Protein AF-A0A6G0AA11-F1 (afdb_monomer)

Structure (mmCIF, N/CA/C/O backbone):
data_AF-A0A6G0AA11-F1
#
_entry.id   AF-A0A6G0AA11-F1
#
loop_
_atom_site.group_PDB
_atom_site.id
_atom_site.type_symbol
_atom_site.label_atom_id
_atom_site.label_alt_id
_atom_site.label_comp_id
_atom_site.label_asym_id
_atom_site.label_entity_id
_atom_site.label_seq_id
_atom_site.pdbx_PDB_ins_code
_atom_site.Cartn_x
_atom_site.Cartn_y
_atom_site.Cartn_z
_atom_site.occupancy
_atom_site.B_iso_or_equiv
_atom_site.auth_seq_id
_atom_site.auth_comp_id
_atom_site.auth_asym_id
_atom_site.auth_atom_id
_atom_site.pdbx_PDB_model_num
ATOM 1 N N . MET A 1 1 ? -39.387 -5.831 27.697 1.00 30.31 1 MET A N 1
ATOM 2 C CA . MET A 1 1 ? -38.150 -5.537 28.457 1.00 30.31 1 MET A CA 1
ATOM 3 C C . MET A 1 1 ? -37.262 -4.628 27.616 1.00 30.31 1 MET A C 1
ATOM 5 O O . MET A 1 1 ? -36.765 -5.057 26.575 1.00 30.31 1 MET A O 1
ATOM 9 N N . ARG A 1 2 ? -37.168 -3.344 27.984 1.00 28.20 2 ARG A N 1
ATOM 10 C CA . ARG A 1 2 ? -36.346 -2.351 27.277 1.00 28.20 2 ARG A CA 1
ATOM 11 C C . ARG A 1 2 ? -34.878 -2.663 27.565 1.00 28.20 2 ARG A C 1
ATOM 13 O O . ARG A 1 2 ? -34.477 -2.730 28.716 1.00 28.20 2 ARG A O 1
ATOM 20 N N . HIS A 1 3 ? -34.127 -2.956 26.513 1.00 34.22 3 HIS A N 1
ATOM 21 C CA . HIS A 1 3 ? -32.702 -3.234 26.596 1.00 34.22 3 HIS A CA 1
ATOM 22 C C . HIS A 1 3 ? -31.963 -1.900 26.672 1.00 34.22 3 HIS A C 1
ATOM 24 O O . HIS A 1 3 ? -31.979 -1.160 25.686 1.00 34.22 3 HIS A O 1
ATOM 30 N N . ASP A 1 4 ? -31.303 -1.608 27.791 1.00 39.56 4 ASP A N 1
ATOM 31 C CA . ASP A 1 4 ? -30.391 -0.469 27.882 1.00 39.56 4 ASP A CA 1
ATOM 32 C C . ASP A 1 4 ? -29.171 -0.744 26.999 1.00 39.56 4 ASP A C 1
ATOM 34 O O . ASP A 1 4 ? -28.178 -1.352 27.417 1.00 39.56 4 ASP A O 1
ATOM 38 N N . ARG A 1 5 ? -29.286 -0.320 25.734 1.00 53.38 5 ARG A N 1
ATOM 39 C CA . ARG A 1 5 ? -28.217 -0.274 24.729 1.00 53.38 5 ARG A CA 1
ATOM 40 C C . ARG A 1 5 ? -27.041 0.544 25.276 1.00 53.38 5 ARG A C 1
ATOM 42 O O . ARG A 1 5 ? -27.245 1.414 26.121 1.00 53.38 5 ARG A O 1
ATOM 49 N N . ILE A 1 6 ? -25.822 0.276 24.794 1.00 55.78 6 ILE A N 1
ATOM 50 C CA . ILE A 1 6 ? -24.671 1.169 25.026 1.00 55.78 6 ILE A CA 1
ATOM 51 C C . ILE A 1 6 ? -25.121 2.619 24.814 1.00 55.78 6 ILE A C 1
ATOM 53 O O . ILE A 1 6 ? -25.771 2.856 23.790 1.00 55.78 6 ILE A O 1
ATOM 57 N N . PRO A 1 7 ? -24.840 3.557 25.747 1.00 65.62 7 PRO A N 1
ATOM 58 C CA . PRO A 1 7 ? -25.092 4.962 25.500 1.00 65.62 7 PRO A CA 1
ATOM 59 C C . PRO A 1 7 ? -24.414 5.315 24.187 1.00 65.62 7 PRO A C 1
ATOM 61 O O . PRO A 1 7 ? -23.210 5.151 24.022 1.00 65.62 7 PRO A O 1
ATOM 64 N N . TYR A 1 8 ? -25.225 5.687 23.208 1.00 78.50 8 TYR A N 1
ATOM 65 C CA . TYR A 1 8 ? -24.719 6.121 21.925 1.00 78.50 8 TYR A CA 1
ATOM 66 C C . TYR A 1 8 ? -23.894 7.385 22.170 1.00 78.50 8 TYR A C 1
ATOM 68 O O . TYR A 1 8 ? -24.429 8.350 22.714 1.00 78.50 8 TYR A O 1
ATOM 76 N N . PHE A 1 9 ? -22.605 7.347 21.828 1.00 84.25 9 PHE A N 1
ATOM 77 C CA . PHE A 1 9 ? -21.683 8.473 21.963 1.00 84.25 9 PHE A CA 1
ATOM 78 C C . PHE A 1 9 ? -21.506 9.124 20.592 1.00 84.25 9 PHE A C 1
ATOM 80 O O . PHE A 1 9 ? -20.678 8.657 19.807 1.00 84.25 9 PHE A O 1
ATOM 87 N N . PRO A 1 10 ? -22.258 10.193 20.278 1.00 87.69 10 PRO A N 1
ATOM 88 C CA . PRO A 1 10 ? -22.248 10.760 18.936 1.00 87.69 10 PRO A CA 1
ATOM 89 C C . PRO A 1 10 ? -20.875 11.349 18.571 1.00 87.69 10 PRO A C 1
ATOM 91 O O . PRO A 1 10 ? -20.474 11.325 17.414 1.00 87.69 10 PRO A O 1
ATOM 94 N N . ALA A 1 11 ? -20.114 11.799 19.571 1.00 90.94 11 ALA A N 1
ATOM 95 C CA . ALA A 1 11 ? -18.744 12.278 19.418 1.00 90.94 11 ALA A CA 1
ATOM 96 C C . ALA A 1 11 ? -17.789 11.244 18.790 1.00 90.94 11 ALA A C 1
ATOM 98 O O . ALA A 1 11 ? -16.884 11.630 18.056 1.00 90.94 11 ALA A O 1
ATOM 99 N N . LEU A 1 12 ? -17.998 9.941 19.026 1.00 93.25 12 LEU A N 1
ATOM 100 C CA . LEU A 1 12 ? -17.167 8.893 18.420 1.00 93.25 12 LEU A CA 1
ATOM 101 C C . LEU A 1 12 ? -17.434 8.749 16.919 1.00 93.25 12 LEU A C 1
ATOM 103 O O . LEU A 1 12 ? -16.507 8.469 16.165 1.00 93.25 12 LEU A O 1
ATOM 107 N N . ASP A 1 13 ? -18.671 8.983 16.472 1.00 94.44 13 ASP A N 1
ATOM 108 C CA . ASP A 1 13 ? -18.954 9.091 15.039 1.00 94.44 13 ASP A CA 1
ATOM 109 C C . ASP A 1 13 ? -18.312 10.361 14.474 1.00 94.44 13 ASP A C 1
ATOM 111 O O . ASP A 1 13 ? -17.698 10.317 13.419 1.00 94.44 13 ASP A O 1
ATOM 115 N N . GLY A 1 14 ? -18.341 11.466 15.220 1.00 95.06 14 GLY A N 1
ATOM 116 C CA . GLY A 1 14 ? -17.604 12.682 14.883 1.00 95.06 14 GLY A CA 1
ATOM 117 C C . GLY A 1 14 ? -16.119 12.465 14.593 1.00 95.06 14 GLY A C 1
ATOM 118 O O . GLY A 1 14 ? -15.626 12.886 13.549 1.00 95.06 14 GLY A O 1
ATOM 119 N N . ILE A 1 15 ? -15.423 11.766 15.496 1.00 95.81 15 ILE A N 1
ATOM 120 C CA . ILE A 1 15 ? -14.002 11.420 15.342 1.00 95.81 15 ILE A CA 1
ATOM 121 C C . ILE A 1 15 ? -13.779 10.570 14.087 1.00 95.81 15 ILE A C 1
ATOM 123 O O . ILE A 1 15 ? -12.860 10.847 13.322 1.00 95.81 15 ILE A O 1
ATOM 127 N N . ARG A 1 16 ? -14.638 9.575 13.835 1.00 95.69 16 ARG A N 1
ATOM 128 C CA . ARG A 1 16 ? -14.578 8.773 12.601 1.00 95.69 16 ARG A CA 1
ATOM 129 C C . ARG A 1 16 ? -14.778 9.614 11.352 1.00 95.69 16 ARG A C 1
ATOM 131 O O . ARG A 1 16 ? -14.115 9.366 10.357 1.00 95.69 16 ARG A O 1
ATOM 138 N N . GLY A 1 17 ? -15.692 10.582 11.409 1.00 95.75 17 GLY A N 1
ATOM 139 C CA . GLY A 1 17 ? -15.979 11.492 10.307 1.00 95.75 17 GLY A CA 1
ATOM 140 C C . GLY A 1 17 ? -14.774 12.356 9.951 1.00 95.75 17 GLY A C 1
ATOM 141 O O . GLY A 1 17 ? -14.446 12.488 8.780 1.00 95.75 17 GLY A O 1
ATOM 142 N N . VAL A 1 18 ? -14.073 12.887 10.954 1.00 95.88 18 VAL A N 1
ATOM 143 C CA . VAL A 1 18 ? -12.805 13.597 10.724 1.00 95.88 18 VAL A CA 1
ATOM 144 C C . VAL A 1 18 ? -11.749 12.643 10.171 1.00 95.88 18 VAL A C 1
ATOM 146 O O . VAL A 1 18 ? -11.090 12.964 9.188 1.00 95.88 18 VAL A O 1
ATOM 149 N N . GLY A 1 19 ? -11.623 11.454 10.763 1.00 96.19 19 GLY A N 1
ATOM 150 C CA . GLY A 1 19 ? -10.594 10.506 10.363 1.00 96.19 19 GLY A CA 1
ATOM 151 C C . GLY A 1 19 ? -10.736 9.992 8.939 1.00 96.19 19 GLY A C 1
ATOM 152 O O . GLY A 1 19 ? -9.746 9.926 8.222 1.00 96.19 19 GLY A O 1
ATOM 153 N N . VAL A 1 20 ? -11.960 9.695 8.494 1.00 96.50 20 VAL A N 1
ATOM 154 C CA . VAL A 1 20 ? -12.183 9.233 7.119 1.00 96.50 20 VAL A CA 1
ATOM 155 C C . VAL A 1 20 ? -11.891 10.346 6.121 1.00 96.50 20 VAL A C 1
ATOM 157 O O . VAL A 1 20 ? -11.285 10.076 5.098 1.00 96.50 20 VAL A O 1
ATOM 160 N N . LEU A 1 21 ? -12.233 11.602 6.425 1.00 96.31 21 LEU A N 1
ATOM 161 C CA . LEU A 1 21 ? -11.904 12.718 5.535 1.00 96.31 21 LEU A CA 1
ATOM 162 C C . LEU A 1 21 ? -10.394 12.874 5.371 1.00 96.31 21 LEU A C 1
ATOM 164 O O . LEU A 1 21 ? -9.931 13.045 4.254 1.00 96.31 21 LEU A O 1
ATOM 168 N N . ILE A 1 22 ? -9.628 12.765 6.457 1.00 96.50 22 ILE A N 1
ATOM 169 C CA . ILE A 1 22 ? -8.164 12.847 6.399 1.00 96.50 22 ILE A CA 1
ATOM 170 C C . ILE A 1 22 ? -7.577 11.704 5.560 1.00 96.50 22 ILE A C 1
ATOM 172 O O . ILE A 1 22 ? -6.699 11.956 4.743 1.00 96.50 22 ILE A O 1
ATOM 176 N N . VAL A 1 23 ? -8.092 10.477 5.698 1.00 95.06 23 VAL A N 1
ATOM 177 C CA . VAL A 1 23 ? -7.694 9.346 4.839 1.00 95.06 23 VAL A CA 1
ATOM 178 C C . VAL A 1 23 ? -8.011 9.630 3.369 1.00 95.06 23 VAL A C 1
ATOM 180 O O . VAL A 1 23 ? -7.152 9.451 2.513 1.00 95.06 23 VAL A O 1
ATOM 183 N N . LEU A 1 24 ? -9.218 10.120 3.079 1.00 95.25 24 LEU A N 1
ATOM 184 C CA . LEU A 1 24 ? -9.658 10.470 1.726 1.00 95.25 24 LEU A CA 1
ATOM 185 C C . LEU A 1 24 ? -8.827 11.605 1.113 1.00 95.25 24 LEU A C 1
ATOM 187 O O . LEU A 1 24 ? -8.584 11.579 -0.088 1.00 95.25 24 LEU A O 1
ATOM 191 N N . PHE A 1 25 ? -8.388 12.589 1.902 1.00 94.81 25 PHE A N 1
ATOM 192 C CA . PHE A 1 25 ? -7.470 13.631 1.434 1.00 94.81 25 PHE A CA 1
ATOM 193 C C . PHE A 1 25 ? -6.064 13.077 1.189 1.00 94.81 25 PHE A C 1
ATOM 195 O O . PHE A 1 25 ? -5.467 13.395 0.165 1.00 94.81 25 PHE A O 1
ATOM 202 N N . GLY A 1 26 ? -5.560 12.215 2.078 1.00 88.38 26 GLY A N 1
ATOM 203 C CA . GLY A 1 26 ? -4.260 11.564 1.903 1.00 88.38 26 GLY A CA 1
ATOM 204 C C . GLY A 1 26 ? -4.208 10.716 0.630 1.00 88.38 26 GLY A C 1
ATOM 205 O O . GLY A 1 26 ? -3.296 10.865 -0.169 1.00 88.38 26 GLY A O 1
ATOM 206 N N . HIS A 1 27 ? -5.244 9.910 0.380 1.00 87.38 27 HIS A N 1
ATOM 207 C CA . HIS A 1 27 ? -5.376 9.105 -0.842 1.00 87.38 27 HIS A CA 1
ATOM 208 C C . HIS A 1 27 ? -5.608 9.942 -2.109 1.00 87.38 27 HIS A C 1
ATOM 210 O O . HIS A 1 27 ? -5.474 9.426 -3.208 1.00 87.38 27 HIS A O 1
ATOM 216 N N . ALA A 1 28 ? -5.986 11.216 -1.978 1.00 87.38 28 ALA A N 1
ATOM 217 C CA . ALA A 1 28 ? -6.124 12.125 -3.112 1.00 87.38 28 ALA A CA 1
ATOM 218 C C . ALA A 1 28 ? -4.825 12.891 -3.424 1.00 87.38 28 ALA A C 1
ATOM 220 O O . ALA A 1 28 ? -4.868 13.812 -4.234 1.00 87.38 28 ALA A O 1
ATOM 221 N N . GLY A 1 29 ? -3.707 12.575 -2.756 1.00 83.38 29 GLY A N 1
ATOM 222 C CA . GLY A 1 29 ? -2.421 13.250 -2.964 1.00 83.38 29 GLY A CA 1
ATOM 223 C C . GLY A 1 29 ? -2.323 14.636 -2.316 1.00 83.38 29 GLY A C 1
ATOM 224 O O . GLY A 1 29 ? -1.451 15.429 -2.654 1.00 83.38 29 GLY A O 1
ATOM 225 N N . VAL A 1 30 ? -3.212 14.977 -1.375 1.00 85.56 30 VAL A N 1
ATOM 226 C CA . VAL A 1 30 ? -3.200 16.308 -0.754 1.00 85.56 30 VAL A CA 1
ATOM 227 C C . VAL A 1 30 ? -2.013 16.442 0.210 1.00 85.56 30 VAL A C 1
ATOM 229 O O . VAL A 1 30 ? -1.939 15.747 1.223 1.00 85.56 30 VAL A O 1
ATOM 232 N N . SER A 1 31 ? -1.118 17.397 -0.062 1.00 80.56 31 SER A N 1
ATOM 233 C CA . SER A 1 31 ? 0.192 17.543 0.601 1.00 80.56 31 SER A CA 1
ATOM 234 C C . SER A 1 31 ? 0.159 17.648 2.134 1.00 80.56 31 SER A C 1
ATOM 236 O O . SER A 1 31 ? 1.014 17.086 2.817 1.00 80.56 31 SER A O 1
ATOM 238 N N . TRP A 1 32 ? -0.846 18.307 2.722 1.00 83.62 32 TRP A N 1
ATOM 239 C CA . TRP A 1 32 ? -0.969 18.412 4.187 1.00 83.62 32 TRP A CA 1
ATOM 240 C C . TRP A 1 32 ? -1.505 17.136 4.861 1.00 83.62 32 TRP A C 1
ATOM 242 O O . TRP A 1 32 ? -1.485 17.035 6.089 1.00 83.62 32 TRP A O 1
ATOM 252 N N . ALA A 1 33 ? -2.008 16.175 4.081 1.00 88.25 33 ALA A N 1
ATOM 253 C CA . ALA A 1 33 ? -2.661 14.956 4.556 1.00 88.25 33 ALA A CA 1
ATOM 254 C C . ALA A 1 33 ? -1.798 13.694 4.370 1.00 88.25 33 ALA A C 1
ATOM 256 O O . ALA A 1 33 ? -2.308 12.579 4.477 1.00 88.25 33 ALA A O 1
ATOM 257 N N . GLN A 1 34 ? -0.495 13.845 4.130 1.00 78.94 34 GLN A N 1
ATOM 258 C CA . GLN A 1 34 ? 0.432 12.734 3.884 1.00 78.94 34 GLN A CA 1
ATOM 259 C C . GLN A 1 34 ? 0.554 11.760 5.075 1.00 78.94 34 GLN A C 1
ATOM 261 O O . GLN A 1 34 ? 0.694 10.559 4.881 1.00 78.94 34 GLN A O 1
ATOM 266 N N . GLY A 1 35 ? 0.387 12.231 6.315 1.00 85.12 35 GLY A N 1
ATOM 267 C CA . GLY A 1 35 ? 0.259 11.398 7.520 1.00 85.12 35 GLY A CA 1
ATOM 268 C C . GLY A 1 35 ? -1.135 10.779 7.711 1.00 85.12 35 GLY A C 1
ATOM 269 O O . GLY A 1 35 ? -1.446 10.252 8.781 1.00 85.12 35 GLY A O 1
ATOM 270 N N . GLY A 1 36 ? -2.014 10.852 6.706 1.00 88.88 36 GLY A N 1
ATOM 271 C CA . GLY A 1 36 ? -3.382 10.337 6.766 1.00 88.88 36 GLY A CA 1
ATOM 272 C C . GLY A 1 36 ? -3.464 8.826 6.987 1.00 88.88 36 GLY A C 1
ATOM 273 O O . GLY A 1 36 ? -4.422 8.344 7.591 1.00 88.88 36 GLY A O 1
ATOM 274 N N . PHE A 1 37 ? -2.419 8.082 6.622 1.00 89.44 37 PHE A N 1
ATOM 275 C CA . PHE A 1 37 ? -2.289 6.646 6.885 1.00 89.44 37 PHE A CA 1
ATOM 276 C C . PHE A 1 37 ? -2.331 6.302 8.394 1.00 89.44 37 PHE A C 1
ATOM 278 O O . PHE A 1 37 ? -2.728 5.196 8.770 1.00 89.44 37 PHE A O 1
ATOM 285 N N . LEU A 1 38 ? -1.980 7.241 9.289 1.00 93.81 38 LEU A N 1
ATOM 286 C CA . LEU A 1 38 ? -2.086 7.065 10.747 1.00 93.81 38 LEU A CA 1
ATOM 287 C C . LEU A 1 38 ? -3.541 6.950 11.211 1.00 93.81 38 LEU A C 1
ATOM 289 O O . LEU A 1 38 ? -3.832 6.389 12.266 1.00 93.81 38 LEU A O 1
ATOM 293 N N . PHE A 1 39 ? -4.497 7.460 10.437 1.00 95.62 39 PHE A N 1
ATOM 294 C CA . PHE A 1 39 ? -5.900 7.386 10.827 1.00 95.62 39 PHE A CA 1
ATOM 295 C C . PHE A 1 39 ? -6.460 5.970 10.739 1.00 95.62 39 PHE A C 1
ATOM 297 O O . PHE A 1 39 ? -7.428 5.672 11.438 1.00 95.62 39 PHE A O 1
ATOM 304 N N . VAL A 1 40 ? -5.798 5.062 10.017 1.00 95.06 40 VAL A N 1
ATOM 305 C CA . VAL A 1 40 ? -6.067 3.620 10.107 1.00 95.06 40 VAL A CA 1
ATOM 306 C C . VAL A 1 40 ? -5.852 3.122 11.542 1.00 95.06 40 VAL A C 1
ATOM 308 O O . VAL A 1 40 ? -6.731 2.474 12.109 1.00 95.06 40 VAL A O 1
ATOM 311 N N . SER A 1 41 ? -4.762 3.533 12.195 1.00 96.69 41 SER A N 1
ATOM 312 C CA . SER A 1 41 ? -4.482 3.236 13.608 1.00 96.69 41 SER A CA 1
ATOM 313 C C . SER A 1 41 ? -5.535 3.819 14.552 1.00 96.69 41 SER A C 1
ATOM 315 O O . SER A 1 41 ? -5.901 3.209 15.566 1.00 96.69 41 SER A O 1
ATOM 317 N N . LEU A 1 42 ? -6.082 4.991 14.211 1.00 97.62 42 LEU A N 1
ATOM 318 C CA . LEU A 1 42 ? -7.201 5.577 14.944 1.00 97.62 42 LEU A CA 1
ATOM 319 C C . LEU A 1 42 ? -8.460 4.709 14.827 1.00 97.62 42 LEU A C 1
ATOM 321 O O . LEU A 1 42 ? -9.145 4.486 15.832 1.00 97.62 42 LEU A O 1
ATOM 325 N N . PHE A 1 43 ? -8.759 4.195 13.630 1.00 97.44 43 PHE A N 1
ATOM 326 C CA . PHE A 1 43 ? -9.880 3.281 13.414 1.00 97.44 43 PHE A CA 1
ATOM 327 C C . PHE A 1 43 ? -9.679 1.962 14.161 1.00 97.44 43 PHE A C 1
ATOM 329 O O . PHE A 1 43 ? -10.581 1.567 14.901 1.00 97.44 43 PHE A O 1
ATOM 336 N N . PHE A 1 44 ? -8.488 1.366 14.107 1.00 98.19 44 PHE A N 1
ATOM 337 C CA . PHE A 1 44 ? -8.136 0.171 14.879 1.00 98.19 44 PHE A CA 1
ATOM 338 C C . PHE A 1 44 ? -8.333 0.379 16.385 1.00 98.19 44 PHE A C 1
ATOM 340 O O . PHE A 1 44 ? -9.024 -0.404 17.045 1.00 98.19 44 PHE A O 1
ATOM 347 N N . THR A 1 45 ? -7.834 1.487 16.933 1.00 98.44 45 THR A N 1
ATOM 348 C CA . THR A 1 45 ? -8.005 1.812 18.357 1.00 98.44 45 THR A CA 1
ATOM 349 C C . THR A 1 45 ? -9.488 1.991 18.721 1.00 98.44 45 THR A C 1
ATOM 351 O O . THR A 1 45 ? -9.972 1.454 19.724 1.00 98.44 45 THR A O 1
ATOM 354 N N . LEU A 1 46 ? -10.270 2.692 17.892 1.00 96.69 46 LEU A N 1
ATOM 355 C CA . LEU A 1 46 ? -11.721 2.826 18.080 1.00 96.69 46 LEU A CA 1
ATOM 356 C C . LEU A 1 46 ? -12.446 1.475 18.018 1.00 96.69 46 LEU A C 1
ATOM 358 O O . LEU A 1 46 ? -13.371 1.221 18.798 1.00 96.69 46 LEU A O 1
ATOM 362 N N . SER A 1 47 ? -12.050 0.616 17.088 1.00 96.06 47 SER A N 1
ATOM 363 C CA . SER A 1 47 ? -12.625 -0.705 16.859 1.00 96.06 47 SER A CA 1
ATOM 364 C C . SER A 1 47 ? -12.380 -1.628 18.051 1.00 96.06 47 SER A C 1
ATOM 366 O O . SER A 1 47 ? -13.341 -2.197 18.588 1.00 96.06 47 SER A O 1
ATOM 368 N N . GLY A 1 48 ? -11.147 -1.670 18.562 1.00 97.06 48 GLY A N 1
ATOM 369 C CA . GLY A 1 48 ? -10.795 -2.362 19.801 1.00 97.06 48 GLY A CA 1
ATOM 370 C C . GLY A 1 48 ? -11.625 -1.884 20.995 1.00 97.06 48 GLY A C 1
ATOM 371 O O . GLY A 1 48 ? -12.220 -2.697 21.714 1.00 97.06 48 GLY A O 1
ATOM 372 N N . PHE A 1 49 ? -11.761 -0.565 21.163 1.00 96.94 49 PHE A N 1
ATOM 373 C CA . PHE A 1 49 ? -12.549 0.035 22.244 1.00 96.94 49 PHE A CA 1
ATOM 374 C C . PHE A 1 49 ? -14.034 -0.345 22.183 1.00 96.94 49 PHE A C 1
ATOM 376 O O . PHE A 1 49 ? -14.632 -0.768 23.182 1.00 96.94 49 PHE A O 1
ATOM 383 N N . LEU A 1 50 ? -14.654 -0.223 21.011 1.00 93.31 50 LEU A N 1
ATOM 384 C CA . LEU A 1 50 ? -16.092 -0.423 20.854 1.00 93.31 50 LEU A CA 1
ATOM 385 C C . LEU A 1 50 ? -16.499 -1.890 20.928 1.00 93.31 50 LEU A C 1
ATOM 387 O O . LEU A 1 50 ? -17.493 -2.209 21.587 1.00 93.31 50 LEU A O 1
ATOM 391 N N . ILE A 1 51 ? -15.749 -2.785 20.281 1.00 93.75 51 ILE A N 1
ATOM 392 C CA . ILE A 1 51 ? -16.034 -4.222 20.334 1.00 93.75 51 ILE A CA 1
ATOM 393 C C . ILE A 1 51 ? -15.875 -4.744 21.757 1.00 93.75 51 ILE A C 1
ATOM 395 O O . ILE A 1 51 ? -16.769 -5.423 22.267 1.00 93.75 51 ILE A O 1
ATOM 399 N N . THR A 1 52 ? -14.798 -4.364 22.439 1.00 95.19 52 THR A N 1
ATOM 400 C CA . THR A 1 52 ? -14.566 -4.789 23.822 1.00 95.19 52 THR A CA 1
ATOM 401 C C . THR A 1 52 ? -15.644 -4.249 24.758 1.00 95.19 52 THR A C 1
ATOM 403 O O . THR A 1 52 ? -16.206 -5.007 25.550 1.00 95.19 52 THR A O 1
ATOM 406 N N . SER A 1 53 ? -16.029 -2.976 24.616 1.00 92.75 53 SER A N 1
ATOM 407 C CA . SER A 1 53 ? -17.125 -2.377 25.394 1.00 92.75 53 SER A CA 1
ATOM 408 C C . SER A 1 53 ? -18.465 -3.097 25.179 1.00 92.75 53 SER A C 1
ATOM 410 O O . SER A 1 53 ? -19.223 -3.293 26.131 1.00 92.75 53 SER A O 1
ATOM 412 N N . LEU A 1 54 ? -18.754 -3.530 23.944 1.00 90.56 54 LEU A N 1
ATOM 413 C CA . LEU A 1 54 ? -19.936 -4.335 23.609 1.00 90.56 54 LEU A CA 1
ATOM 414 C C . LEU A 1 54 ? -19.926 -5.695 24.304 1.00 90.56 54 LEU A C 1
ATOM 416 O O . LEU A 1 54 ? -20.924 -6.053 24.932 1.00 90.56 54 LEU A O 1
ATOM 420 N N . LEU A 1 55 ? -18.816 -6.429 24.226 1.00 92.00 55 LEU A N 1
ATOM 421 C CA . LEU A 1 55 ? -18.692 -7.766 24.810 1.00 92.00 55 LEU A CA 1
ATOM 422 C C . LEU A 1 55 ? -18.763 -7.733 26.341 1.00 92.00 55 LEU A C 1
ATOM 424 O O . LEU A 1 55 ? -19.499 -8.519 26.944 1.00 92.00 55 LEU A O 1
ATOM 428 N N . LEU A 1 56 ? -18.041 -6.801 26.973 1.00 91.38 56 LEU A N 1
ATOM 429 C CA . LEU A 1 56 ? -18.029 -6.655 28.429 1.00 91.38 56 LEU A CA 1
ATOM 430 C C . LEU A 1 56 ? -19.413 -6.294 28.966 1.00 91.38 56 LEU A C 1
ATOM 432 O O . LEU A 1 56 ? -19.883 -6.925 29.913 1.00 91.38 56 LEU A O 1
ATOM 436 N N . ARG A 1 57 ? -20.099 -5.341 28.327 1.00 87.06 57 ARG A N 1
ATOM 437 C CA . ARG A 1 57 ? -21.451 -4.946 28.729 1.00 87.06 57 ARG A CA 1
ATOM 438 C C . ARG A 1 57 ? -22.470 -6.055 28.495 1.00 87.06 57 ARG A C 1
ATOM 440 O O . ARG A 1 57 ? -23.353 -6.261 29.321 1.00 87.06 57 ARG A O 1
ATOM 447 N N . GLU A 1 58 ? -22.372 -6.782 27.383 1.00 88.56 58 GLU A N 1
ATOM 448 C CA . GLU A 1 58 ? -23.255 -7.921 27.127 1.00 88.56 58 GLU A CA 1
ATOM 449 C C . GLU A 1 58 ? -23.092 -8.992 28.214 1.00 88.56 58 GLU A C 1
ATOM 451 O O . GLU A 1 58 ? -24.091 -9.472 28.756 1.00 88.56 58 GLU A O 1
ATOM 456 N N . ARG A 1 59 ? -21.849 -9.290 28.614 1.00 88.62 59 ARG A N 1
ATOM 457 C CA . ARG A 1 59 ? -21.559 -10.198 29.729 1.00 88.62 59 ARG A CA 1
ATOM 458 C C . ARG A 1 59 ? -22.103 -9.677 31.059 1.00 88.62 59 ARG A C 1
ATOM 460 O O . ARG A 1 59 ? -22.674 -10.466 31.803 1.00 88.62 59 ARG A O 1
ATOM 467 N N . GLU A 1 60 ? -21.941 -8.390 31.357 1.00 86.69 60 GLU A N 1
ATOM 468 C CA . GLU A 1 60 ? -22.493 -7.761 32.567 1.00 86.69 60 GLU A CA 1
ATOM 469 C C . GLU A 1 60 ? -24.016 -7.870 32.632 1.00 86.69 60 GLU A C 1
ATOM 471 O O . GLU A 1 60 ? -24.566 -8.243 33.662 1.00 86.69 60 GLU A O 1
ATOM 476 N N . GLN A 1 61 ? -24.696 -7.561 31.529 1.00 85.94 61 GLN A N 1
ATOM 477 C CA . GLN A 1 61 ? -26.154 -7.484 31.491 1.00 85.94 61 GLN A CA 1
ATOM 478 C C . GLN A 1 61 ? -26.825 -8.857 31.407 1.00 85.94 61 GLN A C 1
ATOM 480 O O . GLN A 1 61 ? -27.897 -9.054 31.972 1.00 85.94 61 GLN A O 1
ATOM 485 N N . ARG A 1 62 ? -26.241 -9.798 30.654 1.00 85.94 62 ARG A N 1
ATOM 486 C CA . ARG A 1 62 ? -26.860 -11.101 30.347 1.00 85.94 62 ARG A CA 1
ATOM 487 C C . ARG A 1 62 ? -26.202 -12.277 31.060 1.00 85.94 62 ARG A C 1
ATOM 489 O O . ARG A 1 62 ? -26.649 -13.408 30.889 1.00 85.94 62 ARG A O 1
ATOM 496 N N . GLY A 1 63 ? -25.100 -12.051 31.774 1.00 86.25 63 GLY A N 1
ATOM 497 C CA . GLY A 1 63 ? -24.286 -13.107 32.379 1.00 86.25 63 GLY A CA 1
ATOM 498 C C . GLY A 1 63 ? -23.545 -13.991 31.367 1.00 86.25 63 GLY A C 1
ATOM 499 O O . GLY A 1 63 ? -22.785 -14.865 31.772 1.00 86.25 63 GLY A O 1
ATOM 500 N N . ARG A 1 64 ? -23.724 -13.779 30.055 1.00 87.88 64 ARG A N 1
ATOM 501 C CA . ARG A 1 64 ? -23.076 -14.524 28.965 1.00 87.88 64 ARG A CA 1
ATOM 502 C C . ARG A 1 64 ? -22.902 -13.657 27.721 1.00 87.88 64 ARG A C 1
ATOM 504 O O . ARG A 1 64 ? -23.634 -12.692 27.544 1.00 87.88 64 ARG A O 1
ATOM 511 N N . ILE A 1 65 ? -21.955 -14.033 26.866 1.00 90.88 65 ILE A N 1
ATOM 512 C CA . ILE A 1 65 ? -21.737 -13.407 25.557 1.00 90.88 65 ILE A CA 1
ATOM 513 C C . ILE A 1 65 ? -22.415 -14.288 24.503 1.00 90.88 65 ILE A C 1
ATOM 515 O O . ILE A 1 65 ? -22.174 -15.495 24.468 1.00 90.88 65 ILE A O 1
ATOM 519 N N . ASP A 1 66 ? -23.274 -13.702 23.669 1.00 91.62 66 ASP A N 1
ATOM 520 C CA . ASP A 1 66 ? -23.902 -14.387 22.537 1.00 91.62 66 ASP A CA 1
ATOM 521 C C . ASP A 1 66 ? -23.091 -14.126 21.258 1.00 91.62 66 ASP A C 1
ATOM 523 O O . ASP A 1 66 ? -23.310 -13.142 20.546 1.00 91.62 66 ASP A O 1
ATOM 527 N N . LEU A 1 67 ? -22.132 -15.016 20.984 1.00 93.50 67 LEU A N 1
ATOM 528 C CA . LEU A 1 67 ? -21.218 -14.916 19.840 1.00 93.50 67 LEU A CA 1
ATOM 529 C C . LEU A 1 67 ? -21.962 -14.916 18.500 1.00 93.50 67 LEU A C 1
ATOM 531 O O . LEU A 1 67 ? -21.685 -14.095 17.627 1.00 93.50 67 LEU A O 1
ATOM 535 N N . LYS A 1 68 ? -22.981 -15.772 18.358 1.00 92.88 68 LYS A N 1
ATOM 536 C CA . LYS A 1 68 ? -23.789 -15.849 17.136 1.00 92.88 68 LYS A CA 1
ATOM 537 C C . LYS A 1 68 ? -24.522 -14.535 16.885 1.00 92.88 68 LYS A C 1
ATOM 539 O O . LYS A 1 68 ? -24.536 -14.028 15.762 1.00 92.88 68 LYS A O 1
ATOM 544 N N . ALA A 1 69 ? -25.133 -13.964 17.922 1.00 89.00 69 ALA A N 1
ATOM 545 C CA . ALA A 1 69 ? -25.807 -12.682 17.800 1.00 89.00 69 ALA A CA 1
ATOM 546 C C . ALA A 1 69 ? -24.813 -11.534 17.565 1.00 89.00 69 ALA A C 1
ATOM 548 O O . ALA A 1 69 ? -25.156 -10.591 16.851 1.00 89.00 69 ALA A O 1
ATOM 549 N N . PHE A 1 70 ? -23.606 -11.600 18.134 1.00 90.62 70 PHE A N 1
ATOM 550 C CA . PHE A 1 70 ? -22.531 -10.639 17.895 1.00 90.62 70 PHE A CA 1
ATOM 551 C C . PHE A 1 70 ? -22.099 -10.630 16.421 1.00 90.62 70 PHE A C 1
ATOM 553 O O . PHE A 1 70 ? -22.271 -9.603 15.757 1.00 90.62 70 PHE A O 1
ATOM 560 N N . TRP A 1 71 ? -21.656 -11.769 15.877 1.00 92.25 71 TRP A N 1
ATOM 561 C CA . TRP A 1 71 ? -21.205 -11.857 14.483 1.00 92.25 71 TRP A CA 1
ATOM 562 C C . TRP A 1 71 ? -22.331 -11.567 13.496 1.00 92.25 71 TRP A C 1
ATOM 564 O O . TRP A 1 71 ? -22.134 -10.822 12.544 1.00 92.25 71 TRP A O 1
ATOM 574 N N . SER A 1 72 ? -23.560 -12.019 13.768 1.00 89.06 72 SER A N 1
ATOM 575 C CA . SER A 1 72 ? -24.715 -11.692 12.920 1.00 89.06 72 SER A CA 1
ATOM 576 C C . SER A 1 72 ? -24.996 -10.186 12.834 1.00 89.06 72 SER A C 1
ATOM 578 O O . SER A 1 72 ? -25.454 -9.703 11.796 1.00 89.06 72 SER A O 1
ATOM 580 N N . ARG A 1 73 ? -24.779 -9.427 13.919 1.00 87.81 73 ARG A N 1
ATOM 581 C CA . ARG A 1 73 ? -24.931 -7.961 13.909 1.00 87.81 73 ARG A CA 1
ATOM 582 C C . ARG A 1 73 ? -23.797 -7.286 13.144 1.00 87.81 73 ARG A C 1
ATOM 584 O O . ARG A 1 73 ? -24.059 -6.289 12.480 1.00 87.81 73 ARG A O 1
ATOM 591 N N . ARG A 1 74 ? -22.569 -7.806 13.259 1.00 89.75 74 ARG A N 1
ATOM 592 C CA . ARG A 1 74 ? -21.391 -7.267 12.567 1.00 89.75 74 ARG A CA 1
ATOM 593 C C . ARG A 1 74 ? -21.470 -7.522 11.064 1.00 89.75 74 ARG A C 1
ATOM 595 O O . ARG A 1 74 ? -21.417 -6.567 10.301 1.00 89.75 74 ARG A O 1
ATOM 602 N N . PHE A 1 75 ? -21.769 -8.757 10.669 1.00 89.38 75 PHE A N 1
ATOM 603 C CA . PHE A 1 75 ? -21.974 -9.147 9.277 1.00 89.38 75 PHE A CA 1
ATOM 604 C C . PHE A 1 75 ? -23.028 -8.271 8.588 1.00 89.38 75 PHE A C 1
ATOM 606 O O . PHE A 1 75 ? -22.757 -7.665 7.562 1.00 89.38 75 PHE A O 1
ATOM 613 N N . ARG A 1 76 ? -24.206 -8.086 9.206 1.00 88.25 76 ARG A N 1
ATOM 614 C CA . ARG A 1 76 ? -25.271 -7.207 8.673 1.00 88.25 76 ARG A CA 1
ATOM 615 C C . ARG A 1 76 ? -24.917 -5.721 8.638 1.00 88.25 76 ARG A C 1
ATOM 617 O O . ARG A 1 76 ? -25.663 -4.949 8.045 1.00 88.25 76 ARG A O 1
ATOM 624 N N . ARG A 1 77 ? -23.863 -5.306 9.340 1.00 88.25 77 ARG A N 1
ATOM 625 C CA . ARG A 1 77 ? -23.397 -3.920 9.354 1.00 88.25 77 ARG A CA 1
ATOM 626 C C . ARG A 1 77 ? -22.364 -3.661 8.261 1.00 88.25 77 ARG A C 1
ATOM 628 O O . ARG A 1 77 ? -22.357 -2.552 7.758 1.00 88.25 77 ARG A O 1
ATOM 635 N N . LEU A 1 78 ? -21.503 -4.629 7.954 1.00 91.25 78 LEU A N 1
ATOM 636 C CA . LEU A 1 78 ? -20.319 -4.398 7.122 1.00 91.25 78 LEU A CA 1
ATOM 637 C C . LEU A 1 78 ? -20.426 -5.040 5.744 1.00 91.25 78 LEU A C 1
ATOM 639 O O . LEU A 1 78 ? -20.254 -4.368 4.733 1.00 91.25 78 LEU A O 1
ATOM 643 N N . MET A 1 79 ? -20.847 -6.303 5.700 1.00 90.25 79 MET A N 1
ATOM 644 C CA . MET A 1 79 ? -20.916 -7.066 4.457 1.00 90.25 79 MET A CA 1
ATOM 645 C C . MET A 1 79 ? -21.712 -6.376 3.330 1.00 90.25 79 MET A C 1
ATOM 647 O O . MET A 1 79 ? -21.260 -6.432 2.193 1.00 90.25 79 MET A O 1
ATOM 651 N N . PRO A 1 80 ? -22.854 -5.692 3.576 1.00 91.06 80 PRO A N 1
ATOM 652 C CA . PRO A 1 80 ? -23.611 -5.082 2.484 1.00 91.06 80 PRO A CA 1
ATOM 653 C C . PRO A 1 80 ? -22.826 -4.019 1.711 1.00 91.06 80 PRO A C 1
ATOM 655 O O . PRO A 1 80 ? -22.836 -4.050 0.485 1.00 91.06 80 PRO A O 1
ATOM 658 N N . ALA A 1 81 ? -22.133 -3.105 2.402 1.00 93.44 81 ALA A N 1
ATOM 659 C CA . ALA A 1 81 ? -21.371 -2.070 1.710 1.00 93.44 81 ALA A CA 1
ATOM 660 C C . ALA A 1 81 ? -20.122 -2.661 1.045 1.00 93.44 81 ALA A C 1
ATOM 662 O O . ALA A 1 81 ? -19.843 -2.308 -0.096 1.00 93.44 81 ALA A O 1
ATOM 663 N N . ALA A 1 82 ? -19.439 -3.603 1.714 1.00 93.88 82 ALA A N 1
ATOM 664 C CA . ALA A 1 82 ? -18.282 -4.312 1.166 1.00 93.88 82 ALA A CA 1
ATOM 665 C C . ALA A 1 82 ? -18.613 -5.044 -0.143 1.00 93.88 82 ALA A C 1
ATOM 667 O O . ALA A 1 82 ? -17.904 -4.864 -1.122 1.00 93.88 82 ALA A O 1
ATOM 668 N N . LEU A 1 83 ? -19.719 -5.797 -0.201 1.00 94.31 83 LEU A N 1
ATOM 669 C CA . LEU A 1 83 ? -20.135 -6.498 -1.423 1.00 94.31 83 LEU A CA 1
ATOM 670 C C . LEU A 1 83 ? -20.476 -5.535 -2.562 1.00 94.31 83 LEU A C 1
ATOM 672 O O . LEU A 1 83 ? -20.133 -5.804 -3.705 1.00 94.31 83 LEU A O 1
ATOM 676 N N . VAL A 1 84 ? -21.126 -4.407 -2.259 1.00 94.31 84 VAL A N 1
ATOM 677 C CA . VAL A 1 84 ? -21.389 -3.364 -3.264 1.00 94.31 84 VAL A CA 1
ATOM 678 C C . VAL A 1 84 ? -20.082 -2.728 -3.737 1.00 94.31 84 VAL A C 1
ATOM 680 O O . VAL A 1 84 ? -19.948 -2.445 -4.918 1.00 94.31 84 VAL A O 1
ATOM 683 N N . GLY A 1 85 ? -19.117 -2.524 -2.838 1.00 95.25 85 GLY A N 1
ATOM 684 C CA . GLY A 1 85 ? -17.821 -1.933 -3.169 1.00 95.25 85 GLY A CA 1
ATOM 685 C C . GLY A 1 85 ? -16.974 -2.860 -4.024 1.00 95.25 85 GLY A C 1
ATOM 686 O O . GLY A 1 85 ? -16.425 -2.431 -5.024 1.00 95.25 85 GLY A O 1
ATOM 687 N N . LEU A 1 86 ? -16.945 -4.149 -3.693 1.00 95.12 86 LEU A N 1
ATOM 688 C CA . LEU A 1 86 ? -16.282 -5.160 -4.512 1.00 95.12 86 LEU A CA 1
ATOM 689 C C . LEU A 1 86 ? -17.010 -5.365 -5.844 1.00 95.12 86 LEU A C 1
ATOM 691 O O . LEU A 1 86 ? -16.364 -5.553 -6.863 1.00 95.12 86 LEU A O 1
ATOM 695 N N . GLY A 1 87 ? -18.340 -5.247 -5.872 1.00 94.50 87 GLY A N 1
ATOM 696 C CA . GLY A 1 87 ? -19.096 -5.168 -7.121 1.00 94.50 87 GLY A CA 1
ATOM 697 C C . GLY A 1 87 ? -18.700 -3.954 -7.967 1.00 94.50 87 GLY A C 1
ATOM 698 O O . GLY A 1 87 ? -18.511 -4.097 -9.167 1.00 94.50 87 GLY A O 1
ATOM 699 N N . LEU A 1 88 ? -18.511 -2.782 -7.351 1.00 94.19 88 LEU A N 1
ATOM 700 C CA . LEU A 1 88 ? -17.995 -1.589 -8.027 1.00 94.19 88 LEU A CA 1
ATOM 701 C C . LEU A 1 88 ? -16.569 -1.805 -8.548 1.00 94.19 88 LEU A C 1
ATOM 703 O O . LEU A 1 88 ? -16.267 -1.344 -9.638 1.00 94.19 88 LEU A O 1
ATOM 707 N N . VAL A 1 89 ? -15.724 -2.537 -7.819 1.00 93.88 89 VAL A N 1
ATOM 708 C CA . VAL A 1 89 ? -14.392 -2.936 -8.294 1.00 93.88 89 VAL A CA 1
ATOM 709 C C . VAL A 1 89 ? -14.483 -3.884 -9.484 1.00 93.88 89 VAL A C 1
ATOM 711 O O . VAL A 1 89 ? -13.719 -3.731 -10.421 1.00 93.88 89 VAL A O 1
ATOM 714 N N . VAL A 1 90 ? -15.413 -4.841 -9.489 1.00 91.75 90 VAL A N 1
ATOM 715 C CA . VAL A 1 90 ? -15.625 -5.709 -10.659 1.00 91.75 90 VAL A CA 1
ATOM 716 C C . VAL A 1 90 ? -16.075 -4.883 -11.864 1.00 91.75 90 VAL A C 1
ATOM 718 O O . VAL A 1 90 ? -15.580 -5.092 -12.962 1.00 91.75 90 VAL A O 1
ATOM 721 N N . VAL A 1 91 ? -16.967 -3.908 -11.659 1.00 92.44 91 VAL A N 1
ATOM 722 C CA . VAL A 1 91 ? -17.366 -2.954 -12.705 1.00 92.44 91 VAL A CA 1
ATOM 723 C C . VAL A 1 91 ? -16.163 -2.120 -13.165 1.00 92.44 91 VAL A C 1
ATOM 725 O O . VAL A 1 91 ? -15.968 -1.969 -14.362 1.00 92.44 91 VAL A O 1
ATOM 728 N N . PHE A 1 92 ? -15.324 -1.635 -12.249 1.00 89.06 92 PHE A N 1
ATOM 729 C CA . PHE A 1 92 ? -14.071 -0.953 -12.587 1.00 89.06 92 PHE A CA 1
ATOM 730 C C . PHE A 1 92 ? -13.145 -1.859 -13.406 1.00 89.06 92 PHE A C 1
ATOM 732 O O . PHE A 1 92 ? -12.672 -1.431 -14.445 1.00 89.06 92 PHE A O 1
ATOM 739 N N . GLY A 1 93 ? -12.992 -3.127 -13.014 1.00 85.19 93 GLY A N 1
ATOM 740 C CA . GLY A 1 93 ? -12.261 -4.147 -13.767 1.00 85.19 93 GLY A CA 1
ATOM 741 C C . GLY A 1 93 ? -12.685 -4.207 -15.232 1.00 85.19 93 GLY A C 1
ATOM 742 O O . GLY A 1 93 ? -11.851 -4.174 -16.119 1.00 85.19 93 GLY A O 1
ATOM 743 N N . VAL A 1 94 ? -13.994 -4.218 -15.487 1.00 85.56 94 VAL A N 1
ATOM 744 C CA . VAL A 1 94 ? -14.542 -4.302 -16.851 1.00 85.56 94 VAL A CA 1
ATOM 745 C C . VAL A 1 94 ? -14.323 -3.030 -17.672 1.00 85.56 94 VAL A C 1
ATOM 747 O O . VAL A 1 94 ? -14.151 -3.119 -18.881 1.00 85.56 94 VAL A O 1
ATOM 750 N N . PHE A 1 95 ? -14.407 -1.850 -17.054 1.00 86.81 95 PHE A N 1
ATOM 751 C CA . PHE A 1 95 ? -14.527 -0.585 -17.794 1.00 86.81 95 PHE A CA 1
ATOM 752 C C . PHE A 1 95 ? -13.318 0.349 -17.677 1.00 86.81 95 PHE A C 1
ATOM 754 O O . PHE A 1 95 ? -13.277 1.350 -18.389 1.00 86.81 95 PHE A O 1
ATOM 761 N N . ALA A 1 96 ? -12.404 0.102 -16.740 1.00 84.12 96 ALA A N 1
ATOM 762 C CA . ALA A 1 96 ? -11.397 1.081 -16.337 1.00 84.12 96 ALA A CA 1
ATOM 763 C C . ALA A 1 96 ? -10.093 0.490 -15.767 1.00 84.12 96 ALA A C 1
ATOM 765 O O . ALA A 1 96 ? -9.159 1.257 -15.543 1.00 84.12 96 ALA A O 1
ATOM 766 N N . ALA A 1 97 ? -10.000 -0.811 -15.493 1.00 79.12 97 ALA A N 1
ATOM 767 C CA . ALA A 1 97 ? -8.735 -1.398 -15.059 1.00 79.12 97 ALA A CA 1
ATOM 768 C C . ALA A 1 97 ? -7.797 -1.597 -16.253 1.00 79.12 97 ALA A C 1
ATOM 770 O O . ALA A 1 97 ? -8.240 -2.037 -17.315 1.00 79.12 97 ALA A O 1
ATOM 771 N N . ASP A 1 98 ? -6.513 -1.306 -16.062 1.00 71.88 98 ASP A N 1
ATOM 772 C CA . ASP A 1 98 ? -5.471 -1.736 -16.992 1.00 71.88 98 ASP A CA 1
ATOM 773 C C . ASP A 1 98 ? -5.211 -3.251 -16.862 1.00 71.88 98 ASP A C 1
ATOM 775 O O . ASP A 1 98 ? -5.748 -3.948 -15.990 1.00 71.88 98 ASP A O 1
ATOM 779 N N . ALA A 1 99 ? -4.380 -3.783 -17.749 1.00 65.69 99 ALA A N 1
ATOM 780 C CA . ALA A 1 99 ? -4.066 -5.203 -17.776 1.00 65.69 99 ALA A CA 1
ATOM 781 C C . ALA A 1 99 ? -3.324 -5.701 -16.527 1.00 65.69 99 ALA A C 1
ATOM 783 O O . ALA A 1 99 ? -3.627 -6.789 -16.036 1.00 65.69 99 ALA A O 1
ATOM 784 N N . THR A 1 100 ? -2.390 -4.919 -15.976 1.00 63.59 100 THR A N 1
ATOM 785 C CA . THR A 1 100 ? -1.629 -5.307 -14.775 1.00 63.59 100 THR A CA 1
ATOM 786 C C . THR A 1 100 ? -2.555 -5.414 -13.560 1.00 63.59 100 THR A C 1
ATOM 788 O O . THR A 1 100 ? -2.485 -6.367 -12.767 1.00 63.59 100 THR A O 1
ATOM 791 N N . GLN A 1 101 ? -3.512 -4.488 -13.463 1.00 72.12 101 GLN A N 1
ATOM 792 C CA . GLN A 1 101 ? -4.579 -4.503 -12.479 1.00 72.12 101 GLN A CA 1
ATOM 793 C C . GLN A 1 101 ? -5.499 -5.704 -12.698 1.00 72.12 101 GLN A C 1
ATOM 795 O O . GLN A 1 101 ? -5.813 -6.389 -11.725 1.00 72.12 101 GLN A O 1
ATOM 800 N N . LEU A 1 102 ? -5.895 -6.010 -13.940 1.00 76.69 102 LEU A N 1
ATOM 801 C CA . LEU A 1 102 ? -6.751 -7.155 -14.284 1.00 76.69 102 LEU A CA 1
ATOM 802 C C . LEU A 1 102 ? -6.109 -8.510 -13.963 1.00 76.69 102 LEU A C 1
ATOM 804 O O . LEU A 1 102 ? -6.786 -9.378 -13.399 1.00 76.69 102 LEU A O 1
ATOM 808 N N . GLN A 1 103 ? -4.814 -8.678 -14.239 1.00 74.44 103 GLN A N 1
ATOM 809 C CA . GLN A 1 103 ? -4.062 -9.898 -13.926 1.00 74.44 103 GLN A CA 1
ATOM 810 C C . GLN A 1 103 ? -4.084 -10.213 -12.421 1.00 74.44 103 GLN A C 1
ATOM 812 O O . GLN A 1 103 ? -4.313 -11.354 -12.008 1.00 74.44 103 GLN A O 1
ATOM 817 N N . ASN A 1 104 ? -3.920 -9.193 -11.575 1.00 79.00 104 ASN A N 1
ATOM 818 C CA . ASN A 1 104 ? -3.929 -9.355 -10.120 1.00 79.00 104 ASN A CA 1
ATOM 819 C C . ASN A 1 104 ? -5.337 -9.333 -9.500 1.00 79.00 104 ASN A C 1
ATOM 821 O O . ASN A 1 104 ? -5.551 -9.898 -8.416 1.00 79.00 104 ASN A O 1
ATOM 825 N N . LEU A 1 105 ? -6.319 -8.750 -10.198 1.00 85.31 105 LEU A N 1
ATOM 826 C CA . LEU A 1 105 ? -7.654 -8.436 -9.681 1.00 85.31 105 LEU A CA 1
ATOM 827 C C . LEU A 1 105 ? -8.353 -9.637 -9.047 1.00 85.31 105 LEU A C 1
ATOM 829 O O . LEU A 1 105 ? -9.000 -9.510 -8.005 1.00 85.31 105 LEU A O 1
ATOM 833 N N . ARG A 1 106 ? -8.220 -10.821 -9.655 1.00 88.19 106 ARG A N 1
ATOM 834 C CA . ARG A 1 106 ? -8.829 -12.056 -9.144 1.00 88.19 106 ARG A CA 1
ATOM 835 C C . ARG A 1 106 ? -8.330 -12.381 -7.742 1.00 88.19 106 ARG A C 1
ATOM 837 O O . ARG A 1 106 ? -9.137 -12.593 -6.835 1.00 88.19 106 ARG A O 1
ATOM 844 N N . GLY A 1 107 ? -7.011 -12.449 -7.570 1.00 88.62 107 GLY A N 1
ATOM 845 C CA . GLY A 1 107 ? -6.390 -12.765 -6.284 1.00 88.62 107 GLY A CA 1
ATOM 846 C C . GLY A 1 107 ? -6.737 -11.719 -5.228 1.00 88.62 107 GLY A C 1
ATOM 847 O O . GLY A 1 107 ? -7.067 -12.054 -4.085 1.00 88.62 107 GLY A O 1
ATOM 848 N N . ASP A 1 108 ? -6.755 -10.458 -5.636 1.00 90.75 108 ASP A N 1
ATOM 849 C CA . ASP A 1 108 ? -6.988 -9.324 -4.754 1.00 90.75 108 ASP A CA 1
ATOM 850 C C . ASP A 1 108 ? -8.447 -9.255 -4.280 1.00 90.75 108 ASP A C 1
ATOM 852 O O . ASP A 1 108 ? -8.715 -9.179 -3.080 1.00 90.75 108 ASP A O 1
ATOM 856 N N . VAL A 1 109 ? -9.424 -9.382 -5.182 1.00 94.00 109 VAL A N 1
ATOM 857 C CA . VAL A 1 109 ? -10.853 -9.368 -4.824 1.00 94.00 109 VAL A CA 1
ATOM 858 C C . VAL A 1 109 ? -11.237 -10.605 -4.014 1.00 94.00 109 VAL A C 1
ATOM 860 O O . VAL A 1 109 ? -11.976 -10.482 -3.035 1.00 94.00 109 VAL A O 1
ATOM 863 N N . LEU A 1 110 ? -10.740 -11.798 -4.367 1.00 94.25 110 LEU A N 1
ATOM 864 C CA . LEU A 1 110 ? -11.035 -13.019 -3.607 1.00 94.25 110 LEU A CA 1
ATOM 865 C C . LEU A 1 110 ? -10.428 -12.965 -2.198 1.00 94.25 110 LEU A C 1
ATOM 867 O O . LEU A 1 110 ? -11.087 -13.346 -1.226 1.00 94.25 110 LEU A O 1
ATOM 871 N N . SER A 1 111 ? -9.208 -12.442 -2.060 1.00 94.38 111 SER A N 1
ATOM 872 C CA . SER A 1 111 ? -8.586 -12.245 -0.748 1.00 94.38 111 SER A CA 1
ATOM 873 C C . SER A 1 111 ? -9.285 -11.144 0.064 1.00 94.38 111 SER A C 1
ATOM 875 O O . SER A 1 111 ? -9.466 -11.307 1.274 1.00 94.38 111 SER A O 1
ATOM 877 N N . ALA A 1 112 ? -9.780 -10.078 -0.573 1.00 94.88 112 ALA A N 1
ATOM 878 C CA . ALA A 1 112 ? -10.614 -9.056 0.061 1.00 94.88 112 ALA A CA 1
ATOM 879 C C . ALA A 1 112 ? -11.968 -9.615 0.536 1.00 94.88 112 ALA A C 1
ATOM 881 O O . ALA A 1 112 ? -12.371 -9.357 1.672 1.00 94.88 112 ALA A O 1
ATOM 882 N N . LEU A 1 113 ? -12.636 -10.445 -0.277 1.00 93.56 113 LEU A N 1
ATOM 883 C CA . LEU A 1 113 ? -13.866 -11.164 0.087 1.00 93.56 113 LEU A CA 1
ATOM 884 C C . LEU A 1 113 ? -13.659 -12.087 1.295 1.00 93.56 113 LEU A C 1
ATOM 886 O O . LEU A 1 113 ? -14.529 -12.185 2.164 1.00 93.56 113 LEU A O 1
ATOM 890 N N . ALA A 1 114 ? -12.510 -12.760 1.350 1.00 94.19 114 ALA A N 1
ATOM 891 C CA . ALA A 1 114 ? -12.126 -13.636 2.450 1.00 94.19 114 ALA A CA 1
ATOM 892 C C . ALA A 1 114 ? -11.553 -12.884 3.669 1.00 94.19 114 ALA A C 1
ATOM 894 O O . ALA A 1 114 ? -11.268 -13.518 4.686 1.00 94.19 114 ALA A O 1
ATOM 895 N N . TYR A 1 115 ? -11.411 -11.552 3.601 1.00 94.44 115 TYR A N 1
ATOM 896 C CA . TYR A 1 115 ? -10.767 -10.716 4.622 1.00 94.44 115 TYR A CA 1
ATOM 897 C C . TYR A 1 115 ? -9.332 -11.154 4.971 1.00 94.44 115 TYR A C 1
ATOM 899 O O . TYR A 1 115 ? -8.918 -11.136 6.132 1.00 94.44 115 TYR A O 1
ATOM 907 N N . VAL A 1 116 ? -8.559 -11.516 3.945 1.00 96.50 116 VAL A N 1
ATOM 908 C CA . VAL A 1 116 ? -7.124 -11.851 4.018 1.00 96.50 116 VAL A CA 1
ATOM 909 C C . VAL A 1 116 ? -6.277 -11.063 3.007 1.00 96.50 116 VAL A C 1
ATOM 911 O O . VAL A 1 116 ? -5.116 -11.398 2.788 1.00 96.50 116 VAL A O 1
ATOM 914 N N . ALA A 1 117 ? -6.833 -9.995 2.420 1.00 93.31 117 ALA A N 1
ATOM 915 C CA . ALA A 1 117 ? -6.153 -9.135 1.440 1.00 93.31 117 ALA A CA 1
ATOM 916 C C . ALA A 1 117 ? -4.800 -8.607 1.941 1.00 93.31 117 ALA A C 1
ATOM 918 O O . ALA A 1 117 ? -3.828 -8.576 1.197 1.00 93.31 117 ALA A O 1
ATOM 919 N N . ASN A 1 118 ? -4.699 -8.290 3.236 1.00 94.19 118 ASN A N 1
ATOM 920 C CA . ASN A 1 118 ? -3.448 -7.842 3.843 1.00 94.19 118 ASN A CA 1
ATOM 921 C C . ASN A 1 118 ? -2.303 -8.860 3.676 1.00 94.19 118 ASN A C 1
ATOM 923 O O . ASN A 1 118 ? -1.165 -8.459 3.485 1.00 94.19 118 ASN A O 1
ATOM 927 N N . TRP A 1 119 ? -2.593 -10.164 3.724 1.00 91.81 119 TRP A N 1
ATOM 928 C CA . TRP A 1 119 ? -1.590 -11.210 3.513 1.00 91.81 119 TRP A CA 1
ATOM 929 C C . TRP A 1 119 ? -1.311 -11.451 2.031 1.00 91.81 119 TRP A C 1
ATOM 931 O O . TRP A 1 119 ? -0.161 -11.689 1.682 1.00 91.81 119 TRP A O 1
ATOM 941 N N . ARG A 1 120 ? -2.326 -11.333 1.159 1.00 89.69 120 ARG A N 1
ATOM 942 C CA . ARG A 1 120 ? -2.121 -11.383 -0.298 1.00 89.69 120 ARG A CA 1
ATOM 943 C C . ARG A 1 120 ? -1.112 -10.323 -0.728 1.00 89.69 120 ARG A C 1
ATOM 945 O O . ARG A 1 120 ? -0.148 -10.687 -1.381 1.00 89.69 120 ARG A O 1
ATOM 952 N N . PHE A 1 121 ? -1.283 -9.074 -0.293 1.00 83.12 121 PHE A N 1
ATOM 953 C CA . PHE A 1 121 ? -0.368 -7.988 -0.659 1.00 83.12 121 PHE A CA 1
ATOM 954 C C . PHE A 1 121 ? 1.045 -8.171 -0.097 1.00 83.12 121 PHE A C 1
ATOM 956 O O . PHE A 1 121 ? 2.009 -7.857 -0.784 1.00 83.12 121 PHE A O 1
ATOM 963 N N . ILE A 1 122 ? 1.184 -8.742 1.109 1.00 82.44 122 ILE A N 1
ATOM 964 C CA . ILE A 1 122 ? 2.500 -9.096 1.669 1.00 82.44 122 ILE A CA 1
ATOM 965 C C . ILE A 1 122 ? 3.209 -10.139 0.798 1.00 82.44 122 ILE A C 1
ATOM 967 O O . ILE A 1 122 ? 4.392 -9.992 0.518 1.00 82.44 122 ILE A O 1
ATOM 971 N N . PHE A 1 123 ? 2.515 -11.210 0.405 1.00 80.38 123 PHE A N 1
ATOM 972 C CA . PHE A 1 123 ? 3.143 -12.323 -0.315 1.00 80.38 123 PHE A CA 1
ATOM 973 C C . PHE A 1 123 ? 3.344 -12.057 -1.804 1.00 80.38 123 PHE A C 1
ATOM 975 O O . PHE A 1 123 ? 4.176 -12.711 -2.416 1.00 80.38 123 PHE A O 1
ATOM 982 N N . SER A 1 124 ? 2.601 -11.116 -2.380 1.00 66.06 124 SER A N 1
ATOM 983 C CA . SER A 1 124 ? 2.751 -10.718 -3.778 1.00 66.06 124 SER A CA 1
ATOM 984 C C . SER A 1 124 ? 3.654 -9.503 -3.979 1.00 66.06 124 SER A C 1
ATOM 986 O O . SER A 1 124 ? 3.619 -8.926 -5.057 1.00 66.06 124 SER A O 1
ATOM 988 N N . GLY A 1 125 ? 4.354 -9.039 -2.936 1.00 64.62 125 GLY A N 1
ATOM 989 C CA . GLY A 1 125 ? 5.261 -7.889 -3.026 1.00 64.62 125 GLY A CA 1
ATOM 990 C C . GLY A 1 125 ? 4.593 -6.555 -3.385 1.00 64.62 125 GLY A C 1
ATOM 991 O O . GLY A 1 125 ? 5.281 -5.628 -3.792 1.00 64.62 125 GLY A O 1
ATOM 992 N N . GLN A 1 126 ? 3.267 -6.419 -3.243 1.00 62.94 126 GLN A N 1
ATOM 993 C CA . GLN A 1 126 ? 2.593 -5.162 -3.584 1.00 62.94 126 GLN A CA 1
ATOM 994 C C . GLN A 1 126 ? 2.838 -4.127 -2.491 1.00 62.94 126 GLN A C 1
ATOM 996 O O . GLN A 1 126 ? 2.216 -4.183 -1.420 1.00 62.94 126 GLN A O 1
ATOM 1001 N N . ALA A 1 127 ? 3.740 -3.182 -2.753 1.00 57.66 127 ALA A N 1
ATOM 1002 C CA . ALA A 1 127 ? 4.109 -2.215 -1.739 1.00 57.66 127 ALA A CA 1
ATOM 1003 C C . ALA A 1 127 ? 3.018 -1.156 -1.524 1.00 57.66 127 ALA A C 1
ATOM 1005 O O . ALA A 1 127 ? 2.429 -0.636 -2.470 1.00 57.66 127 ALA A O 1
ATOM 1006 N N . TYR A 1 128 ? 2.763 -0.789 -0.263 1.00 49.56 128 TYR A N 1
ATOM 1007 C CA . TYR A 1 128 ? 1.866 0.339 0.044 1.00 49.56 128 TYR A CA 1
ATOM 1008 C C . TYR A 1 128 ? 2.441 1.678 -0.444 1.00 49.56 128 TYR A C 1
ATOM 1010 O O . TYR A 1 128 ? 1.708 2.646 -0.616 1.00 49.56 128 TYR A O 1
ATOM 1018 N N . GLU A 1 129 ? 3.755 1.751 -0.638 1.00 46.38 129 GLU A N 1
ATOM 1019 C CA . GLU A 1 129 ? 4.458 2.954 -1.087 1.00 46.38 129 GLU A CA 1
ATOM 1020 C C . GLU A 1 129 ? 4.102 3.324 -2.532 1.00 46.38 129 GLU A C 1
ATOM 1022 O O . GLU A 1 129 ? 4.032 4.507 -2.855 1.00 46.38 129 GLU A O 1
ATOM 1027 N N . TYR A 1 130 ? 3.718 2.337 -3.349 1.00 48.81 130 TYR A N 1
ATOM 1028 C CA . TYR A 1 130 ? 3.267 2.509 -4.734 1.00 48.81 130 TYR A CA 1
ATOM 1029 C C . TYR A 1 130 ? 1.764 2.787 -4.862 1.00 48.81 130 TYR A C 1
ATOM 1031 O O . TYR A 1 130 ? 1.173 2.577 -5.917 1.00 48.81 130 TYR A O 1
ATOM 1039 N N . LEU A 1 131 ? 1.120 3.300 -3.806 1.00 47.97 131 LEU A N 1
ATOM 1040 C CA . LEU A 1 131 ? -0.309 3.645 -3.814 1.00 47.97 131 LEU A CA 1
ATOM 1041 C C . LEU A 1 131 ? -0.692 4.664 -4.914 1.00 47.97 131 LEU A C 1
ATOM 1043 O O . LEU A 1 131 ? -1.879 4.852 -5.157 1.00 47.97 131 LEU A O 1
ATOM 1047 N N . PHE A 1 132 ? 0.284 5.307 -5.563 1.00 43.47 132 PHE A N 1
ATOM 1048 C CA . PHE A 1 132 ? 0.095 6.302 -6.624 1.00 43.47 132 PHE A CA 1
ATOM 1049 C C . PHE A 1 132 ? 0.733 5.929 -7.976 1.00 43.47 132 PHE A C 1
ATOM 1051 O O . PHE A 1 132 ? 0.683 6.762 -8.871 1.00 43.47 132 PHE A O 1
ATOM 1058 N N . ALA A 1 133 ? 1.319 4.729 -8.110 1.00 39.69 133 ALA A N 1
ATOM 1059 C CA . ALA A 1 133 ? 1.818 4.205 -9.387 1.00 39.69 133 ALA A CA 1
ATOM 1060 C C . ALA A 1 133 ? 0.725 3.329 -10.027 1.00 39.69 133 ALA A C 1
ATOM 1062 O O . ALA A 1 133 ? -0.183 3.886 -10.626 1.00 39.69 133 ALA A O 1
ATOM 1063 N N . ASP A 1 134 ? 0.685 2.021 -9.734 1.00 50.44 134 ASP A N 1
ATOM 1064 C CA . ASP A 1 134 ? -0.342 1.092 -10.252 1.00 50.44 134 ASP A CA 1
ATOM 1065 C C . ASP A 1 134 ? -1.016 0.273 -9.137 1.00 50.44 134 ASP A C 1
ATOM 1067 O O . ASP A 1 134 ? -0.779 -0.926 -8.951 1.00 50.44 134 ASP A O 1
ATOM 1071 N N . PRO A 1 135 ? -1.844 0.912 -8.298 1.00 65.06 135 PRO A N 1
ATOM 1072 C CA . PRO A 1 135 ? -2.375 0.265 -7.112 1.00 65.06 135 PRO A CA 1
ATOM 1073 C C . PRO A 1 135 ? -3.549 -0.669 -7.424 1.00 65.06 135 PRO A C 1
ATOM 1075 O O . PRO A 1 135 ? -4.506 -0.309 -8.108 1.00 65.06 135 PRO A O 1
ATOM 1078 N N . SER A 1 136 ? -3.574 -1.831 -6.765 1.00 82.06 136 SER A N 1
ATOM 1079 C CA . SER A 1 136 ? -4.754 -2.703 -6.750 1.00 82.06 136 SER A CA 1
ATOM 1080 C C . SER A 1 136 ? -6.036 -1.920 -6.387 1.00 82.06 136 SER A C 1
ATOM 1082 O O . SER A 1 136 ? -6.061 -1.175 -5.393 1.00 82.06 136 SER A O 1
ATOM 1084 N N . PRO A 1 137 ? -7.165 -2.113 -7.097 1.00 86.94 137 PRO A N 1
ATOM 1085 C CA . PRO A 1 137 ? -8.410 -1.384 -6.832 1.00 86.94 137 PRO A CA 1
ATOM 1086 C C . PRO A 1 137 ? -9.100 -1.788 -5.520 1.00 86.94 137 PRO A C 1
ATOM 1088 O O . PRO A 1 137 ? -10.091 -1.177 -5.106 1.00 86.94 137 PRO A O 1
ATOM 1091 N N . VAL A 1 138 ? -8.561 -2.788 -4.819 1.00 91.31 138 VAL A N 1
ATOM 1092 C CA . VAL A 1 138 ? -8.959 -3.174 -3.457 1.00 91.31 138 VAL A CA 1
ATOM 1093 C C . VAL A 1 138 ? -7.834 -3.003 -2.445 1.00 91.31 138 VAL A C 1
ATOM 1095 O O . VAL A 1 138 ? -7.953 -3.521 -1.335 1.00 91.31 138 VAL A O 1
ATOM 1098 N N . LEU A 1 139 ? -6.767 -2.267 -2.771 1.00 87.75 139 LEU A N 1
ATOM 1099 C CA . LEU A 1 139 ? -5.605 -2.116 -1.895 1.00 87.75 139 LEU A CA 1
ATOM 1100 C C . LEU A 1 139 ? -6.020 -1.716 -0.472 1.00 87.75 139 LEU A C 1
ATOM 1102 O O . LEU A 1 139 ? -5.659 -2.373 0.500 1.00 87.75 139 LEU A O 1
ATOM 1106 N N . HIS A 1 140 ? -6.911 -0.733 -0.321 1.00 91.31 140 HIS A N 1
ATOM 1107 C CA . HIS A 1 140 ? -7.425 -0.263 0.975 1.00 91.31 140 HIS A CA 1
ATOM 1108 C C . HIS A 1 140 ? -8.157 -1.324 1.824 1.00 91.31 140 HIS A C 1
ATOM 1110 O O . HIS A 1 140 ? -8.333 -1.124 3.030 1.00 91.31 140 HIS A O 1
ATOM 1116 N N . PHE A 1 141 ? -8.559 -2.472 1.264 1.00 94.50 141 PHE A N 1
ATOM 1117 C CA . PHE A 1 141 ? -9.173 -3.565 2.030 1.00 94.50 141 PHE A CA 1
ATOM 1118 C C . PHE A 1 141 ? -8.198 -4.263 2.985 1.00 94.50 141 PHE A C 1
ATOM 1120 O O . PHE A 1 141 ? -8.666 -4.961 3.891 1.00 94.50 141 PHE A O 1
ATOM 1127 N N . TRP A 1 142 ? -6.880 -4.055 2.862 1.00 94.62 142 TRP A N 1
ATOM 1128 C CA . TRP A 1 142 ? -5.896 -4.619 3.794 1.00 94.62 142 TRP A CA 1
ATOM 1129 C C . TRP A 1 142 ? -6.235 -4.273 5.255 1.00 94.62 142 TRP A C 1
ATOM 1131 O O . TRP A 1 142 ? -6.188 -5.131 6.137 1.00 94.62 142 TRP A O 1
ATOM 1141 N N . SER A 1 143 ? -6.664 -3.036 5.524 1.00 94.75 143 SER A N 1
ATOM 1142 C CA . SER A 1 143 ? -6.969 -2.597 6.888 1.00 94.75 143 SER A CA 1
ATOM 1143 C C . SER A 1 143 ? -8.273 -3.218 7.403 1.00 94.75 143 SER A C 1
ATOM 1145 O O . SER A 1 143 ? -8.365 -3.622 8.565 1.00 94.75 143 SER A O 1
ATOM 1147 N N . LEU A 1 144 ? -9.269 -3.372 6.521 1.00 95.19 144 LEU A N 1
ATOM 1148 C CA . LEU A 1 144 ? -10.536 -4.038 6.828 1.00 95.19 144 LEU A CA 1
ATOM 1149 C C . LEU A 1 144 ? -10.319 -5.519 7.139 1.00 95.19 144 LEU A C 1
ATOM 1151 O O . LEU A 1 144 ? -10.961 -6.044 8.048 1.00 95.19 144 LEU A O 1
ATOM 1155 N N . ALA A 1 145 ? -9.402 -6.178 6.427 1.00 96.69 145 ALA A N 1
ATOM 1156 C CA . ALA A 1 145 ? -9.019 -7.560 6.686 1.00 96.69 145 ALA A CA 1
ATOM 1157 C C . ALA A 1 145 ? -8.505 -7.738 8.125 1.00 96.69 145 ALA A C 1
ATOM 1159 O O . ALA A 1 145 ? -9.018 -8.588 8.855 1.00 96.69 145 ALA A O 1
ATOM 1160 N N . ILE A 1 146 ? -7.589 -6.875 8.578 1.00 97.25 146 ILE A N 1
ATOM 1161 C CA . ILE A 1 146 ? -7.077 -6.890 9.960 1.00 97.25 146 ILE A CA 1
ATOM 1162 C C . ILE A 1 146 ? -8.216 -6.702 10.977 1.00 97.25 146 ILE A C 1
ATOM 1164 O O . ILE A 1 146 ? -8.313 -7.442 11.963 1.00 97.25 146 ILE A O 1
ATOM 1168 N N . GLU A 1 147 ? -9.110 -5.733 10.746 1.00 95.69 147 GLU A N 1
ATOM 1169 C CA . GLU A 1 147 ? -10.246 -5.500 11.641 1.00 95.69 147 GLU A CA 1
ATOM 1170 C C . GLU A 1 147 ? -11.186 -6.712 11.732 1.00 95.69 147 GLU A C 1
ATOM 1172 O O . GLU A 1 147 ? -11.606 -7.088 12.830 1.00 95.69 147 GLU A O 1
ATOM 1177 N N . GLU A 1 148 ? -11.530 -7.334 10.604 1.00 95.19 148 GLU A N 1
ATOM 1178 C CA . GLU A 1 148 ? -12.432 -8.488 10.574 1.00 95.19 148 GLU A CA 1
ATOM 1179 C C . GLU A 1 148 ? -11.802 -9.736 11.194 1.00 95.19 148 GLU A C 1
ATOM 1181 O O . GLU A 1 148 ? -12.480 -10.445 11.944 1.00 95.19 148 GLU A O 1
ATOM 1186 N N . GLN A 1 149 ? -10.501 -9.963 10.989 1.00 96.38 149 GLN A N 1
ATOM 1187 C CA . GLN A 1 149 ? -9.752 -11.012 11.690 1.00 96.38 149 GLN A CA 1
ATOM 1188 C C . GLN A 1 149 ? -9.838 -10.814 13.211 1.00 96.38 149 GLN A C 1
ATOM 1190 O O . GLN A 1 149 ? -10.141 -11.754 13.957 1.00 96.38 149 GLN A O 1
ATOM 1195 N N . PHE A 1 150 ? -9.692 -9.572 13.687 1.00 96.44 150 PHE A N 1
ATOM 1196 C CA . PHE A 1 150 ? -9.913 -9.241 15.094 1.00 96.44 150 PHE A CA 1
ATOM 1197 C C . PHE A 1 150 ? -11.368 -9.481 15.525 1.00 96.44 150 PHE A C 1
ATOM 1199 O O . PHE A 1 150 ? -11.605 -10.081 16.574 1.00 96.44 150 PHE A O 1
ATOM 1206 N N . TYR A 1 151 ? -12.372 -9.086 14.738 1.00 95.00 151 TYR A N 1
ATOM 1207 C CA . TYR A 1 151 ? -13.784 -9.314 15.082 1.00 95.00 151 TYR A CA 1
ATOM 1208 C C . TYR A 1 151 ? -14.192 -10.7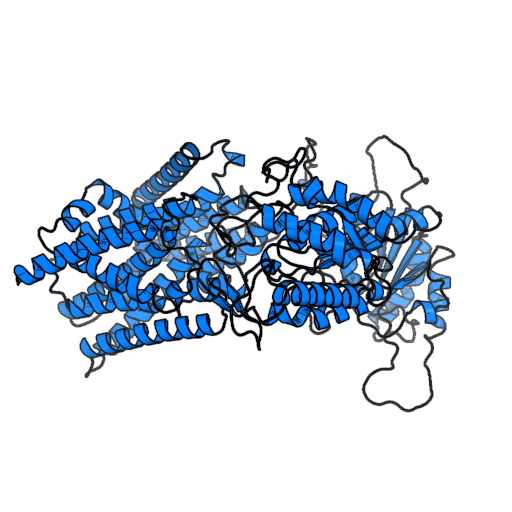86 15.080 1.00 95.00 151 TYR A C 1
ATOM 1210 O O . TYR A 1 151 ? -15.151 -11.153 15.769 1.00 95.00 151 TYR A O 1
ATOM 1218 N N . LEU A 1 152 ? -13.490 -11.627 14.330 1.00 95.06 152 LEU A N 1
ATOM 1219 C CA . LEU A 1 152 ? -13.692 -13.064 14.333 1.00 95.06 152 LEU A CA 1
ATOM 1220 C C . LEU A 1 152 ? -13.067 -13.695 15.585 1.00 95.06 152 LEU A C 1
ATOM 1222 O O . LEU A 1 152 ? -13.758 -14.385 16.338 1.00 95.06 152 LEU A O 1
ATOM 1226 N N . ILE A 1 153 ? -11.789 -13.412 15.845 1.00 95.81 153 ILE A N 1
ATOM 1227 C CA . ILE A 1 153 ? -10.993 -14.106 16.867 1.00 95.81 153 ILE A CA 1
ATOM 1228 C C . ILE A 1 153 ? -11.214 -13.522 18.269 1.00 95.81 153 ILE A C 1
ATOM 1230 O O . ILE A 1 153 ? -11.418 -14.258 19.237 1.00 95.81 153 ILE A O 1
ATOM 1234 N N . PHE A 1 154 ? -11.215 -12.199 18.423 1.00 96.00 154 PHE A N 1
ATOM 1235 C CA . PHE A 1 154 ? -11.217 -11.561 19.741 1.00 96.00 154 PHE A CA 1
ATOM 1236 C C . PHE A 1 154 ? -12.450 -11.886 20.609 1.00 96.00 154 PHE A C 1
ATOM 1238 O O . PHE A 1 154 ? -12.280 -12.168 21.801 1.00 96.00 154 PHE A O 1
ATOM 1245 N N . PRO A 1 155 ? -13.692 -11.934 20.080 1.00 94.94 155 PRO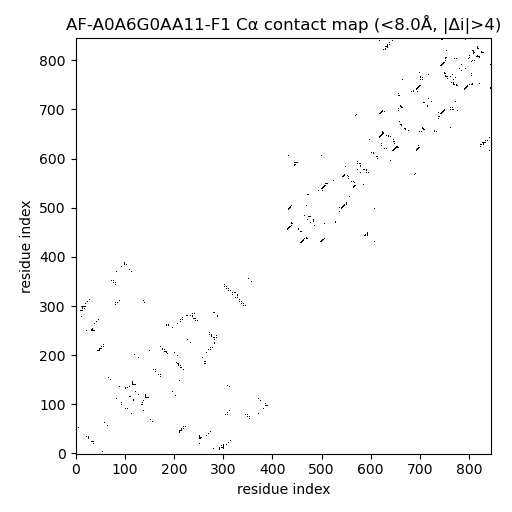 A N 1
ATOM 1246 C CA . PRO A 1 155 ? -14.842 -12.361 20.872 1.00 94.94 155 PRO A CA 1
ATOM 1247 C C . PRO A 1 155 ? -14.710 -13.782 21.422 1.00 94.94 155 PRO A C 1
ATOM 1249 O O . PRO A 1 155 ? -15.176 -14.026 22.535 1.00 94.94 155 PRO A O 1
ATOM 1252 N N . LEU A 1 156 ? -14.064 -14.701 20.688 1.00 96.00 156 LEU A N 1
ATOM 1253 C CA . LEU A 1 156 ? -13.780 -16.059 21.164 1.00 96.00 156 LEU A CA 1
ATOM 1254 C C . LEU A 1 156 ? -12.813 -16.033 22.343 1.00 96.00 156 LEU A C 1
ATOM 1256 O O . LEU A 1 156 ? -13.069 -16.689 23.351 1.00 96.00 156 LEU A O 1
ATOM 1260 N N . VAL A 1 157 ? -11.754 -15.228 22.250 1.00 94.94 157 VAL A N 1
ATOM 1261 C CA . VAL A 1 157 ? -10.773 -15.048 23.329 1.00 94.94 157 VAL A CA 1
ATOM 1262 C C . VAL A 1 157 ? -11.453 -14.502 24.587 1.00 94.94 157 VAL A C 1
ATOM 1264 O O . VAL A 1 157 ? -11.335 -15.084 25.666 1.00 94.94 157 VAL A O 1
ATOM 1267 N N . VAL A 1 158 ? -12.245 -13.433 24.464 1.00 94.69 158 VAL A N 1
ATOM 1268 C CA . VAL A 1 158 ? -12.976 -12.850 25.602 1.00 94.69 158 VAL A CA 1
ATOM 1269 C C . VAL A 1 158 ? -14.016 -13.827 26.159 1.00 94.69 158 VAL A C 1
ATOM 1271 O O . VAL A 1 158 ? -14.156 -13.942 27.379 1.00 94.69 158 VAL A O 1
ATOM 1274 N N . PHE A 1 159 ? -14.735 -14.550 25.296 1.00 93.94 159 PHE A N 1
ATOM 1275 C CA . PHE A 1 159 ? -15.691 -15.581 25.703 1.00 93.94 159 PHE A CA 1
ATOM 1276 C C . PHE A 1 159 ? -15.012 -16.713 26.476 1.00 93.94 159 PHE A C 1
ATOM 1278 O O . PHE A 1 159 ? -15.516 -17.097 27.528 1.00 93.94 159 PHE A O 1
ATOM 1285 N N . ALA A 1 160 ? -13.868 -17.209 26.003 1.00 93.75 160 ALA A N 1
ATOM 1286 C CA . ALA A 1 160 ? -13.108 -18.262 26.664 1.00 93.75 160 ALA A CA 1
ATOM 1287 C C . ALA A 1 160 ? -12.585 -17.794 28.029 1.00 93.75 160 ALA A C 1
ATOM 1289 O O . ALA A 1 160 ? -12.822 -18.456 29.042 1.00 93.75 160 ALA A O 1
ATOM 1290 N N . ILE A 1 161 ? -11.962 -16.610 28.086 1.00 94.50 161 ILE A N 1
ATOM 1291 C CA . ILE A 1 161 ? -11.421 -16.053 29.331 1.00 94.50 161 ILE A CA 1
ATOM 1292 C C . ILE A 1 161 ? -12.542 -15.815 30.342 1.00 94.50 161 ILE A C 1
ATOM 1294 O O . ILE A 1 161 ? -12.440 -16.285 31.467 1.00 94.50 161 ILE A O 1
ATOM 1298 N N . LEU A 1 162 ? -13.618 -15.111 29.973 1.00 91.31 162 LEU A N 1
ATOM 1299 C CA . LEU A 1 162 ? -14.705 -14.764 30.901 1.00 91.31 162 LEU A CA 1
ATOM 1300 C C . LEU A 1 162 ? -15.693 -15.915 31.153 1.00 91.31 162 LEU A C 1
ATOM 1302 O O . LEU A 1 162 ? -16.482 -15.850 32.098 1.00 91.31 162 LEU A O 1
ATOM 1306 N N . GLY A 1 163 ? -15.688 -16.941 30.302 1.00 85.19 163 GLY A N 1
ATOM 1307 C CA . GLY A 1 163 ? -16.452 -18.177 30.465 1.00 85.19 163 GLY A CA 1
ATOM 1308 C C . GLY A 1 163 ? -15.786 -19.174 31.413 1.00 85.19 163 GLY A C 1
ATOM 1309 O O . GLY A 1 163 ? -16.474 -20.002 32.011 1.00 85.19 163 GLY A O 1
ATOM 1310 N N . TRP A 1 164 ? -14.469 -19.076 31.606 1.00 85.31 164 TRP A N 1
ATOM 1311 C CA . TRP A 1 164 ? -13.733 -19.905 32.554 1.00 85.31 164 TRP A CA 1
ATOM 1312 C C . TRP A 1 164 ? -14.064 -19.526 34.008 1.00 85.31 164 TRP A C 1
ATOM 1314 O O . TRP A 1 164 ? -14.197 -18.351 34.342 1.00 85.31 164 TRP A O 1
ATOM 1324 N N . ARG A 1 165 ? -14.158 -20.509 34.920 1.00 75.50 165 ARG A N 1
ATOM 1325 C CA . ARG A 1 165 ? -14.525 -20.291 36.341 1.00 75.50 165 ARG A CA 1
ATOM 1326 C C . ARG A 1 165 ? -13.613 -19.312 37.095 1.00 75.50 165 ARG A C 1
ATOM 1328 O O . ARG A 1 165 ? -14.070 -18.692 38.047 1.00 75.50 165 ARG A O 1
ATOM 1335 N N . ARG A 1 166 ? -12.342 -19.192 36.695 1.00 78.12 166 ARG A N 1
ATOM 1336 C CA . ARG A 1 166 ? -11.371 -18.218 37.244 1.00 78.12 166 ARG A CA 1
ATOM 1337 C C . ARG A 1 166 ? -11.181 -16.986 36.351 1.00 78.12 166 ARG A C 1
ATOM 1339 O O . ARG A 1 166 ? -10.338 -16.137 36.629 1.00 78.12 166 ARG A O 1
ATOM 1346 N N . GLY A 1 167 ? -11.962 -16.898 35.282 1.00 80.69 167 GLY A N 1
ATOM 1347 C CA . GLY A 1 167 ? -11.985 -15.794 34.345 1.00 80.69 167 GLY A CA 1
ATOM 1348 C C . GLY A 1 167 ? -12.288 -14.467 35.014 1.00 80.69 167 GLY A C 1
ATOM 1349 O O . GLY A 1 167 ? -13.224 -14.354 35.804 1.00 80.69 167 GLY A O 1
ATOM 1350 N N . SER A 1 168 ? -11.521 -13.435 34.682 1.00 89.75 168 SER A N 1
ATOM 1351 C CA . SER A 1 168 ? -11.769 -12.085 35.180 1.00 89.75 168 SER A CA 1
ATOM 1352 C C . SER A 1 168 ? -11.422 -11.045 34.126 1.00 89.75 168 SER A C 1
ATOM 1354 O O . SER A 1 168 ? -10.654 -11.302 33.200 1.00 89.75 168 SER A O 1
ATOM 1356 N N . ARG A 1 169 ? -11.940 -9.825 34.295 1.00 90.69 169 ARG A N 1
ATOM 1357 C CA . ARG A 1 169 ? -11.540 -8.682 33.456 1.00 90.69 169 ARG A CA 1
ATOM 1358 C C . ARG A 1 169 ? -10.048 -8.387 33.558 1.00 90.69 169 ARG A C 1
ATOM 1360 O O . ARG A 1 169 ? -9.463 -7.940 32.584 1.00 90.69 169 ARG A O 1
ATOM 1367 N N . ARG A 1 170 ? -9.430 -8.688 34.708 1.00 92.56 170 ARG A N 1
ATOM 1368 C CA . ARG A 1 170 ? -7.977 -8.580 34.888 1.00 92.56 170 ARG A CA 1
ATOM 1369 C C . ARG A 1 170 ? -7.229 -9.538 33.964 1.00 92.56 170 ARG A C 1
ATOM 1371 O O . ARG A 1 170 ? -6.237 -9.135 33.383 1.00 92.56 170 ARG A O 1
ATOM 1378 N N . ALA A 1 171 ? -7.724 -10.763 33.778 1.00 94.44 171 ALA A N 1
ATOM 1379 C CA . ALA A 1 171 ? -7.121 -11.701 32.831 1.00 94.44 171 ALA A CA 1
ATOM 1380 C C . ALA A 1 171 ? -7.228 -11.192 31.383 1.00 94.44 171 ALA A C 1
ATOM 1382 O O . ALA A 1 171 ? -6.240 -11.223 30.661 1.00 94.44 171 ALA A O 1
ATOM 1383 N N . VAL A 1 172 ? -8.387 -10.645 30.985 1.00 95.12 172 VAL A N 1
ATOM 1384 C CA . VAL A 1 172 ? -8.552 -10.005 29.663 1.00 95.12 172 VAL A CA 1
ATOM 1385 C C . VAL A 1 172 ? -7.580 -8.831 29.495 1.00 95.12 172 VAL A C 1
ATOM 1387 O O . VAL A 1 172 ? -6.928 -8.730 28.463 1.00 95.12 172 VAL A O 1
ATOM 1390 N N . PHE A 1 173 ? -7.439 -7.982 30.519 1.00 96.75 173 PHE A N 1
ATOM 1391 C CA . PHE A 1 173 ? -6.482 -6.873 30.523 1.00 96.75 173 PHE A CA 1
ATOM 1392 C C . PHE A 1 173 ? -5.038 -7.357 30.339 1.00 96.75 173 PHE A C 1
ATOM 1394 O O . PHE A 1 173 ? -4.332 -6.838 29.486 1.00 96.75 173 PHE A O 1
ATOM 1401 N N . VAL A 1 174 ? -4.605 -8.367 31.101 1.00 96.94 174 VAL A N 1
ATOM 1402 C CA . VAL A 1 174 ? -3.241 -8.911 31.008 1.00 96.94 174 VAL A CA 1
ATOM 1403 C C . VAL A 1 174 ? -2.976 -9.498 29.623 1.00 96.94 174 VAL A C 1
ATOM 1405 O O . VAL A 1 174 ? -1.944 -9.195 29.039 1.00 96.94 174 VAL A O 1
ATOM 1408 N N . VAL A 1 175 ? -3.909 -10.279 29.067 1.00 96.88 175 VAL A N 1
ATOM 1409 C CA . VAL A 1 175 ? -3.763 -10.842 27.714 1.00 96.88 175 VAL A CA 1
ATOM 1410 C C . VAL A 1 175 ? -3.630 -9.734 26.672 1.00 96.88 175 VAL A C 1
ATOM 1412 O O . VAL A 1 175 ? -2.721 -9.780 25.853 1.00 96.88 175 VAL A O 1
ATOM 1415 N N . LEU A 1 176 ? -4.482 -8.709 26.728 1.00 97.88 176 LEU A N 1
ATOM 1416 C CA . LEU A 1 176 ? -4.405 -7.572 25.810 1.00 97.88 176 LEU A CA 1
ATOM 1417 C C . LEU A 1 176 ? -3.102 -6.775 25.960 1.00 97.88 176 LEU A C 1
ATOM 1419 O O . LEU A 1 176 ? -2.530 -6.362 24.958 1.00 97.88 176 LEU A O 1
ATOM 1423 N N . ALA A 1 177 ? -2.617 -6.580 27.188 1.00 98.06 177 ALA A N 1
ATOM 1424 C CA . ALA A 1 177 ? -1.355 -5.890 27.441 1.00 98.06 177 ALA A CA 1
ATOM 1425 C C . ALA A 1 177 ? -0.165 -6.682 26.883 1.00 98.06 177 ALA A C 1
ATOM 1427 O O . ALA A 1 177 ? 0.705 -6.102 26.240 1.00 98.06 177 ALA A O 1
ATOM 1428 N N . LEU A 1 178 ? -0.160 -8.007 27.067 1.00 98.31 178 LEU A N 1
ATOM 1429 C CA . LEU A 1 178 ? 0.853 -8.886 26.484 1.00 98.31 178 LEU A CA 1
ATOM 1430 C C . LEU A 1 178 ? 0.806 -8.864 24.956 1.00 98.31 178 LEU A C 1
ATOM 1432 O O . LEU A 1 178 ? 1.856 -8.761 24.338 1.00 98.31 178 LEU A O 1
ATOM 1436 N N . VAL A 1 179 ? -0.385 -8.899 24.350 1.00 98.06 179 VAL A N 1
ATOM 1437 C CA . VAL A 1 179 ? -0.541 -8.791 22.890 1.00 98.06 179 VAL A CA 1
ATOM 1438 C C . VAL A 1 179 ? -0.026 -7.445 22.381 1.00 98.06 179 VAL A C 1
ATOM 1440 O O . VAL A 1 179 ? 0.700 -7.423 21.394 1.00 98.06 179 VAL A O 1
ATOM 1443 N N . ALA A 1 180 ? -0.339 -6.337 23.060 1.00 98.25 180 ALA A N 1
ATOM 1444 C CA . ALA A 1 180 ? 0.136 -5.016 22.656 1.00 98.25 180 ALA A CA 1
ATOM 1445 C C . ALA A 1 180 ? 1.666 -4.910 22.696 1.00 98.25 180 ALA A C 1
ATOM 1447 O O . ALA A 1 180 ? 2.278 -4.434 21.739 1.00 98.25 180 ALA A O 1
ATOM 1448 N N . VAL A 1 181 ? 2.285 -5.401 23.774 1.00 98.25 181 VAL A N 1
ATOM 1449 C CA . VAL A 1 181 ? 3.747 -5.416 23.914 1.00 98.25 181 VAL A CA 1
ATOM 1450 C C . VAL A 1 181 ? 4.379 -6.364 22.897 1.00 98.25 181 VAL A C 1
ATOM 1452 O O . VAL A 1 181 ? 5.287 -5.949 22.190 1.00 98.25 181 VAL A O 1
ATOM 1455 N N . ALA A 1 182 ? 3.887 -7.599 22.777 1.00 98.38 182 ALA A N 1
ATOM 1456 C CA . ALA A 1 182 ? 4.438 -8.594 21.860 1.00 98.38 182 ALA A CA 1
ATOM 1457 C C . ALA A 1 182 ? 4.353 -8.136 20.400 1.00 98.38 182 ALA A C 1
ATOM 1459 O O . ALA A 1 182 ? 5.344 -8.219 19.690 1.00 98.38 182 ALA A O 1
ATOM 1460 N N . SER A 1 183 ? 3.210 -7.591 19.979 1.00 98.25 183 SER A N 1
ATOM 1461 C CA . SER A 1 183 ? 3.005 -7.053 18.629 1.00 98.25 183 SER A CA 1
ATOM 1462 C C . SER A 1 183 ? 3.952 -5.882 18.329 1.00 98.25 183 SER A C 1
ATOM 1464 O O . SER A 1 183 ? 4.592 -5.863 17.282 1.00 98.25 183 SER A O 1
ATOM 1466 N N . THR A 1 184 ? 4.136 -4.963 19.287 1.00 98.19 184 THR A N 1
ATOM 1467 C CA . THR A 1 184 ? 5.057 -3.819 19.134 1.00 98.19 184 THR A CA 1
ATOM 1468 C C . THR A 1 184 ? 6.520 -4.260 19.088 1.00 98.19 184 THR A C 1
ATOM 1470 O O . THR A 1 184 ? 7.280 -3.793 18.247 1.00 98.19 184 THR A O 1
ATOM 1473 N N . VAL A 1 185 ? 6.925 -5.166 19.982 1.00 98.12 185 VAL A N 1
ATOM 1474 C CA . VAL A 1 185 ? 8.291 -5.709 20.013 1.00 98.12 185 VAL A CA 1
ATOM 1475 C C . VAL A 1 185 ? 8.576 -6.503 18.743 1.00 98.12 185 VAL A C 1
ATOM 1477 O O . VAL A 1 185 ? 9.662 -6.383 18.189 1.00 98.12 185 VAL A O 1
ATOM 1480 N N . TRP A 1 186 ? 7.602 -7.273 18.260 1.00 98.00 186 TRP A N 1
ATOM 1481 C CA . TRP A 1 186 ? 7.722 -8.036 17.026 1.00 98.00 186 TRP A CA 1
ATOM 1482 C C . TRP A 1 186 ? 7.871 -7.131 15.801 1.00 98.00 186 TRP A C 1
ATOM 1484 O O . TRP A 1 186 ? 8.789 -7.332 15.013 1.00 98.00 186 TRP A O 1
ATOM 1494 N N . MET A 1 187 ? 7.052 -6.081 15.687 1.00 96.75 187 MET A N 1
ATOM 1495 C CA . MET A 1 187 ? 7.212 -5.065 14.641 1.00 96.75 187 MET A CA 1
ATOM 1496 C C . MET A 1 187 ? 8.595 -4.406 14.704 1.00 96.75 187 MET A C 1
ATOM 1498 O O . MET A 1 187 ? 9.271 -4.318 13.685 1.00 96.75 187 MET A O 1
ATOM 1502 N N . ALA A 1 188 ? 9.041 -3.991 15.893 1.00 94.25 188 ALA A N 1
ATOM 1503 C CA . ALA A 1 188 ? 10.349 -3.367 16.063 1.00 94.25 188 ALA A CA 1
ATOM 1504 C C . ALA A 1 188 ? 11.496 -4.325 15.707 1.00 94.25 188 ALA A C 1
ATOM 1506 O O . ALA A 1 188 ? 12.483 -3.901 15.116 1.00 94.25 188 ALA A O 1
ATOM 1507 N N . HIS A 1 189 ? 11.364 -5.611 16.042 1.00 94.81 189 HIS A N 1
ATOM 1508 C CA . HIS A 1 189 ? 12.338 -6.637 15.687 1.00 94.81 189 HIS A CA 1
ATOM 1509 C C . HIS A 1 189 ? 12.430 -6.831 14.171 1.00 94.81 189 HIS A C 1
ATOM 1511 O O . HIS A 1 189 ? 13.533 -6.786 13.637 1.00 94.81 189 HIS A O 1
ATOM 1517 N N . LEU A 1 190 ? 11.293 -6.974 13.481 1.00 84.75 190 LEU A N 1
ATOM 1518 C CA . LEU A 1 190 ? 11.255 -7.080 12.020 1.00 84.75 190 LEU A CA 1
ATOM 1519 C C . LEU A 1 190 ? 11.821 -5.824 11.343 1.00 84.75 190 LEU A C 1
ATOM 1521 O O . LEU A 1 190 ? 12.601 -5.937 10.406 1.00 84.75 190 LEU A O 1
ATOM 1525 N N . ALA A 1 191 ? 11.495 -4.636 11.859 1.00 80.88 191 ALA A N 1
ATOM 1526 C CA . ALA A 1 191 ? 12.000 -3.372 11.329 1.00 80.88 191 ALA A CA 1
ATOM 1527 C C . ALA A 1 191 ? 1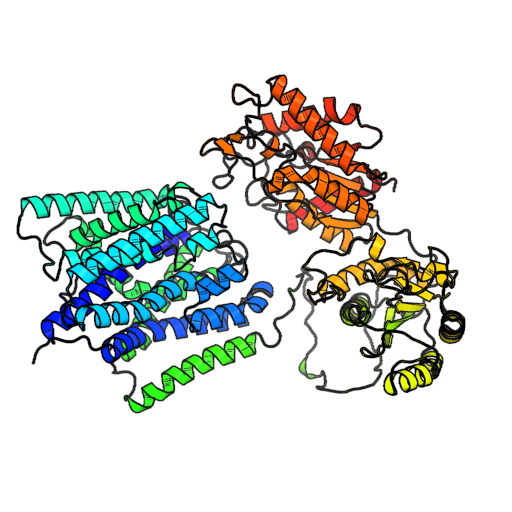3.518 -3.217 11.507 1.00 80.88 191 ALA A C 1
ATOM 1529 O O . ALA A 1 191 ? 14.192 -2.664 10.648 1.00 80.88 191 ALA A O 1
ATOM 1530 N N . VAL A 1 192 ? 14.076 -3.691 12.626 1.00 76.81 192 VAL A N 1
ATOM 1531 C CA . VAL A 1 192 ? 15.535 -3.725 12.835 1.00 76.81 192 VAL A CA 1
ATOM 1532 C C . VAL A 1 192 ? 16.197 -4.804 11.973 1.00 76.81 192 VAL A C 1
ATOM 1534 O O . VAL A 1 192 ? 17.349 -4.645 11.595 1.00 76.81 192 VAL A O 1
ATOM 1537 N N . GLY A 1 193 ? 15.473 -5.876 11.647 1.00 66.81 193 GLY A N 1
ATOM 1538 C CA . GLY A 1 193 ? 15.928 -6.946 10.762 1.00 66.81 193 GLY A CA 1
ATOM 1539 C C . GLY A 1 193 ? 15.813 -6.648 9.264 1.00 66.81 193 GLY A C 1
ATOM 1540 O O . GLY A 1 193 ? 15.992 -7.574 8.485 1.00 66.81 193 GLY A O 1
ATOM 1541 N N . GLY A 1 194 ? 15.488 -5.412 8.863 1.00 68.69 194 GLY A N 1
ATOM 1542 C CA . GLY A 1 194 ? 15.419 -5.016 7.450 1.00 68.69 194 GLY A CA 1
ATOM 1543 C C . GLY A 1 194 ? 14.162 -5.482 6.709 1.00 68.69 194 GLY A C 1
ATOM 1544 O O . GLY A 1 194 ? 14.164 -5.533 5.487 1.00 68.69 194 GLY A O 1
ATOM 1545 N N . ALA A 1 195 ? 13.086 -5.847 7.415 1.00 67.56 195 ALA A N 1
ATOM 1546 C CA . ALA A 1 195 ? 11.836 -6.203 6.748 1.00 67.56 195 ALA A CA 1
ATOM 1547 C C . ALA A 1 195 ? 11.229 -4.997 6.009 1.00 67.56 195 ALA A C 1
ATOM 1549 O O . ALA A 1 195 ? 11.132 -3.909 6.580 1.00 67.56 195 ALA A O 1
ATOM 1550 N N . ASP A 1 196 ? 10.741 -5.242 4.791 1.00 75.06 196 ASP A N 1
ATOM 1551 C CA . ASP A 1 196 ? 10.028 -4.270 3.958 1.00 75.06 196 ASP A CA 1
ATOM 1552 C C . ASP A 1 196 ? 8.880 -3.564 4.718 1.00 75.06 196 ASP A C 1
ATOM 1554 O O . ASP A 1 196 ? 8.153 -4.167 5.524 1.00 75.06 196 ASP A O 1
ATOM 1558 N N . ILE A 1 197 ? 8.694 -2.268 4.446 1.00 77.44 197 ILE A N 1
ATOM 1559 C CA . ILE A 1 197 ? 7.691 -1.415 5.098 1.00 77.44 197 ILE A CA 1
ATOM 1560 C C . ILE A 1 197 ? 6.268 -1.963 4.940 1.00 77.44 197 ILE A C 1
ATOM 1562 O O . ILE A 1 197 ? 5.493 -1.959 5.899 1.00 77.44 197 ILE A O 1
ATOM 1566 N N . SER A 1 198 ? 5.918 -2.509 3.785 1.00 76.25 198 SER A N 1
ATOM 1567 C CA . SER A 1 198 ? 4.621 -3.120 3.486 1.00 76.25 198 SER A CA 1
ATOM 1568 C C . SER A 1 198 ? 4.373 -4.356 4.342 1.00 76.25 198 SER A C 1
ATOM 1570 O O . SER A 1 198 ? 3.276 -4.521 4.887 1.00 76.25 198 SER A O 1
ATOM 1572 N N . ARG A 1 199 ? 5.402 -5.180 4.594 1.00 87.38 199 ARG A N 1
ATOM 1573 C CA . ARG A 1 199 ? 5.305 -6.299 5.547 1.00 87.38 199 ARG A CA 1
ATOM 1574 C C . ARG A 1 199 ? 5.013 -5.811 6.964 1.00 87.38 199 ARG A C 1
ATOM 1576 O O . ARG A 1 199 ? 4.200 -6.422 7.674 1.00 87.38 199 ARG A O 1
ATOM 1583 N N . LEU A 1 200 ? 5.663 -4.730 7.386 1.00 87.81 200 LEU A N 1
ATOM 1584 C CA . LEU A 1 200 ? 5.453 -4.126 8.702 1.00 87.81 200 LEU A CA 1
ATOM 1585 C C . LEU A 1 200 ? 4.074 -3.461 8.806 1.00 87.81 200 LEU A C 1
ATOM 1587 O O . LEU A 1 200 ? 3.424 -3.550 9.852 1.00 87.81 200 LEU A O 1
ATOM 1591 N N . TYR A 1 201 ? 3.613 -2.820 7.734 1.00 86.25 201 TYR A N 1
ATOM 1592 C CA . TYR A 1 201 ? 2.411 -1.996 7.708 1.00 86.25 201 TYR A CA 1
ATOM 1593 C C . TYR A 1 201 ? 1.125 -2.822 7.535 1.00 86.25 201 TYR A C 1
ATOM 1595 O O . TYR A 1 201 ? 0.146 -2.538 8.231 1.00 86.25 201 TYR A O 1
ATOM 1603 N N . TYR A 1 202 ? 1.137 -3.876 6.707 1.00 90.12 202 TYR A N 1
ATOM 1604 C CA . TYR A 1 202 ? 0.002 -4.785 6.460 1.00 90.12 202 TYR A CA 1
ATOM 1605 C C . TYR A 1 202 ? -0.096 -5.967 7.434 1.00 90.12 202 TYR A C 1
ATOM 1607 O O . TYR A 1 202 ? -1.112 -6.673 7.473 1.00 90.12 202 TYR A O 1
ATOM 1615 N N . GLY A 1 203 ? 0.952 -6.219 8.219 1.00 94.94 203 GLY A N 1
ATOM 1616 C CA . GLY A 1 203 ? 1.002 -7.344 9.146 1.00 94.94 203 GLY A CA 1
ATOM 1617 C C . GLY A 1 203 ? -0.081 -7.261 10.222 1.00 94.94 203 GLY A C 1
ATOM 1618 O O . GLY A 1 203 ? -0.127 -6.335 11.031 1.00 94.94 203 GLY A O 1
ATOM 1619 N N . THR A 1 204 ? -0.954 -8.269 10.299 1.00 96.94 204 THR A N 1
ATOM 1620 C CA . THR A 1 204 ? -1.912 -8.359 11.419 1.00 96.94 204 THR A CA 1
ATOM 1621 C C . THR A 1 204 ? -1.174 -8.526 12.748 1.00 96.94 204 THR A C 1
ATOM 1623 O O . THR A 1 204 ? -1.574 -7.975 13.770 1.00 96.94 204 THR A O 1
ATOM 1626 N N . ASP A 1 205 ? -0.073 -9.270 12.723 1.00 96.00 205 ASP A N 1
ATOM 1627 C CA . ASP A 1 205 ? 0.821 -9.530 13.846 1.00 96.00 205 ASP A CA 1
ATOM 1628 C C . ASP A 1 205 ? 1.556 -8.274 14.332 1.00 96.00 205 ASP A C 1
ATOM 1630 O O . ASP A 1 205 ? 1.704 -8.078 15.540 1.00 96.00 205 ASP A O 1
ATOM 1634 N N . THR A 1 206 ? 1.957 -7.389 13.422 1.00 96.25 206 THR A N 1
ATOM 1635 C CA . THR A 1 206 ? 2.658 -6.136 13.737 1.00 96.25 206 THR A CA 1
ATOM 1636 C C . THR A 1 206 ? 1.689 -5.023 14.162 1.00 96.25 206 THR A C 1
ATOM 1638 O O . THR A 1 206 ? 2.023 -4.212 15.024 1.00 96.25 206 THR A O 1
ATOM 1641 N N . ARG A 1 207 ? 0.455 -5.002 13.636 1.00 96.19 207 ARG A N 1
ATOM 1642 C CA . ARG A 1 207 ? -0.548 -3.944 13.894 1.00 96.19 207 ARG A CA 1
ATOM 1643 C C . ARG A 1 207 ? -1.548 -4.245 15.016 1.00 96.19 207 ARG A C 1
ATOM 1645 O O . ARG A 1 207 ? -2.313 -3.367 15.422 1.00 96.19 207 ARG A O 1
ATOM 1652 N N . MET A 1 208 ? -1.547 -5.458 15.576 1.00 97.31 208 MET A N 1
ATOM 1653 C CA . MET A 1 208 ? -2.494 -5.864 16.629 1.00 97.31 208 MET A CA 1
ATOM 1654 C C . MET A 1 208 ? -2.427 -4.987 17.893 1.00 97.31 208 MET A C 1
ATOM 1656 O O . MET A 1 208 ? -3.418 -4.875 18.623 1.00 97.31 208 MET A O 1
ATOM 1660 N N . ALA A 1 209 ? -1.285 -4.345 18.163 1.00 98.12 209 ALA A N 1
ATOM 1661 C CA . ALA A 1 209 ? -1.114 -3.466 19.317 1.00 98.12 209 ALA A CA 1
ATOM 1662 C C . ALA A 1 209 ? -2.152 -2.335 19.387 1.00 98.12 209 ALA A C 1
ATOM 1664 O O . ALA A 1 209 ? -2.641 -2.007 20.467 1.00 98.12 209 ALA A O 1
ATOM 1665 N N . GLU A 1 210 ? -2.550 -1.788 18.245 1.00 98.25 210 GLU A N 1
ATOM 1666 C CA . GLU A 1 210 ? -3.445 -0.633 18.135 1.00 98.25 210 GLU A CA 1
ATOM 1667 C C . GLU A 1 210 ? -4.880 -1.010 18.552 1.00 98.25 210 GLU A C 1
ATOM 1669 O O . GLU A 1 210 ? -5.505 -0.372 19.408 1.00 98.25 210 GLU A O 1
ATOM 1674 N N . LEU A 1 211 ? -5.360 -2.151 18.040 1.00 98.50 211 LEU A N 1
ATOM 1675 C CA . LEU A 1 211 ? -6.614 -2.791 18.455 1.00 98.50 211 LEU A CA 1
ATOM 1676 C C . LEU A 1 211 ? -6.588 -3.143 19.950 1.00 98.50 211 LEU A C 1
ATOM 1678 O O . LEU A 1 211 ? -7.564 -2.908 20.675 1.00 98.50 211 LEU A O 1
ATOM 1682 N N . ALA A 1 212 ? -5.465 -3.684 20.430 1.00 98.44 212 ALA A N 1
ATOM 1683 C CA . ALA A 1 212 ? -5.301 -4.070 21.824 1.00 98.44 212 ALA A CA 1
ATOM 1684 C C . ALA A 1 212 ? -5.340 -2.861 22.773 1.00 98.44 212 ALA A C 1
ATOM 1686 O O . ALA A 1 212 ? -6.004 -2.936 23.806 1.00 98.44 212 ALA A O 1
ATOM 1687 N N . VAL A 1 213 ? -4.727 -1.727 22.418 1.00 98.62 213 VAL A N 1
ATOM 1688 C CA . VAL A 1 213 ? -4.788 -0.475 23.198 1.00 98.62 213 VAL A CA 1
ATOM 1689 C C . VAL A 1 213 ? -6.223 0.031 23.338 1.00 98.62 213 VAL A C 1
ATOM 1691 O O . VAL A 1 213 ? -6.669 0.350 24.446 1.00 98.62 213 VAL A O 1
ATOM 1694 N N . GLY A 1 214 ? -6.991 0.026 22.248 1.00 98.06 214 GLY A N 1
ATOM 1695 C CA . GLY A 1 214 ? -8.417 0.343 22.296 1.00 98.06 214 GLY A CA 1
ATOM 1696 C C . GLY A 1 214 ? -9.192 -0.577 23.242 1.00 98.06 214 GLY A C 1
ATOM 1697 O O . GLY A 1 214 ? -9.983 -0.130 24.080 1.00 98.06 214 GLY A O 1
ATOM 1698 N N . ALA A 1 215 ? -8.940 -1.882 23.146 1.00 97.94 215 ALA A N 1
ATOM 1699 C CA . ALA A 1 215 ? -9.561 -2.882 24.005 1.00 97.94 215 ALA A CA 1
ATOM 1700 C C . ALA A 1 215 ? -9.167 -2.716 25.487 1.00 97.94 215 ALA A C 1
ATOM 1702 O O . ALA A 1 215 ? -10.028 -2.820 26.366 1.00 97.94 215 ALA A O 1
ATOM 1703 N N . LEU A 1 216 ? -7.904 -2.387 25.777 1.00 98.38 216 LEU A N 1
ATOM 1704 C CA . LEU A 1 216 ? -7.416 -2.080 27.125 1.00 98.38 216 LEU A CA 1
ATOM 1705 C C . LEU A 1 216 ? -8.173 -0.898 27.725 1.00 98.38 216 LEU A C 1
ATOM 1707 O O . LEU A 1 216 ? -8.651 -1.003 28.856 1.00 98.38 216 LEU A O 1
ATOM 1711 N N . LEU A 1 217 ? -8.361 0.184 26.962 1.00 97.25 217 LEU A N 1
ATOM 1712 C CA . LEU A 1 217 ? -9.151 1.334 27.405 1.00 97.25 217 LEU A CA 1
ATOM 1713 C C . LEU A 1 217 ? -10.576 0.919 27.801 1.00 97.25 217 LEU A C 1
ATOM 1715 O O . LEU A 1 217 ? -11.075 1.319 28.853 1.00 97.25 217 LEU A O 1
ATOM 1719 N N . ALA A 1 218 ? -11.228 0.074 27.000 1.00 95.31 218 ALA A N 1
ATOM 1720 C CA . ALA A 1 218 ? -12.573 -0.413 27.306 1.00 95.31 218 ALA A CA 1
ATOM 1721 C C . ALA A 1 218 ? -12.622 -1.240 28.601 1.00 95.31 218 ALA A C 1
ATOM 1723 O O . ALA A 1 218 ? -13.556 -1.097 29.397 1.00 95.31 218 ALA A O 1
ATOM 1724 N N . VAL A 1 219 ? -11.614 -2.089 28.834 1.00 95.44 219 VAL A N 1
ATOM 1725 C CA . VAL A 1 219 ? -11.496 -2.876 30.070 1.00 95.44 219 VAL A CA 1
ATOM 1726 C C . VAL A 1 219 ? -11.242 -1.974 31.280 1.00 95.44 219 VAL A C 1
ATOM 1728 O O . VAL A 1 219 ? -11.843 -2.212 32.326 1.00 95.44 219 VAL A O 1
ATOM 1731 N N . LEU A 1 220 ? -10.402 -0.942 31.143 1.00 93.94 220 LEU A N 1
ATOM 1732 C CA . LEU A 1 220 ? -10.088 0.017 32.209 1.00 93.94 220 LEU A CA 1
ATOM 1733 C C . LEU A 1 220 ? -11.311 0.832 32.629 1.00 93.94 220 LEU A C 1
ATOM 1735 O O . LEU A 1 220 ? -11.577 0.984 33.820 1.00 93.94 220 LEU A O 1
ATOM 1739 N N . ILE A 1 221 ? -12.076 1.320 31.653 1.00 89.88 221 ILE A N 1
ATOM 1740 C CA . ILE A 1 221 ? -13.303 2.080 31.907 1.00 89.88 221 ILE A CA 1
ATOM 1741 C C . ILE A 1 221 ? -14.390 1.166 32.485 1.00 89.88 221 ILE A C 1
ATOM 1743 O O . ILE A 1 221 ? -15.181 1.601 33.320 1.00 89.88 221 ILE A O 1
ATOM 1747 N N . ALA A 1 222 ? -14.436 -0.106 32.072 1.00 82.12 222 ALA A N 1
ATOM 1748 C CA . ALA A 1 222 ? -15.319 -1.127 32.642 1.00 82.12 222 ALA A CA 1
ATOM 1749 C C . ALA A 1 222 ? -16.806 -0.707 32.704 1.00 82.12 222 ALA A C 1
ATOM 1751 O O . ALA A 1 222 ? -17.505 -1.032 33.662 1.00 82.12 222 ALA A O 1
ATOM 1752 N N . GLY A 1 223 ? -17.283 0.050 31.709 1.00 74.50 223 GLY A N 1
ATOM 1753 C CA . GLY A 1 223 ? -18.658 0.567 31.655 1.00 74.50 223 GLY A CA 1
ATOM 1754 C C . GLY A 1 223 ? -18.903 1.883 32.413 1.00 74.50 223 GLY A C 1
ATOM 1755 O O . GLY A 1 223 ? -19.999 2.436 32.315 1.00 74.50 223 GLY A O 1
ATOM 1756 N N . ARG A 1 224 ? -17.899 2.428 33.114 1.00 83.19 224 ARG A N 1
ATOM 1757 C CA . ARG A 1 224 ? -17.938 3.729 33.810 1.00 83.19 224 ARG A CA 1
ATOM 1758 C C . ARG A 1 224 ? -17.478 4.865 32.895 1.00 83.19 224 ARG A C 1
ATOM 1760 O O . ARG A 1 224 ? -16.410 5.433 33.074 1.00 83.19 224 ARG A O 1
ATOM 1767 N N . PHE A 1 225 ? -18.275 5.164 31.875 1.00 82.50 225 PHE A N 1
ATOM 1768 C CA . PHE A 1 225 ? -17.877 6.081 30.796 1.00 82.50 225 PHE A CA 1
ATOM 1769 C C . PHE A 1 225 ? -17.673 7.547 31.217 1.00 82.50 225 PHE A C 1
ATOM 1771 O O . PHE A 1 225 ? -17.042 8.296 30.475 1.00 82.50 225 PHE A O 1
ATOM 1778 N N . ASP A 1 226 ? -18.195 7.955 32.374 1.00 85.44 226 ASP A N 1
ATOM 1779 C CA . ASP A 1 226 ? -18.098 9.323 32.886 1.00 85.44 226 ASP A CA 1
ATOM 1780 C C . ASP A 1 226 ? -17.186 9.370 34.116 1.00 85.44 226 ASP A C 1
ATOM 1782 O O . ASP A 1 226 ? -17.332 8.565 35.039 1.00 85.44 226 ASP A O 1
ATOM 1786 N N . ILE A 1 227 ? -16.240 10.307 34.123 1.00 87.94 227 ILE A N 1
ATOM 1787 C CA . ILE A 1 227 ? -15.315 10.525 35.234 1.00 87.94 227 ILE A CA 1
ATOM 1788 C C . ILE A 1 227 ? -16.008 11.388 36.293 1.00 87.94 227 ILE A C 1
ATOM 1790 O O . ILE A 1 227 ? -16.286 12.572 36.078 1.00 87.94 227 ILE A O 1
ATOM 1794 N N . GLU A 1 228 ? -16.242 10.791 37.463 1.00 88.69 228 GLU A N 1
ATOM 1795 C CA . GLU A 1 228 ? -16.929 11.430 38.596 1.00 88.69 228 GLU A CA 1
ATOM 1796 C C . GLU A 1 228 ? -16.127 12.591 39.205 1.00 88.69 228 GLU A C 1
ATOM 1798 O O . GLU A 1 228 ? -16.702 13.570 39.669 1.00 88.69 228 GLU A O 1
ATOM 1803 N N . ASN A 1 229 ? -14.793 12.508 39.198 1.00 90.81 229 ASN A N 1
ATOM 1804 C CA . ASN A 1 229 ? -13.935 13.553 39.750 1.00 90.81 229 ASN A CA 1
ATOM 1805 C C . ASN A 1 229 ? -13.733 14.692 38.738 1.00 90.81 229 ASN A C 1
ATOM 1807 O O . ASN A 1 229 ? -13.014 14.530 37.753 1.00 90.81 229 ASN A O 1
ATOM 1811 N N . ASP A 1 230 ? -14.298 15.864 39.027 1.00 89.19 230 ASP A N 1
ATOM 1812 C CA . ASP A 1 230 ? -14.258 17.042 38.151 1.00 89.19 230 ASP A CA 1
ATOM 1813 C C . ASP A 1 230 ? -12.841 17.507 37.780 1.00 89.19 230 ASP A C 1
ATOM 1815 O O . ASP A 1 230 ? -12.611 17.923 36.642 1.00 89.19 230 ASP A O 1
ATOM 1819 N N . LYS A 1 231 ? -11.867 17.412 38.699 1.00 91.75 231 LYS A N 1
ATOM 1820 C CA . LYS A 1 231 ? -10.470 17.788 38.414 1.00 91.75 231 LYS A CA 1
ATOM 1821 C C . LYS A 1 231 ? -9.847 16.819 37.415 1.00 91.75 231 LYS A C 1
ATOM 1823 O O . LYS A 1 231 ? -9.253 17.250 36.431 1.00 91.75 231 LYS A O 1
ATOM 1828 N N . VAL A 1 232 ? -10.028 15.516 37.641 1.00 91.62 232 VAL A N 1
ATOM 1829 C CA . VAL A 1 232 ? -9.530 14.466 36.736 1.00 91.62 232 VAL A CA 1
ATOM 1830 C C . VAL A 1 232 ? -10.220 14.568 35.379 1.00 91.62 232 VAL A C 1
ATOM 1832 O O . VAL A 1 232 ? -9.547 14.519 34.354 1.00 91.62 232 VAL A O 1
ATOM 1835 N N . ARG A 1 233 ? -11.542 14.788 35.359 1.00 91.38 233 ARG A N 1
ATOM 1836 C CA . ARG A 1 233 ? -12.308 15.001 34.126 1.00 91.38 233 ARG A CA 1
ATOM 1837 C C . ARG A 1 233 ? -11.762 16.194 33.349 1.00 91.38 233 ARG A C 1
ATOM 1839 O O . ARG A 1 233 ? -11.512 16.062 32.158 1.00 91.38 233 ARG A O 1
ATOM 1846 N N . THR A 1 234 ? -11.504 17.315 34.024 1.00 90.62 234 THR A N 1
ATOM 1847 C CA . THR A 1 234 ? -10.931 18.518 33.403 1.00 90.62 234 THR A CA 1
ATOM 1848 C C . THR A 1 234 ? -9.568 18.223 32.772 1.00 90.62 234 THR A C 1
ATOM 1850 O O . THR A 1 234 ? -9.376 18.508 31.590 1.00 90.62 234 THR A O 1
ATOM 1853 N N . VAL A 1 235 ? -8.651 17.584 33.509 1.00 92.06 235 VAL A N 1
ATOM 1854 C CA . VAL A 1 235 ? -7.327 17.196 32.987 1.00 92.06 235 VAL A CA 1
ATOM 1855 C C . VAL A 1 235 ? -7.460 16.294 31.763 1.00 92.06 235 VAL A C 1
ATOM 1857 O O . VAL A 1 235 ? -6.855 16.577 30.735 1.00 92.06 235 VAL A O 1
ATOM 1860 N N . VAL A 1 236 ? -8.299 15.258 31.832 1.00 92.38 236 VAL A N 1
ATOM 1861 C CA . VAL A 1 236 ? -8.539 14.337 30.712 1.00 92.38 236 VAL A CA 1
ATOM 1862 C C . VAL A 1 236 ? -9.116 15.066 29.498 1.00 92.38 236 VAL A C 1
ATOM 1864 O O . VAL A 1 236 ? -8.664 14.836 28.381 1.00 92.38 236 VAL A O 1
ATOM 1867 N N . THR A 1 237 ? -10.078 15.974 29.689 1.00 91.44 237 THR A N 1
ATOM 1868 C CA . THR A 1 237 ? -10.678 16.722 28.573 1.00 91.44 237 THR A CA 1
ATOM 1869 C C . THR A 1 237 ? -9.690 17.654 27.874 1.00 91.44 237 THR A C 1
ATOM 1871 O O . THR A 1 237 ? -9.718 17.738 26.647 1.00 91.44 237 THR A O 1
ATOM 1874 N N . TRP A 1 238 ? -8.797 18.317 28.618 1.00 91.19 238 TRP A N 1
ATOM 1875 C CA . TRP A 1 238 ? -7.745 19.156 28.037 1.00 91.19 238 TRP A CA 1
ATOM 1876 C C . TRP A 1 238 ? -6.647 18.322 27.386 1.00 91.19 238 TRP A C 1
ATOM 1878 O O . TRP A 1 238 ? -6.283 18.603 26.249 1.00 91.19 238 TRP A O 1
ATOM 1888 N N . ALA A 1 239 ? -6.177 17.268 28.058 1.00 91.56 239 ALA A N 1
ATOM 1889 C CA . ALA A 1 239 ? -5.173 16.359 27.515 1.00 91.56 239 ALA A CA 1
ATOM 1890 C C . ALA A 1 239 ? -5.649 15.708 26.211 1.00 91.56 239 ALA A C 1
ATOM 1892 O O . ALA A 1 239 ? -4.893 15.652 25.250 1.00 91.56 239 ALA A O 1
ATOM 1893 N N . GLY A 1 240 ? -6.914 15.285 26.133 1.00 91.19 240 GLY A N 1
ATOM 1894 C CA . GLY A 1 240 ? -7.481 14.766 24.890 1.00 91.19 240 GLY A CA 1
ATOM 1895 C C . GLY A 1 240 ? -7.703 15.839 23.824 1.00 91.19 240 GLY A C 1
ATOM 1896 O O . GLY A 1 240 ? -7.565 15.539 22.647 1.00 91.19 240 GLY A O 1
ATOM 1897 N N . GLY A 1 241 ? -7.999 17.089 24.199 1.00 92.31 241 GLY A N 1
ATOM 1898 C CA . GLY A 1 241 ? -8.070 18.208 23.252 1.00 92.31 241 GLY A CA 1
ATOM 1899 C C . GLY A 1 241 ? -6.711 18.538 22.627 1.00 92.31 241 GLY A C 1
ATOM 1900 O O . GLY A 1 241 ? -6.606 18.621 21.406 1.00 92.31 241 GLY A O 1
ATOM 1901 N N . VAL A 1 242 ? -5.666 18.651 23.454 1.00 94.19 242 VAL A N 1
ATOM 1902 C CA . VAL A 1 242 ? -4.273 18.808 23.001 1.00 94.19 242 VAL A CA 1
ATOM 1903 C C . VAL A 1 242 ? -3.842 17.588 22.196 1.00 94.19 242 VAL A C 1
ATOM 1905 O O . VAL A 1 242 ? -3.264 17.738 21.128 1.00 94.19 242 VAL A O 1
ATOM 1908 N N . GLY A 1 243 ? -4.184 16.385 22.657 1.00 95.00 243 GLY A N 1
ATOM 1909 C CA . GLY A 1 243 ? -3.874 15.152 21.949 1.00 95.00 243 GLY A CA 1
ATOM 1910 C C . GLY A 1 243 ? -4.554 15.068 20.587 1.00 95.00 243 GLY A C 1
ATOM 1911 O O . GLY A 1 243 ? -3.925 14.645 19.629 1.00 95.00 243 GLY A O 1
ATOM 1912 N N . PHE A 1 244 ? -5.794 15.542 20.460 1.00 94.94 244 PHE A N 1
ATOM 1913 C CA . PHE A 1 244 ? -6.479 15.619 19.172 1.00 94.94 244 PHE A CA 1
ATOM 1914 C C . PHE A 1 244 ? -5.810 16.631 18.242 1.00 94.94 244 PHE A C 1
ATOM 1916 O O . PHE A 1 244 ? -5.552 16.305 17.092 1.00 94.94 244 PHE A O 1
ATOM 1923 N N . ALA A 1 245 ? -5.461 17.823 18.738 1.00 95.00 245 ALA A N 1
ATOM 1924 C CA . ALA A 1 245 ? -4.696 18.795 17.957 1.00 95.00 245 ALA A CA 1
ATOM 1925 C C . ALA A 1 245 ? -3.332 18.233 17.522 1.00 95.00 245 ALA A C 1
ATOM 1927 O O . ALA A 1 245 ? -2.916 18.454 16.391 1.00 95.00 245 ALA A O 1
ATOM 1928 N N . PHE A 1 246 ? -2.675 17.456 18.386 1.00 96.06 246 PHE A N 1
ATOM 1929 C CA . PHE A 1 246 ? -1.423 16.787 18.058 1.00 96.06 246 PHE A CA 1
ATOM 1930 C C . PHE A 1 246 ? -1.621 15.690 17.004 1.00 96.06 246 PHE A C 1
ATOM 1932 O O . PHE A 1 246 ? -0.867 15.653 16.045 1.00 96.06 246 PHE A O 1
ATOM 1939 N N . VAL A 1 247 ? -2.679 14.873 17.089 1.00 94.94 247 VAL A N 1
ATOM 1940 C CA . VAL A 1 247 ? -3.044 13.916 16.025 1.00 94.94 247 VAL A CA 1
ATOM 1941 C C . VAL A 1 247 ? -3.255 14.626 14.682 1.00 94.94 247 VAL A C 1
ATOM 1943 O O . VAL A 1 247 ? -2.792 14.122 13.666 1.00 94.94 247 VAL A O 1
ATOM 1946 N N . ILE A 1 248 ? -3.907 15.796 14.670 1.00 94.69 248 ILE A N 1
ATOM 1947 C CA . ILE A 1 248 ? -4.060 16.613 13.454 1.00 94.69 248 ILE A CA 1
ATOM 1948 C C . ILE A 1 248 ? -2.708 17.162 12.978 1.00 94.69 248 ILE A C 1
ATOM 1950 O O . ILE A 1 248 ? -2.434 17.154 11.789 1.00 94.69 248 ILE A O 1
ATOM 1954 N N . TYR A 1 249 ? -1.830 17.598 13.879 1.00 94.75 249 TYR A N 1
ATOM 1955 C CA . TYR A 1 249 ? -0.480 18.033 13.512 1.00 94.75 249 TYR A CA 1
ATOM 1956 C C . TYR A 1 249 ? 0.338 16.908 12.856 1.00 94.75 249 TYR A C 1
ATOM 1958 O O . TYR A 1 249 ? 0.997 17.146 11.846 1.00 94.75 249 TYR A O 1
ATOM 1966 N N . LEU A 1 250 ? 0.242 15.678 13.374 1.00 93.38 250 LEU A N 1
ATOM 1967 C CA . LEU A 1 250 ? 0.948 14.518 12.819 1.00 93.38 250 LEU A CA 1
ATOM 1968 C C . LEU A 1 250 ? 0.526 14.194 11.377 1.00 93.38 250 LEU A C 1
ATOM 1970 O O . LEU A 1 250 ? 1.303 13.572 10.659 1.00 93.38 250 LEU A O 1
ATOM 1974 N N . THR A 1 251 ? -0.647 14.643 10.909 1.00 89.75 251 THR A N 1
ATOM 1975 C CA . THR A 1 251 ? -1.053 14.430 9.505 1.00 89.75 251 THR A CA 1
ATOM 1976 C C . THR A 1 251 ? -0.194 15.196 8.524 1.00 89.75 251 THR A C 1
ATOM 1978 O O . THR A 1 251 ? -0.001 14.737 7.405 1.00 89.75 251 THR A O 1
ATOM 1981 N N . ALA A 1 252 ? 0.305 16.360 8.928 1.00 88.81 252 ALA A N 1
ATOM 1982 C CA . ALA A 1 252 ? 1.127 17.193 8.068 1.00 88.81 252 ALA A CA 1
ATOM 1983 C C . ALA A 1 252 ? 2.603 16.782 8.117 1.00 88.81 252 ALA A C 1
ATOM 1985 O O . ALA A 1 252 ? 3.315 16.979 7.135 1.00 88.81 252 ALA A O 1
ATOM 1986 N N . THR A 1 253 ? 3.061 16.203 9.232 1.00 85.81 253 THR A N 1
ATOM 1987 C CA . THR A 1 253 ? 4.495 16.068 9.537 1.00 85.81 253 THR A CA 1
ATOM 1988 C C . THR A 1 253 ? 5.030 14.643 9.540 1.00 85.81 253 THR A C 1
ATOM 1990 O O . THR A 1 253 ? 6.222 14.453 9.314 1.00 85.81 253 THR A O 1
ATOM 1993 N N . VAL A 1 254 ? 4.191 13.635 9.783 1.00 85.25 254 VAL A N 1
ATOM 1994 C CA . VAL A 1 254 ? 4.639 12.237 9.797 1.00 85.25 254 VAL A CA 1
ATOM 1995 C C . VAL A 1 254 ? 4.572 11.657 8.389 1.00 85.25 254 VAL A C 1
ATOM 1997 O O . VAL A 1 254 ? 3.596 11.857 7.662 1.00 85.25 254 VAL A O 1
ATOM 2000 N N . ARG A 1 255 ? 5.617 10.917 8.021 1.00 80.06 255 ARG A N 1
ATOM 2001 C CA . ARG A 1 255 ? 5.723 10.159 6.769 1.00 80.06 255 ARG A CA 1
ATOM 2002 C C . ARG A 1 255 ? 5.771 8.666 7.065 1.00 80.06 255 ARG A C 1
ATOM 2004 O O . ARG A 1 255 ? 6.191 8.263 8.149 1.00 80.06 255 ARG A O 1
ATOM 2011 N N . LEU A 1 256 ? 5.330 7.855 6.107 1.00 78.12 256 LEU A N 1
ATOM 2012 C CA . LEU A 1 256 ? 5.234 6.405 6.274 1.00 78.12 256 LEU A CA 1
ATOM 2013 C C . LEU A 1 256 ? 6.605 5.747 6.476 1.00 78.12 256 LEU A C 1
ATOM 2015 O O . LEU A 1 256 ? 6.716 4.844 7.299 1.00 78.12 256 LEU A O 1
ATOM 2019 N N . ALA A 1 257 ? 7.641 6.236 5.791 1.00 73.38 257 ALA A N 1
ATOM 2020 C CA . ALA A 1 257 ? 8.990 5.672 5.833 1.00 73.38 257 ALA A CA 1
ATOM 2021 C C . ALA A 1 257 ? 9.762 5.944 7.141 1.00 73.38 257 ALA A C 1
ATOM 2023 O O . ALA A 1 257 ? 10.846 5.408 7.340 1.00 73.38 257 ALA A O 1
ATOM 2024 N N . GLN A 1 258 ? 9.223 6.747 8.069 1.00 77.81 258 GLN A N 1
ATOM 2025 C CA . GLN A 1 258 ? 9.948 7.130 9.285 1.00 77.81 258 GLN A CA 1
ATOM 2026 C C . GLN A 1 258 ? 10.250 5.911 10.181 1.00 77.81 258 GLN A C 1
ATOM 2028 O O . GLN A 1 258 ? 9.319 5.321 10.742 1.00 77.81 258 GLN A O 1
ATOM 2033 N N . PRO A 1 259 ? 11.529 5.574 10.454 1.00 75.38 259 PRO A N 1
ATOM 2034 C CA . PRO A 1 259 ? 11.882 4.367 11.213 1.00 75.38 259 PRO A CA 1
ATOM 2035 C C . PRO A 1 259 ? 11.304 4.337 12.635 1.00 75.38 259 PRO A C 1
ATOM 2037 O O . PRO A 1 259 ? 10.956 3.281 13.170 1.00 75.38 259 PRO A O 1
ATOM 2040 N N . GLY A 1 260 ? 11.163 5.512 13.263 1.00 83.94 260 GLY A N 1
ATOM 2041 C CA . GLY A 1 260 ? 10.591 5.651 14.606 1.00 83.94 260 GLY A CA 1
ATOM 2042 C C . GLY A 1 260 ? 9.142 5.161 14.711 1.00 83.94 260 GLY A C 1
ATOM 2043 O O . GLY A 1 260 ? 8.705 4.735 15.784 1.00 83.94 260 GLY A O 1
ATOM 2044 N N . LEU A 1 261 ? 8.407 5.150 13.596 1.00 88.31 261 LEU A N 1
ATOM 2045 C CA . LEU A 1 261 ? 7.028 4.686 13.531 1.00 88.31 261 LEU A CA 1
ATOM 2046 C C . LEU A 1 261 ? 6.916 3.185 13.849 1.00 88.31 261 LEU A C 1
ATOM 2048 O O . LEU A 1 261 ? 6.085 2.781 14.671 1.00 88.31 261 LEU A O 1
ATOM 2052 N N . TYR A 1 262 ? 7.820 2.386 13.276 1.00 88.81 262 TYR A N 1
ATOM 2053 C CA . TYR A 1 262 ? 7.871 0.925 13.411 1.00 88.81 262 TYR A CA 1
ATOM 2054 C C . TYR A 1 262 ? 8.583 0.450 14.684 1.00 88.81 262 TYR A C 1
ATOM 2056 O O . TYR A 1 262 ? 8.449 -0.702 15.090 1.00 88.81 262 TYR A O 1
ATOM 2064 N N . ARG A 1 263 ? 9.292 1.351 15.377 1.00 91.50 263 ARG A N 1
ATOM 2065 C CA . ARG A 1 263 ? 9.964 1.093 16.666 1.00 91.50 263 ARG A CA 1
ATOM 2066 C C . ARG A 1 263 ? 9.124 1.503 17.885 1.00 91.50 263 ARG A C 1
ATOM 2068 O O . ARG A 1 263 ? 9.657 1.744 18.965 1.00 91.50 263 ARG A O 1
ATOM 2075 N N . GLY A 1 264 ? 7.802 1.587 17.720 1.00 93.00 264 GLY A N 1
ATOM 2076 C CA . GLY A 1 264 ? 6.848 1.910 18.789 1.00 93.00 264 GLY A CA 1
ATOM 2077 C C . GLY A 1 264 ? 6.013 3.170 18.556 1.00 93.00 264 GLY A C 1
ATOM 2078 O O . GLY A 1 264 ? 5.113 3.447 19.353 1.00 93.00 264 GLY A O 1
ATOM 2079 N N . GLY A 1 265 ? 6.240 3.910 17.467 1.00 95.69 265 GLY A N 1
ATOM 2080 C CA . GLY A 1 265 ? 5.434 5.079 17.113 1.00 95.69 265 GLY A CA 1
ATOM 2081 C C . GLY A 1 265 ? 3.945 4.761 16.932 1.00 95.69 265 GLY A C 1
ATOM 2082 O O . GLY A 1 265 ? 3.110 5.486 17.469 1.00 95.69 265 GLY A O 1
ATOM 2083 N N . PHE A 1 266 ? 3.588 3.638 16.297 1.00 96.88 266 PHE A N 1
ATOM 2084 C CA . PHE A 1 266 ? 2.185 3.195 16.189 1.00 96.88 266 PHE A CA 1
ATOM 2085 C C . PHE A 1 266 ? 1.527 2.903 17.548 1.00 96.88 266 PHE A C 1
ATOM 2087 O O . PHE A 1 266 ? 0.367 3.261 17.783 1.00 96.88 266 PHE A O 1
ATOM 2094 N N . LEU A 1 267 ? 2.276 2.309 18.486 1.00 97.94 267 LEU A N 1
ATOM 2095 C CA . LEU A 1 267 ? 1.806 2.094 19.856 1.00 97.94 267 LEU A CA 1
ATOM 2096 C C . LEU A 1 267 ? 1.570 3.437 20.561 1.00 97.94 267 LEU A C 1
ATOM 2098 O O . LEU A 1 267 ? 0.514 3.640 21.164 1.00 97.94 267 LEU A O 1
ATOM 2102 N N . ALA A 1 268 ? 2.525 4.365 20.459 1.00 97.69 268 ALA A N 1
ATOM 2103 C CA . ALA A 1 268 ? 2.417 5.700 21.042 1.00 97.69 268 ALA A CA 1
ATOM 2104 C C . ALA A 1 268 ? 1.222 6.478 20.464 1.00 97.69 268 ALA A C 1
ATOM 2106 O O . ALA A 1 268 ? 0.431 7.052 21.218 1.00 97.69 268 ALA A O 1
ATOM 2107 N N . PHE A 1 269 ? 1.035 6.427 19.143 1.00 97.69 269 PHE A N 1
ATOM 2108 C CA . PHE A 1 269 ? -0.109 7.022 18.461 1.00 97.69 269 PHE A CA 1
ATOM 2109 C C . PHE A 1 269 ? -1.432 6.407 18.936 1.00 97.69 269 PHE A C 1
ATOM 2111 O O . PHE A 1 269 ? -2.378 7.125 19.251 1.00 97.69 269 PHE A O 1
ATOM 2118 N N . SER A 1 270 ? -1.502 5.085 19.087 1.00 98.06 270 SER A N 1
ATOM 2119 C CA . SER A 1 270 ? -2.712 4.409 19.572 1.00 98.06 270 SER A CA 1
ATOM 2120 C C . SER A 1 270 ? -3.053 4.772 21.020 1.00 98.06 270 SER A C 1
ATOM 2122 O O . SER A 1 270 ? -4.225 4.934 21.366 1.00 98.06 270 SER A O 1
ATOM 2124 N N . ILE A 1 271 ? -2.048 4.970 21.881 1.00 97.81 271 ILE A N 1
ATOM 2125 C CA . ILE A 1 271 ? -2.245 5.472 23.253 1.00 97.81 271 ILE A CA 1
ATOM 2126 C C . ILE A 1 271 ? -2.789 6.905 23.225 1.00 97.81 271 ILE A C 1
ATOM 2128 O O . ILE A 1 271 ? -3.728 7.229 23.957 1.00 97.81 271 ILE A O 1
ATOM 2132 N N . LEU A 1 272 ? -2.248 7.754 22.352 1.00 97.56 272 LEU A N 1
ATOM 2133 C CA . LEU A 1 272 ? -2.746 9.109 22.139 1.00 97.56 272 LEU A CA 1
ATOM 2134 C C . LEU A 1 272 ? -4.209 9.101 21.671 1.00 97.56 272 LEU A C 1
ATOM 2136 O O . LEU A 1 272 ? -5.042 9.814 22.235 1.00 97.56 272 LEU A O 1
ATOM 2140 N N . VAL A 1 273 ? -4.561 8.242 20.712 1.00 97.94 273 VAL A N 1
ATOM 2141 C CA . VAL A 1 273 ? -5.949 8.060 20.266 1.00 97.94 273 VAL A CA 1
ATOM 2142 C C . VAL A 1 273 ? -6.835 7.557 21.407 1.00 97.94 273 VAL A C 1
ATOM 2144 O O . VAL A 1 273 ? -7.954 8.044 21.566 1.00 97.94 273 VAL A O 1
ATOM 2147 N N . ALA A 1 274 ? -6.363 6.640 22.253 1.00 97.62 274 ALA A N 1
ATOM 2148 C CA . ALA A 1 274 ? -7.113 6.192 23.425 1.00 97.62 274 ALA A CA 1
ATOM 2149 C C . ALA A 1 274 ? -7.426 7.353 24.393 1.00 97.62 274 ALA A C 1
ATOM 2151 O O . ALA A 1 274 ? -8.538 7.424 24.925 1.00 97.62 274 ALA A O 1
ATOM 2152 N N . LEU A 1 275 ? -6.504 8.309 24.571 1.00 95.81 275 LEU A N 1
ATOM 2153 C CA . LEU A 1 275 ? -6.754 9.537 25.339 1.00 95.81 275 LEU A CA 1
ATOM 2154 C C . LEU A 1 275 ? -7.798 10.441 24.664 1.00 95.81 275 LEU A C 1
ATOM 2156 O O . LEU A 1 275 ? -8.689 10.957 25.343 1.00 95.81 275 LEU A O 1
ATOM 2160 N N . VAL A 1 276 ? -7.738 10.592 23.336 1.00 96.81 276 VAL A N 1
ATOM 2161 C CA . VAL A 1 276 ? -8.741 11.333 22.546 1.00 96.81 276 VAL A CA 1
ATOM 2162 C C . VAL A 1 276 ? -10.130 10.703 22.701 1.00 96.81 276 VAL A C 1
ATOM 2164 O O . VAL A 1 276 ? -11.101 11.411 22.977 1.00 96.81 276 VAL A O 1
ATOM 2167 N N . ILE A 1 277 ? -10.235 9.373 22.598 1.00 95.75 277 ILE A N 1
ATOM 2168 C CA . ILE A 1 277 ? -11.482 8.621 22.808 1.00 95.75 277 ILE A CA 1
ATOM 2169 C C . ILE A 1 277 ? -12.010 8.863 24.222 1.00 95.75 277 ILE A C 1
ATOM 2171 O O . ILE A 1 277 ? -13.184 9.205 24.387 1.00 95.75 277 ILE A O 1
ATOM 2175 N N . LEU A 1 278 ? -11.152 8.714 25.237 1.00 94.44 278 LEU A N 1
ATOM 2176 C CA . LEU A 1 278 ? -11.523 8.903 26.637 1.00 94.44 278 LEU A CA 1
ATOM 2177 C C . LEU A 1 278 ? -12.064 10.316 26.887 1.00 94.44 278 LEU A C 1
ATOM 2179 O O . LEU A 1 278 ? -13.081 10.455 27.566 1.00 94.44 278 LEU A O 1
ATOM 2183 N N . ALA A 1 279 ? -11.433 11.346 26.323 1.00 94.00 279 ALA A N 1
ATOM 2184 C CA . ALA A 1 279 ? -11.884 12.731 26.430 1.00 94.00 279 ALA A CA 1
ATOM 2185 C C . ALA A 1 279 ? -13.202 12.988 25.684 1.00 94.00 279 ALA A C 1
ATOM 2187 O O . ALA A 1 279 ? -14.069 13.701 26.192 1.00 94.00 279 ALA A O 1
ATOM 2188 N N . ALA A 1 280 ? -13.388 12.388 24.507 1.00 93.38 280 ALA A N 1
ATOM 2189 C CA . ALA A 1 280 ? -14.576 12.583 23.680 1.00 93.38 280 ALA A CA 1
ATOM 2190 C C . ALA A 1 280 ? -15.856 11.980 24.283 1.00 93.38 280 ALA A C 1
ATOM 2192 O O . ALA A 1 280 ? -16.954 12.467 24.001 1.00 93.38 280 ALA A O 1
ATOM 2193 N N . ILE A 1 281 ? -15.739 10.948 25.127 1.00 91.56 281 ILE A N 1
ATOM 2194 C CA . ILE A 1 281 ? -16.889 10.350 25.826 1.00 91.56 281 ILE A CA 1
ATOM 2195 C C . ILE A 1 281 ? -17.269 11.081 27.126 1.00 91.56 281 ILE A C 1
ATOM 2197 O O . ILE A 1 281 ? -18.387 10.886 27.611 1.00 91.56 281 ILE A O 1
ATOM 2201 N N . GLN A 1 282 ? -16.399 11.947 27.671 1.00 90.38 282 GLN A N 1
ATOM 2202 C CA . GLN A 1 282 ? -16.697 12.718 28.887 1.00 90.38 282 GLN A CA 1
ATOM 2203 C C . GLN A 1 282 ? -17.809 13.749 28.653 1.00 90.38 282 GLN A C 1
ATOM 2205 O O . GLN A 1 282 ? -18.032 14.222 27.533 1.00 90.38 282 GLN A O 1
ATOM 2210 N N . LYS A 1 283 ? -18.540 14.114 29.711 1.00 81.25 283 LYS A N 1
ATOM 2211 C CA . LYS A 1 283 ? -19.529 15.204 29.654 1.00 81.25 283 LYS A CA 1
ATOM 2212 C C . LYS A 1 283 ? -18.845 16.571 29.504 1.00 81.25 283 LYS A C 1
ATOM 2214 O O . LYS A 1 283 ? -17.810 16.821 30.111 1.00 81.25 283 LYS A O 1
ATOM 2219 N N . ASP A 1 284 ? -19.447 17.440 28.688 1.00 74.19 284 ASP A N 1
ATOM 2220 C CA . ASP A 1 284 ? -19.155 18.882 28.596 1.00 74.19 284 ASP A CA 1
ATOM 2221 C C . ASP A 1 284 ? -17.705 19.317 28.276 1.00 74.19 284 ASP A C 1
ATOM 2223 O O . ASP A 1 284 ? -17.277 20.393 28.690 1.00 74.19 284 ASP A O 1
ATOM 2227 N N . GLY A 1 285 ? -16.961 18.541 27.478 1.00 80.19 285 GLY A N 1
ATOM 2228 C CA . GLY A 1 285 ? -15.607 18.900 27.017 1.00 80.19 285 GLY A CA 1
ATOM 2229 C C . GLY A 1 285 ? -15.558 19.683 25.687 1.00 80.19 285 GLY A C 1
ATOM 2230 O O . GLY A 1 285 ? -16.422 19.477 24.828 1.00 80.19 285 GLY A O 1
ATOM 2231 N N . PRO A 1 286 ? -14.534 20.536 25.460 1.00 83.56 286 PRO A N 1
ATOM 2232 C CA . PRO A 1 286 ? -14.377 21.296 24.213 1.00 83.56 286 PRO A CA 1
ATOM 2233 C C . PRO A 1 286 ? -14.219 20.382 22.992 1.00 83.56 286 PRO A C 1
ATOM 2235 O O . PRO A 1 286 ? -14.947 20.553 22.019 1.00 83.56 286 PRO A O 1
ATOM 2238 N N . LEU A 1 287 ? -13.367 19.350 23.081 1.00 88.88 287 LEU A N 1
ATOM 2239 C CA . LEU A 1 287 ? -13.194 18.352 22.019 1.00 88.88 287 LEU A CA 1
ATOM 2240 C C . LEU A 1 287 ? -14.531 17.717 21.632 1.00 88.88 287 LEU A C 1
ATOM 2242 O O . LEU A 1 287 ? -14.893 17.711 20.458 1.00 88.88 287 LEU A O 1
ATOM 2246 N N . ARG A 1 288 ? -15.290 17.237 22.628 1.00 89.50 288 ARG A N 1
ATOM 2247 C CA . ARG A 1 288 ? -16.607 16.635 22.412 1.00 89.50 288 ARG A CA 1
ATOM 2248 C C . ARG A 1 288 ? -17.532 17.581 21.654 1.00 89.50 288 ARG A C 1
ATOM 2250 O O . ARG A 1 288 ? -18.160 17.132 20.709 1.00 89.50 288 ARG A O 1
ATOM 2257 N N . ARG A 1 289 ? -17.614 18.865 22.025 1.00 86.50 289 ARG A N 1
ATOM 2258 C CA . ARG A 1 289 ? -18.471 19.841 21.323 1.00 86.50 289 ARG A CA 1
ATOM 2259 C C . ARG A 1 289 ? -18.076 20.007 19.856 1.00 86.50 289 ARG A C 1
ATOM 2261 O O . ARG A 1 289 ? -18.961 20.093 19.010 1.00 86.50 289 ARG A O 1
ATOM 2268 N N . THR A 1 290 ? -16.778 20.011 19.561 1.00 87.81 290 THR A N 1
ATOM 2269 C CA . THR A 1 290 ? -16.264 20.130 18.192 1.00 87.81 290 THR A CA 1
ATOM 2270 C C . THR A 1 290 ? -16.623 18.904 17.350 1.00 87.81 290 THR A C 1
ATOM 2272 O O . THR A 1 290 ? -17.203 19.044 16.273 1.00 87.81 290 THR A O 1
ATOM 2275 N N . VAL A 1 291 ? -16.352 17.692 17.849 1.00 91.56 291 VAL A N 1
ATOM 2276 C CA . VAL A 1 291 ? -16.590 16.459 17.074 1.00 91.56 291 VAL A CA 1
ATOM 2277 C C . VAL A 1 291 ? -18.060 16.008 17.083 1.00 91.56 291 VAL A C 1
ATOM 2279 O O . VAL A 1 291 ? -18.515 15.380 16.136 1.00 91.56 291 VAL A O 1
ATOM 2282 N N . ASP A 1 292 ? -18.861 16.378 18.087 1.00 91.50 292 ASP A N 1
ATOM 2283 C CA . ASP A 1 292 ? -20.320 16.132 18.147 1.00 91.50 292 ASP A CA 1
ATOM 2284 C C . ASP A 1 292 ? -21.117 17.105 17.241 1.00 91.50 292 ASP A C 1
ATOM 2286 O O . ASP A 1 292 ? -22.353 17.138 17.248 1.00 91.50 292 ASP A O 1
ATOM 2290 N N . SER A 1 293 ? -20.436 17.900 16.404 1.00 91.81 293 SER A N 1
ATOM 2291 C CA . SER A 1 293 ? -21.103 18.731 15.403 1.00 91.81 293 SER A CA 1
ATOM 2292 C C . SER A 1 293 ? -21.972 17.875 14.470 1.00 91.81 293 SER A C 1
ATOM 2294 O O . SER A 1 293 ? -21.716 16.695 14.209 1.00 91.81 293 SER A O 1
ATOM 2296 N N . ARG A 1 294 ? -23.063 18.453 13.956 1.00 92.69 294 ARG A N 1
ATOM 2297 C CA . ARG A 1 294 ? -23.967 17.727 13.048 1.00 92.69 294 ARG A CA 1
ATOM 2298 C C . ARG A 1 294 ? -23.238 17.244 11.789 1.00 92.69 294 ARG A C 1
ATOM 2300 O O . ARG A 1 294 ? -23.521 16.138 11.344 1.00 92.69 294 ARG A O 1
ATOM 2307 N N . ALA A 1 295 ? -22.309 18.045 11.266 1.00 91.38 295 ALA A N 1
ATOM 2308 C CA . ALA A 1 295 ? -21.526 17.720 10.080 1.00 91.38 295 ALA A CA 1
ATOM 2309 C C . ALA A 1 295 ? -20.570 16.545 10.334 1.00 91.38 295 ALA A C 1
ATOM 2311 O O . ALA A 1 295 ? -20.686 15.525 9.660 1.00 91.38 295 ALA A O 1
ATOM 2312 N N . CYS A 1 296 ? -19.711 16.629 11.359 1.00 92.88 296 CYS A N 1
ATOM 2313 C CA . CYS A 1 296 ? -18.748 15.566 11.668 1.00 92.88 296 CYS A CA 1
ATOM 2314 C C . CYS A 1 296 ? -19.446 14.231 11.937 1.00 92.88 296 CYS A C 1
ATOM 2316 O O . CYS A 1 296 ? -19.021 13.195 11.438 1.00 92.88 296 CYS A O 1
ATOM 2318 N N . ARG A 1 297 ? -20.564 14.246 12.671 1.00 93.06 297 ARG A N 1
ATOM 2319 C CA . ARG A 1 297 ? -21.352 13.031 12.911 1.00 93.06 297 ARG A CA 1
ATOM 2320 C C . ARG A 1 297 ? -21.988 12.473 11.656 1.00 93.06 297 ARG A C 1
ATOM 2322 O O . ARG A 1 297 ? -22.048 11.261 11.504 1.00 93.06 297 ARG A O 1
ATOM 2329 N N . TRP A 1 298 ? -22.504 13.339 10.790 1.00 94.31 298 TRP A N 1
ATOM 2330 C CA . TRP A 1 298 ? -23.129 12.900 9.551 1.00 94.31 298 TRP A CA 1
ATOM 2331 C C . TRP A 1 298 ? -22.115 12.192 8.649 1.00 94.31 298 TRP A C 1
ATOM 2333 O O . TRP A 1 298 ? -22.390 11.079 8.213 1.00 94.31 298 TRP A O 1
ATOM 2343 N N . VAL A 1 299 ? -20.918 12.764 8.487 1.00 94.69 299 VAL A N 1
ATOM 2344 C CA . VAL A 1 299 ? -19.806 12.100 7.786 1.00 94.69 299 VAL A CA 1
ATOM 2345 C C . VAL A 1 299 ? -19.378 10.828 8.522 1.00 94.69 299 VAL A C 1
ATOM 2347 O O . VAL A 1 299 ? -19.180 9.787 7.910 1.00 94.69 299 VAL A O 1
ATOM 2350 N N . GLY A 1 300 ? -19.332 10.862 9.853 1.00 94.19 300 GLY A N 1
ATOM 2351 C CA . GLY A 1 300 ? -19.044 9.702 10.694 1.00 94.19 300 GLY A CA 1
ATOM 2352 C C . GLY A 1 300 ? -19.987 8.517 10.508 1.00 94.19 300 GLY A C 1
ATOM 2353 O O . GLY A 1 300 ? -19.565 7.367 10.584 1.00 94.19 300 GLY A O 1
ATOM 2354 N N . LEU A 1 301 ? -21.266 8.779 10.240 1.00 92.25 301 LEU A N 1
ATOM 2355 C CA . LEU A 1 301 ? -22.241 7.735 9.922 1.00 92.25 301 LEU A CA 1
ATOM 2356 C C . LEU A 1 301 ? -22.000 7.120 8.538 1.00 92.25 301 LEU A C 1
ATOM 2358 O O . LEU A 1 301 ? -22.356 5.961 8.338 1.00 92.25 301 LEU A O 1
ATOM 2362 N N . LEU A 1 302 ? -21.406 7.883 7.618 1.00 94.31 302 LEU A N 1
ATOM 2363 C CA . LEU A 1 302 ? -21.042 7.454 6.267 1.00 94.31 302 LEU A CA 1
ATOM 2364 C C . LEU A 1 302 ? -19.647 6.830 6.195 1.00 94.31 302 LEU A C 1
ATOM 2366 O O . LEU A 1 302 ? -19.327 6.220 5.183 1.00 94.31 302 LEU A O 1
ATOM 2370 N N . SER A 1 303 ? -18.828 6.959 7.245 1.00 95.12 303 SER A N 1
ATOM 2371 C CA . SER A 1 303 ? -17.382 6.714 7.176 1.00 95.12 303 SER A CA 1
ATOM 2372 C C . SER A 1 303 ? -17.015 5.330 6.649 1.00 95.12 303 SER A C 1
ATOM 2374 O O . SER A 1 303 ? -16.036 5.192 5.932 1.00 95.12 303 SER A O 1
ATOM 2376 N N . TYR A 1 304 ? -17.799 4.307 6.993 1.00 94.50 304 TYR A N 1
ATOM 2377 C CA . TYR A 1 304 ? -17.550 2.949 6.519 1.00 94.50 304 TYR A CA 1
ATOM 2378 C C . TYR A 1 304 ? -17.804 2.811 5.013 1.00 94.50 304 TYR A C 1
ATOM 2380 O O . TYR A 1 304 ? -16.916 2.371 4.296 1.00 94.50 304 TYR A O 1
ATOM 2388 N N . GLY A 1 305 ? -18.977 3.232 4.527 1.00 95.25 305 GLY A N 1
ATOM 2389 C CA . GLY A 1 305 ? -19.283 3.214 3.095 1.00 95.25 305 GLY A CA 1
ATOM 2390 C C . GLY A 1 305 ? -18.339 4.116 2.300 1.00 95.25 305 GLY A C 1
ATOM 2391 O O . GLY A 1 305 ? -17.819 3.697 1.276 1.00 95.25 305 GLY A O 1
ATOM 2392 N N . ALA A 1 306 ? -18.040 5.314 2.811 1.00 96.81 306 ALA A N 1
ATOM 2393 C CA . ALA A 1 306 ? -17.098 6.235 2.180 1.00 96.81 306 ALA A CA 1
ATOM 2394 C C . ALA A 1 306 ? -15.708 5.602 2.020 1.00 96.81 306 ALA A C 1
ATOM 2396 O O . ALA A 1 306 ? -15.159 5.664 0.932 1.00 96.81 306 ALA A O 1
ATOM 2397 N N . TYR A 1 307 ? -15.188 4.934 3.057 1.00 96.12 307 TYR A N 1
ATOM 2398 C CA . TYR A 1 307 ? -13.908 4.225 2.978 1.00 96.12 307 TYR A CA 1
ATOM 2399 C C . TYR A 1 307 ? -13.944 3.016 2.035 1.00 96.12 307 TYR A C 1
ATOM 2401 O O . TYR A 1 307 ? -12.953 2.688 1.409 1.00 96.12 307 TYR A O 1
ATOM 2409 N N . VAL A 1 308 ? -15.071 2.310 1.929 1.00 95.88 308 VAL A N 1
ATOM 2410 C CA . VAL A 1 308 ? -15.171 1.176 0.999 1.00 95.88 308 VAL A CA 1
ATOM 2411 C C . VAL A 1 308 ? -15.178 1.656 -0.454 1.00 95.88 308 VAL A C 1
ATOM 2413 O O . VAL A 1 308 ? -14.556 1.016 -1.297 1.00 95.88 308 VAL A O 1
ATOM 2416 N N . TYR A 1 309 ? -15.870 2.759 -0.743 1.00 96.50 309 TYR A N 1
ATOM 2417 C CA . TYR A 1 309 ? -16.099 3.218 -2.112 1.00 96.50 309 TYR A CA 1
ATOM 2418 C C . TYR A 1 309 ? -15.035 4.176 -2.645 1.00 96.50 309 TYR A C 1
ATOM 2420 O O . TYR A 1 309 ? -14.872 4.229 -3.858 1.00 96.50 309 TYR A O 1
ATOM 2428 N N . HIS A 1 310 ? -14.330 4.937 -1.795 1.00 95.38 310 HIS A N 1
ATOM 2429 C CA . HIS A 1 310 ? -13.474 6.031 -2.279 1.00 95.38 310 HIS A CA 1
ATOM 2430 C C . HIS A 1 310 ? -12.378 5.549 -3.219 1.00 95.38 310 HIS A C 1
ATOM 2432 O O . HIS A 1 310 ? -12.129 6.208 -4.215 1.00 95.38 310 HIS A O 1
ATOM 2438 N N . TRP A 1 311 ? -11.742 4.416 -2.925 1.00 93.00 311 TRP A N 1
ATOM 2439 C CA . TRP A 1 311 ? -10.558 3.994 -3.665 1.00 93.00 311 TRP A CA 1
ATOM 2440 C C . TRP A 1 311 ? -10.831 3.667 -5.139 1.00 93.00 311 TRP A C 1
ATOM 2442 O O . TRP A 1 311 ? -10.280 4.367 -5.983 1.00 93.00 311 TRP A O 1
ATOM 2452 N N . PRO A 1 312 ? -11.744 2.739 -5.494 1.00 92.00 312 PRO A N 1
ATOM 2453 C CA . PRO A 1 312 ? -12.079 2.512 -6.902 1.00 92.00 312 PRO A CA 1
ATOM 2454 C C . PRO A 1 312 ? -12.660 3.759 -7.582 1.00 92.00 312 PRO A C 1
ATOM 2456 O O . PRO A 1 312 ? -12.473 3.946 -8.775 1.00 92.00 312 PRO A O 1
ATOM 2459 N N . ILE A 1 313 ? -13.332 4.650 -6.841 1.00 94.56 313 ILE A N 1
ATOM 2460 C CA . ILE A 1 313 ? -13.797 5.935 -7.388 1.00 94.56 313 ILE A CA 1
ATOM 2461 C C . ILE A 1 313 ? -12.617 6.847 -7.732 1.00 94.56 313 ILE A C 1
ATOM 2463 O O . ILE A 1 313 ? -12.682 7.565 -8.720 1.00 94.56 313 ILE A O 1
ATOM 2467 N N . TYR A 1 314 ? -11.564 6.861 -6.919 1.00 92.00 314 TYR A N 1
ATOM 2468 C CA . TYR A 1 314 ? -10.389 7.696 -7.156 1.00 92.00 314 TYR A CA 1
ATOM 2469 C C . TYR A 1 314 ? -9.583 7.192 -8.349 1.00 92.00 314 TYR A C 1
ATOM 2471 O O . TYR A 1 314 ? -9.128 8.025 -9.127 1.00 92.00 314 TYR A O 1
ATOM 2479 N N . LEU A 1 315 ? -9.471 5.868 -8.500 1.00 88.75 315 LEU A N 1
ATOM 2480 C CA . LEU A 1 315 ? -8.832 5.236 -9.657 1.00 88.75 315 LEU A CA 1
ATOM 2481 C C . LEU A 1 315 ? -9.637 5.434 -10.942 1.00 88.75 315 LEU A C 1
ATOM 2483 O O . LEU A 1 315 ? -9.059 5.620 -12.000 1.00 88.75 315 LEU A O 1
ATOM 2487 N N . TRP A 1 316 ? -10.972 5.420 -10.864 1.00 90.50 316 TRP A N 1
ATOM 2488 C CA . TRP A 1 316 ? -11.816 5.706 -12.027 1.00 90.50 316 TRP A CA 1
ATOM 2489 C C . TRP A 1 316 ? -11.768 7.187 -12.411 1.00 90.50 316 TRP A C 1
ATOM 2491 O O . TRP A 1 316 ? -11.724 7.545 -13.581 1.00 90.50 316 TRP A O 1
ATOM 2501 N N . LEU A 1 317 ? -11.854 8.076 -11.423 1.00 92.19 317 LEU A N 1
ATOM 2502 C CA . LEU A 1 317 ? -11.851 9.518 -11.641 1.00 92.19 317 LEU A CA 1
ATOM 2503 C C . LEU A 1 317 ? -10.413 10.026 -11.617 1.00 92.19 317 LEU A C 1
ATOM 2505 O O . LEU A 1 317 ? -10.004 10.651 -10.639 1.00 92.19 317 LEU A O 1
ATOM 2509 N N . ASP A 1 318 ? -9.654 9.729 -12.659 1.00 86.06 318 ASP A N 1
ATOM 2510 C CA . ASP A 1 318 ? -8.297 10.229 -12.887 1.00 86.06 318 ASP A CA 1
ATOM 2511 C C . ASP A 1 318 ? -8.291 11.481 -13.802 1.00 86.06 318 ASP A C 1
ATOM 2513 O O . ASP A 1 318 ? -9.327 11.830 -14.393 1.00 86.06 318 ASP A O 1
ATOM 2517 N N . PRO A 1 319 ? -7.168 12.225 -13.862 1.00 83.81 319 PRO A N 1
ATOM 2518 C CA . PRO A 1 319 ? -7.053 13.411 -14.708 1.00 83.81 319 PRO A CA 1
ATOM 2519 C C . PRO A 1 319 ? -7.279 13.139 -16.200 1.00 83.81 319 PRO A C 1
ATOM 2521 O O . PRO A 1 319 ? -7.925 13.956 -16.854 1.00 83.81 319 PRO A O 1
ATOM 2524 N N . GLU A 1 320 ? -6.829 11.999 -16.724 1.00 82.75 320 GLU A N 1
ATOM 2525 C CA . GLU A 1 320 ? -6.925 11.653 -18.149 1.00 82.75 320 GLU A CA 1
ATOM 2526 C C . GLU A 1 320 ? -8.382 11.445 -18.576 1.00 82.75 320 GLU A C 1
ATOM 2528 O O . GLU A 1 320 ? -8.841 11.999 -19.575 1.00 82.75 320 GLU A O 1
ATOM 2533 N N . ARG A 1 321 ? -9.165 10.723 -17.768 1.00 85.31 321 ARG A N 1
ATOM 2534 C CA . ARG A 1 321 ? -10.580 10.437 -18.051 1.00 85.31 321 ARG A CA 1
ATOM 2535 C C . ARG A 1 321 ? -11.503 11.617 -17.806 1.00 85.31 321 ARG A C 1
ATOM 2537 O O . ARG A 1 321 ? -12.572 11.706 -18.411 1.00 85.31 321 ARG A O 1
ATOM 2544 N N . THR A 1 322 ? -11.160 12.481 -16.853 1.00 90.81 322 THR A N 1
ATOM 2545 C CA . THR A 1 322 ? -12.052 13.573 -16.432 1.00 90.81 322 THR A CA 1
ATOM 2546 C C . THR A 1 322 ? -11.684 14.929 -17.023 1.00 90.81 322 THR A C 1
ATOM 2548 O O . THR A 1 322 ? -12.547 15.808 -17.062 1.00 90.81 322 THR A O 1
ATOM 2551 N N . GLY A 1 323 ? -10.433 15.122 -17.454 1.00 89.62 323 GLY A N 1
ATOM 2552 C CA . GLY A 1 323 ? -9.884 16.429 -17.824 1.00 89.62 323 GLY A CA 1
ATOM 2553 C C . GLY A 1 323 ? -9.853 17.427 -16.659 1.00 89.62 323 GLY A C 1
ATOM 2554 O O . GLY A 1 323 ? -9.800 18.637 -16.882 1.00 89.62 323 GLY A O 1
ATOM 2555 N N . LEU A 1 324 ? -9.970 16.943 -15.418 1.00 90.25 324 LEU A N 1
ATOM 2556 C CA . LEU A 1 324 ? -9.974 17.753 -14.203 1.00 90.25 324 LEU A CA 1
ATOM 2557 C C . LEU A 1 324 ? -8.741 17.441 -13.365 1.00 90.25 324 LEU A C 1
ATOM 2559 O O . LEU A 1 324 ? -8.367 16.287 -13.197 1.00 90.25 324 LEU A O 1
ATOM 2563 N N . ASP A 1 325 ? -8.196 18.466 -12.727 1.00 89.50 325 ASP A N 1
ATOM 2564 C CA . ASP A 1 325 ? -7.047 18.369 -11.841 1.00 89.50 325 ASP A CA 1
ATOM 2565 C C . ASP A 1 325 ? -7.298 19.091 -10.503 1.00 89.50 325 ASP A C 1
ATOM 2567 O O . ASP A 1 325 ? -8.360 19.681 -10.238 1.00 89.50 325 ASP A O 1
ATOM 2571 N N . GLY A 1 326 ? -6.321 18.964 -9.601 1.00 90.56 326 GLY A N 1
ATOM 2572 C CA . GLY A 1 326 ? -6.259 19.676 -8.328 1.00 90.56 326 GLY A CA 1
ATOM 2573 C C . GLY A 1 326 ? -7.576 19.692 -7.543 1.00 90.56 326 GLY A C 1
ATOM 2574 O O . GLY A 1 326 ? -8.123 18.662 -7.137 1.00 90.56 326 GLY A O 1
ATOM 2575 N N . PHE A 1 327 ? -8.088 20.899 -7.288 1.00 92.81 327 PHE A N 1
ATOM 2576 C CA . PHE A 1 327 ? -9.281 21.101 -6.466 1.00 92.81 327 PHE A CA 1
ATOM 2577 C C . PHE A 1 327 ? -10.555 20.520 -7.092 1.00 92.81 327 PHE A C 1
ATOM 2579 O O . PHE A 1 327 ? -11.389 19.974 -6.365 1.00 92.81 327 PHE A O 1
ATOM 2586 N N . TRP A 1 328 ? -10.733 20.641 -8.410 1.00 95.94 328 TRP A N 1
ATOM 2587 C CA . TRP A 1 328 ? -11.971 20.215 -9.067 1.00 95.94 328 TRP A CA 1
ATOM 2588 C C . TRP A 1 328 ? -12.080 18.698 -9.120 1.00 95.94 328 TRP A C 1
ATOM 2590 O O . TRP A 1 328 ? -13.144 18.157 -8.803 1.00 95.94 328 TRP A O 1
ATOM 2600 N N . LEU A 1 329 ? -10.966 18.018 -9.402 1.00 93.94 329 LEU A N 1
ATOM 2601 C CA . LEU A 1 329 ? -10.903 16.564 -9.338 1.00 93.94 329 LEU A CA 1
ATOM 2602 C C . LEU A 1 329 ? -11.192 16.056 -7.922 1.00 93.94 329 LEU A C 1
ATOM 2604 O O . LEU A 1 329 ? -12.030 15.174 -7.725 1.00 93.94 329 LEU A O 1
ATOM 2608 N N . LEU A 1 330 ? -10.569 16.669 -6.911 1.00 93.50 330 LEU A N 1
ATOM 2609 C CA . LEU A 1 330 ? -10.817 16.347 -5.506 1.00 93.50 330 LEU A CA 1
ATOM 2610 C C . LEU A 1 330 ? -12.290 16.555 -5.121 1.00 93.50 330 LEU A C 1
ATOM 2612 O O . LEU A 1 330 ? -12.893 15.701 -4.466 1.00 93.50 330 LEU A O 1
ATOM 2616 N N . ALA A 1 331 ? -12.892 17.674 -5.530 1.00 96.81 331 ALA A N 1
ATOM 2617 C CA . ALA A 1 331 ? -14.292 17.971 -5.252 1.00 96.81 331 ALA A CA 1
ATOM 2618 C C . ALA A 1 331 ? -15.230 16.936 -5.893 1.00 96.81 331 ALA A C 1
ATOM 2620 O O . ALA A 1 331 ? -16.185 16.497 -5.241 1.00 96.81 331 ALA A O 1
ATOM 2621 N N . LEU A 1 332 ? -14.945 16.509 -7.127 1.00 97.31 332 LEU A N 1
ATOM 2622 C CA . LEU A 1 332 ? -15.701 15.469 -7.820 1.00 97.31 332 LEU A CA 1
ATOM 2623 C C . LEU A 1 332 ? -15.567 14.118 -7.104 1.00 97.31 332 LEU A C 1
ATOM 2625 O O . LEU A 1 332 ? -16.578 13.539 -6.699 1.00 97.31 332 LEU A O 1
ATOM 2629 N N . ARG A 1 333 ? -14.330 13.669 -6.857 1.00 96.44 333 ARG A N 1
ATOM 2630 C CA . ARG A 1 333 ? -13.995 12.431 -6.134 1.00 96.44 333 ARG A CA 1
ATOM 2631 C C . ARG A 1 333 ? -14.715 12.335 -4.787 1.00 96.44 333 ARG A C 1
ATOM 2633 O O . ARG A 1 333 ? -15.379 11.333 -4.495 1.00 96.44 333 ARG A O 1
ATOM 2640 N N . LEU A 1 334 ? -14.660 13.397 -3.981 1.00 97.00 334 LEU A N 1
ATOM 2641 C CA . LEU A 1 334 ? -15.343 13.460 -2.685 1.00 97.00 334 LEU A CA 1
ATOM 2642 C C . LEU A 1 334 ? -16.867 13.462 -2.828 1.00 97.00 334 LEU A C 1
ATOM 2644 O O . LEU A 1 334 ? -17.553 12.777 -2.067 1.00 97.00 334 LEU A O 1
ATOM 2648 N N . SER A 1 335 ? -17.411 14.206 -3.793 1.00 97.25 335 SER A N 1
ATOM 2649 C CA . SER A 1 335 ? -18.860 14.301 -4.005 1.00 97.25 335 SER A CA 1
ATOM 2650 C C . SER A 1 335 ? -19.461 12.959 -4.417 1.00 97.25 335 SER A C 1
ATOM 2652 O O . SER A 1 335 ? -20.470 12.542 -3.843 1.00 97.25 335 SER A O 1
ATOM 2654 N N . VAL A 1 336 ? -18.818 12.250 -5.351 1.00 97.44 336 VAL A N 1
ATOM 2655 C CA . VAL A 1 336 ? -19.243 10.918 -5.808 1.00 97.44 336 VAL A CA 1
ATOM 2656 C C . VAL A 1 336 ? -19.120 9.901 -4.673 1.00 97.44 336 VAL A C 1
ATOM 2658 O O . VAL A 1 336 ? -20.085 9.194 -4.379 1.00 97.44 336 VAL A O 1
ATOM 2661 N N . THR A 1 337 ? -17.994 9.898 -3.954 1.00 97.50 337 THR A N 1
ATOM 2662 C CA . THR A 1 337 ? -17.766 9.011 -2.801 1.00 97.50 337 THR A CA 1
ATOM 2663 C C . THR A 1 337 ? -18.822 9.202 -1.712 1.00 97.50 337 THR A C 1
ATOM 2665 O O . THR A 1 337 ? -19.460 8.242 -1.272 1.00 97.50 337 THR A O 1
ATOM 2668 N N . ILE A 1 338 ? -19.047 10.444 -1.272 1.00 96.69 338 ILE A N 1
ATOM 2669 C CA . ILE A 1 338 ? -20.016 10.763 -0.215 1.00 96.69 338 ILE A CA 1
ATOM 2670 C C . ILE A 1 338 ? -21.446 10.491 -0.696 1.00 96.69 338 ILE A C 1
ATOM 2672 O O . ILE A 1 338 ? -22.262 9.979 0.076 1.00 96.69 338 ILE A O 1
ATOM 2676 N N . GLY A 1 339 ? -21.754 10.802 -1.958 1.00 97.06 339 GLY A N 1
ATOM 2677 C CA . GLY A 1 339 ? -23.048 10.533 -2.580 1.00 97.06 339 GLY A CA 1
ATOM 2678 C C . GLY A 1 339 ? -23.379 9.041 -2.597 1.00 97.06 339 GLY A C 1
ATOM 2679 O O . GLY A 1 339 ? -24.424 8.642 -2.078 1.00 97.06 339 GLY A O 1
ATOM 2680 N N . LEU A 1 340 ? -22.468 8.207 -3.106 1.00 96.38 340 LEU A N 1
ATOM 2681 C CA . LEU A 1 340 ? -22.631 6.751 -3.147 1.00 96.38 340 LEU A CA 1
ATOM 2682 C C . LEU A 1 340 ? -22.687 6.139 -1.746 1.00 96.38 340 LEU A C 1
ATOM 2684 O O . LEU A 1 340 ? -23.577 5.330 -1.471 1.00 96.38 340 LEU A O 1
ATOM 2688 N N . ALA A 1 341 ? -21.828 6.582 -0.825 1.00 96.62 341 ALA A N 1
ATOM 2689 C CA . ALA A 1 341 ? -21.890 6.165 0.574 1.00 96.62 341 ALA A CA 1
ATOM 2690 C C . ALA A 1 341 ? -23.247 6.501 1.210 1.00 96.62 341 ALA A C 1
ATOM 2692 O O . ALA A 1 341 ? -23.819 5.694 1.943 1.00 96.62 341 ALA A O 1
ATOM 2693 N N . TRP A 1 342 ? -23.808 7.676 0.913 1.00 96.56 342 TRP A N 1
ATOM 2694 C CA . TRP A 1 342 ? -25.107 8.087 1.440 1.00 96.56 342 TRP A CA 1
ATOM 2695 C C . TRP A 1 342 ? -26.267 7.284 0.849 1.00 96.56 342 TRP A C 1
ATOM 2697 O O . TRP A 1 342 ? -27.153 6.859 1.600 1.00 96.56 342 TRP A O 1
ATOM 2707 N N . ILE A 1 343 ? -26.252 7.036 -0.463 1.00 96.25 343 ILE A N 1
ATOM 2708 C CA . ILE A 1 343 ? -27.244 6.196 -1.145 1.00 96.25 343 ILE A CA 1
ATOM 2709 C C . ILE A 1 343 ? -27.191 4.772 -0.581 1.00 96.25 343 ILE A C 1
ATOM 2711 O O . ILE A 1 343 ? -28.220 4.249 -0.145 1.00 96.25 343 ILE A O 1
ATOM 2715 N N . SER A 1 344 ? -25.998 4.176 -0.506 1.00 95.00 344 SER A N 1
ATOM 2716 C CA . SER A 1 344 ? -25.791 2.830 0.038 1.00 95.00 344 SER A CA 1
ATOM 2717 C C . SER A 1 344 ? -26.260 2.728 1.489 1.00 95.00 344 SER A C 1
ATOM 2719 O O . SER A 1 344 ? -27.061 1.848 1.827 1.00 95.00 344 SER A O 1
ATOM 2721 N N . LEU A 1 345 ? -25.905 3.707 2.332 1.00 93.19 345 LEU A N 1
ATOM 2722 C CA . LEU A 1 345 ? -26.330 3.742 3.728 1.00 93.19 345 LEU A CA 1
ATOM 2723 C C . LEU A 1 345 ? -27.859 3.711 3.860 1.00 93.19 345 LEU A C 1
ATOM 2725 O O . LEU A 1 345 ? -28.405 3.053 4.755 1.00 93.19 345 LEU A O 1
ATOM 2729 N N . ARG A 1 346 ? -28.567 4.451 3.000 1.00 92.62 346 ARG A N 1
ATOM 2730 C CA . ARG A 1 346 ? -30.027 4.607 3.051 1.00 92.62 346 ARG A CA 1
ATOM 2731 C C . ARG A 1 346 ? -30.771 3.421 2.456 1.00 92.62 346 ARG A C 1
ATOM 2733 O O . ARG A 1 346 ? -31.744 2.977 3.067 1.00 92.62 346 ARG A O 1
ATOM 2740 N N . LEU A 1 347 ? -30.337 2.945 1.294 1.00 92.00 347 LEU A N 1
ATOM 2741 C CA . LEU A 1 347 ? -31.069 1.967 0.490 1.00 92.00 347 LEU A CA 1
ATOM 2742 C C . LEU A 1 347 ? -30.638 0.522 0.757 1.00 92.00 347 LEU A C 1
ATOM 2744 O O . LEU A 1 347 ? -31.455 -0.383 0.611 1.00 92.00 347 LEU A O 1
ATOM 2748 N N . ILE A 1 348 ? -29.393 0.299 1.185 1.00 90.00 348 ILE A N 1
ATOM 2749 C CA . ILE A 1 348 ? -28.809 -1.042 1.318 1.00 90.00 348 ILE A CA 1
ATOM 2750 C C . ILE A 1 348 ? -28.466 -1.329 2.781 1.00 90.00 348 ILE A C 1
ATOM 2752 O O . ILE A 1 348 ? -29.050 -2.221 3.404 1.00 90.00 348 ILE A O 1
ATOM 2756 N N . GLU A 1 349 ? -27.572 -0.543 3.380 1.00 90.31 349 GLU A N 1
ATOM 2757 C CA . GLU A 1 349 ? -27.034 -0.848 4.708 1.00 90.31 349 GLU A CA 1
ATOM 2758 C C . GLU A 1 349 ? -28.100 -0.737 5.807 1.00 90.31 349 GLU A C 1
ATOM 2760 O O . GLU A 1 349 ? -28.249 -1.643 6.631 1.00 90.31 349 GLU A O 1
ATOM 2765 N N . THR A 1 350 ? -28.873 0.357 5.846 1.00 88.44 350 THR A N 1
ATOM 2766 C CA . THR A 1 350 ? -29.881 0.572 6.899 1.00 88.44 350 THR A CA 1
ATOM 2767 C C . THR A 1 350 ? -30.994 -0.485 6.872 1.00 88.44 350 THR A C 1
ATOM 2769 O O . THR A 1 350 ? -31.290 -1.032 7.944 1.00 88.44 350 THR A O 1
ATOM 2772 N N . PRO A 1 351 ? -31.594 -0.829 5.714 1.00 87.12 351 PRO A N 1
ATOM 2773 C CA . PRO A 1 351 ? -32.594 -1.895 5.631 1.00 87.12 351 PRO A CA 1
ATOM 2774 C C . PRO A 1 351 ? -32.061 -3.262 6.079 1.00 87.12 351 PRO A C 1
ATOM 2776 O O . PRO A 1 351 ? -32.719 -3.953 6.866 1.00 87.12 351 PRO A O 1
ATOM 2779 N N . VAL A 1 352 ? -30.848 -3.642 5.658 1.00 86.25 352 VAL A N 1
ATOM 2780 C CA . VAL A 1 352 ? -30.225 -4.917 6.061 1.00 86.25 352 VAL A CA 1
ATOM 2781 C C . VAL A 1 352 ? -29.896 -4.923 7.557 1.00 86.25 352 VAL A C 1
ATOM 2783 O O . VAL A 1 352 ? -30.170 -5.899 8.265 1.00 86.25 352 VAL A O 1
ATOM 2786 N N . ARG A 1 353 ? -29.385 -3.805 8.083 1.00 83.81 353 ARG A N 1
ATOM 2787 C CA . ARG A 1 353 ? -29.045 -3.643 9.501 1.00 83.81 353 ARG A CA 1
ATOM 2788 C C . ARG A 1 353 ? -30.268 -3.727 10.413 1.00 83.81 353 ARG A C 1
ATOM 2790 O O . ARG A 1 353 ? -30.178 -4.323 11.490 1.00 83.81 353 ARG A O 1
ATOM 2797 N N . ARG A 1 354 ? -31.401 -3.136 10.015 1.00 82.81 354 ARG A N 1
ATOM 2798 C CA . ARG A 1 354 ? -32.663 -3.196 10.777 1.00 82.81 354 ARG A CA 1
ATOM 2799 C C . ARG A 1 354 ? -33.356 -4.555 10.663 1.00 82.81 354 ARG A C 1
ATOM 2801 O O . ARG A 1 354 ? -34.069 -4.942 11.585 1.00 82.81 354 ARG A O 1
ATOM 2808 N N . GLY A 1 355 ? -33.047 -5.317 9.613 1.00 74.62 355 GLY A N 1
ATOM 2809 C CA . GLY A 1 355 ? -33.725 -6.572 9.293 1.00 74.62 355 GLY A CA 1
ATOM 2810 C C . GLY A 1 355 ? -35.042 -6.360 8.545 1.00 74.62 355 GLY A C 1
ATOM 2811 O O . GLY A 1 355 ? -35.844 -7.288 8.486 1.00 74.62 355 GLY A O 1
ATOM 2812 N N . ASP A 1 356 ? -35.239 -5.162 7.988 1.00 67.88 356 ASP A N 1
ATOM 2813 C CA . ASP A 1 356 ? -36.438 -4.757 7.248 1.00 67.88 356 ASP A CA 1
ATOM 2814 C C . ASP A 1 356 ? -36.337 -5.139 5.758 1.00 67.88 356 ASP A C 1
ATOM 2816 O O . ASP A 1 356 ? -37.351 -5.229 5.075 1.00 67.88 356 ASP A O 1
ATOM 2820 N N . ALA A 1 357 ? -35.119 -5.391 5.253 1.00 63.00 357 ALA A N 1
ATOM 2821 C CA . ALA A 1 357 ? -34.865 -5.650 3.834 1.00 63.00 357 ALA A CA 1
ATOM 2822 C C . ALA A 1 357 ? -35.470 -6.968 3.319 1.00 63.00 357 ALA A C 1
ATOM 2824 O O . ALA A 1 357 ? -35.994 -7.013 2.211 1.00 63.00 357 ALA A O 1
ATOM 2825 N N . LEU A 1 358 ? -35.378 -8.058 4.094 1.00 61.81 358 LEU A N 1
ATOM 2826 C CA . LEU A 1 358 ? -35.798 -9.393 3.658 1.00 61.81 358 LEU A CA 1
ATOM 2827 C C . LEU A 1 358 ? -36.256 -10.268 4.840 1.00 61.81 358 LEU A C 1
ATOM 2829 O O . LEU A 1 358 ? -35.614 -10.267 5.896 1.00 61.81 358 LEU A O 1
ATOM 2833 N N . PRO A 1 359 ? -37.295 -11.111 4.666 1.00 67.38 359 PRO A N 1
ATOM 2834 C CA . PRO A 1 359 ? -37.618 -12.173 5.616 1.00 67.38 359 PRO A CA 1
ATOM 2835 C C . PRO A 1 359 ? -36.402 -13.080 5.863 1.00 67.38 359 PRO A C 1
ATOM 2837 O O . PRO A 1 359 ? -35.698 -13.436 4.918 1.00 67.38 359 PRO A O 1
ATOM 2840 N N . LYS A 1 360 ? -36.186 -13.531 7.111 1.00 66.62 360 LYS A N 1
ATOM 2841 C CA . LYS A 1 360 ? -35.000 -14.326 7.521 1.00 66.62 360 LYS A CA 1
ATOM 2842 C C . LYS A 1 360 ? -34.657 -15.499 6.590 1.00 66.62 360 LYS A C 1
ATOM 2844 O O . LYS A 1 360 ? -33.483 -15.789 6.403 1.00 66.62 360 LYS A O 1
ATOM 2849 N N . ARG A 1 361 ? -35.665 -16.162 6.008 1.00 62.16 361 ARG A N 1
ATOM 2850 C CA . ARG A 1 361 ? -35.475 -17.281 5.066 1.00 62.16 361 ARG A CA 1
ATOM 2851 C C . ARG A 1 361 ? -34.862 -16.848 3.728 1.00 62.16 361 ARG A C 1
ATOM 2853 O O . ARG A 1 361 ? -34.062 -17.591 3.186 1.00 62.16 361 ARG A O 1
ATOM 2860 N N . LYS A 1 362 ? -35.194 -15.653 3.228 1.00 65.25 362 LYS A N 1
ATOM 2861 C CA . LYS A 1 362 ? -34.621 -15.096 1.991 1.00 65.25 362 LYS A CA 1
ATOM 2862 C C . LYS A 1 362 ? -33.227 -14.510 2.226 1.00 65.25 362 LYS A C 1
ATOM 2864 O O . LYS A 1 362 ? -32.351 -14.682 1.393 1.00 65.25 362 LYS A O 1
ATOM 2869 N N . ALA A 1 363 ? -32.989 -13.902 3.390 1.00 67.31 363 ALA A N 1
ATOM 2870 C CA . ALA A 1 363 ? -31.666 -13.388 3.761 1.00 67.31 363 ALA A CA 1
ATOM 2871 C C . ALA A 1 363 ? -30.581 -14.487 3.828 1.00 67.31 363 ALA A C 1
ATOM 2873 O O . ALA A 1 363 ? -29.418 -14.207 3.558 1.00 67.31 363 ALA A O 1
ATOM 2874 N N . LEU A 1 364 ? -30.967 -15.729 4.155 1.00 68.12 364 LEU A N 1
ATOM 2875 C CA . LEU A 1 364 ? -30.077 -16.899 4.148 1.00 68.12 364 LEU A CA 1
ATOM 2876 C C . LEU A 1 364 ? -29.611 -17.311 2.744 1.00 68.12 364 LEU A C 1
ATOM 2878 O O . LEU A 1 364 ? -28.607 -18.001 2.641 1.00 68.12 364 LEU A O 1
ATOM 2882 N N . VAL A 1 365 ? -30.323 -16.897 1.694 1.00 72.81 365 VAL A N 1
ATOM 2883 C CA . VAL A 1 365 ? -29.973 -17.185 0.295 1.00 72.81 365 VAL A CA 1
ATOM 2884 C C . VAL A 1 365 ? -29.275 -15.982 -0.334 1.00 72.81 365 VAL A C 1
ATOM 2886 O O . VAL A 1 365 ? -28.230 -16.130 -0.947 1.00 72.81 365 VAL A O 1
ATOM 2889 N N . VAL A 1 366 ? -29.791 -14.770 -0.103 1.00 77.94 366 VAL A N 1
ATOM 2890 C CA . VAL A 1 366 ? -29.305 -13.551 -0.771 1.00 77.94 366 VAL A CA 1
ATOM 2891 C C . VAL A 1 366 ? -27.848 -13.216 -0.447 1.00 77.94 366 VAL A C 1
ATOM 2893 O O . VAL A 1 366 ? -27.129 -12.794 -1.342 1.00 77.94 366 VAL A O 1
ATOM 2896 N N . ALA A 1 367 ? -27.388 -13.407 0.793 1.00 77.88 367 ALA A N 1
ATOM 2897 C CA . ALA A 1 367 ? -25.997 -13.097 1.138 1.00 77.88 367 ALA A CA 1
ATOM 2898 C C . ALA A 1 367 ? -24.983 -14.062 0.478 1.00 77.88 367 ALA A C 1
ATOM 2900 O O . ALA A 1 367 ? -24.059 -13.563 -0.162 1.00 77.88 367 ALA A O 1
ATOM 2901 N N . PRO A 1 368 ? -25.155 -15.401 0.544 1.00 83.94 368 PRO A N 1
ATOM 2902 C CA . PRO A 1 368 ? -24.333 -16.330 -0.235 1.00 83.94 368 PRO A CA 1
ATOM 2903 C C . PRO A 1 368 ? -24.415 -16.098 -1.743 1.00 83.94 368 PRO A C 1
ATOM 2905 O O . PRO A 1 368 ? -23.391 -16.162 -2.410 1.00 83.94 368 PRO A O 1
ATOM 2908 N N . THR A 1 369 ? -25.601 -15.789 -2.282 1.00 85.75 369 THR A N 1
ATOM 2909 C CA . THR A 1 369 ? -25.751 -15.478 -3.710 1.00 85.75 369 THR A CA 1
ATOM 2910 C C . THR A 1 369 ? -24.979 -14.221 -4.090 1.00 85.75 369 THR A C 1
ATOM 2912 O O . THR A 1 369 ? -24.264 -14.253 -5.074 1.00 85.75 369 THR A O 1
ATOM 2915 N N . ALA A 1 370 ? -25.059 -13.136 -3.316 1.00 86.81 370 ALA A N 1
ATOM 2916 C CA . ALA A 1 370 ? -24.299 -11.919 -3.606 1.00 86.81 370 ALA A CA 1
ATOM 2917 C C . ALA A 1 370 ? -22.780 -12.157 -3.540 1.00 86.81 370 ALA A C 1
ATOM 2919 O O . ALA A 1 370 ? -22.048 -11.652 -4.381 1.00 86.81 370 ALA A O 1
ATOM 2920 N N . PHE A 1 371 ? -22.317 -12.972 -2.587 1.00 89.88 371 PHE A N 1
ATOM 2921 C CA . PHE A 1 371 ? -20.915 -13.382 -2.506 1.00 89.88 371 PHE A CA 1
ATOM 2922 C C . PHE A 1 371 ? -20.492 -14.202 -3.730 1.00 89.88 371 PHE A C 1
ATOM 2924 O O . PHE A 1 371 ? -19.479 -13.903 -4.351 1.00 89.88 371 PHE A O 1
ATOM 2931 N N . ALA A 1 372 ? -21.294 -15.206 -4.100 1.00 90.06 372 ALA A N 1
ATOM 2932 C CA . ALA A 1 372 ? -21.051 -16.036 -5.272 1.00 90.06 372 ALA A CA 1
ATOM 2933 C C . ALA A 1 372 ? -21.082 -15.214 -6.563 1.00 90.06 372 ALA A C 1
ATOM 2935 O O . ALA A 1 372 ? -20.253 -15.445 -7.425 1.00 90.06 372 ALA A O 1
ATOM 2936 N N . VAL A 1 373 ? -21.981 -14.233 -6.678 1.00 92.62 373 VAL A N 1
ATOM 2937 C CA . VAL A 1 373 ? -22.029 -13.318 -7.823 1.00 92.62 373 VAL A CA 1
ATOM 2938 C C . VAL A 1 373 ? -20.736 -12.521 -7.912 1.00 92.62 373 VAL A C 1
ATOM 2940 O O . VAL A 1 373 ? -20.108 -12.573 -8.951 1.00 92.62 373 VAL A O 1
ATOM 2943 N N . VAL A 1 374 ? -20.272 -11.862 -6.843 1.00 91.94 374 VAL A N 1
ATOM 2944 C CA . VAL A 1 374 ? -19.000 -11.113 -6.902 1.00 91.94 374 VAL A CA 1
ATOM 2945 C C . VAL A 1 374 ? -17.822 -12.039 -7.230 1.00 91.94 374 VAL A C 1
ATOM 2947 O O . VAL A 1 374 ? -17.007 -11.696 -8.078 1.00 91.94 374 VAL A O 1
ATOM 2950 N N . ALA A 1 375 ? -17.753 -13.222 -6.611 1.00 91.12 375 ALA A N 1
ATOM 2951 C CA . ALA A 1 375 ? -16.683 -14.188 -6.858 1.00 91.12 375 ALA A CA 1
ATOM 2952 C C . ALA A 1 375 ? -16.694 -14.723 -8.301 1.00 91.12 375 ALA A C 1
ATOM 2954 O O . ALA A 1 375 ? -15.662 -14.746 -8.959 1.00 91.12 375 ALA A O 1
ATOM 2955 N N . VAL A 1 376 ? -17.859 -15.124 -8.815 1.00 90.88 376 VAL A N 1
ATOM 2956 C CA . VAL A 1 376 ? -18.007 -15.609 -10.194 1.00 90.88 376 VAL A CA 1
ATOM 2957 C C . VAL A 1 376 ? -17.785 -14.477 -11.187 1.00 90.88 376 VAL A C 1
ATOM 2959 O O . VAL A 1 376 ? -17.119 -14.697 -12.186 1.00 90.88 376 VAL A O 1
ATOM 2962 N N . SER A 1 377 ? -18.289 -13.270 -10.919 1.00 90.44 377 SER A N 1
ATOM 2963 C CA . SER A 1 377 ? -18.092 -12.123 -11.802 1.00 90.44 377 SER A CA 1
ATOM 2964 C C . SER A 1 377 ? -16.628 -11.705 -11.864 1.00 90.44 377 SER A C 1
ATOM 2966 O O . SER A 1 377 ? -16.150 -11.470 -12.962 1.00 90.44 377 SER A O 1
ATOM 2968 N N . VAL A 1 378 ? -15.885 -11.672 -10.748 1.00 89.38 378 VAL A N 1
ATOM 2969 C CA . VAL A 1 378 ? -14.446 -11.375 -10.837 1.00 89.38 378 VAL A CA 1
ATOM 2970 C C . VAL A 1 378 ? -13.695 -12.485 -11.558 1.00 89.38 378 VAL A C 1
ATOM 2972 O O . VAL A 1 378 ? -12.827 -12.182 -12.364 1.00 89.38 378 VAL A O 1
ATOM 2975 N N . ILE A 1 379 ? -14.051 -13.757 -11.335 1.00 87.38 379 ILE A N 1
ATOM 2976 C CA . ILE A 1 379 ? -13.462 -14.867 -12.090 1.00 87.38 379 ILE A CA 1
ATOM 2977 C C . ILE A 1 379 ? -13.729 -14.658 -13.576 1.00 87.38 379 ILE A C 1
ATOM 2979 O O . ILE A 1 379 ? -12.761 -14.648 -14.316 1.00 87.38 379 ILE A O 1
ATOM 2983 N N . ALA A 1 380 ? -14.984 -14.414 -13.971 1.00 86.75 380 ALA A N 1
ATOM 2984 C CA . ALA A 1 380 ? -15.411 -14.184 -15.351 1.00 86.75 380 ALA A CA 1
ATOM 2985 C C . ALA A 1 380 ? -14.655 -13.027 -16.019 1.00 86.75 380 ALA A C 1
ATOM 2987 O O . ALA A 1 380 ? -14.139 -13.203 -17.112 1.00 86.75 380 ALA A O 1
ATOM 2988 N N . VAL A 1 381 ? -14.524 -11.887 -15.332 1.00 85.19 381 VAL A N 1
ATOM 2989 C CA . VAL A 1 381 ? -13.795 -10.698 -15.821 1.00 85.19 381 VAL A CA 1
ATOM 2990 C C . VAL A 1 381 ? -12.284 -10.941 -15.944 1.00 85.19 381 VAL A C 1
ATOM 2992 O O . VAL A 1 381 ? -11.591 -10.179 -16.598 1.00 85.19 381 VAL A O 1
ATOM 2995 N N . THR A 1 382 ? -11.766 -12.011 -15.339 1.00 82.50 382 THR A N 1
ATOM 2996 C CA . THR A 1 382 ? -10.333 -12.350 -15.315 1.00 82.50 382 THR A CA 1
ATOM 2997 C C . THR A 1 382 ? -10.049 -13.747 -15.874 1.00 82.50 382 THR A C 1
ATOM 2999 O O . THR A 1 382 ? -8.993 -14.305 -15.587 1.00 82.50 382 THR A O 1
ATOM 3002 N N . VAL A 1 383 ? -11.004 -14.400 -16.562 1.00 71.44 383 VAL A N 1
ATOM 3003 C CA . VAL A 1 383 ? -10.771 -15.731 -17.176 1.00 71.44 383 VAL A CA 1
ATOM 3004 C C . VAL A 1 383 ? -9.692 -15.636 -18.243 1.00 71.44 383 VAL A C 1
ATOM 3006 O O . VAL A 1 383 ? -8.937 -16.588 -18.390 1.00 71.44 383 VAL A O 1
ATOM 3009 N N . ASP A 1 384 ? -9.583 -14.469 -18.865 1.00 56.69 384 ASP A N 1
ATOM 3010 C CA . ASP A 1 384 ? -8.594 -14.150 -19.876 1.00 56.69 384 ASP A CA 1
ATOM 3011 C C . ASP A 1 384 ? -8.272 -12.650 -19.747 1.00 56.69 384 ASP A C 1
ATOM 3013 O O . ASP A 1 384 ? -8.878 -11.827 -20.437 1.00 56.69 384 ASP A O 1
ATOM 3017 N N . PRO A 1 385 ? -7.497 -12.231 -18.721 1.00 51.88 385 PRO A N 1
ATOM 3018 C CA . PRO A 1 385 ? -7.144 -10.825 -18.609 1.00 51.88 385 PRO A CA 1
ATOM 3019 C C . PRO A 1 385 ? -6.362 -10.455 -19.877 1.00 51.88 385 PRO A C 1
ATOM 3021 O O . PRO A 1 385 ? -5.475 -11.224 -20.257 1.00 51.88 385 PRO A O 1
ATOM 3024 N N . PRO A 1 386 ? -6.669 -9.320 -20.534 1.00 41.72 386 PRO A N 1
ATOM 3025 C CA . PRO A 1 386 ? -5.847 -8.858 -21.639 1.00 41.72 386 PRO A CA 1
ATOM 3026 C C . PRO A 1 386 ? -4.400 -8.828 -21.148 1.00 41.72 386 PRO A C 1
ATOM 3028 O O . PRO A 1 386 ? -4.137 -8.393 -20.020 1.00 41.72 386 PRO A O 1
ATOM 3031 N N . GLN A 1 387 ? -3.470 -9.330 -21.962 1.00 38.69 387 GLN A N 1
ATOM 3032 C CA . GLN A 1 387 ? -2.060 -9.036 -21.724 1.00 38.69 387 GLN A CA 1
ATOM 3033 C C . GLN A 1 387 ? -1.925 -7.511 -21.633 1.00 38.69 387 GLN A C 1
ATOM 3035 O O . GLN A 1 387 ? -2.721 -6.823 -22.283 1.00 38.69 387 GLN A O 1
ATOM 3040 N N . PRO A 1 388 ? -1.012 -6.960 -20.812 1.00 33.47 388 PRO A N 1
ATOM 3041 C CA . PRO A 1 388 ? -0.677 -5.546 -20.885 1.00 33.47 388 PRO A CA 1
ATOM 3042 C C . PRO A 1 388 ? -0.505 -5.172 -22.335 1.00 33.47 388 PRO A C 1
ATOM 3044 O O . PRO A 1 388 ? 0.429 -5.598 -23.000 1.00 33.47 388 PRO A O 1
ATOM 3047 N N . ALA A 1 389 ? -1.506 -4.442 -22.832 1.00 28.62 389 ALA A N 1
ATOM 3048 C CA . ALA A 1 389 ? -1.392 -3.763 -24.087 1.00 28.62 389 ALA A CA 1
ATOM 3049 C C . ALA A 1 389 ? -0.243 -2.799 -23.841 1.00 28.62 389 ALA A C 1
ATOM 3051 O O . ALA A 1 389 ? -0.376 -1.852 -23.066 1.00 28.62 389 ALA A O 1
ATOM 3052 N N . ILE A 1 390 ? 0.900 -3.095 -24.444 1.00 29.80 390 ILE A N 1
ATOM 3053 C CA . ILE A 1 390 ? 1.858 -2.066 -24.796 1.00 29.80 390 ILE A CA 1
ATOM 3054 C C . ILE A 1 390 ? 1.058 -1.175 -25.747 1.00 29.80 390 ILE A C 1
ATOM 3056 O O . ILE A 1 390 ? 0.839 -1.514 -26.909 1.00 29.80 390 ILE A O 1
ATOM 3060 N N . VAL A 1 391 ? 0.424 -0.139 -25.193 1.00 22.06 391 VAL A N 1
ATOM 3061 C CA . VAL A 1 391 ? -0.376 0.799 -25.972 1.00 22.06 391 VAL A CA 1
ATOM 3062 C C . VAL A 1 391 ? 0.621 1.659 -26.731 1.00 22.06 391 VAL A C 1
ATOM 3064 O O . VAL A 1 391 ? 1.042 2.705 -26.251 1.00 22.06 391 VAL A O 1
ATOM 3067 N N . PHE A 1 392 ? 0.984 1.218 -27.931 1.00 27.02 392 PHE A N 1
ATOM 3068 C CA . PHE A 1 392 ? 1.409 2.138 -28.971 1.00 27.02 392 PHE A CA 1
ATOM 3069 C C . PHE A 1 392 ? 0.200 3.024 -29.283 1.00 27.02 392 PHE A C 1
ATOM 3071 O O . PHE A 1 392 ? -0.840 2.521 -29.720 1.00 27.02 392 PHE A O 1
ATOM 3078 N N . ASP A 1 393 ? 0.298 4.328 -29.026 1.00 21.31 393 ASP A N 1
ATOM 3079 C CA . ASP A 1 393 ? -0.691 5.301 -29.492 1.00 21.31 393 ASP A CA 1
ATOM 3080 C C . ASP A 1 393 ? -0.713 5.274 -31.028 1.00 21.31 393 ASP A C 1
ATOM 3082 O O . ASP A 1 393 ? 0.074 5.928 -31.710 1.00 21.31 393 ASP A O 1
ATOM 3086 N N . THR A 1 394 ? -1.585 4.440 -31.589 1.00 29.09 394 THR A N 1
ATOM 3087 C CA . THR A 1 394 ? -1.868 4.382 -33.019 1.00 29.09 394 THR A CA 1
ATOM 3088 C C . THR A 1 394 ? -3.268 4.931 -33.237 1.00 29.09 394 THR A C 1
ATOM 3090 O O . THR A 1 394 ? -4.289 4.366 -32.841 1.00 29.09 394 THR A O 1
ATOM 3093 N N . SER A 1 395 ? -3.323 6.107 -33.857 1.00 26.67 395 SER A N 1
ATOM 3094 C CA . SER A 1 395 ? -4.566 6.795 -34.169 1.00 26.67 395 SER A CA 1
ATOM 3095 C C . SER A 1 395 ? -5.484 5.951 -35.068 1.00 26.67 395 SER A C 1
ATOM 3097 O O . SER A 1 395 ? -5.123 5.617 -36.193 1.00 26.67 395 SER A O 1
ATOM 3099 N N . THR A 1 396 ? -6.712 5.717 -34.598 1.00 31.69 396 THR A N 1
ATOM 3100 C CA . THR A 1 396 ? -7.955 5.512 -35.372 1.00 31.69 396 THR A CA 1
ATOM 3101 C C . THR A 1 396 ? -7.914 4.547 -36.572 1.00 31.69 396 THR A C 1
ATOM 3103 O O . THR A 1 396 ? -7.955 4.985 -37.722 1.00 31.69 396 THR A O 1
ATOM 3106 N N . ALA A 1 397 ? -8.026 3.244 -36.320 1.00 28.42 397 ALA A N 1
ATOM 3107 C CA . ALA A 1 397 ? -8.674 2.305 -37.239 1.00 28.42 397 ALA A CA 1
ATOM 3108 C C . ALA A 1 397 ? -9.553 1.341 -36.424 1.00 28.42 397 ALA A C 1
ATOM 3110 O O . ALA A 1 397 ? -9.170 0.903 -35.343 1.00 28.42 397 ALA A O 1
ATOM 3111 N N . GLU A 1 398 ? -10.783 1.107 -36.879 1.00 26.81 398 GLU A N 1
ATOM 3112 C CA . GLU A 1 398 ? -11.783 0.309 -36.159 1.00 26.81 398 GLU A CA 1
ATOM 3113 C C . GLU A 1 398 ? -11.381 -1.184 -36.181 1.00 26.81 398 GLU A C 1
ATOM 3115 O O . GLU A 1 398 ? -11.050 -1.687 -37.256 1.00 26.81 398 GLU A O 1
ATOM 3120 N N . PRO A 1 399 ? -11.371 -1.896 -35.036 1.00 28.69 399 PRO A N 1
ATOM 3121 C CA . PRO A 1 399 ? -10.938 -3.292 -34.984 1.00 28.69 399 PRO A CA 1
ATOM 3122 C C . PRO A 1 399 ? -11.971 -4.233 -35.636 1.00 28.69 399 PRO A C 1
ATOM 3124 O O . PRO A 1 399 ? -13.172 -3.944 -35.593 1.00 28.69 399 PRO A O 1
ATOM 3127 N N . PRO A 1 400 ? -11.537 -5.367 -36.220 1.00 30.56 400 PRO A N 1
ATOM 3128 C CA . PRO A 1 400 ? -12.433 -6.314 -36.879 1.00 30.56 400 PRO A CA 1
ATOM 3129 C C . PRO A 1 400 ? -13.362 -7.028 -35.879 1.00 30.56 400 PRO A C 1
ATOM 3131 O O . PRO A 1 400 ? -13.048 -7.190 -34.698 1.00 30.56 400 PRO A O 1
ATOM 3134 N N . ASP A 1 401 ? -14.534 -7.451 -36.361 1.00 30.33 401 ASP A N 1
ATOM 3135 C CA . ASP A 1 401 ? -15.581 -8.111 -35.572 1.00 30.33 401 ASP A CA 1
ATOM 3136 C C . ASP A 1 401 ? -15.151 -9.530 -35.150 1.00 30.33 401 ASP A C 1
ATOM 3138 O O . ASP A 1 401 ? -15.103 -10.463 -35.949 1.00 30.33 401 ASP A O 1
ATOM 3142 N N . LEU A 1 402 ? -14.859 -9.695 -33.858 1.00 31.12 402 LEU A N 1
ATOM 3143 C CA . LEU A 1 402 ? -14.368 -10.937 -33.245 1.00 31.12 402 LEU A CA 1
ATOM 3144 C C . LEU A 1 402 ? -15.426 -12.053 -33.131 1.00 31.12 402 LEU A C 1
ATOM 3146 O O . LEU A 1 402 ? -15.139 -13.114 -32.578 1.00 31.12 402 LEU A O 1
ATOM 3150 N N . SER A 1 403 ? -16.654 -11.846 -33.621 1.00 29.30 403 SER A N 1
ATOM 3151 C CA . SER A 1 403 ? -17.712 -12.866 -33.586 1.00 29.30 403 SER A CA 1
ATOM 3152 C C . SER A 1 403 ? -17.604 -13.947 -34.676 1.00 29.30 403 SER A C 1
ATOM 3154 O O . SER A 1 403 ? -18.379 -14.906 -34.645 1.00 29.30 403 SER A O 1
ATOM 3156 N N . GLU A 1 404 ? -16.631 -13.844 -35.591 1.00 31.16 404 GLU A N 1
ATOM 3157 C CA . GLU A 1 404 ? -16.397 -14.821 -36.669 1.00 31.16 404 GLU A CA 1
ATOM 3158 C C . GLU A 1 404 ? -15.278 -15.849 -36.397 1.00 31.16 404 GLU A C 1
ATOM 3160 O O . GLU A 1 404 ? -15.120 -16.788 -37.178 1.00 31.16 404 GLU A O 1
ATOM 3165 N N . LEU A 1 405 ? -14.532 -15.754 -35.288 1.00 27.50 405 LEU A N 1
ATOM 3166 C CA . LEU A 1 405 ? -13.480 -16.736 -34.981 1.00 27.50 405 LEU A CA 1
ATOM 3167 C C . LEU A 1 405 ? -14.083 -18.046 -34.422 1.00 27.50 405 LEU A C 1
ATOM 3169 O O . LEU A 1 405 ? -14.800 -18.006 -33.416 1.00 27.50 405 LEU A O 1
ATOM 3173 N N . PRO A 1 406 ? -13.826 -19.223 -35.031 1.00 25.41 406 PRO A N 1
ATOM 3174 C CA . PRO A 1 406 ? -14.444 -20.468 -34.592 1.00 25.41 406 PRO A CA 1
ATOM 3175 C C . PRO A 1 406 ? -13.806 -21.011 -33.305 1.00 25.41 406 PRO A C 1
ATOM 3177 O O . PRO A 1 406 ? -12.590 -21.163 -33.205 1.00 25.41 406 PRO A O 1
ATOM 3180 N N . GLU A 1 407 ? -14.643 -21.403 -32.339 1.00 34.38 407 GLU A N 1
ATOM 3181 C CA . GLU A 1 407 ? -14.227 -22.230 -31.202 1.00 34.38 407 GLU A CA 1
ATOM 3182 C C . GLU A 1 407 ? -13.867 -23.656 -31.674 1.00 34.38 407 GLU A C 1
ATOM 3184 O O . GLU A 1 407 ? -14.719 -24.396 -32.172 1.00 34.38 407 GLU A O 1
ATOM 3189 N N . SER A 1 408 ? -12.624 -24.063 -31.391 1.00 31.91 408 SER A N 1
ATOM 3190 C CA . SER A 1 408 ? -12.034 -25.416 -31.481 1.00 31.91 408 SER A CA 1
ATOM 3191 C C . SER A 1 408 ? -11.661 -25.960 -32.869 1.00 31.91 408 SER A C 1
ATOM 3193 O O . SER A 1 408 ? -12.518 -26.040 -33.735 1.00 31.91 408 SER A O 1
ATOM 3195 N N . THR A 1 409 ? -10.399 -26.412 -33.008 1.00 26.56 409 THR A N 1
ATOM 3196 C CA . THR A 1 409 ? -9.905 -27.681 -33.622 1.00 26.56 409 THR A CA 1
ATOM 3197 C C . THR A 1 409 ? -8.371 -27.590 -33.768 1.00 26.56 409 THR A C 1
ATOM 3199 O O . THR A 1 409 ? -7.873 -26.606 -34.289 1.00 26.56 409 THR A O 1
ATOM 3202 N N . SER A 1 410 ? -7.550 -28.453 -33.154 1.00 31.59 410 SER A N 1
ATOM 3203 C CA . SER A 1 410 ? -6.989 -29.683 -33.757 1.00 31.59 410 SER A CA 1
ATOM 3204 C C . SER A 1 410 ? -6.667 -29.566 -35.255 1.00 31.59 410 SER A C 1
ATOM 3206 O O . SER A 1 410 ? -7.602 -29.519 -36.042 1.00 31.59 410 SER A O 1
ATOM 3208 N N . SER A 1 411 ? -5.379 -29.631 -35.615 1.00 38.12 411 SER A N 1
ATOM 3209 C CA . SER A 1 411 ? -4.838 -29.892 -36.964 1.00 38.12 411 SER A CA 1
ATOM 3210 C C . SER A 1 411 ? -5.459 -29.105 -38.131 1.00 38.12 411 SER A C 1
ATOM 3212 O O . SER A 1 411 ? -6.524 -29.467 -38.624 1.00 38.12 411 SER A O 1
ATOM 3214 N N . GLY A 1 412 ? -4.726 -28.137 -38.688 1.00 26.17 412 GLY A N 1
ATOM 3215 C CA . GLY A 1 412 ? -5.004 -27.661 -40.049 1.00 26.17 412 GLY A CA 1
ATOM 3216 C C . GLY A 1 412 ? -4.577 -26.226 -40.346 1.00 26.17 412 GLY A C 1
ATOM 3217 O O . GLY A 1 412 ? -5.018 -25.302 -39.674 1.00 26.17 412 GLY A O 1
ATOM 3218 N N . LEU A 1 413 ? -3.764 -26.095 -41.400 1.00 37.44 413 LEU A N 1
ATOM 3219 C CA . LEU A 1 413 ? -3.448 -24.885 -42.169 1.00 37.44 413 LEU A CA 1
ATOM 3220 C C . LEU A 1 413 ? -4.713 -24.109 -42.574 1.00 37.44 413 LEU A C 1
ATOM 3222 O O . LEU A 1 413 ? -5.688 -24.734 -43.003 1.00 37.44 413 LEU A O 1
ATOM 3226 N N . LEU A 1 414 ? -4.668 -22.772 -42.547 1.00 24.52 414 LEU A N 1
ATOM 3227 C CA . LEU A 1 414 ? -5.655 -21.915 -43.216 1.00 24.52 414 LEU A CA 1
ATOM 3228 C C . LEU A 1 414 ? -4.988 -20.696 -43.893 1.00 24.52 414 LEU A C 1
ATOM 3230 O O . LEU A 1 414 ? -3.985 -20.222 -43.370 1.00 24.52 414 LEU A O 1
ATOM 3234 N N . PRO A 1 415 ? -5.521 -20.211 -45.040 1.00 31.67 415 PRO A N 1
ATOM 3235 C CA . PRO A 1 415 ? -4.828 -19.322 -45.976 1.00 31.67 415 PRO A CA 1
ATOM 3236 C C . PRO A 1 415 ? -5.280 -17.850 -45.912 1.00 31.67 415 PRO A C 1
ATOM 3238 O O . PRO A 1 415 ? -6.346 -17.526 -45.387 1.00 31.67 415 PRO A O 1
ATOM 3241 N N . SER A 1 416 ? -4.449 -16.999 -46.515 1.00 37.53 416 SER A N 1
ATOM 3242 C CA . SER A 1 416 ? -4.492 -15.535 -46.625 1.00 37.53 416 SER A CA 1
ATOM 3243 C C . SER A 1 416 ? -5.556 -14.980 -47.586 1.00 37.53 416 SER A C 1
ATOM 3245 O O . SER A 1 416 ? -5.816 -15.589 -48.620 1.00 37.53 416 SER A O 1
ATOM 3247 N N . GLU A 1 417 ? -6.105 -13.788 -47.288 1.00 26.80 417 GLU A N 1
ATOM 3248 C CA . GLU A 1 417 ? -6.581 -12.824 -48.304 1.00 26.80 417 GLU A CA 1
ATOM 3249 C C . GLU A 1 417 ? -6.729 -11.368 -47.768 1.00 26.80 417 GLU A C 1
ATOM 3251 O O . GLU A 1 417 ? -7.476 -11.107 -46.829 1.00 26.80 417 GLU A O 1
ATOM 3256 N N . GLU A 1 418 ? -6.016 -10.461 -48.461 1.00 26.28 418 GLU A N 1
ATOM 3257 C CA . GLU A 1 418 ? -6.215 -9.018 -48.762 1.00 26.28 418 GLU A CA 1
ATOM 3258 C C . GLU A 1 418 ? -6.149 -7.887 -47.697 1.00 26.28 418 GLU A C 1
ATOM 3260 O O . GLU A 1 418 ? -7.120 -7.607 -46.995 1.00 26.28 418 GLU A O 1
ATOM 3265 N N . ALA A 1 419 ? -5.088 -7.056 -47.798 1.00 24.39 419 ALA A N 1
ATOM 3266 C CA . ALA A 1 419 ? -5.154 -5.580 -47.768 1.00 24.39 419 ALA A CA 1
ATOM 3267 C C . ALA A 1 419 ? -3.960 -4.908 -48.513 1.00 24.39 419 ALA A C 1
ATOM 3269 O O . ALA A 1 419 ? -2.829 -5.377 -48.459 1.00 24.39 419 ALA A O 1
ATOM 3270 N N . ASP A 1 420 ? -4.238 -3.806 -49.224 1.00 21.28 420 ASP A N 1
ATOM 3271 C CA . ASP A 1 420 ? -3.368 -3.065 -50.164 1.00 21.28 420 ASP A CA 1
ATOM 3272 C C . ASP A 1 420 ? -2.464 -1.964 -49.518 1.00 21.28 420 ASP A C 1
ATOM 3274 O O . ASP A 1 420 ? -2.990 -1.050 -48.887 1.00 21.28 420 ASP A O 1
ATOM 3278 N N . LEU A 1 421 ? -1.146 -2.001 -49.834 1.00 24.42 421 LEU A N 1
ATOM 3279 C CA . LEU A 1 421 ? -0.197 -0.933 -50.299 1.00 24.42 421 LEU A CA 1
ATOM 3280 C C . LEU A 1 421 ? 0.020 0.374 -49.460 1.00 24.42 421 LEU A C 1
ATOM 3282 O O . LEU A 1 421 ? -0.936 1.087 -49.178 1.00 24.42 421 LEU A O 1
ATOM 3286 N N . VAL A 1 422 ? 1.232 0.893 -49.121 1.00 23.73 422 VAL A N 1
ATOM 3287 C CA . VAL A 1 422 ? 2.581 1.029 -49.776 1.00 23.73 422 VAL A CA 1
ATOM 3288 C C . VAL A 1 422 ? 3.638 1.419 -48.679 1.00 23.73 422 VAL A C 1
ATOM 3290 O O . VAL A 1 422 ? 3.276 2.205 -47.809 1.00 23.73 422 VAL A O 1
ATOM 3293 N N . THR A 1 423 ? 4.901 0.935 -48.584 1.00 26.69 423 THR A N 1
ATOM 3294 C CA . THR A 1 423 ? 6.115 1.191 -49.425 1.00 26.69 423 THR A CA 1
ATOM 3295 C C . THR A 1 423 ? 7.228 0.138 -49.202 1.00 26.69 423 THR A C 1
ATOM 3297 O O . THR A 1 423 ? 7.498 -0.247 -48.073 1.00 26.69 423 THR A O 1
ATOM 3300 N N . GLU A 1 424 ? 7.887 -0.248 -50.303 1.00 25.88 424 GLU A N 1
ATOM 3301 C CA . GLU A 1 424 ? 8.832 -1.361 -50.548 1.00 25.88 424 GLU A CA 1
ATOM 3302 C C . GLU A 1 424 ? 10.127 -1.438 -49.704 1.00 25.88 424 GLU A C 1
ATOM 3304 O O . GLU A 1 424 ? 10.932 -0.507 -49.717 1.00 25.88 424 GLU A O 1
ATOM 3309 N N . VAL A 1 425 ? 10.428 -2.641 -49.187 1.00 27.38 425 VAL A N 1
ATOM 3310 C CA . VAL A 1 425 ? 11.477 -3.529 -49.743 1.00 27.38 425 VAL A CA 1
ATOM 3311 C C . VAL A 1 425 ? 10.897 -4.947 -49.825 1.00 27.38 425 VAL A C 1
ATOM 3313 O O . VAL A 1 425 ? 10.649 -5.579 -48.808 1.00 27.38 425 VAL A O 1
ATOM 3316 N N . THR A 1 426 ? 10.661 -5.433 -51.041 1.00 29.27 426 THR A N 1
ATOM 3317 C CA . THR A 1 426 ? 10.343 -6.838 -51.346 1.00 29.27 426 THR A CA 1
ATOM 3318 C C . THR A 1 426 ? 11.580 -7.725 -51.175 1.00 29.27 426 THR A C 1
ATOM 3320 O O . THR A 1 426 ? 12.659 -7.355 -51.653 1.00 29.27 426 THR A O 1
ATOM 3323 N N . PRO A 1 427 ? 11.394 -8.944 -50.656 1.00 36.78 427 PRO A N 1
ATOM 3324 C CA . PRO A 1 427 ? 11.461 -10.133 -51.499 1.00 36.78 427 PRO A CA 1
ATOM 3325 C C . PRO A 1 427 ? 10.043 -10.603 -51.840 1.00 36.78 427 PRO A C 1
ATOM 3327 O O . PRO A 1 427 ? 9.093 -10.326 -51.116 1.00 36.78 427 PRO A O 1
ATOM 3330 N N . ASP A 1 428 ? 9.886 -11.222 -53.003 1.00 42.03 428 ASP A N 1
ATOM 3331 C CA . ASP A 1 428 ? 8.629 -11.814 -53.451 1.00 42.03 428 ASP A CA 1
ATOM 3332 C C . ASP A 1 428 ? 8.132 -12.852 -52.422 1.00 42.03 428 ASP A C 1
ATOM 3334 O O . ASP A 1 428 ? 8.883 -13.763 -52.088 1.00 42.03 428 ASP A O 1
ATOM 3338 N N . SER A 1 429 ? 6.862 -12.759 -51.995 1.00 51.38 429 SER A N 1
ATOM 3339 C CA . SER A 1 429 ? 6.200 -13.613 -50.974 1.00 51.38 429 SER A CA 1
ATOM 3340 C C . SER A 1 429 ? 6.733 -13.459 -49.531 1.00 51.38 429 SER A C 1
ATOM 3342 O O . SER A 1 429 ? 7.924 -13.216 -49.349 1.00 51.38 429 SER A O 1
ATOM 3344 N N . PRO A 1 430 ? 5.875 -13.581 -48.490 1.00 57.00 430 PRO A N 1
ATOM 3345 C CA . PRO A 1 430 ? 6.374 -13.807 -47.133 1.00 57.00 430 PRO A CA 1
ATOM 3346 C C . PRO A 1 430 ? 7.239 -15.065 -47.174 1.00 57.00 430 PRO A C 1
ATOM 3348 O O . PRO A 1 430 ? 6.850 -16.048 -47.801 1.00 57.00 430 PRO A O 1
ATOM 3351 N N . ALA A 1 431 ? 8.427 -15.008 -46.587 1.00 56.94 431 ALA A N 1
ATOM 3352 C CA . ALA A 1 431 ? 9.314 -16.157 -46.627 1.00 56.94 431 ALA A CA 1
ATOM 3353 C C . ALA A 1 431 ? 8.813 -17.223 -45.642 1.00 56.94 431 ALA A C 1
ATOM 3355 O O . ALA A 1 431 ? 8.509 -16.914 -44.485 1.00 56.94 431 ALA A O 1
ATOM 3356 N N . ASP A 1 432 ? 8.713 -18.464 -46.104 1.00 57.62 432 ASP A N 1
ATOM 3357 C CA . ASP A 1 432 ? 8.157 -19.574 -45.339 1.00 57.62 432 ASP A CA 1
ATOM 3358 C C . ASP A 1 432 ? 9.214 -20.076 -44.344 1.00 57.62 432 ASP A C 1
ATOM 3360 O O . ASP A 1 432 ? 10.177 -20.765 -44.688 1.00 57.62 432 ASP A O 1
ATOM 3364 N N . VAL A 1 433 ? 9.067 -19.720 -43.070 1.00 59.91 433 VAL A N 1
ATOM 3365 C CA . VAL A 1 433 ? 9.968 -20.129 -41.991 1.00 59.91 433 VAL A CA 1
ATOM 3366 C C . VAL A 1 433 ? 9.359 -21.307 -41.246 1.00 59.91 433 VAL A C 1
ATOM 3368 O O . VAL A 1 433 ? 8.348 -21.203 -40.556 1.00 59.91 433 VAL A O 1
ATOM 3371 N N . MET A 1 434 ? 10.014 -22.457 -41.312 1.00 59.44 434 MET A N 1
ATOM 3372 C CA . MET A 1 434 ? 9.614 -23.626 -40.544 1.00 59.44 434 MET A CA 1
ATOM 3373 C C . MET A 1 434 ? 10.390 -23.703 -39.233 1.00 59.44 434 MET A C 1
ATOM 3375 O O . MET A 1 434 ? 11.598 -23.931 -39.225 1.00 59.44 434 MET A O 1
ATOM 3379 N N . ALA A 1 435 ? 9.688 -23.575 -38.109 1.00 61.12 435 ALA A N 1
ATOM 3380 C CA . ALA A 1 435 ? 10.258 -23.764 -36.782 1.00 61.12 435 ALA A CA 1
ATOM 3381 C C . ALA A 1 435 ? 9.990 -25.189 -36.280 1.00 61.12 435 ALA A C 1
ATOM 3383 O O . ALA A 1 435 ? 8.856 -25.572 -35.993 1.00 61.12 435 ALA A O 1
ATOM 3384 N N . VAL A 1 436 ? 11.052 -25.975 -36.143 1.00 57.50 436 VAL A N 1
ATOM 3385 C CA . VAL A 1 436 ? 11.033 -27.328 -35.587 1.00 57.50 436 VAL A CA 1
ATOM 3386 C C . VAL A 1 436 ? 11.474 -27.255 -34.129 1.00 57.50 436 VAL A C 1
ATOM 3388 O O . VAL A 1 436 ? 12.643 -26.998 -33.827 1.00 57.50 436 VAL A O 1
ATOM 3391 N N . LEU A 1 437 ? 10.528 -27.474 -33.215 1.00 58.09 437 LEU A N 1
ATOM 3392 C CA . LEU A 1 437 ? 10.732 -27.280 -31.778 1.00 58.09 437 LEU A CA 1
ATOM 3393 C C . LEU A 1 437 ? 10.499 -28.579 -31.006 1.00 58.09 437 LEU A C 1
ATOM 3395 O O . LEU A 1 437 ? 9.388 -29.118 -30.990 1.00 58.09 437 LEU A O 1
ATOM 3399 N N . GLY A 1 438 ? 11.540 -29.052 -30.321 1.00 53.19 438 GLY A N 1
ATOM 3400 C CA . GLY A 1 438 ? 11.488 -30.204 -29.423 1.00 53.19 438 GLY A CA 1
ATOM 3401 C C . GLY A 1 438 ? 11.522 -29.814 -27.939 1.00 53.19 438 GLY A C 1
ATOM 3402 O O . GLY A 1 438 ? 12.030 -28.755 -27.569 1.00 53.19 438 GLY A O 1
ATOM 3403 N N . GLY A 1 439 ? 10.969 -30.670 -27.073 1.00 54.88 439 GLY A N 1
ATOM 3404 C CA . GLY A 1 439 ? 11.104 -30.537 -25.616 1.00 54.88 439 GLY A CA 1
ATOM 3405 C C . GLY A 1 439 ? 10.601 -29.198 -25.061 1.00 54.88 439 GLY A C 1
ATOM 3406 O O . GLY A 1 439 ? 9.482 -28.771 -25.357 1.00 54.88 439 GLY A O 1
ATOM 3407 N N . ASN A 1 440 ? 11.416 -28.537 -24.231 1.00 53.16 440 ASN A N 1
ATOM 3408 C CA . ASN A 1 440 ? 11.052 -27.257 -23.614 1.00 53.16 440 ASN A CA 1
ATOM 3409 C C . ASN A 1 440 ? 11.134 -26.057 -24.575 1.00 53.16 440 ASN A C 1
ATOM 3411 O O . ASN A 1 440 ? 10.485 -25.046 -24.312 1.00 53.16 440 ASN A O 1
ATOM 3415 N N . ALA A 1 441 ? 11.800 -26.180 -25.734 1.00 54.00 441 ALA A N 1
ATOM 3416 C CA . ALA A 1 441 ? 11.852 -25.119 -26.747 1.00 54.00 441 ALA A CA 1
ATOM 3417 C C . ALA A 1 441 ? 10.473 -24.786 -27.355 1.00 54.00 441 ALA A C 1
ATOM 3419 O O . ALA A 1 441 ? 10.281 -23.710 -27.921 1.00 54.00 441 ALA A O 1
ATOM 3420 N N . ALA A 1 442 ? 9.474 -25.656 -27.161 1.00 59.12 442 ALA A N 1
ATOM 3421 C CA . ALA A 1 442 ? 8.072 -25.367 -27.460 1.00 59.12 442 ALA A CA 1
ATOM 3422 C C . ALA A 1 442 ? 7.527 -24.128 -26.712 1.00 59.12 442 ALA A C 1
ATOM 3424 O O . ALA A 1 442 ? 6.512 -23.565 -27.120 1.00 59.12 442 ALA A O 1
ATOM 3425 N N . SER A 1 443 ? 8.187 -23.660 -25.642 1.00 57.03 443 SER A N 1
ATOM 3426 C CA . SER A 1 443 ? 7.805 -22.415 -24.962 1.00 57.03 443 SER A CA 1
ATOM 3427 C C . SER A 1 443 ? 8.000 -21.159 -25.819 1.00 57.03 443 SER A C 1
ATOM 3429 O O . SER A 1 443 ? 7.460 -20.118 -25.467 1.00 57.03 443 SER A O 1
ATOM 3431 N N . LEU A 1 444 ? 8.737 -21.239 -26.934 1.00 58.19 444 LEU A N 1
ATOM 3432 C CA . LEU A 1 444 ? 8.960 -20.115 -27.854 1.00 58.19 444 LEU A CA 1
ATOM 3433 C C . LEU A 1 444 ? 7.875 -19.968 -28.926 1.00 58.19 444 LEU A C 1
ATOM 3435 O O . LEU A 1 444 ? 7.791 -18.927 -29.575 1.00 58.19 444 LEU A O 1
ATOM 3439 N N . VAL A 1 445 ? 7.002 -20.971 -29.073 1.00 60.91 445 VAL A N 1
ATOM 3440 C CA . VAL A 1 445 ? 5.888 -20.960 -30.036 1.00 60.91 445 VAL A CA 1
ATOM 3441 C C . VAL A 1 445 ? 5.017 -19.710 -29.927 1.00 60.91 445 VAL A C 1
ATOM 3443 O O . VAL A 1 445 ? 4.774 -19.092 -30.962 1.00 60.91 445 VAL A O 1
ATOM 3446 N N . PRO A 1 446 ? 4.575 -19.278 -28.728 1.00 57.72 446 PRO A N 1
ATOM 3447 C CA . PRO A 1 446 ? 3.740 -18.087 -28.616 1.00 57.72 446 PRO A CA 1
ATOM 3448 C C . PRO A 1 446 ? 4.464 -16.815 -29.074 1.00 57.72 446 PRO A C 1
ATOM 3450 O O . PRO A 1 446 ? 3.836 -15.950 -29.675 1.00 57.72 446 PRO A O 1
ATOM 3453 N N . GLY A 1 447 ? 5.778 -16.718 -28.832 1.00 59.00 447 GLY A N 1
ATOM 3454 C CA . GLY A 1 447 ? 6.607 -15.600 -29.287 1.00 59.00 447 GLY A CA 1
ATOM 3455 C C . GLY A 1 447 ? 6.747 -15.571 -30.810 1.00 59.00 447 GLY A C 1
ATOM 3456 O O . GLY A 1 447 ? 6.518 -14.533 -31.420 1.00 59.00 447 GLY A O 1
ATOM 3457 N N . LEU A 1 448 ? 7.031 -16.726 -31.426 1.00 61.88 448 LEU A N 1
ATOM 3458 C CA . LEU A 1 448 ? 7.136 -16.895 -32.883 1.00 61.88 448 LEU A CA 1
ATOM 3459 C C . LEU A 1 448 ? 5.830 -16.563 -33.604 1.00 61.88 448 LEU A C 1
ATOM 3461 O O . LEU A 1 448 ? 5.839 -15.840 -34.594 1.00 61.88 448 LEU A O 1
ATOM 3465 N N . GLN A 1 449 ? 4.705 -17.055 -33.086 1.00 62.94 449 GLN A N 1
ATOM 3466 C CA . GLN A 1 449 ? 3.385 -16.797 -33.664 1.00 62.94 449 GLN A CA 1
ATOM 3467 C C . GLN A 1 449 ? 2.988 -15.327 -33.550 1.00 62.94 449 GLN A C 1
ATOM 3469 O O . GLN A 1 449 ? 2.452 -14.760 -34.498 1.00 62.94 449 GLN A O 1
ATOM 3474 N N . ARG A 1 450 ? 3.267 -14.709 -32.397 1.00 60.06 450 ARG A N 1
ATOM 3475 C CA . ARG A 1 450 ? 3.024 -13.282 -32.182 1.00 60.06 450 ARG A CA 1
ATOM 3476 C C . ARG A 1 450 ? 3.857 -12.436 -33.141 1.00 60.06 450 ARG A C 1
ATOM 3478 O O . ARG A 1 450 ? 3.307 -11.585 -33.825 1.00 60.06 450 ARG A O 1
ATOM 3485 N N . TRP A 1 451 ? 5.150 -12.720 -33.240 1.00 58.97 451 TRP A N 1
ATOM 3486 C CA . TRP A 1 451 ? 6.053 -11.983 -34.114 1.00 58.97 451 TRP A CA 1
ATOM 3487 C C . TRP A 1 451 ? 5.712 -12.130 -35.609 1.00 58.97 451 TRP A C 1
ATOM 3489 O O . TRP A 1 451 ? 5.708 -11.138 -36.340 1.00 58.97 451 TRP A O 1
ATOM 3499 N N . ALA A 1 452 ? 5.369 -13.341 -36.067 1.00 60.75 452 ALA A N 1
ATOM 3500 C CA . ALA A 1 452 ? 4.932 -13.578 -37.446 1.00 60.75 452 ALA A CA 1
ATOM 3501 C C . ALA A 1 452 ? 3.655 -12.789 -37.784 1.00 60.75 452 ALA A C 1
ATOM 3503 O O . ALA A 1 452 ? 3.572 -12.159 -38.837 1.00 60.75 452 ALA A O 1
ATOM 3504 N N . ALA A 1 453 ? 2.691 -12.760 -36.857 1.00 59.31 453 ALA A N 1
ATOM 3505 C CA . ALA A 1 453 ? 1.447 -12.009 -37.015 1.00 59.31 453 ALA A CA 1
ATOM 3506 C C . ALA A 1 453 ? 1.648 -10.484 -37.003 1.00 59.31 453 ALA A C 1
ATOM 3508 O O . ALA A 1 453 ? 0.897 -9.770 -37.658 1.00 59.31 453 ALA A O 1
ATOM 3509 N N . GLU A 1 454 ? 2.629 -9.979 -36.252 1.00 54.88 454 GLU A N 1
ATOM 3510 C CA . GLU A 1 454 ? 2.905 -8.541 -36.140 1.00 54.88 454 GLU A CA 1
ATOM 3511 C C . GLU A 1 454 ? 3.729 -7.995 -37.311 1.00 54.88 454 GLU A C 1
ATOM 3513 O O . GLU A 1 454 ? 3.582 -6.827 -37.668 1.00 54.88 454 GLU A O 1
ATOM 3518 N N . THR A 1 455 ? 4.608 -8.810 -37.902 1.00 53.75 455 THR A N 1
ATOM 3519 C CA . THR A 1 455 ? 5.507 -8.337 -38.963 1.00 53.75 455 THR A CA 1
ATOM 3520 C C . THR A 1 455 ? 4.996 -8.592 -40.370 1.00 53.75 455 THR A C 1
ATOM 3522 O O . THR A 1 455 ? 5.354 -7.830 -41.261 1.00 53.75 455 THR A O 1
ATOM 3525 N N . GLU A 1 456 ? 4.203 -9.643 -40.597 1.00 57.28 456 GLU A N 1
ATOM 3526 C CA . GLU A 1 456 ? 3.777 -10.089 -41.938 1.00 57.28 456 GLU A CA 1
ATOM 3527 C C . GLU A 1 456 ? 4.949 -10.366 -42.914 1.00 57.28 456 GLU A C 1
ATOM 3529 O O . GLU A 1 456 ? 4.744 -10.574 -44.110 1.00 57.28 456 GLU A O 1
ATOM 3534 N N . LEU A 1 457 ? 6.196 -10.375 -42.421 1.00 51.97 457 LEU A N 1
ATOM 3535 C CA . LEU A 1 457 ? 7.417 -10.524 -43.224 1.00 51.97 457 LEU A CA 1
ATOM 3536 C C . LEU A 1 457 ? 7.771 -11.991 -43.489 1.00 51.97 457 LEU A C 1
ATOM 3538 O O . LEU A 1 457 ? 8.528 -12.283 -44.415 1.00 51.97 457 LEU A O 1
ATOM 3542 N N . ILE A 1 458 ? 7.246 -12.900 -42.669 1.00 55.97 458 ILE A N 1
ATOM 3543 C CA . ILE A 1 458 ? 7.470 -14.338 -42.758 1.00 55.97 458 ILE A CA 1
ATOM 3544 C C . ILE A 1 458 ? 6.195 -15.095 -42.368 1.00 55.97 458 ILE A C 1
ATOM 3546 O O . ILE A 1 458 ? 5.426 -14.619 -41.531 1.00 55.97 458 ILE A O 1
ATOM 3550 N N . ASP A 1 459 ? 5.990 -16.280 -42.936 1.00 60.09 459 ASP A N 1
ATOM 3551 C CA . ASP A 1 459 ? 4.976 -17.224 -42.454 1.00 60.09 459 ASP A CA 1
ATOM 3552 C C . ASP A 1 459 ? 5.669 -18.283 -41.594 1.00 60.09 459 ASP A C 1
ATOM 3554 O O . ASP A 1 459 ? 6.658 -18.876 -42.020 1.00 60.09 459 ASP A O 1
ATOM 3558 N N . VAL A 1 460 ? 5.209 -18.493 -40.355 1.00 62.59 460 VAL A N 1
ATOM 3559 C CA . VAL A 1 460 ? 5.862 -19.428 -39.429 1.00 62.59 460 VAL A CA 1
ATOM 3560 C C . VAL A 1 460 ? 5.055 -20.705 -39.289 1.00 62.59 460 VAL A C 1
ATOM 3562 O O . VAL A 1 460 ? 4.063 -20.767 -38.556 1.00 62.59 460 VAL A O 1
ATOM 3565 N N . GLN A 1 461 ? 5.562 -21.782 -39.884 1.00 63.41 461 GLN A N 1
ATOM 3566 C CA . GLN A 1 461 ? 5.046 -23.117 -39.629 1.00 63.41 461 GLN A CA 1
ATOM 3567 C C . GLN A 1 461 ? 5.793 -23.756 -38.458 1.00 63.41 461 GLN A C 1
ATOM 3569 O O . GLN A 1 461 ? 6.944 -24.173 -38.572 1.00 63.41 461 GLN A O 1
ATOM 3574 N N . VAL A 1 462 ? 5.116 -23.873 -37.317 1.00 61.62 462 VAL A N 1
ATOM 3575 C CA . VAL A 1 462 ? 5.663 -24.557 -36.143 1.00 61.62 462 VAL A CA 1
ATOM 3576 C C . VAL A 1 462 ? 5.314 -26.042 -36.181 1.00 61.62 462 VAL A C 1
ATOM 3578 O O . VAL A 1 462 ? 4.137 -26.408 -36.169 1.00 61.62 462 VAL A O 1
ATOM 3581 N N . ILE A 1 463 ? 6.329 -26.901 -36.119 1.00 58.22 463 ILE A N 1
ATOM 3582 C CA . ILE A 1 463 ? 6.177 -28.338 -35.874 1.00 58.22 463 ILE A CA 1
ATOM 3583 C C . ILE A 1 463 ? 6.750 -28.654 -34.490 1.00 58.22 463 ILE A C 1
ATOM 3585 O O . ILE A 1 463 ? 7.934 -28.440 -34.233 1.00 58.22 463 ILE A O 1
ATOM 3589 N N . THR A 1 464 ? 5.911 -29.161 -33.581 1.00 56.84 464 THR A N 1
ATOM 3590 C CA . THR A 1 464 ? 6.320 -29.485 -32.206 1.00 56.84 464 THR A CA 1
ATOM 3591 C C . THR A 1 464 ? 5.581 -30.702 -31.646 1.00 56.84 464 THR A C 1
ATOM 3593 O O . THR A 1 464 ? 4.381 -30.858 -31.874 1.00 56.84 464 THR A O 1
ATOM 3596 N N . ASP A 1 465 ? 6.283 -31.552 -30.887 1.00 52.59 465 ASP A N 1
ATOM 3597 C CA . ASP A 1 465 ? 5.677 -32.583 -30.033 1.00 52.59 465 ASP A CA 1
ATOM 3598 C C . ASP A 1 465 ? 6.362 -32.609 -28.651 1.00 52.59 465 ASP A C 1
ATOM 3600 O O . ASP A 1 465 ? 7.477 -33.102 -28.459 1.00 52.59 465 ASP A O 1
ATOM 3604 N N . VAL A 1 466 ? 5.666 -32.034 -27.666 1.00 45.50 466 VAL A N 1
ATOM 3605 C CA . VAL A 1 466 ? 6.137 -31.737 -26.298 1.00 45.50 466 VAL A CA 1
ATOM 3606 C C . VAL A 1 466 ? 6.705 -32.946 -25.514 1.00 45.50 466 VAL A C 1
ATOM 3608 O O . VAL A 1 466 ? 7.628 -32.743 -24.725 1.00 45.50 466 VAL A O 1
ATOM 3611 N N . PRO A 1 467 ? 6.225 -34.203 -25.663 1.00 44.91 467 PRO A N 1
ATOM 3612 C CA . PRO A 1 467 ? 6.750 -35.354 -24.924 1.00 44.91 467 PRO A CA 1
ATOM 3613 C C . PRO A 1 467 ? 8.068 -35.913 -25.470 1.00 44.91 467 PRO A C 1
ATOM 3615 O O . PRO A 1 467 ? 8.615 -36.830 -24.851 1.00 44.91 467 PRO A O 1
ATOM 3618 N N . CYS A 1 468 ? 8.518 -35.467 -26.646 1.00 50.47 468 CYS A N 1
ATOM 3619 C CA . CYS A 1 468 ? 9.509 -36.208 -27.420 1.00 50.47 468 CYS A CA 1
ATOM 3620 C C . CYS A 1 468 ? 10.945 -35.728 -27.314 1.00 50.47 468 CYS A C 1
ATOM 3622 O O . CYS A 1 468 ? 11.825 -36.480 -27.723 1.00 50.47 468 CYS A O 1
ATOM 3624 N N . GLY A 1 469 ? 11.201 -34.596 -26.655 1.00 52.69 469 GLY A N 1
ATOM 3625 C CA . GLY A 1 469 ? 12.557 -34.077 -26.469 1.00 52.69 469 GLY A CA 1
ATOM 3626 C C . GLY A 1 469 ? 13.230 -33.734 -27.805 1.00 52.69 469 GLY A C 1
ATOM 3627 O O . GLY A 1 469 ? 13.200 -32.581 -28.209 1.00 52.69 469 GLY A O 1
ATOM 3628 N N . GLU A 1 470 ? 13.777 -34.733 -28.503 1.00 51.59 470 GLU A N 1
ATOM 3629 C CA . GLU A 1 470 ? 14.688 -34.638 -29.655 1.00 51.59 470 GLU A CA 1
ATOM 3630 C C . GLU A 1 470 ? 14.167 -35.392 -30.905 1.00 51.59 470 GLU A C 1
ATOM 3632 O O . GLU A 1 470 ? 13.483 -36.419 -30.800 1.00 51.59 470 GLU A O 1
ATOM 3637 N N . VAL A 1 471 ? 14.584 -34.968 -32.111 1.00 48.94 471 VAL A N 1
ATOM 3638 C CA . VAL A 1 471 ? 14.432 -35.760 -33.354 1.00 48.94 471 VAL A CA 1
ATOM 3639 C C . VAL A 1 471 ? 15.529 -36.837 -33.397 1.00 48.94 471 VAL A C 1
ATOM 3641 O O . VAL A 1 471 ? 16.581 -36.670 -34.007 1.00 48.94 471 VAL A O 1
ATOM 3644 N N . ALA A 1 472 ? 15.322 -37.952 -32.700 1.00 46.84 472 ALA A N 1
ATOM 3645 C CA . ALA A 1 472 ? 16.212 -39.115 -32.768 1.00 46.84 472 ALA A CA 1
ATOM 3646 C C . ALA A 1 472 ? 15.886 -40.030 -33.967 1.00 46.84 472 ALA A C 1
ATOM 3648 O O . ALA A 1 472 ? 14.779 -40.002 -34.513 1.00 46.84 472 ALA A O 1
ATOM 3649 N N . ALA A 1 473 ? 16.801 -40.937 -34.337 1.00 45.75 473 ALA A N 1
ATOM 3650 C CA . ALA A 1 473 ? 16.457 -42.017 -35.262 1.00 45.75 473 ALA A CA 1
ATOM 3651 C C . ALA A 1 473 ? 15.206 -42.769 -34.774 1.00 45.75 473 ALA A C 1
ATOM 3653 O O . ALA A 1 473 ? 15.036 -43.010 -33.580 1.00 45.75 473 ALA A O 1
ATOM 3654 N N . VAL A 1 474 ? 14.321 -43.150 -35.703 1.00 47.66 474 VAL A N 1
ATOM 3655 C CA . VAL A 1 474 ? 13.038 -43.819 -35.399 1.00 47.66 474 VAL A CA 1
ATOM 3656 C C . VAL A 1 474 ? 13.221 -45.063 -34.516 1.00 47.66 474 VAL A C 1
ATOM 3658 O O . VAL A 1 474 ? 12.318 -45.439 -33.774 1.00 47.66 474 VAL A O 1
ATOM 3661 N N . GLU A 1 475 ? 14.384 -45.712 -34.565 1.00 45.41 475 GLU A N 1
ATOM 3662 C CA . GLU A 1 475 ? 14.694 -46.881 -33.736 1.00 45.41 475 GLU A CA 1
ATOM 3663 C C . GLU A 1 475 ? 15.074 -46.521 -32.285 1.00 45.41 475 GLU A C 1
ATOM 3665 O O . GLU A 1 475 ? 14.809 -47.320 -31.382 1.00 45.41 475 GLU A O 1
ATOM 3670 N N . ASP A 1 476 ? 15.580 -45.306 -32.055 1.00 47.50 476 ASP A N 1
ATOM 3671 C CA . ASP A 1 476 ? 16.184 -44.842 -30.800 1.00 47.50 476 ASP A CA 1
ATOM 3672 C C . ASP A 1 476 ? 15.243 -43.982 -29.932 1.00 47.50 476 ASP A C 1
ATOM 3674 O O . ASP A 1 476 ? 15.561 -43.693 -28.778 1.00 47.50 476 ASP A O 1
ATOM 3678 N N . ALA A 1 477 ? 14.063 -43.590 -30.433 1.00 48.59 477 ALA A N 1
ATOM 3679 C CA . ALA A 1 477 ? 13.172 -42.700 -29.683 1.00 48.59 477 ALA A CA 1
ATOM 3680 C C . ALA A 1 477 ? 12.548 -43.383 -28.434 1.00 48.59 477 ALA A C 1
ATOM 3682 O O . ALA A 1 477 ? 12.123 -44.548 -28.492 1.00 48.59 477 ALA A O 1
ATOM 3683 N N . PRO A 1 478 ? 12.419 -42.659 -27.301 1.00 50.16 478 PRO A N 1
ATOM 3684 C CA . PRO A 1 478 ? 12.202 -43.240 -25.967 1.00 50.16 478 PRO A CA 1
ATOM 3685 C C . PRO A 1 478 ? 10.825 -43.887 -25.765 1.00 50.16 478 PRO A C 1
ATOM 3687 O O . PRO A 1 478 ? 10.637 -44.704 -24.858 1.00 50.16 478 PRO A O 1
ATOM 3690 N N . ASN A 1 479 ? 9.836 -43.554 -26.597 1.00 52.09 479 ASN A N 1
ATOM 3691 C CA . ASN A 1 479 ? 8.493 -44.117 -26.516 1.00 52.09 479 ASN A CA 1
ATOM 3692 C C . ASN A 1 479 ? 7.847 -44.277 -27.909 1.00 52.09 479 ASN A C 1
ATOM 3694 O O . ASN A 1 479 ? 8.349 -43.808 -28.927 1.00 52.09 479 ASN A O 1
ATOM 3698 N N . LEU A 1 480 ? 6.730 -45.008 -27.961 1.00 56.56 480 LEU A N 1
ATOM 3699 C CA . LEU A 1 480 ? 6.028 -45.336 -29.209 1.00 56.56 480 LEU A CA 1
ATOM 3700 C C . LEU A 1 480 ? 5.468 -44.102 -29.938 1.00 56.56 480 LEU A C 1
ATOM 3702 O O . LEU A 1 480 ? 5.474 -44.113 -31.163 1.00 56.56 480 LEU A O 1
ATOM 3706 N N . SER A 1 481 ? 5.040 -43.063 -29.213 1.00 55.00 481 SER A N 1
ATOM 3707 C CA . SER A 1 481 ? 4.571 -41.801 -29.804 1.00 55.00 481 SER A CA 1
ATOM 3708 C C . SER A 1 481 ? 5.704 -41.042 -30.493 1.00 55.00 481 SER A C 1
ATOM 3710 O O . SER A 1 481 ? 5.536 -40.638 -31.634 1.00 55.00 481 SER A O 1
ATOM 3712 N N . CYS A 1 482 ? 6.893 -40.973 -29.891 1.00 54.28 482 CYS A N 1
ATOM 3713 C CA . CYS A 1 482 ? 8.041 -40.290 -30.495 1.00 54.28 482 CYS A CA 1
ATOM 3714 C C . CYS A 1 482 ? 8.609 -41.035 -31.696 1.00 54.28 482 CYS A C 1
ATOM 3716 O O . CYS A 1 482 ? 9.043 -40.418 -32.658 1.00 54.28 482 CYS A O 1
ATOM 3718 N N . ARG A 1 483 ? 8.555 -42.373 -31.691 1.00 57.94 483 ARG A N 1
ATOM 3719 C CA . ARG A 1 483 ? 8.923 -43.164 -32.877 1.00 57.94 483 ARG A CA 1
ATOM 3720 C C . ARG A 1 483 ? 7.955 -42.957 -34.035 1.00 57.94 483 ARG A C 1
ATOM 3722 O O . ARG A 1 483 ? 8.378 -42.977 -35.184 1.00 57.94 483 ARG A O 1
ATOM 3729 N N . GLN A 1 484 ? 6.669 -42.786 -33.736 1.00 58.44 484 GLN A N 1
ATOM 3730 C CA . GLN A 1 484 ? 5.667 -42.472 -34.747 1.00 58.44 484 GLN A CA 1
ATOM 3731 C C . GLN A 1 484 ? 5.875 -41.053 -35.292 1.00 58.44 484 GLN A C 1
ATOM 3733 O O . GLN A 1 484 ? 5.971 -40.899 -36.504 1.00 58.44 484 GLN A O 1
ATOM 3738 N N . TRP A 1 485 ? 6.060 -40.065 -34.412 1.00 59.81 485 TRP A N 1
ATOM 3739 C CA . TRP A 1 485 ? 6.351 -38.680 -34.785 1.00 59.81 485 TRP A CA 1
ATOM 3740 C C . TRP A 1 485 ? 7.635 -38.564 -35.626 1.00 59.81 485 TRP A C 1
ATOM 3742 O O . TRP A 1 485 ? 7.570 -38.093 -36.756 1.00 59.81 485 TRP A O 1
ATOM 3752 N N . ASN A 1 486 ? 8.766 -39.137 -35.185 1.00 56.59 486 ASN A N 1
ATOM 3753 C CA . ASN A 1 486 ? 10.023 -39.161 -35.959 1.00 56.59 486 ASN A CA 1
ATOM 3754 C C . ASN A 1 486 ? 9.895 -39.905 -37.303 1.00 56.59 486 ASN A C 1
ATOM 3756 O O . ASN A 1 486 ? 10.685 -39.677 -38.218 1.00 56.59 486 ASN A O 1
ATOM 3760 N N . GLY A 1 487 ? 8.941 -40.833 -37.425 1.00 58.44 487 GLY A N 1
ATOM 3761 C CA . GLY A 1 487 ? 8.675 -41.568 -38.663 1.00 58.44 487 GLY A CA 1
ATOM 3762 C C . GLY A 1 487 ? 7.789 -40.808 -39.655 1.00 58.44 487 GLY A C 1
ATOM 3763 O O . GLY A 1 487 ? 7.935 -41.002 -40.861 1.00 58.44 487 GLY A O 1
ATOM 3764 N N . GLU A 1 488 ? 6.882 -39.964 -39.161 1.00 59.72 488 GLU A N 1
ATOM 3765 C CA . GLU A 1 488 ? 5.950 -39.151 -39.956 1.00 59.72 488 GLU A CA 1
ATOM 3766 C C . GLU A 1 488 ? 6.571 -37.790 -40.345 1.00 59.72 488 GLU A C 1
ATOM 3768 O O . GLU A 1 488 ? 6.372 -37.322 -41.468 1.00 59.72 488 GLU A O 1
ATOM 3773 N N . PHE A 1 489 ? 7.422 -37.226 -39.480 1.00 59.12 489 PHE A N 1
ATOM 3774 C CA . PHE A 1 489 ? 8.065 -35.911 -39.610 1.00 59.12 489 PHE A CA 1
ATOM 3775 C C . PHE A 1 489 ? 8.787 -35.649 -40.955 1.00 59.12 489 PHE A C 1
ATOM 3777 O O . PHE A 1 489 ? 8.538 -34.605 -41.561 1.00 59.12 489 PHE A O 1
ATOM 3784 N N . PRO A 1 490 ? 9.603 -36.569 -41.523 1.00 58.84 490 PRO A N 1
ATOM 3785 C CA . PRO A 1 490 ? 10.236 -36.336 -42.828 1.00 58.84 490 PRO A CA 1
ATOM 3786 C C . PRO A 1 490 ? 9.236 -36.185 -43.986 1.00 58.84 490 PRO A C 1
ATOM 3788 O O . PRO A 1 490 ? 9.531 -35.525 -44.980 1.00 58.84 490 PRO A O 1
ATOM 3791 N N . GLY A 1 491 ? 8.061 -36.817 -43.878 1.00 60.00 491 GLY A N 1
ATOM 3792 C CA . GLY A 1 491 ? 6.993 -36.706 -44.870 1.00 60.00 491 GLY A CA 1
ATOM 3793 C C . GLY A 1 491 ? 6.229 -35.386 -44.775 1.00 60.00 491 GLY A C 1
ATOM 3794 O O . GLY A 1 491 ? 5.828 -34.854 -45.807 1.00 60.00 491 GLY A O 1
ATOM 3795 N N . GLU A 1 492 ? 6.061 -34.853 -43.563 1.00 59.53 492 GLU A N 1
ATOM 3796 C CA . GLU A 1 492 ? 5.454 -33.537 -43.333 1.00 59.53 492 GLU A CA 1
ATOM 3797 C C . GLU A 1 492 ? 6.363 -32.406 -43.830 1.00 59.53 492 GLU A C 1
ATOM 3799 O O . GLU A 1 492 ? 5.888 -31.508 -44.517 1.00 59.53 492 GLU A O 1
ATOM 3804 N N . MET A 1 493 ? 7.675 -32.510 -43.603 1.00 55.47 493 MET A N 1
ATOM 3805 C CA . MET A 1 493 ? 8.653 -31.530 -44.090 1.00 55.47 493 MET A CA 1
ATOM 3806 C C . MET A 1 493 ? 8.782 -31.494 -45.617 1.00 55.47 493 MET A C 1
ATOM 3808 O O . MET A 1 493 ? 8.848 -30.429 -46.224 1.00 55.47 493 MET A O 1
ATOM 3812 N N . ALA A 1 494 ? 8.780 -32.659 -46.271 1.00 62.66 494 ALA A N 1
ATOM 3813 C CA . ALA A 1 494 ? 8.800 -32.717 -47.733 1.00 62.66 494 ALA A CA 1
ATOM 3814 C C . ALA A 1 494 ? 7.528 -32.121 -48.371 1.00 62.66 494 ALA A C 1
ATOM 3816 O O . ALA A 1 494 ? 7.514 -31.867 -49.575 1.00 62.66 494 ALA A O 1
ATOM 3817 N N . ALA A 1 495 ? 6.455 -31.946 -47.592 1.00 61.50 495 ALA A N 1
ATOM 3818 C CA . ALA A 1 495 ? 5.208 -31.345 -48.042 1.00 61.50 495 ALA A CA 1
ATOM 3819 C C . ALA A 1 495 ? 5.131 -29.827 -47.795 1.00 61.50 495 ALA A C 1
ATOM 3821 O O . ALA A 1 495 ? 4.286 -29.190 -48.422 1.00 61.50 495 ALA A O 1
ATOM 3822 N N . SER A 1 496 ? 5.965 -29.267 -46.911 1.00 59.12 496 SER A N 1
ATOM 3823 C CA . SER A 1 496 ? 5.932 -27.851 -46.516 1.00 59.12 496 SER A CA 1
ATOM 3824 C C . SER A 1 496 ? 6.917 -26.941 -47.256 1.00 59.12 496 SER A C 1
ATOM 3826 O O . SER A 1 496 ? 6.645 -25.757 -47.330 1.00 59.12 496 SER A O 1
ATOM 3828 N N . ASP A 1 497 ? 8.025 -27.473 -47.792 1.00 66.75 497 ASP A N 1
ATOM 3829 C CA . ASP A 1 497 ? 9.007 -26.754 -48.645 1.00 66.75 497 ASP A CA 1
ATOM 3830 C C . ASP A 1 497 ? 9.456 -25.354 -48.133 1.00 66.75 497 ASP A C 1
ATOM 3832 O O . ASP A 1 497 ? 9.311 -24.373 -48.856 1.00 66.75 497 ASP A O 1
ATOM 3836 N N . PRO A 1 498 ? 9.981 -25.226 -46.893 1.00 65.62 498 PRO A N 1
ATOM 3837 C CA . PRO A 1 498 ? 10.249 -23.922 -46.274 1.00 65.62 498 PRO A CA 1
ATOM 3838 C C . PRO A 1 498 ? 11.520 -23.233 -46.797 1.00 65.62 498 PRO A C 1
ATOM 3840 O O . PRO A 1 498 ? 12.524 -23.893 -47.076 1.00 65.62 498 PRO A O 1
ATOM 3843 N N . ASP A 1 499 ? 11.531 -21.900 -46.800 1.00 61.91 499 ASP A N 1
ATOM 3844 C CA . ASP A 1 499 ? 12.691 -21.062 -47.125 1.00 61.91 499 ASP A CA 1
ATOM 3845 C C . ASP A 1 499 ? 13.783 -21.124 -46.049 1.00 61.91 499 ASP A C 1
ATOM 3847 O O . ASP A 1 499 ? 14.966 -21.086 -46.378 1.00 61.91 499 ASP A O 1
ATOM 3851 N N . VAL A 1 500 ? 13.423 -21.247 -44.765 1.00 63.78 500 VAL A N 1
ATOM 3852 C CA . VAL A 1 500 ? 14.370 -21.391 -43.637 1.00 63.78 500 VAL A CA 1
ATOM 3853 C C . VAL A 1 500 ? 13.850 -22.411 -42.638 1.00 63.78 500 VAL A C 1
ATOM 3855 O O . VAL A 1 500 ? 12.670 -22.413 -42.297 1.00 63.78 500 VAL A O 1
ATOM 3858 N N . VAL A 1 501 ? 14.747 -23.247 -42.110 1.00 63.25 501 VAL A N 1
ATOM 3859 C CA . VAL A 1 501 ? 14.431 -24.179 -41.022 1.00 63.25 501 VAL A CA 1
ATOM 3860 C C . VAL A 1 501 ? 15.117 -23.725 -39.738 1.00 63.25 501 VAL A C 1
ATOM 3862 O O . VAL A 1 501 ? 16.343 -23.687 -39.652 1.00 63.25 501 VAL A O 1
ATOM 3865 N N . VAL A 1 502 ? 14.327 -23.418 -38.715 1.00 64.88 502 VAL A N 1
ATOM 3866 C CA . VAL A 1 502 ? 14.817 -23.124 -37.365 1.00 64.88 502 VAL A CA 1
ATOM 3867 C C . VAL A 1 502 ? 14.682 -24.379 -36.522 1.00 64.88 502 VAL A C 1
ATOM 3869 O O . VAL A 1 502 ? 13.592 -24.929 -36.400 1.00 64.88 502 VAL A O 1
ATOM 3872 N N . VAL A 1 503 ? 15.778 -24.840 -35.930 1.00 62.03 503 VAL A N 1
ATOM 3873 C CA . VAL A 1 503 ? 15.808 -26.047 -35.101 1.00 62.03 503 VAL A CA 1
ATOM 3874 C C . VAL A 1 503 ? 16.219 -25.664 -33.696 1.00 62.03 503 VAL A C 1
ATOM 3876 O O . VAL A 1 503 ? 17.287 -25.090 -33.490 1.00 62.03 503 VAL A O 1
ATOM 3879 N N . MET A 1 504 ? 15.386 -26.024 -32.726 1.00 62.62 504 MET A N 1
ATOM 3880 C CA . MET A 1 504 ? 15.676 -25.797 -31.315 1.00 62.62 504 MET A CA 1
ATOM 3881 C C . MET A 1 504 ? 15.702 -27.120 -30.565 1.00 62.62 504 MET A C 1
ATOM 3883 O O . MET A 1 504 ? 14.697 -27.834 -30.529 1.00 62.62 504 MET A O 1
ATOM 3887 N N . SER A 1 505 ? 16.853 -27.441 -29.975 1.00 54.44 505 SER A N 1
ATOM 3888 C CA . SER A 1 505 ? 17.067 -28.690 -29.241 1.00 54.44 505 SER A CA 1
ATOM 3889 C C . SER A 1 505 ? 17.723 -28.421 -27.892 1.00 54.44 505 SER A C 1
ATOM 3891 O O . SER A 1 505 ? 18.612 -27.580 -27.766 1.00 54.44 505 SER A O 1
ATOM 3893 N N . GLU A 1 506 ? 17.321 -29.196 -26.891 1.00 51.72 506 GLU A N 1
ATOM 3894 C CA . GLU A 1 506 ? 18.171 -29.516 -25.748 1.00 51.72 506 GLU A CA 1
ATOM 3895 C C . GLU A 1 506 ? 19.157 -30.592 -26.235 1.00 51.72 506 GLU A C 1
ATOM 3897 O O . GLU A 1 506 ? 18.719 -31.589 -26.800 1.00 51.72 506 GLU A O 1
ATOM 3902 N N . TYR A 1 507 ? 20.471 -30.389 -26.112 1.00 42.09 507 TYR A N 1
ATOM 3903 C CA . TYR A 1 507 ? 21.453 -31.462 -26.315 1.00 42.09 507 TYR A CA 1
ATOM 3904 C C . TYR A 1 507 ? 22.150 -31.727 -24.983 1.00 42.09 507 TYR A C 1
ATOM 3906 O O . TYR A 1 507 ? 23.122 -31.057 -24.635 1.00 42.09 507 TYR A O 1
ATOM 3914 N N . GLU A 1 508 ? 21.687 -32.708 -24.207 1.00 34.19 508 GLU A N 1
ATOM 3915 C CA . GLU A 1 508 ? 22.513 -33.220 -23.111 1.00 34.19 508 GLU A CA 1
ATOM 3916 C C . GLU A 1 508 ? 23.730 -33.929 -23.722 1.00 34.19 508 GLU A C 1
ATOM 3918 O O . GLU A 1 508 ? 23.692 -35.115 -24.054 1.00 34.19 508 GLU A O 1
ATOM 3923 N N . ILE A 1 509 ? 24.862 -33.228 -23.849 1.00 30.70 509 ILE A N 1
ATOM 3924 C CA . ILE A 1 509 ? 26.139 -33.929 -23.970 1.00 30.70 509 ILE A CA 1
ATOM 3925 C C . ILE A 1 509 ? 26.342 -34.628 -22.628 1.00 30.70 509 ILE A C 1
ATOM 3927 O O . ILE A 1 509 ? 26.747 -34.008 -21.644 1.00 30.70 509 ILE A O 1
ATOM 3931 N N . ALA A 1 510 ? 26.010 -35.918 -22.573 1.00 27.30 510 ALA A N 1
ATOM 3932 C CA . ALA A 1 510 ? 26.226 -36.768 -21.413 1.00 27.30 510 ALA A CA 1
ATOM 3933 C C . ALA A 1 510 ? 27.703 -36.692 -20.993 1.00 27.30 510 ALA A C 1
ATOM 3935 O O . ALA A 1 510 ? 28.577 -37.355 -21.553 1.00 27.30 510 ALA A O 1
ATOM 3936 N N . GLY A 1 511 ? 27.983 -35.825 -20.021 1.00 31.73 511 GLY A N 1
ATOM 3937 C CA . GLY A 1 511 ? 29.348 -35.447 -19.691 1.00 31.73 511 GLY A CA 1
ATOM 3938 C C . GLY A 1 511 ? 29.505 -34.576 -18.450 1.00 31.73 511 GLY A C 1
ATOM 3939 O O . GLY A 1 511 ? 30.575 -34.009 -18.278 1.00 31.73 511 GLY A O 1
ATOM 3940 N N . ALA A 1 512 ? 28.509 -34.458 -17.565 1.00 32.25 512 ALA A N 1
ATOM 3941 C CA . ALA A 1 512 ? 28.713 -33.780 -16.282 1.00 32.25 512 ALA A CA 1
ATOM 3942 C C . ALA A 1 512 ? 27.714 -34.221 -15.198 1.00 32.25 512 ALA A C 1
ATOM 3944 O O . ALA A 1 512 ? 26.792 -33.497 -14.851 1.00 32.25 512 ALA A O 1
ATOM 3945 N N . GLY A 1 513 ? 27.940 -35.395 -14.596 1.00 29.45 513 GLY A N 1
ATOM 3946 C CA . GLY A 1 513 ? 27.380 -35.700 -13.273 1.00 29.45 513 GLY A CA 1
ATOM 3947 C C . GLY A 1 513 ? 26.955 -37.149 -13.060 1.00 29.45 513 GLY A C 1
ATOM 3948 O O . GLY A 1 513 ? 25.969 -37.603 -13.613 1.00 29.45 513 GLY A O 1
ATOM 3949 N N . ALA A 1 514 ? 27.665 -37.838 -12.162 1.00 28.61 514 ALA A N 1
ATOM 3950 C CA . ALA A 1 514 ? 27.338 -39.153 -11.594 1.00 28.61 514 ALA A CA 1
ATOM 3951 C C . ALA A 1 514 ? 27.574 -40.404 -12.477 1.00 28.61 514 ALA A C 1
ATOM 3953 O O . ALA A 1 514 ? 26.669 -41.163 -12.796 1.00 28.61 514 ALA A O 1
ATOM 3954 N N . GLY A 1 515 ? 28.858 -40.718 -12.692 1.00 34.44 515 GLY A N 1
ATOM 3955 C CA . GLY A 1 515 ? 29.358 -42.099 -12.664 1.00 34.44 515 GLY A CA 1
ATOM 3956 C C . GLY A 1 515 ? 29.123 -42.974 -13.897 1.00 34.44 515 GLY A C 1
ATOM 3957 O O . GLY A 1 515 ? 28.389 -43.950 -13.802 1.00 34.44 515 GLY A O 1
ATOM 3958 N N . VAL A 1 516 ? 29.866 -42.736 -14.984 1.00 26.03 516 VAL A N 1
ATOM 3959 C CA . VAL A 1 516 ? 30.171 -43.740 -16.024 1.00 26.03 516 VAL A CA 1
ATOM 3960 C C . VAL A 1 516 ? 31.632 -43.570 -16.485 1.00 26.03 516 VAL A C 1
ATOM 3962 O O . VAL A 1 516 ? 32.243 -42.521 -16.312 1.00 26.03 516 VAL A O 1
ATOM 3965 N N . VAL A 1 517 ? 32.198 -44.683 -16.941 1.00 25.52 517 VAL A N 1
ATOM 3966 C CA . VAL A 1 517 ? 33.601 -45.051 -17.175 1.00 25.52 517 VAL A CA 1
ATOM 3967 C C . VAL A 1 517 ? 34.337 -44.156 -18.187 1.00 25.52 517 VAL A C 1
ATOM 3969 O O . VAL A 1 517 ? 33.770 -43.757 -19.197 1.00 25.52 517 VAL A O 1
ATOM 3972 N N . GLU A 1 518 ? 35.628 -43.898 -17.932 1.00 26.11 518 GLU A N 1
ATOM 3973 C CA . GLU A 1 518 ? 36.564 -43.279 -18.882 1.00 26.11 518 GLU A CA 1
ATOM 3974 C C . GLU A 1 518 ? 36.587 -44.029 -20.223 1.00 26.11 518 GLU A C 1
ATOM 3976 O O . GLU A 1 518 ? 36.947 -45.207 -20.276 1.00 26.11 518 GLU A O 1
ATOM 3981 N N . GLY A 1 519 ? 36.305 -43.303 -21.307 1.00 28.67 519 GLY A N 1
ATOM 3982 C CA . GLY A 1 519 ? 36.668 -43.705 -22.663 1.00 28.67 519 GLY A CA 1
ATOM 3983 C C . GLY A 1 519 ? 35.499 -44.013 -23.590 1.00 28.67 519 GLY A C 1
ATOM 3984 O O . GLY A 1 519 ? 35.419 -45.128 -24.076 1.00 28.67 519 GLY A O 1
ATOM 3985 N N . GLU A 1 520 ? 34.655 -43.023 -23.880 1.00 26.66 520 GLU A N 1
ATOM 3986 C CA . GLU A 1 520 ? 33.959 -42.869 -25.167 1.00 26.66 520 GLU A CA 1
ATOM 3987 C C . GLU A 1 520 ? 33.297 -41.483 -25.180 1.00 26.66 520 GLU A C 1
ATOM 3989 O O . GLU A 1 520 ? 32.310 -41.239 -24.495 1.00 26.66 520 GLU A O 1
ATOM 3994 N N . SER A 1 521 ? 33.876 -40.536 -25.921 1.00 29.22 521 SER A N 1
ATOM 3995 C CA . SER A 1 521 ? 33.158 -39.330 -26.329 1.00 29.22 521 SER A CA 1
ATOM 3996 C C . SER A 1 521 ? 32.070 -39.777 -27.303 1.00 29.22 521 SER A C 1
ATOM 3998 O O . SER A 1 521 ? 32.378 -40.072 -28.461 1.00 29.22 521 SER A O 1
ATOM 4000 N N . ALA A 1 522 ? 30.827 -39.898 -26.843 1.00 33.47 522 ALA A N 1
ATOM 4001 C CA . ALA A 1 522 ? 29.713 -40.132 -27.746 1.00 33.47 522 ALA A CA 1
ATOM 4002 C C . ALA A 1 522 ? 29.508 -38.852 -28.565 1.00 33.47 522 ALA A C 1
ATOM 4004 O O . ALA A 1 522 ? 28.993 -37.853 -28.072 1.00 33.47 522 ALA A O 1
ATOM 4005 N N . ALA A 1 523 ? 29.994 -38.867 -29.807 1.00 34.44 523 ALA A N 1
ATOM 4006 C CA . ALA A 1 523 ? 29.537 -37.933 -30.823 1.00 34.44 523 ALA A CA 1
ATOM 4007 C C . ALA A 1 523 ? 28.003 -38.043 -30.934 1.00 34.44 523 ALA A C 1
ATOM 4009 O O . ALA A 1 523 ? 27.478 -39.142 -30.706 1.00 34.44 523 ALA A O 1
ATOM 4010 N N . PRO A 1 524 ? 27.290 -36.962 -31.308 1.00 40.59 524 PRO A N 1
ATOM 4011 C CA . PRO A 1 524 ? 25.889 -37.090 -31.695 1.00 40.59 524 PRO A CA 1
ATOM 4012 C C . PRO A 1 524 ? 25.777 -38.228 -32.721 1.00 40.59 524 PRO A C 1
ATOM 4014 O O . PRO A 1 524 ? 26.675 -38.370 -33.565 1.00 40.59 524 PRO A O 1
ATOM 4017 N N . PRO A 1 525 ? 24.751 -39.092 -32.649 1.00 42.97 525 PRO A N 1
ATOM 4018 C CA . PRO A 1 525 ? 24.617 -40.156 -33.625 1.00 42.97 525 PRO A CA 1
ATOM 4019 C C . PRO A 1 525 ? 24.594 -39.505 -35.011 1.00 42.97 525 PRO A C 1
ATOM 4021 O O . PRO A 1 525 ? 23.866 -38.538 -35.241 1.00 42.97 525 PRO A O 1
ATOM 4024 N N . SER A 1 526 ? 25.412 -40.021 -35.935 1.00 41.53 526 SER A N 1
ATOM 4025 C CA . SER A 1 526 ? 25.535 -39.518 -37.314 1.00 41.53 526 SER A CA 1
ATOM 4026 C C . SER A 1 526 ? 24.175 -39.347 -38.005 1.00 41.53 526 SER A C 1
ATOM 4028 O O . SER A 1 526 ? 24.035 -38.550 -38.921 1.00 41.53 526 SER A O 1
ATOM 4030 N N . SER A 1 527 ? 23.148 -40.037 -37.501 1.00 49.53 527 SER A N 1
ATOM 4031 C CA . SER A 1 527 ? 21.761 -39.921 -37.917 1.00 49.53 527 SER A CA 1
ATOM 4032 C C . SER A 1 527 ? 21.119 -38.546 -37.730 1.00 49.53 527 SER A C 1
ATOM 4034 O O . SER A 1 527 ? 20.241 -38.257 -38.524 1.00 49.53 527 SER A O 1
ATOM 4036 N N . PHE A 1 528 ? 21.479 -37.709 -36.743 1.00 49.28 528 PHE A N 1
ATOM 4037 C CA . PHE A 1 528 ? 20.781 -36.420 -36.548 1.00 49.28 528 PHE A CA 1
ATOM 4038 C C . PHE A 1 528 ? 21.234 -35.363 -37.556 1.00 49.28 528 PHE A C 1
ATOM 4040 O O . PHE A 1 528 ? 20.389 -34.751 -38.190 1.00 49.28 528 PHE A O 1
ATOM 4047 N N . ALA A 1 529 ? 22.541 -35.203 -37.785 1.00 50.59 529 ALA A N 1
ATOM 4048 C CA . ALA A 1 529 ? 23.057 -34.304 -38.823 1.00 50.59 529 ALA A CA 1
ATOM 4049 C C . ALA A 1 529 ? 22.629 -34.755 -40.231 1.00 50.59 529 ALA A C 1
ATOM 4051 O O . ALA A 1 529 ? 22.198 -33.935 -41.039 1.00 50.59 529 ALA A O 1
ATOM 4052 N N . ASP A 1 530 ? 22.683 -36.067 -40.501 1.00 52.00 530 ASP A N 1
ATOM 4053 C CA . ASP A 1 530 ? 22.213 -36.644 -41.764 1.00 52.00 530 ASP A CA 1
ATOM 4054 C C . ASP A 1 530 ? 20.691 -36.485 -41.924 1.00 52.00 530 ASP A C 1
ATOM 4056 O O . ASP A 1 530 ? 20.217 -36.223 -43.030 1.00 52.00 530 ASP A O 1
ATOM 4060 N N . GLN A 1 531 ? 19.914 -36.597 -40.838 1.00 53.56 531 GLN A N 1
ATOM 4061 C CA . GLN A 1 531 ? 18.479 -36.311 -40.852 1.00 53.56 531 GLN A CA 1
ATOM 4062 C C . GLN A 1 531 ? 18.227 -34.831 -41.062 1.00 53.56 531 GLN A C 1
ATOM 4064 O O . GLN A 1 531 ? 17.526 -34.540 -42.008 1.00 53.56 531 GLN A O 1
ATOM 4069 N N . LEU A 1 532 ? 18.830 -33.911 -40.305 1.00 55.19 532 LEU A N 1
ATOM 4070 C CA . LEU A 1 532 ? 18.676 -32.463 -40.479 1.00 55.19 532 LEU A CA 1
ATOM 4071 C C . LEU A 1 532 ? 19.019 -32.020 -41.905 1.00 55.19 532 LEU A C 1
ATOM 4073 O O . LEU A 1 532 ? 18.292 -31.228 -42.486 1.00 55.19 532 LEU A O 1
ATOM 4077 N N . ALA A 1 533 ? 20.077 -32.579 -42.498 1.00 55.78 533 ALA A N 1
ATOM 4078 C CA . ALA A 1 533 ? 20.460 -32.314 -43.883 1.00 55.78 533 ALA A CA 1
ATOM 4079 C C . ALA A 1 533 ? 19.477 -32.912 -44.908 1.00 55.78 533 ALA A C 1
ATOM 4081 O O . ALA A 1 533 ? 19.266 -32.336 -45.973 1.00 55.78 533 ALA A O 1
ATOM 4082 N N . THR A 1 534 ? 18.868 -34.062 -44.599 1.00 52.41 534 THR A N 1
ATOM 4083 C CA . THR A 1 534 ? 17.823 -34.691 -45.430 1.00 52.41 534 THR A CA 1
ATOM 4084 C C . THR A 1 534 ? 16.474 -33.975 -45.286 1.00 52.41 534 THR A C 1
ATOM 4086 O O . THR A 1 534 ? 15.722 -33.869 -46.248 1.00 52.41 534 THR A O 1
ATOM 4089 N N . VAL A 1 535 ? 16.192 -33.491 -44.080 1.00 51.66 535 VAL A N 1
ATOM 4090 C CA . VAL A 1 535 ? 14.986 -32.810 -43.606 1.00 51.66 535 VAL A CA 1
ATOM 4091 C C . VAL A 1 535 ? 14.973 -31.401 -44.195 1.00 51.66 535 VAL A C 1
ATOM 4093 O O . VAL A 1 535 ? 14.054 -31.073 -44.931 1.00 51.66 535 VAL A O 1
ATOM 4096 N N . ALA A 1 536 ? 16.034 -30.615 -44.023 1.00 56.09 536 ALA A N 1
ATOM 4097 C CA . ALA A 1 536 ? 16.110 -29.242 -44.518 1.00 56.09 536 ALA A CA 1
ATOM 4098 C C . ALA A 1 536 ? 16.066 -29.096 -46.047 1.00 56.09 536 ALA A C 1
ATOM 4100 O O . ALA A 1 536 ? 15.963 -27.978 -46.527 1.00 56.09 536 ALA A O 1
ATOM 4101 N N . GLY A 1 537 ? 16.183 -30.176 -46.832 1.00 57.47 537 GLY A N 1
ATOM 4102 C CA . GLY A 1 537 ? 15.931 -30.145 -48.282 1.00 57.47 537 GLY A CA 1
ATOM 4103 C C . GLY A 1 537 ? 16.840 -29.227 -49.119 1.00 57.47 537 GLY A C 1
ATOM 4104 O O . GLY A 1 537 ? 16.653 -29.139 -50.329 1.00 57.47 537 GLY A O 1
ATOM 4105 N N . GLY A 1 538 ? 17.846 -28.584 -48.513 1.00 59.19 538 GLY A N 1
ATOM 4106 C CA . GLY A 1 538 ? 18.685 -27.551 -49.131 1.00 59.19 538 GLY A CA 1
ATOM 4107 C C . GLY A 1 538 ? 18.459 -26.132 -48.591 1.00 59.19 538 GLY A C 1
ATOM 4108 O O . GLY A 1 538 ? 19.274 -25.260 -48.892 1.00 59.19 538 GLY A O 1
ATOM 4109 N N . SER A 1 539 ? 17.423 -25.913 -47.779 1.00 60.09 539 SER A N 1
ATOM 4110 C CA . SER A 1 539 ? 17.122 -24.642 -47.115 1.00 60.09 539 SER A CA 1
ATOM 4111 C C . SER A 1 539 ? 18.130 -24.331 -45.995 1.00 60.09 539 SER A C 1
ATOM 4113 O O . SER A 1 539 ? 18.627 -25.255 -45.336 1.00 60.09 539 SER A O 1
ATOM 4115 N N . PRO A 1 540 ? 18.475 -23.049 -45.761 1.00 59.38 540 PRO A N 1
ATOM 4116 C CA . PRO A 1 540 ? 19.279 -22.625 -44.622 1.00 59.38 540 PRO A CA 1
ATOM 4117 C C . PRO A 1 540 ? 18.717 -23.144 -43.295 1.00 59.38 540 PRO A C 1
ATOM 4119 O O . PRO A 1 540 ? 17.537 -22.966 -42.994 1.00 59.38 540 PRO A O 1
ATOM 4122 N N . VAL A 1 541 ? 19.584 -23.768 -42.494 1.00 59.69 541 VAL A N 1
ATOM 4123 C CA . VAL A 1 541 ? 19.247 -24.239 -41.147 1.00 59.69 541 VAL A CA 1
ATOM 4124 C C . VAL A 1 541 ? 19.875 -23.322 -40.113 1.00 59.69 541 VAL A C 1
ATOM 4126 O O . VAL A 1 541 ? 21.085 -23.086 -40.152 1.00 59.69 541 VAL A O 1
ATOM 4129 N N . ILE A 1 542 ? 19.057 -22.854 -39.176 1.00 60.81 542 ILE A N 1
ATOM 4130 C CA . ILE A 1 542 ? 19.485 -22.102 -38.000 1.00 60.81 542 ILE A CA 1
ATOM 4131 C C . ILE A 1 542 ? 19.277 -22.997 -36.788 1.00 60.81 542 ILE A C 1
ATOM 4133 O O . ILE A 1 542 ? 18.156 -23.425 -36.514 1.00 60.81 542 ILE A O 1
ATOM 4137 N N . VAL A 1 543 ? 20.353 -23.278 -36.061 1.00 59.28 543 VAL A N 1
ATOM 4138 C CA . VAL A 1 543 ? 20.270 -24.014 -34.796 1.00 59.28 543 VAL A CA 1
ATOM 4139 C C . VAL A 1 543 ? 20.284 -23.020 -33.649 1.00 59.28 543 VAL A C 1
ATOM 4141 O O . VAL A 1 543 ? 21.202 -22.206 -33.559 1.00 59.28 543 VAL A O 1
ATOM 4144 N N . ILE A 1 544 ? 19.273 -23.094 -32.785 1.00 61.56 544 ILE A N 1
ATOM 4145 C CA . ILE A 1 544 ? 19.201 -22.299 -31.563 1.00 61.56 544 ILE A CA 1
ATOM 4146 C C . ILE A 1 544 ? 19.406 -23.228 -30.363 1.00 61.56 544 ILE A C 1
ATOM 4148 O O . ILE A 1 544 ? 18.584 -24.114 -30.107 1.00 61.56 544 ILE A O 1
ATOM 4152 N N . ASP A 1 545 ? 20.507 -23.033 -29.638 1.00 56.12 545 ASP A N 1
ATOM 4153 C CA . ASP A 1 545 ? 20.877 -23.880 -28.498 1.00 56.12 545 ASP A CA 1
ATOM 4154 C C . ASP A 1 545 ? 20.119 -23.467 -27.226 1.00 56.12 545 ASP A C 1
ATOM 4156 O O . ASP A 1 545 ? 20.129 -22.298 -26.829 1.00 56.12 545 ASP A O 1
ATOM 4160 N N . HIS A 1 546 ? 19.460 -24.434 -26.571 1.00 52.78 546 HIS A N 1
ATOM 4161 C CA . HIS A 1 546 ? 18.720 -24.194 -25.330 1.00 52.78 546 HIS A CA 1
ATOM 4162 C C . HIS A 1 546 ? 19.663 -24.077 -24.114 1.00 52.78 546 HIS A C 1
ATOM 4164 O O . HIS A 1 546 ? 20.528 -24.942 -23.917 1.00 52.78 546 HIS A O 1
ATOM 4170 N N . PRO A 1 547 ? 19.478 -23.075 -23.230 1.00 48.38 547 PRO A N 1
ATOM 4171 C CA . PRO A 1 547 ? 20.499 -22.706 -22.256 1.00 48.38 547 PRO A CA 1
ATOM 4172 C C . PRO A 1 547 ? 20.713 -23.690 -21.097 1.00 48.38 547 PRO A C 1
ATOM 4174 O O . PRO A 1 547 ? 21.761 -23.652 -20.458 1.00 48.38 547 PRO A O 1
ATOM 4177 N N . ALA A 1 548 ? 19.783 -24.619 -20.863 1.00 46.47 548 ALA A N 1
ATOM 4178 C CA . ALA A 1 548 ? 19.899 -25.647 -19.822 1.00 46.47 548 ALA A CA 1
ATOM 4179 C C . ALA A 1 548 ? 20.901 -26.782 -20.142 1.00 46.47 548 ALA A C 1
ATOM 4181 O O . ALA A 1 548 ? 21.110 -27.663 -19.309 1.00 46.47 548 ALA A O 1
ATOM 4182 N N . THR A 1 549 ? 21.522 -26.796 -21.329 1.00 46.69 549 THR A N 1
ATOM 4183 C CA . THR A 1 549 ? 22.351 -27.925 -21.781 1.00 46.69 549 THR A CA 1
ATOM 4184 C C . THR A 1 549 ? 23.841 -27.600 -21.928 1.00 46.69 549 THR A C 1
ATOM 4186 O O . THR A 1 549 ? 24.237 -26.488 -22.275 1.00 46.69 549 THR A O 1
ATOM 4189 N N . ALA A 1 550 ? 24.704 -28.577 -21.617 1.00 36.06 550 ALA A N 1
ATOM 4190 C CA . ALA A 1 550 ? 26.160 -28.427 -21.576 1.00 36.06 550 ALA A CA 1
ATOM 4191 C C . ALA A 1 550 ? 26.832 -28.817 -22.909 1.00 36.06 550 ALA A C 1
ATOM 4193 O O . ALA A 1 550 ? 27.397 -29.897 -23.041 1.00 36.06 550 ALA A O 1
ATOM 4194 N N . GLY A 1 551 ? 26.809 -27.920 -23.895 1.00 47.91 551 GLY A N 1
ATOM 4195 C CA . GLY A 1 551 ? 27.632 -27.989 -25.115 1.00 47.91 551 GLY A CA 1
ATOM 4196 C C . GLY A 1 551 ? 27.012 -27.206 -26.270 1.00 47.91 551 GLY A C 1
ATOM 4197 O O . GLY A 1 551 ? 25.821 -26.935 -26.214 1.00 47.91 551 GLY A O 1
ATOM 4198 N N . SER A 1 552 ? 27.784 -26.763 -27.269 1.00 48.19 552 SER A N 1
ATOM 4199 C CA . SER A 1 552 ? 27.199 -26.134 -28.466 1.00 48.19 552 SER A CA 1
ATOM 4200 C C . SER A 1 552 ? 26.846 -27.210 -29.488 1.00 48.19 552 SER A C 1
ATOM 4202 O O . SER A 1 552 ? 27.721 -27.943 -29.970 1.00 48.19 552 SER A O 1
ATOM 4204 N N . SER A 1 553 ? 25.562 -27.330 -29.827 1.00 50.59 553 SER A N 1
ATOM 4205 C CA . SER A 1 553 ? 25.086 -28.320 -30.803 1.00 50.59 553 SER A CA 1
ATOM 4206 C C . SER A 1 553 ? 25.703 -28.046 -32.176 1.00 50.59 553 SER A C 1
ATOM 4208 O O . SER A 1 553 ? 25.995 -28.964 -32.941 1.00 50.59 553 SER A O 1
ATOM 4210 N N . ALA A 1 554 ? 26.027 -26.783 -32.457 1.00 48.34 554 ALA A N 1
ATOM 4211 C CA . ALA A 1 554 ? 26.691 -26.355 -33.681 1.00 48.34 554 ALA A CA 1
ATOM 4212 C C . ALA A 1 554 ? 28.099 -26.929 -33.891 1.00 48.34 554 ALA A C 1
ATOM 4214 O O . ALA A 1 554 ? 28.445 -27.285 -35.021 1.00 48.34 554 ALA A O 1
ATOM 4215 N N . ALA A 1 555 ? 28.898 -27.090 -32.829 1.00 47.59 555 ALA A N 1
ATOM 4216 C CA . ALA A 1 555 ? 30.216 -27.722 -32.935 1.00 47.59 555 ALA A CA 1
ATOM 4217 C C . ALA A 1 555 ? 30.100 -29.223 -33.245 1.00 47.59 555 ALA A C 1
ATOM 4219 O O . ALA A 1 555 ? 30.938 -29.782 -33.954 1.00 47.59 555 ALA A O 1
ATOM 4220 N N . ALA A 1 556 ? 29.040 -29.862 -32.747 1.00 46.00 556 ALA A N 1
ATOM 4221 C CA . ALA A 1 556 ? 28.739 -31.268 -32.985 1.00 46.00 556 ALA A CA 1
ATOM 4222 C C . ALA A 1 556 ? 28.167 -31.520 -34.401 1.00 46.00 556 ALA A C 1
ATOM 4224 O O . ALA A 1 556 ? 28.346 -32.606 -34.952 1.00 46.00 556 ALA A O 1
ATOM 4225 N N . LEU A 1 557 ? 27.544 -30.499 -35.005 1.00 47.44 557 LEU A N 1
ATOM 4226 C CA . LEU A 1 557 ? 26.948 -30.511 -36.349 1.00 47.44 557 LEU A CA 1
ATOM 4227 C C . LEU A 1 557 ? 27.868 -29.959 -37.457 1.00 47.44 557 LEU A C 1
ATOM 4229 O O . LEU A 1 557 ? 27.525 -30.041 -38.635 1.00 47.44 557 LEU A O 1
ATOM 4233 N N . GLY A 1 558 ? 29.036 -29.407 -37.111 1.00 47.16 558 GLY A N 1
ATOM 4234 C CA . GLY A 1 558 ? 29.972 -28.820 -38.080 1.00 47.16 558 GLY A CA 1
ATOM 4235 C C . GLY A 1 558 ? 29.467 -27.530 -38.743 1.00 47.16 558 GLY A C 1
ATOM 4236 O O . GLY A 1 558 ? 29.902 -27.207 -39.849 1.00 47.16 558 GLY A O 1
ATOM 4237 N N . LEU A 1 559 ? 28.552 -26.812 -38.084 1.00 50.44 559 LEU A N 1
ATOM 4238 C CA . LEU A 1 559 ? 27.953 -25.568 -38.574 1.00 50.44 559 LEU A CA 1
ATOM 4239 C C . LEU A 1 559 ? 28.874 -24.362 -38.327 1.00 50.44 559 LEU A C 1
ATOM 4241 O O . LEU A 1 559 ? 29.694 -24.355 -37.407 1.00 50.44 559 LEU A O 1
ATOM 4245 N N . THR A 1 560 ? 28.751 -23.329 -39.164 1.00 47.47 560 THR A N 1
ATOM 4246 C CA . THR A 1 560 ? 29.462 -22.051 -38.968 1.00 47.47 560 THR A CA 1
ATOM 4247 C C . THR A 1 560 ? 28.746 -21.172 -37.932 1.00 47.47 560 THR A C 1
ATOM 4249 O O . THR A 1 560 ? 27.554 -21.345 -37.693 1.00 47.47 560 THR A O 1
ATOM 4252 N N . SER A 1 561 ? 29.432 -20.185 -37.338 1.00 45.38 561 SER A N 1
ATOM 4253 C CA . SER A 1 561 ? 28.831 -19.251 -36.362 1.00 45.38 561 SER A CA 1
ATOM 4254 C C . SER A 1 561 ? 27.698 -18.386 -36.932 1.00 45.38 561 SER A C 1
ATOM 4256 O O . SER A 1 561 ? 26.948 -17.800 -36.169 1.00 45.38 561 SER A O 1
ATOM 4258 N N . ALA A 1 562 ? 27.566 -18.296 -38.259 1.00 42.19 562 ALA A N 1
ATOM 4259 C CA . ALA A 1 562 ? 26.459 -17.605 -38.926 1.00 42.19 562 ALA A CA 1
ATOM 4260 C C . ALA A 1 562 ? 25.179 -18.463 -39.024 1.00 42.19 562 ALA A C 1
ATOM 4262 O O . ALA A 1 562 ? 24.129 -17.960 -39.400 1.00 42.19 562 ALA A O 1
ATOM 4263 N N . GLN A 1 563 ? 25.273 -19.763 -38.722 1.00 49.28 563 GLN A N 1
ATOM 4264 C CA . GLN A 1 563 ? 24.186 -20.750 -38.818 1.00 49.28 563 GLN A CA 1
ATOM 4265 C C . GLN A 1 563 ? 23.773 -21.288 -37.435 1.00 49.28 563 GLN A C 1
ATOM 4267 O O . GLN A 1 563 ? 22.973 -22.216 -37.327 1.00 49.28 563 GLN A O 1
ATOM 4272 N N . SER A 1 564 ? 24.352 -20.725 -36.374 1.00 51.03 564 SER A N 1
ATOM 4273 C CA . SER A 1 564 ? 24.180 -21.153 -34.991 1.00 51.03 564 SER A CA 1
ATOM 4274 C C . SER A 1 564 ? 23.993 -19.944 -34.099 1.00 51.03 564 SER A C 1
ATOM 4276 O O . SER A 1 564 ? 24.828 -19.043 -34.100 1.00 51.03 564 SER A O 1
ATOM 4278 N N . ILE A 1 565 ? 22.950 -19.981 -33.281 1.00 54.62 565 ILE A N 1
ATOM 4279 C CA . ILE A 1 565 ? 22.627 -18.945 -32.312 1.00 54.62 565 ILE A CA 1
ATOM 4280 C C . ILE A 1 565 ? 22.591 -19.596 -30.927 1.00 54.62 565 ILE A C 1
ATOM 4282 O O . ILE A 1 565 ? 21.697 -20.380 -30.622 1.00 54.62 565 ILE A O 1
ATOM 4286 N N . ASP A 1 566 ? 23.584 -19.305 -30.087 1.00 53.75 566 ASP A N 1
ATOM 4287 C CA . ASP A 1 566 ? 23.632 -19.827 -28.718 1.00 53.75 566 ASP A CA 1
ATOM 4288 C C . ASP A 1 566 ? 22.923 -18.857 -27.767 1.00 53.75 566 ASP A C 1
ATOM 4290 O O . ASP A 1 566 ? 23.397 -17.741 -27.548 1.00 53.75 566 ASP A O 1
ATOM 4294 N N . LEU A 1 567 ? 21.779 -19.262 -27.203 1.00 52.47 567 LEU A N 1
ATOM 4295 C CA . LEU A 1 567 ? 21.036 -18.420 -26.259 1.00 52.47 567 LEU A CA 1
ATOM 4296 C C . LEU A 1 567 ? 21.742 -18.294 -24.897 1.00 52.47 567 LEU A C 1
ATOM 4298 O O . LEU A 1 567 ? 21.372 -17.423 -24.108 1.00 52.47 567 LEU A O 1
ATOM 4302 N N . ARG A 1 568 ? 22.759 -19.121 -24.597 1.00 50.38 568 ARG A N 1
ATOM 4303 C CA . ARG A 1 568 ? 23.558 -19.004 -23.358 1.00 50.38 568 ARG A CA 1
ATOM 4304 C C . ARG A 1 568 ? 24.440 -17.771 -23.362 1.00 50.38 568 ARG A C 1
ATOM 4306 O O . ARG A 1 568 ? 24.515 -17.090 -22.347 1.00 50.38 568 ARG A O 1
ATOM 4313 N N . ASP A 1 569 ? 25.026 -17.449 -24.511 1.00 42.91 569 ASP A N 1
ATOM 4314 C CA . ASP A 1 569 ? 25.904 -16.287 -24.686 1.00 42.91 569 ASP A CA 1
ATOM 4315 C C . ASP A 1 569 ? 25.132 -14.949 -24.655 1.00 42.91 569 ASP A C 1
ATOM 4317 O O . ASP A 1 569 ? 25.708 -13.880 -24.873 1.00 42.91 569 ASP A O 1
ATOM 4321 N N . GLN A 1 570 ? 23.810 -14.995 -24.439 1.00 50.34 570 GLN A N 1
ATOM 4322 C CA . GLN A 1 570 ? 22.899 -13.859 -24.595 1.00 50.34 570 GLN A CA 1
ATOM 4323 C C . GLN A 1 570 ? 22.044 -13.546 -23.360 1.00 50.34 570 GLN A C 1
ATOM 4325 O O . GLN A 1 570 ? 21.198 -12.663 -23.420 1.00 50.34 570 GLN A O 1
ATOM 4330 N N . TYR A 1 571 ? 22.325 -14.199 -22.226 1.00 46.72 571 TYR A N 1
ATOM 4331 C CA . TYR A 1 571 ? 21.815 -13.886 -20.881 1.00 46.72 571 TYR A CA 1
ATOM 4332 C C . TYR A 1 571 ? 20.326 -13.504 -20.803 1.00 46.72 571 TYR A C 1
ATOM 4334 O O . TYR A 1 571 ? 19.957 -12.383 -20.462 1.00 46.72 571 TYR A O 1
ATOM 4342 N N . PHE A 1 572 ? 19.452 -14.481 -21.040 1.00 49.12 572 PHE A N 1
ATOM 4343 C CA . PHE A 1 572 ? 17.999 -14.338 -20.864 1.00 49.12 572 PHE A CA 1
ATOM 4344 C C . PHE A 1 572 ? 17.508 -14.667 -19.434 1.00 49.12 572 PHE A C 1
ATOM 4346 O O . PHE A 1 572 ? 16.341 -14.995 -19.230 1.00 49.12 572 PHE A O 1
ATOM 4353 N N . TRP A 1 573 ? 18.374 -14.590 -18.415 1.00 48.50 573 TRP A N 1
ATOM 4354 C CA . TRP A 1 573 ? 18.086 -15.083 -17.059 1.00 48.50 573 TRP A CA 1
ATOM 4355 C C . TRP A 1 573 ? 17.645 -13.987 -16.091 1.00 48.50 573 TRP A C 1
ATOM 4357 O O . TRP A 1 573 ? 18.337 -13.651 -15.130 1.00 48.50 573 TRP A O 1
ATOM 4367 N N . ARG A 1 574 ? 16.443 -13.465 -16.324 1.00 47.66 574 ARG A N 1
ATOM 4368 C CA . ARG A 1 574 ? 15.669 -12.795 -15.278 1.00 47.66 574 ARG A CA 1
ATOM 4369 C C . ARG A 1 574 ? 14.502 -13.696 -14.865 1.00 47.66 574 ARG A C 1
ATOM 4371 O O . ARG A 1 574 ? 13.886 -14.337 -15.717 1.00 47.66 574 ARG A O 1
ATOM 4378 N N . ASP A 1 575 ? 14.179 -13.720 -13.570 1.00 43.22 575 ASP A N 1
ATOM 4379 C CA . ASP A 1 575 ? 13.088 -14.534 -12.995 1.00 43.22 575 ASP A CA 1
ATOM 4380 C C . ASP A 1 575 ? 11.699 -14.251 -13.621 1.00 43.22 575 ASP A C 1
ATOM 4382 O O . ASP A 1 575 ? 10.751 -15.006 -13.403 1.00 43.22 575 ASP A O 1
ATOM 4386 N N . ASP A 1 576 ? 11.550 -13.158 -14.376 1.00 46.62 576 ASP A N 1
ATOM 4387 C CA . ASP A 1 576 ? 10.339 -12.771 -15.107 1.00 46.62 576 ASP A CA 1
ATOM 4388 C C . ASP A 1 576 ? 10.304 -13.233 -16.579 1.00 46.62 576 ASP A C 1
ATOM 4390 O O . ASP A 1 576 ? 9.217 -13.358 -17.153 1.00 46.62 576 ASP A O 1
ATOM 4394 N N . LEU A 1 577 ? 11.452 -13.560 -17.180 1.00 46.56 577 LEU A N 1
ATOM 4395 C CA . LEU A 1 577 ? 11.560 -14.040 -18.568 1.00 46.56 577 LEU A CA 1
ATOM 4396 C C . LEU A 1 577 ? 11.577 -15.572 -18.668 1.00 46.56 577 LEU A C 1
ATOM 4398 O O . LEU A 1 577 ? 11.235 -16.136 -19.710 1.00 46.56 577 LEU A O 1
ATOM 4402 N N . VAL A 1 578 ? 11.904 -16.256 -17.568 1.00 48.62 578 VAL A N 1
ATOM 4403 C CA . VAL A 1 578 ? 11.945 -17.721 -17.475 1.00 48.62 578 VAL A CA 1
ATOM 4404 C C . VAL A 1 578 ? 11.012 -18.203 -16.363 1.00 48.62 578 VAL A C 1
ATOM 4406 O O . VAL A 1 578 ? 11.030 -17.709 -15.239 1.00 48.62 578 VAL A O 1
ATOM 4409 N N . ALA A 1 579 ? 10.153 -19.173 -16.668 1.00 47.50 579 ALA A N 1
ATOM 4410 C CA . ALA A 1 579 ? 9.215 -19.740 -15.712 1.00 47.50 579 ALA A CA 1
ATOM 4411 C C . ALA A 1 579 ? 9.944 -20.608 -14.669 1.00 47.50 579 ALA A C 1
ATOM 4413 O O . ALA A 1 579 ? 10.723 -21.496 -15.008 1.00 47.50 579 ALA A O 1
ATOM 4414 N N . SER A 1 580 ? 9.629 -20.396 -13.387 1.00 43.75 580 SER A N 1
ATOM 4415 C CA . SER A 1 580 ? 10.174 -21.174 -12.266 1.00 43.75 580 SER A CA 1
ATOM 4416 C C . SER A 1 580 ? 9.541 -22.569 -12.162 1.00 43.75 580 SER A C 1
ATOM 4418 O O . SER A 1 580 ? 8.659 -22.829 -11.340 1.00 43.75 580 SER A O 1
ATOM 4420 N N . ASP A 1 581 ? 9.990 -23.501 -12.997 1.00 45.03 581 ASP A N 1
ATOM 4421 C CA . ASP A 1 581 ? 9.873 -24.932 -12.717 1.00 45.03 581 ASP A CA 1
ATOM 4422 C C . ASP A 1 581 ? 11.177 -25.484 -12.108 1.00 45.03 581 ASP A C 1
ATOM 4424 O O . ASP A 1 581 ? 12.123 -24.746 -11.844 1.00 45.03 581 ASP A O 1
ATOM 4428 N N . ALA A 1 582 ? 11.200 -26.775 -11.763 1.00 32.91 582 ALA A N 1
ATOM 4429 C CA . ALA A 1 582 ? 12.311 -27.388 -11.029 1.00 32.91 582 ALA A CA 1
ATOM 4430 C C . ALA A 1 582 ? 13.651 -27.404 -11.798 1.00 32.91 582 ALA A C 1
ATOM 4432 O O . ALA A 1 582 ? 14.672 -27.724 -11.189 1.00 32.91 582 ALA A O 1
ATOM 4433 N N . GLU A 1 583 ? 13.638 -27.076 -13.093 1.00 42.06 583 GLU A N 1
ATOM 4434 C CA . GLU A 1 583 ? 14.800 -27.099 -13.990 1.00 42.06 583 GLU A CA 1
ATOM 4435 C C . GLU A 1 583 ? 15.103 -25.720 -14.609 1.00 42.06 583 GLU A C 1
ATOM 4437 O O . GLU A 1 583 ? 16.196 -25.534 -15.135 1.00 42.06 583 GLU A O 1
ATOM 4442 N N . GLY A 1 584 ? 14.193 -24.739 -14.503 1.00 44.28 584 GLY A N 1
ATOM 4443 C CA . GLY A 1 584 ? 14.398 -23.380 -15.016 1.00 44.28 584 GLY A CA 1
ATOM 4444 C C . GLY A 1 584 ? 14.455 -23.326 -16.542 1.00 44.28 584 GLY A C 1
ATOM 4445 O O . GLY A 1 584 ? 15.122 -22.469 -17.099 1.00 44.28 584 GLY A O 1
ATOM 4446 N N . SER A 1 585 ? 13.813 -24.259 -17.243 1.00 49.69 585 SER A N 1
ATOM 4447 C CA . SER A 1 585 ? 14.084 -24.529 -18.661 1.00 49.69 585 SER A CA 1
ATOM 4448 C C . SER A 1 585 ? 13.027 -23.993 -19.634 1.00 49.69 585 SER A C 1
ATOM 4450 O O . SER A 1 585 ? 13.042 -24.368 -20.799 1.00 49.69 585 SER A O 1
ATOM 4452 N N . ARG A 1 586 ? 12.084 -23.139 -19.207 1.00 56.00 586 ARG A N 1
ATOM 4453 C CA . ARG A 1 586 ? 10.972 -22.664 -20.061 1.00 56.00 586 ARG A CA 1
ATOM 4454 C C . ARG A 1 586 ? 10.839 -21.150 -20.067 1.00 56.00 586 ARG A C 1
ATOM 4456 O O . ARG A 1 586 ? 10.724 -20.548 -19.006 1.00 56.00 586 ARG A O 1
ATOM 4463 N N . PHE A 1 587 ? 10.731 -20.547 -21.248 1.00 54.28 587 PHE A N 1
ATOM 4464 C CA . PHE A 1 587 ? 10.450 -19.114 -21.378 1.00 54.28 587 PHE A CA 1
ATOM 4465 C C . PHE A 1 587 ? 9.015 -18.776 -20.946 1.00 54.28 587 PHE A C 1
ATOM 4467 O O . PHE A 1 587 ? 8.074 -19.536 -21.201 1.00 54.28 587 PHE A O 1
ATOM 4474 N N . THR A 1 588 ? 8.833 -17.623 -20.296 1.00 58.38 588 THR A N 1
ATOM 4475 C CA . THR A 1 588 ? 7.509 -16.997 -20.175 1.00 58.38 588 THR A CA 1
ATOM 4476 C C . THR A 1 588 ? 7.059 -16.497 -21.550 1.00 58.38 588 THR A C 1
ATOM 4478 O O . THR A 1 588 ? 7.858 -16.426 -22.479 1.00 58.38 588 THR A O 1
ATOM 4481 N N . ALA A 1 589 ? 5.778 -16.158 -21.725 1.00 56.41 589 ALA A N 1
ATOM 4482 C CA . ALA A 1 589 ? 5.303 -15.634 -23.011 1.00 56.41 589 ALA A CA 1
ATOM 4483 C C . ALA A 1 589 ? 6.045 -14.347 -23.429 1.00 56.41 589 ALA A C 1
ATOM 4485 O O . ALA A 1 589 ? 6.309 -14.158 -24.613 1.00 56.41 589 ALA A O 1
ATOM 4486 N N . GLU A 1 590 ? 6.418 -13.514 -22.454 1.00 53.78 590 GLU A N 1
ATOM 4487 C CA . GLU A 1 590 ? 7.171 -12.281 -22.688 1.00 53.78 590 GLU A CA 1
ATOM 4488 C C . GLU A 1 590 ? 8.639 -12.575 -22.995 1.00 53.78 590 GLU A C 1
ATOM 4490 O O . GLU A 1 590 ? 9.145 -12.116 -24.011 1.00 53.78 590 GLU A O 1
ATOM 4495 N N . GLY A 1 591 ? 9.288 -13.452 -22.218 1.00 58.22 591 GLY A N 1
ATOM 4496 C CA . GLY A 1 591 ? 10.649 -13.903 -22.525 1.00 58.22 591 GLY A CA 1
ATOM 4497 C C . GLY A 1 591 ? 10.750 -14.591 -23.886 1.00 58.22 591 GLY A C 1
ATOM 4498 O O . GLY A 1 591 ? 11.723 -14.406 -24.606 1.00 58.22 591 GLY A O 1
ATOM 4499 N N . ALA A 1 592 ? 9.715 -15.330 -24.287 1.00 60.34 592 ALA A N 1
ATOM 4500 C CA . ALA A 1 592 ? 9.646 -15.940 -25.604 1.00 60.34 592 ALA A CA 1
ATOM 4501 C C . ALA A 1 592 ? 9.528 -14.908 -26.726 1.00 60.34 592 ALA A C 1
ATOM 4503 O O . ALA A 1 592 ? 10.169 -15.060 -27.762 1.00 60.34 592 ALA A O 1
ATOM 4504 N N . TYR A 1 593 ? 8.716 -13.872 -26.530 1.00 59.94 593 TYR A N 1
ATOM 4505 C CA . TYR A 1 593 ? 8.582 -12.789 -27.493 1.00 59.94 593 TYR A CA 1
ATOM 4506 C C . TYR A 1 593 ? 9.860 -11.947 -27.584 1.00 59.94 593 TYR A C 1
ATOM 4508 O O . TYR A 1 593 ? 10.295 -11.666 -28.692 1.00 59.94 593 TYR A O 1
ATOM 4516 N N . GLU A 1 594 ? 10.510 -11.622 -26.465 1.00 57.44 594 GLU A N 1
ATOM 4517 C CA . GLU A 1 594 ? 11.785 -10.888 -26.446 1.00 57.44 594 GLU A CA 1
ATOM 4518 C C . GLU A 1 594 ? 12.919 -11.649 -27.151 1.00 57.44 594 GLU A C 1
ATOM 4520 O O . GLU A 1 594 ? 13.672 -11.071 -27.934 1.00 57.44 594 GLU A O 1
ATOM 4525 N N . VAL A 1 595 ? 13.024 -12.963 -26.931 1.00 62.34 595 VAL A N 1
ATOM 4526 C CA . VAL A 1 595 ? 13.996 -13.808 -27.645 1.00 62.34 595 VAL A CA 1
ATOM 4527 C C . VAL A 1 595 ? 13.705 -13.814 -29.148 1.00 62.34 595 VAL A C 1
ATOM 4529 O O . VAL A 1 595 ? 14.618 -13.712 -29.966 1.00 62.34 595 VAL A O 1
ATOM 4532 N N . VAL A 1 596 ? 12.432 -13.927 -29.532 1.00 64.75 596 VAL A N 1
ATOM 4533 C CA . VAL A 1 596 ? 12.015 -14.007 -30.938 1.00 64.75 596 VAL A CA 1
ATOM 4534 C C . VAL A 1 596 ? 12.148 -12.670 -31.664 1.00 64.75 596 VAL A C 1
ATOM 4536 O O . VAL A 1 596 ? 12.613 -12.649 -32.800 1.00 64.75 596 VAL A O 1
ATOM 4539 N N . SER A 1 597 ? 11.791 -11.555 -31.032 1.00 57.81 597 SER A N 1
ATOM 4540 C CA . SER A 1 597 ? 11.944 -10.217 -31.609 1.00 57.81 597 SER A CA 1
ATOM 4541 C C . SER A 1 597 ? 13.418 -9.851 -31.793 1.00 57.81 597 SER A C 1
ATOM 4543 O O . SER A 1 597 ? 13.773 -9.195 -32.768 1.00 57.81 597 SER A O 1
ATOM 4545 N N . TRP A 1 598 ? 14.304 -10.362 -30.935 1.00 57.81 598 TRP A N 1
ATOM 4546 C CA . TRP A 1 598 ? 15.747 -10.265 -31.141 1.00 57.81 598 TRP A CA 1
ATOM 4547 C C . TRP A 1 598 ? 16.240 -11.115 -32.330 1.00 57.81 598 TRP A C 1
ATOM 4549 O O . TRP A 1 598 ? 17.099 -10.682 -33.104 1.00 57.81 598 TRP A O 1
ATOM 4559 N N . LEU A 1 599 ? 15.682 -12.315 -32.518 1.00 60.06 599 LEU A N 1
ATOM 4560 C CA . LEU A 1 599 ? 15.982 -13.186 -33.664 1.00 60.06 599 LEU A CA 1
ATOM 4561 C C . LEU A 1 599 ? 15.417 -12.651 -34.987 1.00 60.06 599 LEU A C 1
ATOM 4563 O O . LEU A 1 599 ? 15.933 -12.987 -36.056 1.00 60.06 599 LEU A O 1
ATOM 4567 N N . ALA A 1 600 ? 14.378 -11.821 -34.921 1.00 61.12 600 ALA A N 1
ATOM 4568 C CA . ALA A 1 600 ? 13.592 -11.362 -36.056 1.00 61.12 600 ALA A CA 1
ATOM 4569 C C . ALA A 1 600 ? 14.417 -10.849 -37.247 1.00 61.12 600 ALA A C 1
ATOM 4571 O O . ALA A 1 600 ? 14.213 -11.341 -38.359 1.00 61.12 600 ALA A O 1
ATOM 4572 N N . PRO A 1 601 ? 15.400 -9.940 -37.076 1.00 54.84 601 PRO A N 1
ATOM 4573 C CA . PRO A 1 601 ? 16.153 -9.413 -38.212 1.00 54.84 601 PRO A CA 1
ATOM 4574 C C . PRO A 1 601 ? 17.011 -10.484 -38.897 1.00 54.84 601 PRO A C 1
ATOM 4576 O O . PRO A 1 601 ? 17.249 -10.414 -40.102 1.00 54.84 601 PRO A O 1
ATOM 4579 N N . GLN A 1 602 ? 17.468 -11.490 -38.142 1.00 57.91 602 GLN A N 1
ATOM 4580 C CA . GLN A 1 602 ? 18.250 -12.608 -38.671 1.00 57.91 602 GLN A CA 1
ATOM 4581 C C . GLN A 1 602 ? 17.367 -13.587 -39.439 1.00 57.91 602 GLN A C 1
ATOM 4583 O O . GLN A 1 602 ? 17.729 -13.994 -40.542 1.00 57.91 602 GLN A O 1
ATOM 4588 N N . LEU A 1 603 ? 16.202 -13.923 -38.879 1.00 59.06 603 LEU A N 1
ATOM 4589 C CA . LEU A 1 603 ? 15.225 -14.808 -39.506 1.00 59.06 603 LEU A CA 1
ATOM 4590 C C . LEU A 1 603 ? 14.731 -14.217 -40.830 1.00 59.06 603 LEU A C 1
ATOM 4592 O O . LEU A 1 603 ? 14.795 -14.892 -41.852 1.00 59.06 603 LEU A O 1
ATOM 4596 N N . THR A 1 604 ? 14.358 -12.936 -40.849 1.00 58.47 604 THR A N 1
ATOM 4597 C CA . THR A 1 604 ? 13.883 -12.257 -42.063 1.00 58.47 604 THR A CA 1
ATOM 4598 C C . THR A 1 604 ? 14.973 -12.119 -43.129 1.00 58.47 604 THR A C 1
ATOM 4600 O O . THR A 1 604 ? 14.710 -12.327 -44.313 1.00 58.47 604 THR A O 1
ATOM 4603 N N . ALA A 1 605 ? 16.214 -11.797 -42.746 1.00 54.69 605 ALA A N 1
ATOM 4604 C CA . ALA A 1 605 ? 17.311 -11.682 -43.708 1.00 54.69 605 ALA A CA 1
ATOM 4605 C C . ALA A 1 605 ? 17.663 -13.030 -44.354 1.00 54.69 605 ALA A C 1
ATOM 4607 O O . ALA A 1 605 ? 17.838 -13.102 -45.571 1.00 54.69 605 ALA A O 1
ATOM 4608 N N . LEU A 1 606 ? 17.723 -14.099 -43.556 1.00 54.25 606 LEU A N 1
ATOM 4609 C CA . LEU A 1 606 ? 18.017 -15.443 -44.050 1.00 54.25 606 LEU A CA 1
ATOM 4610 C C . LEU A 1 606 ? 16.878 -15.992 -44.915 1.00 54.25 606 LEU A C 1
ATOM 4612 O O . LEU A 1 606 ? 17.151 -16.620 -45.937 1.00 54.25 606 LEU A O 1
ATOM 4616 N N . ALA A 1 607 ? 15.628 -15.694 -44.558 1.00 54.28 607 ALA A N 1
ATOM 4617 C CA . ALA A 1 607 ? 14.453 -16.114 -45.312 1.00 54.28 607 ALA A CA 1
ATOM 4618 C C . ALA A 1 607 ? 14.308 -15.364 -46.650 1.00 54.28 607 ALA A C 1
ATOM 4620 O O . ALA A 1 607 ? 13.896 -15.944 -47.647 1.00 54.28 607 ALA A O 1
ATOM 4621 N N . GLY A 1 608 ? 14.801 -14.125 -46.735 1.00 52.50 608 GLY A N 1
ATOM 4622 C CA . GLY A 1 608 ? 14.960 -13.399 -48.001 1.00 52.50 608 GLY A CA 1
ATOM 4623 C C . GLY A 1 608 ? 16.189 -13.795 -48.839 1.00 52.50 608 GLY A C 1
ATOM 4624 O O . GLY A 1 608 ? 16.476 -13.135 -49.840 1.00 52.50 608 GLY A O 1
ATOM 4625 N N . GLY A 1 609 ? 16.963 -14.811 -48.431 1.00 49.59 609 GLY A N 1
ATOM 4626 C CA . GLY A 1 609 ? 18.198 -15.233 -49.106 1.00 49.59 609 GLY A CA 1
ATOM 4627 C C . GLY A 1 609 ? 19.361 -14.233 -49.000 1.00 49.59 609 GLY A C 1
ATOM 4628 O O . GLY A 1 609 ? 20.322 -14.320 -49.773 1.00 49.59 609 GLY A O 1
ATOM 4629 N N . ALA A 1 610 ? 19.277 -13.273 -48.076 1.00 48.41 610 ALA A N 1
ATOM 4630 C CA . ALA A 1 610 ? 20.306 -12.278 -47.806 1.00 48.41 610 ALA A CA 1
ATOM 4631 C C . ALA A 1 610 ? 21.304 -12.770 -46.739 1.00 48.41 610 ALA A C 1
ATOM 4633 O O . ALA A 1 610 ? 21.048 -13.700 -45.976 1.00 48.41 610 ALA A O 1
ATOM 4634 N N . GLU A 1 611 ? 22.479 -12.141 -46.693 1.00 46.25 611 GLU A N 1
ATOM 4635 C CA . GLU A 1 611 ? 23.458 -12.381 -45.629 1.00 46.25 611 GLU A CA 1
ATOM 4636 C C . GLU A 1 611 ? 22.894 -11.838 -44.302 1.00 46.25 611 GLU A C 1
ATOM 4638 O O . GLU A 1 611 ? 22.368 -10.723 -44.272 1.00 46.25 611 GLU A O 1
ATOM 4643 N N . ALA A 1 612 ? 22.954 -12.629 -43.224 1.00 48.22 612 ALA A N 1
ATOM 4644 C CA . ALA A 1 612 ? 22.384 -12.241 -41.933 1.00 48.22 612 ALA A CA 1
ATOM 4645 C C . ALA A 1 612 ? 22.995 -10.912 -41.434 1.00 48.22 612 ALA A C 1
ATOM 4647 O O . ALA A 1 612 ? 24.217 -10.737 -41.524 1.00 48.22 612 ALA A O 1
ATOM 4648 N N . PRO A 1 613 ? 22.185 -9.971 -40.909 1.00 49.91 613 PRO A N 1
ATOM 4649 C CA . PRO A 1 613 ? 22.697 -8.726 -40.361 1.00 49.91 613 PRO A CA 1
ATOM 4650 C C . PRO A 1 613 ? 23.631 -9.002 -39.172 1.00 49.91 613 PRO A C 1
ATOM 4652 O O . PRO A 1 613 ? 23.494 -10.027 -38.497 1.00 49.91 613 PRO A O 1
ATOM 4655 N N . PRO A 1 614 ? 24.586 -8.097 -38.894 1.00 55.22 614 PRO A N 1
ATOM 4656 C CA . PRO A 1 614 ? 25.403 -8.194 -37.692 1.00 55.22 614 PRO A CA 1
ATOM 4657 C C . PRO A 1 614 ? 24.512 -8.212 -36.444 1.00 55.22 614 PRO A C 1
ATOM 4659 O O . PRO A 1 614 ? 23.499 -7.515 -36.385 1.00 55.22 614 PRO A O 1
ATOM 4662 N N . LEU A 1 615 ? 24.893 -9.026 -35.457 1.00 58.75 615 LEU A N 1
ATOM 4663 C CA . LEU A 1 615 ? 24.126 -9.196 -34.223 1.00 58.75 615 LEU A CA 1
ATOM 4664 C C . LEU A 1 615 ? 23.972 -7.853 -33.481 1.00 58.75 615 LEU A C 1
ATOM 4666 O O . LEU A 1 615 ? 24.937 -7.080 -33.446 1.00 58.75 615 LEU A O 1
ATOM 4670 N N . PRO A 1 616 ? 22.811 -7.592 -32.848 1.00 67.00 616 PRO A N 1
ATOM 4671 C CA . PRO A 1 616 ? 22.612 -6.416 -32.006 1.00 67.00 616 PRO A CA 1
ATOM 4672 C C . PRO A 1 616 ? 23.684 -6.318 -30.920 1.00 67.00 616 PRO A C 1
ATOM 4674 O O . PRO A 1 616 ? 24.119 -7.334 -30.362 1.00 67.00 616 PRO A O 1
ATOM 4677 N N . ILE A 1 617 ? 24.100 -5.096 -30.582 1.00 78.06 617 ILE A N 1
ATOM 4678 C CA . ILE A 1 617 ? 25.081 -4.924 -29.509 1.00 78.06 617 ILE A CA 1
ATOM 4679 C C . ILE A 1 617 ? 24.449 -5.273 -28.162 1.00 78.06 617 ILE A C 1
ATOM 4681 O O . ILE A 1 617 ? 23.314 -4.915 -27.867 1.00 78.06 617 ILE A O 1
ATOM 4685 N N . ARG A 1 618 ? 25.204 -5.964 -27.316 1.00 78.12 618 ARG A N 1
ATOM 4686 C CA . ARG A 1 618 ? 24.785 -6.308 -25.950 1.00 78.12 618 ARG A CA 1
ATOM 4687 C C . ARG A 1 618 ? 25.072 -5.135 -25.019 1.00 78.12 618 ARG A C 1
ATOM 4689 O O . ARG A 1 618 ? 26.240 -4.777 -24.848 1.00 78.12 618 ARG A O 1
ATOM 4696 N N . LEU A 1 619 ? 24.024 -4.560 -24.441 1.00 84.06 619 LEU A N 1
ATOM 4697 C CA . LEU A 1 619 ? 24.076 -3.457 -23.489 1.00 84.06 619 LEU A CA 1
ATOM 4698 C C . LEU A 1 619 ? 23.734 -3.965 -22.089 1.00 84.06 619 LEU A C 1
ATOM 4700 O O . LEU A 1 619 ? 22.665 -4.526 -21.878 1.00 84.06 619 LEU A O 1
ATOM 4704 N N . LEU A 1 620 ? 24.607 -3.738 -21.113 1.00 85.19 620 LEU A N 1
ATOM 4705 C CA . LEU A 1 620 ? 24.304 -4.005 -19.706 1.00 85.19 620 LEU A CA 1
ATOM 4706 C C . LEU A 1 620 ? 24.159 -2.684 -18.958 1.00 85.19 620 LEU A C 1
ATOM 4708 O O . LEU A 1 620 ? 25.104 -1.909 -18.913 1.00 85.19 620 LEU A O 1
ATOM 4712 N N . VAL A 1 621 ? 23.008 -2.424 -18.349 1.00 87.12 621 VAL A N 1
ATOM 4713 C CA . VAL A 1 621 ? 22.772 -1.216 -17.551 1.00 87.12 621 VAL A CA 1
ATOM 4714 C C . VAL A 1 621 ? 22.898 -1.558 -16.071 1.00 87.12 621 VAL A C 1
ATOM 4716 O O . VAL A 1 621 ? 22.179 -2.417 -15.571 1.00 87.12 621 VAL A O 1
ATOM 4719 N N . VAL A 1 622 ? 23.794 -0.877 -15.358 1.00 86.38 622 VAL A N 1
ATOM 4720 C CA . VAL A 1 622 ? 24.034 -1.054 -13.916 1.00 86.38 622 VAL A CA 1
ATOM 4721 C C . VAL A 1 622 ? 24.066 0.295 -13.195 1.00 86.38 622 VAL A C 1
ATOM 4723 O O . VAL A 1 622 ? 24.212 1.358 -13.803 1.00 86.38 622 VAL A O 1
ATOM 4726 N N . GLY A 1 623 ? 23.918 0.273 -11.872 1.00 84.75 623 GLY A N 1
ATOM 4727 C CA . GLY A 1 623 ? 23.948 1.470 -11.029 1.00 84.75 623 GLY A CA 1
ATOM 4728 C C . GLY A 1 623 ? 22.718 1.577 -10.139 1.00 84.75 623 GLY A C 1
ATOM 4729 O O . GLY A 1 623 ? 22.192 0.557 -9.698 1.00 84.75 623 GLY A O 1
ATOM 4730 N N . ASP A 1 624 ? 22.276 2.805 -9.880 1.00 82.69 624 ASP A N 1
ATOM 4731 C CA . ASP A 1 624 ? 21.221 3.112 -8.916 1.00 82.69 624 ASP A CA 1
ATOM 4732 C C . ASP A 1 624 ? 19.819 3.225 -9.553 1.00 82.69 624 ASP A C 1
ATOM 4734 O O . ASP A 1 624 ? 19.537 2.711 -10.637 1.00 82.69 624 ASP A O 1
ATOM 4738 N N . SER A 1 625 ? 18.903 3.916 -8.871 1.00 77.38 625 SER A N 1
ATOM 4739 C CA . SER A 1 625 ? 17.537 4.135 -9.345 1.00 77.38 625 SER A CA 1
ATOM 4740 C C . SER A 1 625 ? 17.461 5.021 -10.593 1.00 77.38 625 SER A C 1
ATOM 4742 O O . SER A 1 625 ? 16.529 4.863 -11.385 1.00 77.38 625 SER A O 1
ATOM 4744 N N . PHE A 1 626 ? 18.430 5.915 -10.816 1.00 86.38 626 PHE A N 1
ATOM 4745 C CA . PHE A 1 626 ? 18.504 6.703 -12.042 1.00 86.38 626 PHE A CA 1
ATOM 4746 C C . PHE A 1 626 ? 18.932 5.825 -13.221 1.00 86.38 626 PHE A C 1
ATOM 4748 O O . PHE A 1 626 ? 18.211 5.790 -14.221 1.00 86.38 626 PHE A O 1
ATOM 4755 N N . SER A 1 627 ? 20.005 5.034 -13.069 1.00 86.00 627 SER A N 1
ATOM 4756 C CA . SER A 1 627 ? 20.393 4.019 -14.066 1.00 86.00 627 SER A CA 1
ATOM 4757 C C . SER A 1 627 ? 19.241 3.062 -14.374 1.00 86.00 627 SER A C 1
ATOM 4759 O O . SER A 1 627 ? 18.981 2.771 -15.538 1.00 86.00 627 SER A O 1
ATOM 4761 N N . HIS A 1 628 ? 18.497 2.630 -13.351 1.00 81.25 628 HIS A N 1
ATOM 4762 C CA . HIS A 1 628 ? 17.317 1.790 -13.539 1.00 81.25 628 HIS A CA 1
ATOM 4763 C C . HIS A 1 628 ? 16.255 2.489 -14.394 1.00 81.25 628 HIS A C 1
ATOM 4765 O O . HIS A 1 628 ? 15.687 1.871 -15.292 1.00 81.25 628 HIS A O 1
ATOM 4771 N N . SER A 1 629 ? 15.996 3.779 -14.150 1.00 81.38 629 SER A N 1
ATOM 4772 C CA . SER A 1 629 ? 15.032 4.538 -14.947 1.00 81.38 629 SER A CA 1
ATOM 4773 C C . SER A 1 629 ? 15.463 4.673 -16.408 1.00 81.38 629 SER A C 1
ATOM 4775 O O . SER A 1 629 ? 14.606 4.496 -17.265 1.00 81.38 629 SER A O 1
ATOM 4777 N N . VAL A 1 630 ? 16.756 4.881 -16.695 1.00 86.00 630 VAL A N 1
ATOM 4778 C CA . VAL A 1 630 ? 17.323 4.942 -18.061 1.00 86.00 630 VAL A CA 1
ATOM 4779 C C . VAL A 1 630 ? 17.286 3.578 -18.751 1.00 86.00 630 VAL A C 1
ATOM 4781 O O . VAL A 1 630 ? 16.960 3.482 -19.932 1.00 86.00 630 VAL A O 1
ATOM 4784 N N . GLY A 1 631 ? 17.586 2.508 -18.012 1.00 75.19 631 GLY A N 1
ATOM 4785 C CA . GLY A 1 631 ? 17.612 1.155 -18.555 1.00 75.19 631 GLY A CA 1
ATOM 4786 C C . GLY A 1 631 ? 16.268 0.705 -19.123 1.00 75.19 631 GLY A C 1
ATOM 4787 O O . GLY A 1 631 ? 16.260 -0.036 -20.095 1.00 75.19 631 GLY A O 1
ATOM 4788 N N . ARG A 1 632 ? 15.141 1.196 -18.586 1.00 73.75 632 ARG A N 1
ATOM 4789 C CA . ARG A 1 632 ? 13.803 0.907 -19.137 1.00 73.75 632 ARG A CA 1
ATOM 4790 C C . ARG A 1 632 ? 13.653 1.393 -20.581 1.00 73.75 632 ARG A C 1
ATOM 4792 O O . ARG A 1 632 ? 13.292 0.602 -21.441 1.00 73.75 632 ARG A O 1
ATOM 4799 N N . GLY A 1 633 ? 14.022 2.643 -20.855 1.00 68.25 633 GLY A N 1
ATOM 4800 C CA . GLY A 1 633 ? 13.978 3.203 -22.202 1.00 68.25 633 GLY A CA 1
ATOM 4801 C C . GLY A 1 633 ? 14.994 2.563 -23.143 1.00 68.25 633 GLY A C 1
ATOM 4802 O O . GLY A 1 633 ? 14.697 2.386 -24.315 1.00 68.25 633 GLY A O 1
ATOM 4803 N N . LEU A 1 634 ? 16.180 2.173 -22.656 1.00 74.38 634 LEU A N 1
ATOM 4804 C CA . LEU A 1 634 ? 17.179 1.481 -23.486 1.00 74.38 634 LEU A CA 1
ATOM 4805 C C . LEU A 1 634 ? 16.749 0.068 -23.896 1.00 74.38 634 LEU A C 1
ATOM 4807 O O . LEU A 1 634 ? 17.096 -0.359 -24.995 1.00 74.38 634 LEU A O 1
ATOM 4811 N N . VAL A 1 635 ? 16.014 -0.644 -23.035 1.00 68.19 635 VAL A N 1
ATOM 4812 C CA . VAL A 1 635 ? 15.390 -1.932 -23.381 1.00 68.19 635 VAL A CA 1
ATOM 4813 C C . VAL A 1 635 ? 14.392 -1.724 -24.514 1.00 68.19 635 VAL A C 1
ATOM 4815 O O . VAL A 1 635 ? 14.522 -2.350 -25.560 1.00 68.19 635 VAL A O 1
ATOM 4818 N N . GLU A 1 636 ? 13.463 -0.788 -24.345 1.00 57.66 636 GLU A N 1
ATOM 4819 C CA . GLU A 1 636 ? 12.421 -0.496 -25.333 1.00 57.66 636 GLU A CA 1
ATOM 4820 C C . GLU A 1 636 ? 13.000 0.025 -26.660 1.00 57.66 636 GLU A C 1
ATOM 4822 O O . GLU A 1 636 ? 12.694 -0.500 -27.726 1.00 57.66 636 GLU A O 1
ATOM 4827 N N . TRP A 1 637 ? 13.937 0.974 -26.608 1.00 79.44 637 TRP A N 1
ATOM 4828 C CA . TRP A 1 637 ? 14.650 1.475 -27.785 1.00 79.44 637 TRP A CA 1
ATOM 4829 C C . TRP A 1 637 ? 15.443 0.376 -28.504 1.00 79.44 637 TRP A C 1
ATOM 4831 O O . TRP A 1 637 ? 15.481 0.341 -29.735 1.00 79.44 637 TRP A O 1
ATOM 4841 N N . GLY A 1 638 ? 16.093 -0.521 -27.758 1.00 59.97 638 GLY A N 1
ATOM 4842 C CA . GLY A 1 638 ? 16.824 -1.654 -28.323 1.00 59.97 638 GLY A CA 1
ATOM 4843 C C . GLY A 1 638 ? 15.901 -2.616 -29.070 1.00 59.97 638 GLY A C 1
ATOM 4844 O O . GLY A 1 638 ? 16.200 -2.980 -30.209 1.00 59.97 638 GLY A O 1
ATOM 4845 N N . LEU A 1 639 ? 14.754 -2.940 -28.463 1.00 53.44 639 LEU A N 1
ATOM 4846 C CA . LEU A 1 639 ? 13.710 -3.782 -29.051 1.00 53.44 639 LEU A CA 1
ATOM 4847 C C . LEU A 1 639 ? 13.132 -3.167 -30.331 1.00 53.44 639 LEU A C 1
ATOM 4849 O O . LEU A 1 639 ? 13.040 -3.852 -31.345 1.00 53.44 639 LEU A O 1
ATOM 4853 N N . GLU A 1 640 ? 12.788 -1.879 -30.317 1.00 52.47 640 GLU A N 1
ATOM 4854 C CA . GLU A 1 640 ? 12.196 -1.216 -31.484 1.00 52.47 640 GLU A CA 1
ATOM 4855 C C . GLU A 1 640 ? 13.193 -0.975 -32.619 1.00 52.47 640 GLU A C 1
ATOM 4857 O O . GLU A 1 640 ? 12.853 -1.084 -33.796 1.00 52.47 640 GLU A O 1
ATOM 4862 N N . SER A 1 641 ? 14.433 -0.618 -32.281 1.00 63.69 641 SER A N 1
ATOM 4863 C CA . SER A 1 641 ? 15.456 -0.338 -33.290 1.00 63.69 641 SER A CA 1
ATOM 4864 C C . SER A 1 641 ? 16.073 -1.607 -33.877 1.00 63.69 641 SER A C 1
ATOM 4866 O O . SER A 1 641 ? 16.620 -1.562 -34.980 1.00 63.69 641 SER A O 1
ATOM 4868 N N . GLY A 1 642 ? 16.052 -2.718 -33.133 1.00 57.56 642 GLY A N 1
ATOM 4869 C CA . GLY A 1 642 ? 16.792 -3.939 -33.456 1.00 57.56 642 GLY A CA 1
ATOM 4870 C C . GLY A 1 642 ? 18.316 -3.769 -33.405 1.00 57.56 642 GLY A C 1
ATOM 4871 O O . GLY A 1 642 ? 19.046 -4.650 -33.853 1.00 57.56 642 GLY A O 1
ATOM 4872 N N . LEU A 1 643 ? 18.825 -2.639 -32.898 1.00 69.94 643 LEU A N 1
ATOM 4873 C CA . LEU A 1 643 ? 20.257 -2.311 -32.911 1.00 69.94 643 LEU A CA 1
ATOM 4874 C C . LEU A 1 643 ? 20.982 -2.756 -31.640 1.00 69.94 643 LEU A C 1
ATOM 4876 O O . LEU A 1 643 ? 22.204 -2.926 -31.649 1.00 69.94 643 LEU A O 1
ATOM 4880 N N . ALA A 1 644 ? 20.248 -2.941 -30.545 1.00 70.75 644 ALA A N 1
ATOM 4881 C CA . ALA A 1 644 ? 20.812 -3.297 -29.256 1.00 70.75 644 ALA A CA 1
ATOM 4882 C C . ALA A 1 644 ? 19.910 -4.257 -28.479 1.00 70.75 644 ALA A C 1
ATOM 4884 O O . ALA A 1 644 ? 18.691 -4.140 -28.497 1.00 70.75 644 ALA A O 1
ATOM 4885 N N . PHE A 1 645 ? 20.535 -5.162 -27.736 1.00 68.19 645 PHE A N 1
ATOM 4886 C CA . PHE A 1 645 ? 19.893 -5.981 -26.720 1.00 68.19 645 PHE A CA 1
ATOM 4887 C C . PHE A 1 645 ? 20.329 -5.474 -25.348 1.00 68.19 645 PHE A C 1
ATOM 4889 O O . PHE A 1 645 ? 21.499 -5.620 -24.984 1.00 68.19 645 PHE A O 1
ATOM 4896 N N . ALA A 1 646 ? 19.418 -4.833 -24.616 1.00 72.56 646 ALA A N 1
ATOM 4897 C CA . ALA A 1 646 ? 19.729 -4.225 -23.330 1.00 72.56 646 ALA A CA 1
ATOM 4898 C C . ALA A 1 646 ? 19.195 -5.043 -22.152 1.00 72.56 646 ALA A C 1
ATOM 4900 O O . ALA A 1 646 ? 18.042 -5.456 -22.139 1.00 72.56 646 ALA A O 1
ATOM 4901 N N . VAL A 1 647 ? 20.025 -5.214 -21.125 1.00 68.25 647 VAL A N 1
ATOM 4902 C CA . VAL A 1 647 ? 19.652 -5.813 -19.841 1.00 68.25 647 VAL A CA 1
ATOM 4903 C C . VAL A 1 647 ? 19.773 -4.752 -18.757 1.00 68.25 647 VAL A C 1
ATOM 4905 O O . VAL A 1 647 ? 20.831 -4.151 -18.582 1.00 68.25 647 VAL A O 1
ATOM 4908 N N . ASN A 1 648 ? 18.694 -4.528 -18.007 1.00 75.56 648 ASN A N 1
ATOM 4909 C CA . ASN A 1 648 ? 18.682 -3.593 -16.886 1.00 75.56 648 ASN A CA 1
ATOM 4910 C C . ASN A 1 648 ? 18.914 -4.328 -15.560 1.00 75.56 648 ASN A C 1
ATOM 4912 O O . ASN A 1 648 ? 18.007 -4.961 -15.027 1.00 75.56 648 ASN A O 1
ATOM 4916 N N . ALA A 1 649 ? 20.134 -4.227 -15.037 1.00 73.25 649 ALA A N 1
ATOM 4917 C CA . ALA A 1 649 ? 20.584 -4.823 -13.780 1.00 73.25 649 ALA A CA 1
ATOM 4918 C C . ALA A 1 649 ? 20.879 -3.763 -12.697 1.00 73.25 649 ALA A C 1
ATOM 4920 O O . ALA A 1 649 ? 21.595 -4.022 -11.727 1.00 73.25 649 ALA A O 1
ATOM 4921 N N . ALA A 1 650 ? 20.364 -2.543 -12.862 1.00 75.69 650 ALA A N 1
ATOM 4922 C CA . ALA A 1 650 ? 20.518 -1.481 -11.879 1.00 75.69 650 ALA A CA 1
ATOM 4923 C C . ALA A 1 650 ? 19.652 -1.737 -10.632 1.00 75.69 650 ALA A C 1
ATOM 4925 O O . ALA A 1 650 ? 18.526 -2.226 -10.723 1.00 75.69 650 ALA A O 1
ATOM 4926 N N . ILE A 1 651 ? 20.172 -1.376 -9.458 1.00 73.56 651 ILE A N 1
ATOM 4927 C CA . ILE A 1 651 ? 19.537 -1.618 -8.162 1.00 73.56 651 ILE A CA 1
ATOM 4928 C C . ILE A 1 651 ? 19.150 -0.270 -7.542 1.00 73.56 651 ILE A C 1
ATOM 4930 O O . ILE A 1 651 ? 20.020 0.481 -7.086 1.00 73.56 651 ILE A O 1
ATOM 4934 N N . PRO A 1 652 ? 17.848 0.061 -7.478 1.00 76.38 652 PRO A N 1
ATOM 4935 C CA . PRO A 1 652 ? 17.384 1.308 -6.887 1.00 76.38 652 PRO A CA 1
ATOM 4936 C C . PRO A 1 652 ? 17.931 1.559 -5.477 1.00 76.38 652 PRO A C 1
ATOM 4938 O O . PRO A 1 652 ? 17.847 0.704 -4.599 1.00 76.38 652 PRO A O 1
ATOM 4941 N N . GLY A 1 653 ? 18.470 2.760 -5.250 1.00 73.31 653 GLY A N 1
ATOM 4942 C CA . GLY A 1 653 ? 19.031 3.159 -3.953 1.00 73.31 653 GLY A CA 1
ATOM 4943 C C . GLY A 1 653 ? 20.477 2.719 -3.689 1.00 73.31 653 GLY A C 1
ATOM 4944 O O . GLY A 1 653 ? 21.039 3.112 -2.667 1.00 73.31 653 GLY A O 1
ATOM 4945 N N . CYS A 1 654 ? 21.100 1.958 -4.595 1.00 75.69 654 CYS A N 1
ATOM 4946 C CA . CYS A 1 654 ? 22.496 1.543 -4.477 1.00 75.69 654 CYS A CA 1
ATOM 4947 C C . CYS A 1 654 ? 23.402 2.352 -5.414 1.00 75.69 654 CYS A C 1
ATOM 4949 O O . CYS A 1 654 ? 23.470 2.081 -6.608 1.00 75.69 654 CYS A O 1
ATOM 4951 N N . GLY A 1 655 ? 24.124 3.331 -4.859 1.00 82.38 655 GLY A N 1
ATOM 4952 C CA . GLY A 1 655 ? 25.235 3.987 -5.562 1.00 82.38 655 GLY A CA 1
ATOM 4953 C C . GLY A 1 655 ? 26.464 3.079 -5.699 1.00 82.38 655 GLY A C 1
ATOM 4954 O O . GLY A 1 655 ? 26.509 1.982 -5.140 1.00 82.38 655 GLY A O 1
ATOM 4955 N N . ILE A 1 656 ? 27.494 3.564 -6.392 1.00 90.25 656 ILE A N 1
ATOM 4956 C CA . ILE A 1 656 ? 28.765 2.843 -6.569 1.00 90.25 656 ILE A CA 1
ATOM 4957 C C . ILE A 1 656 ? 29.545 2.798 -5.251 1.00 90.25 656 ILE A C 1
ATOM 4959 O O . ILE A 1 656 ? 30.204 1.811 -4.933 1.00 90.25 656 ILE A O 1
ATOM 4963 N N . ALA A 1 657 ? 29.442 3.860 -4.455 1.00 87.94 657 ALA A N 1
ATOM 4964 C CA . ALA A 1 657 ? 30.140 4.016 -3.188 1.00 87.94 657 ALA A CA 1
ATOM 4965 C C . ALA A 1 657 ? 29.701 2.959 -2.142 1.00 87.94 657 ALA A C 1
ATOM 4967 O O . ALA A 1 657 ? 28.638 3.087 -1.514 1.00 87.94 657 ALA A O 1
ATOM 4968 N N . ARG A 1 658 ? 30.535 1.933 -1.896 1.00 86.38 658 ARG A N 1
ATOM 4969 C CA . ARG A 1 658 ? 30.198 0.797 -1.012 1.00 86.38 658 ARG A CA 1
ATOM 4970 C C . ARG A 1 658 ? 30.386 1.088 0.474 1.00 86.38 658 ARG A C 1
ATOM 4972 O O . ARG A 1 658 ? 31.242 1.866 0.890 1.00 86.38 658 ARG A O 1
ATOM 4979 N N . GLY A 1 659 ? 29.625 0.362 1.292 1.00 84.31 659 GLY A N 1
ATOM 4980 C CA . GLY A 1 659 ? 29.891 0.180 2.721 1.00 84.31 659 GLY A CA 1
ATOM 4981 C C . GLY A 1 659 ? 29.839 1.444 3.587 1.00 84.31 659 GLY A C 1
ATOM 4982 O O . GLY A 1 659 ? 29.460 2.532 3.152 1.00 84.31 659 GLY A O 1
ATOM 4983 N N . GLY A 1 660 ? 30.218 1.273 4.855 1.00 87.81 660 GLY A N 1
ATOM 4984 C CA . GLY A 1 660 ? 30.241 2.348 5.846 1.00 87.81 660 GLY A CA 1
ATOM 4985 C C . GLY A 1 660 ? 28.852 2.853 6.246 1.00 87.81 660 GLY A C 1
ATOM 4986 O O . GLY A 1 660 ? 27.837 2.168 6.105 1.00 87.81 660 GLY A O 1
ATOM 4987 N N . GLU A 1 661 ? 28.821 4.064 6.792 1.00 88.69 661 GLU A N 1
ATOM 4988 C CA . GLU A 1 661 ? 27.592 4.803 7.079 1.00 88.69 661 GLU A CA 1
ATOM 4989 C C . GLU A 1 661 ? 27.478 6.005 6.149 1.00 88.69 661 GLU A C 1
ATOM 4991 O O . GLU A 1 661 ? 28.460 6.712 5.930 1.00 88.69 661 GLU A O 1
ATOM 4996 N N . VAL A 1 662 ? 26.270 6.275 5.666 1.00 88.06 662 VAL A N 1
ATOM 4997 C CA . VAL A 1 662 ? 25.925 7.461 4.882 1.00 88.06 662 VAL A CA 1
ATOM 4998 C C . VAL A 1 662 ? 25.018 8.375 5.703 1.00 88.06 662 VAL A C 1
ATOM 5000 O O . VAL A 1 662 ? 24.129 7.921 6.424 1.00 88.06 662 VAL A O 1
ATOM 5003 N N . MET A 1 663 ? 25.264 9.678 5.637 1.00 84.00 663 MET A N 1
ATOM 5004 C CA . MET A 1 663 ? 24.439 10.696 6.273 1.00 84.00 663 MET A CA 1
ATOM 5005 C C . MET A 1 663 ? 23.249 11.025 5.373 1.00 84.00 663 MET A C 1
ATOM 5007 O O . MET A 1 663 ? 23.416 11.651 4.329 1.00 84.00 663 MET A O 1
ATOM 5011 N N . LEU A 1 664 ? 22.054 10.634 5.805 1.00 82.00 664 LEU A N 1
ATOM 5012 C CA . LEU A 1 664 ? 20.795 11.002 5.161 1.00 82.00 664 LEU A CA 1
ATOM 5013 C C . LEU A 1 664 ? 20.154 12.191 5.881 1.00 82.00 664 LEU A C 1
ATOM 5015 O O . LEU A 1 664 ? 20.602 12.605 6.955 1.00 82.00 664 LEU A O 1
ATOM 5019 N N . ALA A 1 665 ? 19.061 12.710 5.321 1.00 70.00 665 ALA A N 1
ATOM 5020 C CA . ALA A 1 665 ? 18.292 13.799 5.926 1.00 70.00 665 ALA A CA 1
ATOM 5021 C C . ALA A 1 665 ? 17.859 13.500 7.380 1.00 70.00 665 ALA A C 1
ATOM 5023 O O . ALA A 1 665 ? 17.864 14.389 8.233 1.00 70.00 665 ALA A O 1
ATOM 5024 N N . ASP A 1 666 ? 17.546 12.233 7.675 1.00 73.31 666 ASP A N 1
ATOM 5025 C CA . ASP A 1 666 ? 17.095 11.757 8.991 1.00 73.31 666 ASP A CA 1
ATOM 5026 C C . ASP A 1 666 ? 18.241 11.280 9.915 1.00 73.31 666 ASP A C 1
ATOM 5028 O O . ASP A 1 666 ? 17.992 10.821 11.036 1.00 73.31 666 ASP A O 1
ATOM 5032 N N . GLY A 1 667 ? 19.500 11.408 9.478 1.00 79.31 667 GLY A N 1
ATOM 5033 C CA . GLY A 1 667 ? 20.701 11.032 10.228 1.00 79.31 667 GLY A CA 1
ATOM 5034 C C . GLY A 1 667 ? 21.536 9.927 9.565 1.00 79.31 667 GLY A C 1
ATOM 5035 O O . GLY A 1 667 ? 21.252 9.515 8.441 1.00 79.31 667 GLY A O 1
ATOM 5036 N N . PRO A 1 668 ? 22.597 9.450 10.244 1.00 84.94 668 PRO A N 1
ATOM 5037 C CA . PRO A 1 668 ? 23.490 8.440 9.694 1.00 84.94 668 PRO A CA 1
ATOM 5038 C C . PRO A 1 668 ? 22.834 7.057 9.670 1.00 84.94 668 PRO A C 1
ATOM 5040 O O . PRO A 1 668 ? 22.251 6.616 10.665 1.00 84.94 668 PRO A O 1
ATOM 5043 N N . VAL A 1 669 ? 22.966 6.364 8.543 1.00 84.00 669 VAL A N 1
ATOM 5044 C CA . VAL A 1 669 ? 22.450 5.011 8.318 1.00 84.00 669 VAL A CA 1
ATOM 5045 C C . VAL A 1 669 ? 23.566 4.148 7.736 1.00 84.00 669 VAL A C 1
ATOM 5047 O O . VAL A 1 669 ? 24.348 4.618 6.914 1.00 84.00 669 VAL A O 1
ATOM 5050 N N . ALA A 1 670 ? 23.667 2.894 8.179 1.00 84.00 670 ALA A N 1
ATOM 5051 C CA . ALA A 1 670 ? 24.581 1.934 7.566 1.00 84.00 670 ALA A CA 1
ATOM 5052 C C . ALA A 1 670 ? 24.129 1.638 6.131 1.00 84.00 670 ALA A C 1
ATOM 5054 O O . ALA A 1 670 ? 22.937 1.434 5.903 1.00 84.00 670 ALA A O 1
ATOM 5055 N N . VAL A 1 671 ? 25.069 1.612 5.188 1.00 77.88 671 VAL A N 1
ATOM 5056 C CA . VAL A 1 671 ? 24.770 1.237 3.801 1.00 77.88 671 VAL A CA 1
ATOM 5057 C C . VAL A 1 671 ? 24.281 -0.209 3.769 1.00 77.88 671 VAL A C 1
ATOM 5059 O O . VAL A 1 671 ? 24.832 -1.066 4.467 1.00 77.88 671 VAL A O 1
ATOM 5062 N N . ASP A 1 672 ? 23.227 -0.463 2.990 1.00 74.62 672 ASP A N 1
ATOM 5063 C CA . ASP A 1 672 ? 22.650 -1.797 2.849 1.00 74.62 672 ASP A CA 1
ATOM 5064 C C . ASP A 1 672 ? 23.732 -2.787 2.373 1.00 74.62 672 ASP A C 1
ATOM 5066 O O . ASP A 1 672 ? 24.423 -2.501 1.388 1.00 74.62 672 ASP A O 1
ATOM 5070 N N . PRO A 1 673 ? 23.914 -3.939 3.047 1.00 71.38 673 PRO A N 1
ATOM 5071 C CA . PRO A 1 673 ? 24.852 -4.964 2.604 1.00 71.38 673 PRO A CA 1
ATOM 5072 C C . PRO A 1 673 ? 24.648 -5.410 1.150 1.00 71.38 673 PRO A C 1
ATOM 5074 O O . PRO A 1 673 ? 25.634 -5.737 0.493 1.00 71.38 673 PRO A O 1
ATOM 5077 N N . ALA A 1 674 ? 23.414 -5.382 0.634 1.00 64.19 674 ALA A N 1
ATOM 5078 C CA . ALA A 1 674 ? 23.115 -5.696 -0.762 1.00 64.19 674 ALA A CA 1
ATOM 5079 C C . ALA A 1 674 ? 23.788 -4.712 -1.735 1.00 64.19 674 ALA A C 1
ATOM 5081 O O . ALA A 1 674 ? 24.314 -5.133 -2.761 1.00 64.19 674 ALA A O 1
ATOM 5082 N N . CYS A 1 675 ? 23.885 -3.427 -1.374 1.00 72.50 675 CYS A N 1
ATOM 5083 C CA . CYS A 1 675 ? 24.604 -2.426 -2.169 1.00 72.50 675 CYS A CA 1
ATOM 5084 C C . CYS A 1 675 ? 26.135 -2.575 -2.085 1.00 72.50 675 CYS A C 1
ATOM 5086 O O . CYS A 1 675 ? 26.861 -1.955 -2.855 1.00 72.50 675 CYS A O 1
ATOM 5088 N N . GLY A 1 676 ? 26.657 -3.353 -1.130 1.00 72.75 676 GLY A N 1
ATOM 5089 C CA . GLY A 1 676 ? 28.096 -3.570 -0.955 1.00 72.75 676 GLY A CA 1
ATOM 5090 C C . GLY A 1 676 ? 28.674 -4.716 -1.789 1.00 72.75 676 GLY A C 1
ATOM 5091 O O . GLY A 1 676 ? 29.893 -4.810 -1.902 1.00 72.75 676 GLY A O 1
ATOM 5092 N N . GLY A 1 677 ? 27.825 -5.585 -2.345 1.00 77.00 677 GLY A N 1
ATOM 5093 C CA . GLY A 1 677 ? 28.228 -6.807 -3.049 1.00 77.00 677 GLY A CA 1
ATOM 5094 C C . GLY A 1 677 ? 28.350 -6.676 -4.568 1.00 77.00 677 GLY A C 1
ATOM 5095 O O . GLY A 1 677 ? 28.525 -7.690 -5.239 1.00 77.00 677 GLY A O 1
ATOM 5096 N N . TRP A 1 678 ? 28.244 -5.464 -5.128 1.00 83.12 678 TRP A N 1
ATOM 5097 C CA . TRP A 1 678 ? 28.174 -5.295 -6.583 1.00 83.12 678 TRP A CA 1
ATOM 5098 C C . TRP A 1 678 ? 29.432 -5.770 -7.314 1.00 83.12 678 TRP A C 1
ATOM 5100 O O . TRP A 1 678 ? 29.320 -6.181 -8.457 1.00 83.12 678 TRP A O 1
ATOM 5110 N N . ALA A 1 679 ? 30.613 -5.768 -6.688 1.00 81.19 679 ALA A N 1
ATOM 5111 C CA . ALA A 1 679 ? 31.845 -6.184 -7.367 1.00 81.19 679 ALA A CA 1
ATOM 5112 C C . ALA A 1 679 ? 31.801 -7.663 -7.783 1.00 81.19 679 ALA A C 1
ATOM 5114 O O . ALA A 1 679 ? 32.161 -7.994 -8.909 1.00 81.19 679 ALA A O 1
ATOM 5115 N N . ASP A 1 680 ? 31.299 -8.530 -6.901 1.00 78.38 680 ASP A N 1
ATOM 5116 C CA . ASP A 1 680 ? 31.133 -9.954 -7.197 1.00 78.38 680 ASP A CA 1
ATOM 5117 C C . ASP A 1 680 ? 29.959 -10.172 -8.163 1.00 78.38 680 ASP A C 1
ATOM 5119 O O . ASP A 1 680 ? 30.099 -10.878 -9.159 1.00 78.38 680 ASP A O 1
ATOM 5123 N N . ALA A 1 681 ? 28.825 -9.506 -7.914 1.00 74.06 681 ALA A N 1
ATOM 5124 C CA . ALA A 1 681 ? 27.623 -9.649 -8.735 1.00 74.06 681 ALA A CA 1
ATOM 5125 C C . ALA A 1 681 ? 27.828 -9.151 -10.176 1.00 74.06 681 ALA A C 1
ATOM 5127 O O . ALA A 1 681 ? 27.393 -9.787 -11.130 1.00 74.06 681 ALA A O 1
ATOM 5128 N N . TRP A 1 682 ? 28.511 -8.020 -10.359 1.00 84.81 682 TRP A N 1
ATOM 5129 C CA . TRP A 1 682 ? 28.830 -7.504 -11.685 1.00 84.81 682 TRP A CA 1
ATOM 5130 C C . TRP A 1 682 ? 29.876 -8.362 -12.384 1.00 84.81 682 TRP A C 1
ATOM 5132 O O . TRP A 1 682 ? 29.756 -8.562 -13.582 1.00 84.81 682 TRP A O 1
ATOM 5142 N N . ALA A 1 683 ? 30.863 -8.917 -11.675 1.00 79.50 683 ALA A N 1
ATOM 5143 C CA . ALA A 1 683 ? 31.818 -9.835 -12.293 1.00 79.50 683 ALA A CA 1
ATOM 5144 C C . ALA A 1 683 ? 31.130 -11.091 -12.861 1.00 79.50 683 ALA A C 1
ATOM 5146 O O . ALA A 1 683 ? 31.483 -11.531 -13.955 1.00 79.50 683 ALA A O 1
ATOM 5147 N N . GLU A 1 684 ? 30.137 -11.630 -12.149 1.00 73.19 684 GLU A N 1
ATOM 5148 C CA . GLU A 1 684 ? 29.284 -12.728 -12.622 1.00 73.19 684 GLU A CA 1
ATOM 5149 C C . GLU A 1 684 ? 28.462 -12.297 -13.848 1.00 73.19 684 GLU A C 1
ATOM 5151 O O . GLU A 1 684 ? 28.582 -12.913 -14.903 1.00 73.19 684 GLU A O 1
ATOM 5156 N N . LEU A 1 685 ? 27.760 -11.157 -13.776 1.00 67.31 685 LEU A N 1
ATOM 5157 C CA . LEU A 1 685 ? 26.993 -10.612 -14.907 1.00 67.31 685 LEU A CA 1
ATOM 5158 C C . LEU A 1 685 ? 27.852 -10.367 -16.154 1.00 67.31 685 LEU A C 1
ATOM 5160 O O . LEU A 1 685 ? 27.444 -10.709 -17.259 1.00 67.31 685 LEU A O 1
ATOM 5164 N N . ILE A 1 686 ? 29.044 -9.787 -16.006 1.00 78.94 686 ILE A N 1
ATOM 5165 C CA . ILE A 1 686 ? 29.970 -9.569 -17.123 1.00 78.94 686 ILE A CA 1
ATOM 5166 C C . ILE A 1 686 ? 30.431 -10.905 -17.701 1.00 78.94 686 ILE A C 1
ATOM 5168 O O . ILE A 1 686 ? 30.492 -11.049 -18.920 1.00 78.94 686 ILE A O 1
ATOM 5172 N N . SER A 1 687 ? 30.744 -11.878 -16.842 1.00 73.50 687 SER A N 1
ATOM 5173 C CA . SER A 1 687 ? 31.184 -13.202 -17.274 1.00 73.50 687 SER A CA 1
ATOM 5174 C C . SER A 1 687 ? 30.111 -13.957 -18.038 1.00 73.50 687 SER A C 1
ATOM 5176 O O . SER A 1 687 ? 30.425 -14.610 -19.030 1.00 73.50 687 SER A O 1
ATOM 5178 N N . ASP A 1 688 ? 28.865 -13.845 -17.615 1.00 58.47 688 ASP A N 1
ATOM 5179 C CA . ASP A 1 688 ? 27.802 -14.635 -18.207 1.00 58.47 688 ASP A CA 1
ATOM 5180 C C . ASP A 1 688 ? 27.151 -13.934 -19.408 1.00 58.47 688 ASP A C 1
ATOM 5182 O O . ASP A 1 688 ? 26.785 -14.592 -20.377 1.00 58.47 688 ASP A O 1
ATOM 5186 N N . PHE A 1 689 ? 27.028 -12.602 -19.383 1.00 63.75 689 PHE A N 1
ATOM 5187 C CA . PHE A 1 689 ? 26.392 -11.834 -20.462 1.00 63.75 689 PHE A CA 1
ATOM 5188 C C . PHE A 1 689 ? 27.362 -11.330 -21.534 1.00 63.75 689 PHE A C 1
ATOM 5190 O O . PHE A 1 689 ? 26.947 -11.031 -22.656 1.00 63.75 689 PHE A O 1
ATOM 5197 N N . GLN A 1 690 ? 28.656 -11.208 -21.217 1.00 77.19 690 GLN A N 1
ATOM 5198 C CA . GLN A 1 690 ? 29.682 -10.711 -22.142 1.00 77.19 690 GLN A CA 1
ATOM 5199 C C . GLN A 1 690 ? 29.270 -9.404 -22.857 1.00 77.19 690 GLN A C 1
ATOM 5201 O O . GLN A 1 690 ? 29.271 -9.368 -24.090 1.00 77.19 690 GLN A O 1
ATOM 5206 N N . PRO A 1 691 ? 28.836 -8.335 -22.169 1.00 81.75 691 PRO A N 1
ATOM 5207 C CA . PRO A 1 691 ? 28.305 -7.156 -22.851 1.00 81.75 691 PRO A CA 1
ATOM 5208 C C . PRO A 1 691 ? 29.348 -6.486 -23.756 1.00 81.75 691 PRO A C 1
ATOM 5210 O O . PRO A 1 691 ? 30.536 -6.456 -23.445 1.00 81.75 691 PRO A O 1
ATOM 5213 N N . HIS A 1 692 ? 28.895 -5.894 -24.863 1.00 89.50 692 HIS A N 1
ATOM 5214 C CA . HIS A 1 692 ? 29.757 -5.033 -25.680 1.00 89.50 692 HIS A CA 1
ATOM 5215 C C . HIS A 1 692 ? 29.951 -3.681 -24.992 1.00 89.50 692 HIS A C 1
ATOM 5217 O O . HIS A 1 692 ? 31.054 -3.133 -24.973 1.00 89.50 692 HIS A O 1
ATOM 5223 N N . VAL A 1 693 ? 28.869 -3.160 -24.407 1.00 93.81 693 VAL A N 1
ATOM 5224 C CA . VAL A 1 693 ? 28.860 -1.898 -23.676 1.00 93.81 693 VAL A CA 1
ATOM 5225 C C . VAL A 1 693 ? 28.157 -2.077 -22.340 1.00 93.81 693 VAL A C 1
ATOM 5227 O O . VAL A 1 693 ? 27.083 -2.672 -22.258 1.00 93.81 693 VAL A O 1
ATOM 5230 N N . VAL A 1 694 ? 28.751 -1.515 -21.295 1.00 95.88 694 VAL A N 1
ATOM 5231 C CA . VAL A 1 694 ? 28.128 -1.396 -19.978 1.00 95.88 694 VAL A CA 1
ATOM 5232 C C . VAL A 1 694 ? 27.792 0.065 -19.731 1.00 95.88 694 VAL A C 1
ATOM 5234 O O . VAL A 1 694 ? 28.680 0.908 -19.775 1.00 95.88 694 VAL A O 1
ATOM 5237 N N . VAL A 1 695 ? 26.532 0.368 -19.450 1.00 96.31 695 VAL A N 1
ATOM 5238 C CA . VAL A 1 695 ? 26.057 1.705 -19.097 1.00 96.31 695 VAL A CA 1
ATOM 5239 C C . VAL A 1 695 ? 25.970 1.814 -17.582 1.00 96.31 695 VAL A C 1
ATOM 5241 O O . VAL A 1 695 ? 25.262 1.045 -16.933 1.00 96.31 695 VAL A O 1
ATOM 5244 N N . VAL A 1 696 ? 26.670 2.789 -17.014 1.00 94.81 696 VAL A N 1
ATOM 5245 C CA . VAL A 1 696 ? 26.654 3.074 -15.577 1.00 94.81 696 VAL A CA 1
ATOM 5246 C C . VAL A 1 696 ? 26.574 4.575 -15.345 1.00 94.81 696 VAL A C 1
ATOM 5248 O O . VAL A 1 696 ? 27.111 5.356 -16.125 1.00 94.81 696 VAL A O 1
ATOM 5251 N N . THR A 1 697 ? 25.912 4.988 -14.270 1.00 90.38 697 THR A N 1
ATOM 5252 C CA . THR A 1 697 ? 25.803 6.399 -13.880 1.00 90.38 697 THR A CA 1
ATOM 5253 C C . THR A 1 697 ? 26.337 6.547 -12.468 1.00 90.38 697 THR A C 1
ATOM 5255 O O . THR A 1 697 ? 25.927 5.796 -11.580 1.00 90.38 697 THR A O 1
ATOM 5258 N N . SER A 1 698 ? 27.216 7.522 -12.237 1.00 83.88 698 SER A N 1
ATOM 5259 C CA . SER A 1 698 ? 27.407 8.029 -10.876 1.00 83.88 698 SER A CA 1
ATOM 5260 C C . SER A 1 698 ? 26.177 8.841 -10.473 1.00 83.88 698 SER A C 1
ATOM 5262 O O . SER A 1 698 ? 25.504 9.412 -11.329 1.00 83.88 698 SER A O 1
ATOM 5264 N N . GLY A 1 699 ? 25.848 8.876 -9.182 1.00 82.69 699 GLY A N 1
ATOM 5265 C CA . GLY A 1 699 ? 24.561 9.410 -8.726 1.00 82.69 699 GLY A CA 1
ATOM 5266 C C . GLY A 1 699 ? 24.627 10.148 -7.395 1.00 82.69 699 GLY A C 1
ATOM 5267 O O . GLY A 1 699 ? 25.649 10.172 -6.708 1.00 82.69 699 GLY A O 1
ATOM 5268 N N . GLY A 1 700 ? 23.497 10.730 -6.986 1.00 80.75 700 GLY A N 1
ATOM 5269 C CA . GLY A 1 700 ? 23.385 11.452 -5.711 1.00 80.75 700 GLY A CA 1
ATOM 5270 C C . GLY A 1 700 ? 23.729 10.592 -4.484 1.00 80.75 700 GLY A C 1
ATOM 5271 O O . GLY A 1 700 ? 24.151 11.120 -3.454 1.00 80.75 700 GLY A O 1
ATOM 5272 N N . TRP A 1 701 ? 23.619 9.265 -4.596 1.00 85.19 701 TRP A N 1
ATOM 5273 C CA . TRP A 1 701 ? 24.002 8.309 -3.550 1.00 85.19 701 TRP A CA 1
ATOM 5274 C C . TRP A 1 701 ? 25.511 8.256 -3.273 1.00 85.19 701 TRP A C 1
ATOM 5276 O O . TRP A 1 701 ? 25.924 7.896 -2.162 1.00 85.19 701 TRP A O 1
ATOM 5286 N N . ASP A 1 702 ? 26.335 8.657 -4.239 1.00 89.38 702 ASP A N 1
ATOM 5287 C CA . ASP A 1 702 ? 27.789 8.727 -4.086 1.00 89.38 702 ASP A CA 1
ATOM 5288 C C . ASP A 1 702 ? 28.226 10.017 -3.379 1.00 89.38 702 ASP A C 1
ATOM 5290 O O . ASP A 1 702 ? 29.236 10.027 -2.680 1.00 89.38 702 ASP A O 1
ATOM 5294 N N . LEU A 1 703 ? 27.419 11.080 -3.474 1.00 87.56 703 LEU A N 1
ATOM 5295 C CA . LEU A 1 703 ? 27.656 12.382 -2.834 1.00 87.56 703 LEU A CA 1
ATOM 5296 C C . LEU A 1 703 ? 27.333 12.412 -1.341 1.00 87.56 703 LEU A C 1
ATOM 5298 O O . LEU A 1 703 ? 27.696 13.362 -0.643 1.00 87.56 703 LEU A O 1
ATOM 5302 N N . GLY A 1 704 ? 26.630 11.399 -0.837 1.00 86.25 704 GLY A N 1
ATOM 5303 C CA . GLY A 1 704 ? 26.275 11.322 0.571 1.00 86.25 704 GLY A CA 1
ATOM 5304 C C . GLY A 1 704 ? 27.519 11.402 1.457 1.00 86.25 704 GLY A C 1
ATOM 5305 O O . GLY A 1 704 ? 28.482 10.657 1.275 1.00 86.25 704 GLY A O 1
ATOM 5306 N N . ARG A 1 705 ? 27.496 12.283 2.462 1.00 89.56 705 ARG A N 1
ATOM 5307 C CA . ARG A 1 705 ? 28.572 12.370 3.455 1.00 89.56 705 ARG A CA 1
ATOM 5308 C C . ARG A 1 705 ? 28.716 11.023 4.169 1.00 89.56 705 ARG A C 1
ATOM 5310 O O . ARG A 1 705 ? 27.742 10.528 4.733 1.00 89.56 705 ARG A O 1
ATOM 5317 N N . ARG A 1 706 ? 29.916 10.443 4.189 1.00 90.44 706 ARG A N 1
ATOM 5318 C CA . ARG A 1 706 ? 30.154 9.056 4.616 1.00 90.44 706 ARG A CA 1
ATOM 5319 C C . ARG A 1 706 ? 31.168 8.910 5.730 1.00 90.44 706 ARG A C 1
ATOM 5321 O O . ARG A 1 706 ? 32.095 9.702 5.859 1.00 90.44 706 ARG A O 1
ATOM 5328 N N . ARG A 1 707 ? 31.018 7.837 6.503 1.00 92.69 707 ARG A N 1
ATOM 5329 C CA . ARG A 1 707 ? 32.012 7.357 7.462 1.00 92.69 707 ARG A CA 1
ATOM 5330 C C . ARG A 1 707 ? 32.350 5.900 7.162 1.00 92.69 707 ARG A C 1
ATOM 5332 O O . ARG A 1 707 ? 31.528 5.016 7.397 1.00 92.69 707 ARG A O 1
ATOM 5339 N N . GLN A 1 708 ? 33.559 5.659 6.663 1.00 92.62 708 GLN A N 1
ATOM 5340 C CA . GLN A 1 708 ? 34.068 4.310 6.411 1.00 92.62 708 GLN A CA 1
ATOM 5341 C C . GLN A 1 708 ? 34.744 3.704 7.651 1.00 92.62 708 GLN A C 1
ATOM 5343 O O . GLN A 1 708 ? 35.188 4.438 8.543 1.00 92.62 708 GLN A O 1
ATOM 5348 N N . PRO A 1 709 ? 34.862 2.365 7.732 1.00 87.94 709 PRO A N 1
ATOM 5349 C CA . PRO A 1 709 ? 35.668 1.711 8.755 1.00 87.94 709 PRO A CA 1
ATOM 5350 C C . PRO A 1 709 ? 37.100 2.265 8.778 1.00 87.94 709 PRO A C 1
ATOM 5352 O O . PRO A 1 709 ? 37.822 2.207 7.788 1.00 87.94 709 PRO A O 1
ATOM 5355 N N . GLY A 1 710 ? 37.517 2.800 9.927 1.00 87.94 710 GLY A N 1
ATOM 5356 C CA . GLY A 1 710 ? 38.837 3.418 10.096 1.00 87.94 710 GLY A CA 1
ATOM 5357 C C . GLY A 1 710 ? 38.884 4.928 9.842 1.00 87.94 710 GLY A C 1
ATOM 5358 O O . GLY A 1 710 ? 39.944 5.519 10.025 1.00 87.94 710 GLY A O 1
ATOM 5359 N N . TRP A 1 711 ? 37.769 5.566 9.474 1.00 92.50 711 TRP A N 1
ATOM 5360 C CA . TRP A 1 711 ? 37.659 7.027 9.453 1.00 92.50 711 TRP A CA 1
ATOM 5361 C C . TRP A 1 711 ? 37.203 7.556 10.816 1.00 92.50 711 TRP A C 1
ATOM 5363 O O . TRP A 1 711 ? 36.243 7.053 11.403 1.00 92.50 711 TRP A O 1
ATOM 5373 N N . ASP A 1 712 ? 37.875 8.601 11.305 1.00 89.69 712 ASP A N 1
ATOM 5374 C CA . ASP A 1 712 ? 37.584 9.200 12.614 1.00 89.69 712 ASP A CA 1
ATOM 5375 C C . ASP A 1 712 ? 36.264 10.001 12.640 1.00 89.69 712 ASP A C 1
ATOM 5377 O O . ASP A 1 712 ? 35.668 10.166 13.706 1.00 89.69 712 ASP A O 1
ATOM 5381 N N . ASP A 1 713 ? 35.789 10.484 11.484 1.00 92.88 713 ASP A N 1
ATOM 5382 C CA . ASP A 1 713 ? 34.550 11.261 11.339 1.00 92.88 713 ASP A CA 1
ATOM 5383 C C . ASP A 1 713 ? 33.919 11.077 9.943 1.00 92.88 713 ASP A C 1
ATOM 5385 O O . ASP A 1 713 ? 34.497 10.444 9.056 1.00 92.88 713 ASP A O 1
ATOM 5389 N N . PHE A 1 714 ? 32.723 11.633 9.760 1.00 92.69 714 PHE A N 1
ATOM 5390 C CA . PHE A 1 714 ? 32.043 11.759 8.480 1.00 92.69 714 PHE A CA 1
ATOM 5391 C C . PHE A 1 714 ? 32.785 12.722 7.545 1.00 92.69 714 PHE A C 1
ATOM 5393 O O . PHE A 1 714 ? 33.078 13.859 7.913 1.00 92.69 714 PHE A O 1
ATOM 5400 N N . LYS A 1 715 ? 33.024 12.283 6.312 1.00 93.12 715 LYS A N 1
ATOM 5401 C CA . LYS A 1 715 ? 33.687 13.037 5.247 1.00 93.12 715 LYS A CA 1
ATOM 5402 C C . LYS A 1 715 ? 32.757 13.191 4.050 1.00 93.12 715 LYS A C 1
ATOM 5404 O O . LYS A 1 715 ? 31.854 12.382 3.860 1.00 93.12 715 LYS A O 1
ATOM 5409 N N . SER A 1 716 ? 32.956 14.236 3.268 1.00 90.88 716 SER A N 1
ATOM 5410 C CA . SER A 1 716 ? 32.193 14.532 2.052 1.00 90.88 716 SER A CA 1
ATOM 5411 C C . SER A 1 716 ? 33.151 14.969 0.957 1.00 90.88 716 SER A C 1
ATOM 5413 O O . SER A 1 716 ? 34.326 15.218 1.238 1.00 90.88 716 SER A O 1
ATOM 5415 N N . MET A 1 717 ? 32.620 15.119 -0.253 1.00 87.06 717 MET A N 1
ATOM 5416 C CA . MET A 1 717 ? 33.349 15.681 -1.383 1.00 87.06 717 MET A CA 1
ATOM 5417 C C . MET A 1 717 ? 34.100 16.966 -0.990 1.00 87.06 717 MET A C 1
ATOM 5419 O O . MET A 1 717 ? 33.559 17.823 -0.278 1.00 87.06 717 MET A O 1
ATOM 5423 N N . GLY A 1 718 ? 35.359 17.068 -1.420 1.00 87.19 718 GLY A N 1
ATOM 5424 C CA . GLY A 1 718 ? 36.297 18.134 -1.064 1.00 87.19 718 GLY A CA 1
ATOM 5425 C C . GLY A 1 718 ? 37.188 17.820 0.147 1.00 87.19 718 GLY A C 1
ATOM 5426 O O . GLY A 1 718 ? 38.119 18.579 0.435 1.00 87.19 718 GLY A O 1
ATOM 5427 N N . ASP A 1 719 ? 36.932 16.724 0.873 1.00 92.19 719 ASP A N 1
ATOM 5428 C CA . ASP A 1 719 ? 37.899 16.128 1.803 1.00 92.19 719 ASP A CA 1
ATOM 5429 C C . ASP A 1 719 ? 38.809 15.166 1.019 1.00 92.19 719 ASP A C 1
ATOM 5431 O O . ASP A 1 719 ? 38.300 14.189 0.468 1.00 92.19 719 ASP A O 1
ATOM 5435 N N . PRO A 1 720 ? 40.145 15.351 1.022 1.00 92.25 720 PRO A N 1
ATOM 5436 C CA . PRO A 1 720 ? 41.051 14.531 0.215 1.00 92.25 720 PRO A CA 1
ATOM 5437 C C . PRO A 1 720 ? 40.926 13.023 0.452 1.00 92.25 720 PRO A C 1
ATOM 5439 O O . PRO A 1 720 ? 41.151 12.243 -0.462 1.00 92.25 720 PRO A O 1
ATOM 5442 N N . VAL A 1 721 ? 40.559 12.603 1.670 1.00 93.19 721 VAL A N 1
ATOM 5443 C CA . VAL A 1 721 ? 40.389 11.180 2.000 1.00 93.19 721 VAL A CA 1
ATOM 5444 C C . VAL A 1 721 ? 39.100 10.620 1.398 1.00 93.19 721 VAL A C 1
ATOM 5446 O O . VAL A 1 721 ? 39.059 9.451 1.028 1.00 93.19 721 VAL A O 1
ATOM 5449 N N . PHE A 1 722 ? 38.043 11.433 1.325 1.00 92.62 722 PHE A N 1
ATOM 5450 C CA . PHE A 1 722 ? 36.793 11.036 0.683 1.00 92.62 722 PHE A CA 1
ATOM 5451 C C . PHE A 1 722 ? 36.965 10.976 -0.831 1.00 92.62 722 PHE A C 1
ATOM 5453 O O . PHE A 1 722 ? 36.583 9.977 -1.430 1.00 92.62 722 PHE A O 1
ATOM 5460 N N . ASP A 1 723 ? 37.574 12.009 -1.416 1.00 91.12 723 ASP A N 1
ATOM 5461 C CA . ASP A 1 723 ? 37.763 12.114 -2.863 1.00 91.12 723 ASP A CA 1
ATOM 5462 C C . ASP A 1 723 ? 38.664 10.974 -3.374 1.00 91.12 723 ASP A C 1
ATOM 5464 O O . ASP A 1 723 ? 38.292 10.269 -4.309 1.00 91.12 723 ASP A O 1
ATOM 5468 N N . GLU A 1 724 ? 39.797 10.707 -2.705 1.00 91.88 724 GLU A N 1
ATOM 5469 C CA . GLU A 1 724 ? 40.691 9.583 -3.040 1.00 91.88 724 GLU A CA 1
ATOM 5470 C C . GLU A 1 724 ? 39.980 8.226 -2.928 1.00 91.88 724 GLU A C 1
ATOM 5472 O O . GLU A 1 724 ? 40.143 7.360 -3.789 1.00 91.88 724 GLU A O 1
ATOM 5477 N N . TRP A 1 725 ? 39.164 8.035 -1.887 1.00 93.88 725 TRP A N 1
ATOM 5478 C CA . TRP A 1 725 ? 38.406 6.800 -1.701 1.00 93.88 725 TRP A CA 1
ATOM 5479 C C . TRP A 1 725 ? 37.326 6.609 -2.771 1.00 93.88 725 TRP A C 1
ATOM 5481 O O . TRP A 1 725 ? 37.236 5.528 -3.348 1.00 93.88 725 TRP A O 1
ATOM 5491 N N . LEU A 1 726 ? 36.533 7.644 -3.059 1.00 92.69 726 LEU A N 1
ATOM 5492 C CA . LEU A 1 726 ? 35.458 7.573 -4.046 1.00 92.69 726 LEU A CA 1
ATOM 5493 C C . LEU A 1 726 ? 36.013 7.316 -5.454 1.00 92.69 726 LEU A C 1
ATOM 5495 O O . LEU A 1 726 ? 35.481 6.479 -6.180 1.00 92.69 726 LEU A O 1
ATOM 5499 N N . MET A 1 727 ? 37.129 7.959 -5.809 1.00 90.06 727 MET A N 1
ATOM 5500 C CA . MET A 1 727 ? 37.847 7.667 -7.052 1.00 90.06 727 MET A CA 1
ATOM 5501 C C . MET A 1 727 ? 38.356 6.223 -7.106 1.00 90.06 727 MET A C 1
ATOM 5503 O O . MET A 1 727 ? 38.323 5.600 -8.167 1.00 90.06 727 MET A O 1
ATOM 5507 N N . GLY A 1 728 ? 38.803 5.675 -5.972 1.00 91.69 728 GLY A N 1
ATOM 5508 C CA . GLY A 1 728 ? 39.164 4.264 -5.853 1.00 91.69 728 GLY A CA 1
ATOM 5509 C C . GLY A 1 728 ? 37.987 3.330 -6.143 1.00 91.69 728 GLY A C 1
ATOM 5510 O O . GLY A 1 728 ? 38.140 2.394 -6.923 1.00 91.69 728 GLY A O 1
ATOM 5511 N N . GLU A 1 729 ? 36.809 3.621 -5.586 1.00 93.06 729 GLU A N 1
ATOM 5512 C CA . GLU A 1 729 ? 35.583 2.848 -5.834 1.00 93.06 729 GLU A CA 1
ATOM 5513 C C . GLU A 1 729 ? 35.148 2.920 -7.303 1.00 93.06 729 GLU A C 1
ATOM 5515 O O . GLU A 1 729 ? 34.800 1.897 -7.888 1.00 93.06 729 GLU A O 1
ATOM 5520 N N . TYR A 1 730 ? 35.216 4.100 -7.931 1.00 94.19 730 TYR A N 1
ATOM 5521 C CA . TYR A 1 730 ? 34.922 4.246 -9.361 1.00 94.19 730 TYR A CA 1
ATOM 5522 C C . TYR A 1 730 ? 35.937 3.493 -10.221 1.00 94.19 730 TYR A C 1
ATOM 5524 O O . TYR A 1 730 ? 35.556 2.821 -11.175 1.00 94.19 730 TYR A O 1
ATOM 5532 N N . GLY A 1 731 ? 37.221 3.545 -9.861 1.00 92.81 731 GLY A N 1
ATOM 5533 C CA . GLY A 1 731 ? 38.264 2.769 -10.523 1.00 92.81 731 GLY A CA 1
ATOM 5534 C C . GLY A 1 731 ? 38.010 1.263 -10.450 1.00 92.81 731 GLY A C 1
ATOM 5535 O O . GLY A 1 731 ? 38.100 0.590 -11.472 1.00 92.81 731 GLY A O 1
ATOM 5536 N N . GLU A 1 732 ? 37.649 0.745 -9.273 1.00 92.69 732 GLU A N 1
ATOM 5537 C CA . GLU A 1 732 ? 37.315 -0.672 -9.090 1.00 92.69 732 GLU A CA 1
ATOM 5538 C C . GLU A 1 732 ? 36.059 -1.064 -9.877 1.00 92.69 732 GLU A C 1
ATOM 5540 O O . GLU A 1 732 ? 36.061 -2.093 -10.548 1.00 92.69 732 GLU A O 1
ATOM 5545 N N . ALA A 1 733 ? 35.020 -0.224 -9.863 1.00 93.69 733 ALA A N 1
ATOM 5546 C CA . ALA A 1 733 ? 33.812 -0.435 -10.654 1.00 93.69 733 ALA A CA 1
ATOM 5547 C C . ALA A 1 733 ? 34.128 -0.536 -12.148 1.00 93.69 733 ALA A C 1
ATOM 5549 O O . ALA A 1 733 ? 33.706 -1.487 -12.800 1.00 93.69 733 ALA A O 1
ATOM 5550 N N . ILE A 1 734 ? 34.917 0.397 -12.685 1.00 94.81 734 ILE A N 1
ATOM 5551 C CA . ILE A 1 734 ? 35.330 0.377 -14.093 1.00 94.81 734 ILE A CA 1
ATOM 5552 C C . ILE A 1 734 ? 36.151 -0.875 -14.393 1.00 94.81 734 ILE A C 1
ATOM 5554 O O . ILE A 1 734 ? 35.903 -1.519 -15.404 1.00 94.81 734 ILE A O 1
ATOM 5558 N N . ASP A 1 735 ? 37.104 -1.240 -13.534 1.00 92.81 735 ASP A N 1
ATOM 5559 C CA . ASP A 1 735 ? 37.962 -2.407 -13.758 1.00 92.81 735 ASP A CA 1
ATOM 5560 C C . ASP A 1 735 ? 37.153 -3.727 -13.748 1.00 92.81 735 ASP A C 1
ATOM 5562 O O . ASP A 1 735 ? 37.452 -4.628 -14.533 1.00 92.81 735 ASP A O 1
ATOM 5566 N N . VAL A 1 736 ? 36.105 -3.834 -12.917 1.00 92.75 736 VAL A N 1
ATOM 5567 C CA . VAL A 1 736 ? 35.164 -4.973 -12.917 1.00 92.75 736 VAL A CA 1
ATOM 5568 C C . VAL A 1 736 ? 34.282 -4.966 -14.167 1.00 92.75 736 VAL A C 1
ATOM 5570 O O . VAL A 1 736 ? 34.158 -5.991 -14.832 1.00 92.75 736 VAL A O 1
ATOM 5573 N N . LEU A 1 737 ? 33.685 -3.823 -14.509 1.00 94.00 737 LEU A N 1
ATOM 5574 C CA . LEU A 1 737 ? 32.742 -3.711 -15.626 1.00 94.00 737 LEU A CA 1
ATOM 5575 C C . LEU A 1 737 ? 33.417 -3.815 -16.996 1.00 94.00 737 LEU A C 1
ATOM 5577 O O . LEU A 1 737 ? 32.814 -4.321 -17.934 1.00 94.00 737 LEU A O 1
ATOM 5581 N N . ALA A 1 738 ? 34.668 -3.371 -17.110 1.00 92.81 738 ALA A N 1
ATOM 5582 C CA . ALA A 1 738 ? 35.480 -3.501 -18.316 1.00 92.81 738 ALA A CA 1
ATOM 5583 C C . ALA A 1 738 ? 36.102 -4.896 -18.480 1.00 92.81 738 ALA A C 1
ATOM 5585 O O . ALA A 1 738 ? 36.828 -5.150 -19.452 1.00 92.81 738 ALA A O 1
ATOM 5586 N N . ALA A 1 739 ? 35.885 -5.801 -17.520 1.00 81.56 739 ALA A N 1
ATOM 5587 C CA . ALA A 1 739 ? 36.400 -7.152 -17.624 1.00 81.56 739 ALA A CA 1
ATOM 5588 C C . ALA A 1 739 ? 35.887 -7.810 -18.914 1.00 81.56 739 ALA A C 1
ATOM 5590 O O . ALA A 1 739 ? 34.796 -7.537 -19.402 1.00 81.56 739 ALA A O 1
ATOM 5591 N N . GLN A 1 740 ? 36.718 -8.673 -19.496 1.00 82.38 740 GLN A N 1
ATOM 5592 C CA . GLN A 1 740 ? 36.379 -9.432 -20.709 1.00 82.38 740 GLN A CA 1
ATOM 5593 C C . GLN A 1 740 ? 36.139 -8.569 -21.968 1.00 82.38 740 GLN A C 1
ATOM 5595 O O . GLN A 1 740 ? 35.731 -9.085 -23.002 1.00 82.38 740 GLN A O 1
ATOM 5600 N N . GLY A 1 741 ? 36.524 -7.287 -21.929 1.00 85.25 741 GLY A N 1
ATOM 5601 C CA . GLY A 1 741 ? 36.614 -6.421 -23.108 1.00 85.25 741 GLY A CA 1
ATOM 5602 C C . GLY A 1 741 ? 35.401 -5.526 -23.356 1.00 85.25 741 GLY A C 1
ATOM 5603 O O . GLY A 1 741 ? 35.363 -4.870 -24.396 1.00 85.25 741 GLY A O 1
ATOM 5604 N N . ALA A 1 742 ? 34.446 -5.464 -22.424 1.00 89.06 742 ALA A N 1
ATOM 5605 C CA . ALA A 1 742 ? 33.320 -4.541 -22.512 1.00 89.06 742 ALA A CA 1
ATOM 5606 C C . ALA A 1 742 ? 33.786 -3.077 -22.421 1.00 89.06 742 ALA A C 1
ATOM 5608 O O . ALA A 1 742 ? 34.669 -2.736 -21.630 1.00 89.06 742 ALA A O 1
ATOM 5609 N N . THR A 1 743 ? 33.176 -2.190 -23.208 1.00 94.94 743 THR A N 1
ATOM 5610 C CA . THR A 1 743 ? 33.395 -0.743 -23.071 1.00 94.94 743 THR A CA 1
ATOM 5611 C C . THR A 1 743 ? 32.448 -0.163 -22.031 1.00 94.94 743 THR A C 1
ATOM 5613 O O . THR A 1 743 ? 31.230 -0.270 -22.147 1.00 94.94 743 THR A O 1
ATOM 5616 N N . VAL A 1 744 ? 33.001 0.487 -21.013 1.00 97.06 744 VAL A N 1
ATOM 5617 C CA . VAL A 1 744 ? 32.218 1.132 -19.957 1.00 97.06 744 VAL A CA 1
ATOM 5618 C C . VAL A 1 744 ? 31.811 2.528 -20.417 1.00 97.06 744 VAL A C 1
ATOM 5620 O O . VAL A 1 744 ? 32.645 3.421 -20.547 1.00 97.06 744 VAL A O 1
ATOM 5623 N N . VAL A 1 745 ? 30.524 2.740 -20.650 1.00 97.06 745 VAL A N 1
ATOM 5624 C CA . VAL A 1 745 ? 29.943 4.066 -20.847 1.00 97.06 745 VAL A CA 1
ATOM 5625 C C . VAL A 1 745 ? 29.486 4.603 -19.499 1.00 97.06 745 VAL A C 1
ATOM 5627 O O . VAL A 1 745 ? 28.519 4.123 -18.910 1.00 97.06 745 VAL A O 1
ATOM 5630 N N . TRP A 1 746 ? 30.190 5.621 -19.019 1.00 96.00 746 TRP A N 1
ATOM 5631 C CA . TRP A 1 746 ? 29.888 6.283 -17.760 1.00 96.00 746 TRP A CA 1
ATOM 5632 C C . TRP A 1 746 ? 29.116 7.576 -18.009 1.00 96.00 746 TRP A C 1
ATOM 5634 O O . TRP A 1 746 ? 29.628 8.517 -18.617 1.00 96.00 746 TRP A O 1
ATOM 5644 N N . MET A 1 747 ? 27.884 7.643 -17.522 1.00 95.75 747 MET A N 1
ATOM 5645 C CA . MET A 1 747 ? 27.056 8.840 -17.575 1.00 95.75 747 MET A CA 1
ATOM 5646 C C . MET A 1 747 ? 27.371 9.754 -16.390 1.00 95.75 747 MET A C 1
ATOM 5648 O O . MET A 1 747 ? 27.471 9.295 -15.249 1.00 95.75 747 MET A O 1
ATOM 5652 N N . THR A 1 748 ? 27.535 11.054 -16.645 1.00 92.88 748 THR A N 1
ATOM 5653 C CA . THR A 1 748 ? 27.614 12.042 -15.558 1.00 92.88 748 THR A CA 1
ATOM 5654 C C . THR A 1 748 ? 26.262 12.152 -14.842 1.00 92.88 748 THR A C 1
ATOM 5656 O O . THR A 1 748 ? 25.214 12.028 -15.481 1.00 92.88 748 THR A O 1
ATOM 5659 N N . PRO A 1 749 ? 26.241 12.394 -13.520 1.00 89.62 749 PRO A N 1
ATOM 5660 C CA . PRO A 1 749 ? 24.993 12.508 -12.776 1.00 89.62 749 PRO A CA 1
ATOM 5661 C C . PRO A 1 749 ? 24.224 13.747 -13.257 1.00 89.62 749 PRO A C 1
ATOM 5663 O O . PRO A 1 749 ? 24.784 14.851 -13.246 1.00 89.62 749 PRO A O 1
ATOM 5666 N N . PRO A 1 750 ? 22.947 13.639 -13.655 1.00 90.62 750 PRO A N 1
ATOM 5667 C CA . PRO A 1 750 ? 22.166 14.818 -13.989 1.00 90.62 750 PRO A CA 1
ATOM 5668 C C . PRO A 1 750 ? 21.717 15.563 -12.731 1.00 90.62 750 PRO A C 1
ATOM 5670 O O . PRO A 1 750 ? 21.570 14.998 -11.649 1.00 90.62 750 PRO A O 1
ATOM 5673 N N . CYS A 1 751 ? 21.461 16.856 -12.894 1.00 88.62 751 CYS A N 1
ATOM 5674 C CA . CYS A 1 751 ? 20.757 17.674 -11.916 1.00 88.62 751 CYS A CA 1
ATOM 5675 C C . CYS A 1 751 ? 19.379 17.094 -11.571 1.00 88.62 751 CYS A C 1
ATOM 5677 O O . CYS A 1 751 ? 18.718 16.429 -12.379 1.00 88.62 751 CYS A O 1
ATOM 5679 N N . SER A 1 752 ? 18.924 17.456 -10.381 1.00 87.25 752 SER A N 1
ATOM 5680 C CA . SER A 1 752 ? 17.647 17.062 -9.801 1.00 87.25 752 SER A CA 1
ATOM 5681 C C . SER A 1 752 ? 16.851 18.281 -9.333 1.00 87.25 752 SER A C 1
ATOM 5683 O O . SER A 1 752 ? 17.426 19.349 -9.088 1.00 87.25 752 SER A O 1
ATOM 5685 N N . GLU A 1 753 ? 15.539 18.129 -9.163 1.00 85.56 753 GLU A N 1
ATOM 5686 C CA . GLU A 1 753 ? 14.691 19.184 -8.602 1.00 85.56 753 GLU A CA 1
ATOM 5687 C C . GLU A 1 753 ? 15.121 19.531 -7.165 1.00 85.56 753 GLU A C 1
ATOM 5689 O O . GLU A 1 753 ? 15.287 18.663 -6.305 1.00 85.56 753 GLU A O 1
ATOM 5694 N N . GLU A 1 754 ? 15.299 20.819 -6.861 1.00 70.06 754 GLU A N 1
ATOM 5695 C CA . GLU A 1 754 ? 15.630 21.230 -5.497 1.00 70.06 754 GLU A CA 1
ATOM 5696 C C . GLU A 1 754 ? 14.457 20.969 -4.540 1.00 70.06 754 GLU A C 1
ATOM 5698 O O . GLU A 1 754 ? 13.348 21.469 -4.719 1.00 70.06 754 GLU A O 1
ATOM 5703 N N . GLY A 1 755 ? 14.726 20.245 -3.451 1.00 57.97 755 GLY A N 1
ATOM 5704 C CA . GLY A 1 755 ? 13.766 20.069 -2.361 1.00 57.97 755 GLY A CA 1
ATOM 5705 C C . GLY A 1 755 ? 12.799 18.893 -2.503 1.00 57.97 755 GLY A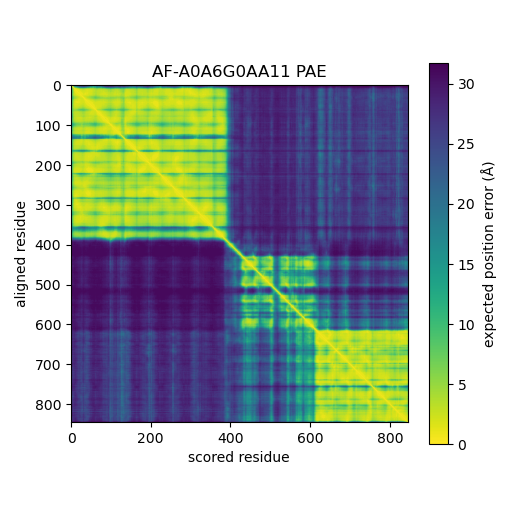 C 1
ATOM 5706 O O . GLY A 1 755 ? 11.845 18.854 -1.726 1.00 57.97 755 GLY A O 1
ATOM 5707 N N . MET A 1 756 ? 13.060 17.951 -3.426 1.00 58.81 756 MET A N 1
ATOM 5708 C CA . MET A 1 756 ? 12.425 16.624 -3.549 1.00 58.81 756 MET A CA 1
ATOM 5709 C C . MET A 1 756 ? 11.806 16.118 -2.237 1.00 58.81 756 MET A C 1
ATOM 5711 O O . MET A 1 756 ? 12.460 15.456 -1.430 1.00 58.81 756 MET A O 1
ATOM 5715 N N . ALA A 1 757 ? 10.520 16.389 -2.007 1.00 42.66 757 ALA A N 1
ATOM 5716 C CA . ALA A 1 757 ? 9.911 16.248 -0.678 1.00 42.66 757 ALA A CA 1
ATOM 5717 C C . ALA A 1 757 ? 9.799 14.788 -0.172 1.00 42.66 757 ALA A C 1
ATOM 5719 O O . ALA A 1 757 ? 9.316 14.550 0.943 1.00 42.66 757 ALA A O 1
ATOM 5720 N N . HIS A 1 758 ? 10.230 13.824 -0.993 1.00 50.94 758 HIS A N 1
ATOM 5721 C CA . HIS A 1 758 ? 10.057 12.384 -0.826 1.00 50.94 758 HIS A CA 1
ATOM 5722 C C . HIS A 1 758 ? 11.333 11.553 -1.053 1.00 50.94 758 HIS A C 1
ATOM 5724 O O . HIS A 1 758 ? 11.278 10.338 -0.879 1.00 50.94 758 HIS A O 1
ATOM 5730 N N . ASN A 1 759 ? 12.475 12.176 -1.369 1.00 61.91 759 ASN A N 1
ATOM 5731 C CA . ASN A 1 759 ? 13.738 11.463 -1.592 1.00 61.91 759 ASN A CA 1
ATOM 5732 C C . ASN A 1 759 ? 14.569 11.381 -0.286 1.00 61.91 759 ASN A C 1
ATOM 5734 O O . ASN A 1 759 ? 14.743 12.411 0.371 1.00 61.91 759 ASN A O 1
ATOM 5738 N N . PRO A 1 760 ? 15.123 10.211 0.106 1.00 66.56 760 PRO A N 1
ATOM 5739 C CA . PRO A 1 760 ? 16.028 10.078 1.261 1.00 66.56 760 PRO A CA 1
ATOM 5740 C C . PRO A 1 760 ? 17.257 11.004 1.240 1.00 66.56 760 PRO A C 1
ATOM 5742 O O . PRO A 1 760 ? 17.793 11.349 2.297 1.00 66.56 760 PRO A O 1
ATOM 5745 N N . LEU A 1 761 ? 17.687 11.422 0.047 1.00 66.00 761 LEU A N 1
ATOM 5746 C CA . LEU A 1 761 ? 18.783 12.363 -0.172 1.00 66.00 761 LEU A CA 1
ATOM 5747 C C . LEU A 1 761 ? 18.345 13.831 -0.047 1.00 66.00 761 LEU A C 1
ATOM 5749 O O . LEU A 1 761 ? 19.200 14.712 -0.058 1.00 66.00 761 LEU A O 1
ATOM 5753 N N . SER A 1 762 ? 17.050 14.126 0.108 1.00 74.69 762 SER A N 1
ATOM 5754 C CA . SER A 1 762 ? 16.518 15.494 0.173 1.00 74.69 762 SER A CA 1
ATOM 5755 C C . SER A 1 762 ? 17.254 16.372 1.187 1.00 74.69 762 SER A C 1
ATOM 5757 O O . SER A 1 762 ? 17.224 16.118 2.391 1.00 74.69 762 SER A O 1
ATOM 5759 N N . GLY A 1 763 ? 17.852 17.466 0.712 1.00 69.25 763 GLY A N 1
ATOM 5760 C CA . GLY A 1 763 ? 18.573 18.416 1.563 1.00 69.25 763 GLY A CA 1
ATOM 5761 C C . GLY A 1 763 ? 19.967 17.941 1.983 1.00 69.25 763 GLY A C 1
ATOM 5762 O O . GLY A 1 763 ? 20.577 18.553 2.862 1.00 69.25 763 GLY A O 1
ATOM 5763 N N . THR A 1 764 ? 20.468 16.869 1.369 1.00 78.19 764 THR A N 1
ATOM 5764 C CA . THR A 1 764 ? 21.863 16.425 1.460 1.00 78.19 764 THR A CA 1
ATOM 5765 C C . THR A 1 764 ? 22.658 16.897 0.238 1.00 78.19 764 THR A C 1
ATOM 5767 O O . THR A 1 764 ? 22.102 17.465 -0.706 1.00 78.19 764 THR A O 1
ATOM 5770 N N . ASP A 1 765 ? 23.966 16.638 0.239 1.00 79.38 765 ASP A N 1
ATOM 5771 C CA . ASP A 1 765 ? 24.848 16.945 -0.891 1.00 79.38 765 ASP A CA 1
ATOM 5772 C C . ASP A 1 765 ? 24.413 16.205 -2.178 1.00 79.38 765 ASP A C 1
ATOM 5774 O O . ASP A 1 765 ? 24.594 16.729 -3.272 1.00 79.38 765 ASP A O 1
ATOM 5778 N N . GLY A 1 766 ? 23.717 15.065 -2.054 1.00 75.38 766 GLY A N 1
ATOM 5779 C CA . GLY A 1 766 ? 23.157 14.299 -3.175 1.00 75.38 766 GLY A CA 1
ATOM 5780 C C . GLY A 1 766 ? 21.997 14.959 -3.924 1.00 75.38 766 GLY A C 1
ATOM 5781 O O . GLY A 1 766 ? 21.581 14.438 -4.952 1.00 75.38 766 GLY A O 1
ATOM 5782 N N . THR A 1 767 ? 21.477 16.090 -3.436 1.00 76.12 767 THR A N 1
ATOM 5783 C CA . THR A 1 767 ? 20.434 16.889 -4.115 1.00 76.12 767 THR A CA 1
ATOM 5784 C C . THR A 1 767 ? 20.900 18.305 -4.436 1.00 76.12 767 THR A C 1
ATOM 5786 O O . THR A 1 767 ? 20.106 19.159 -4.824 1.00 76.12 767 THR A O 1
ATOM 5789 N N . ASN A 1 768 ? 22.182 18.590 -4.207 1.00 85.94 768 ASN A N 1
ATOM 5790 C CA . ASN A 1 768 ? 22.787 19.874 -4.509 1.00 85.94 768 ASN A CA 1
ATOM 5791 C C . ASN A 1 768 ? 23.330 19.837 -5.941 1.00 85.94 768 ASN A C 1
ATOM 5793 O O . ASN A 1 768 ? 24.337 19.184 -6.207 1.00 85.94 768 ASN A O 1
ATOM 5797 N N . ASN A 1 769 ? 22.688 20.575 -6.848 1.00 87.44 769 ASN A N 1
ATOM 5798 C CA . ASN A 1 769 ? 23.055 20.587 -8.266 1.00 87.44 769 ASN A CA 1
ATOM 5799 C C . ASN A 1 769 ? 24.497 21.056 -8.521 1.00 87.44 769 ASN A C 1
ATOM 5801 O O . ASN A 1 769 ? 25.111 20.616 -9.488 1.00 87.44 769 ASN A O 1
ATOM 5805 N N . GLU A 1 770 ? 25.076 21.870 -7.635 1.00 87.69 770 GLU A N 1
ATOM 5806 C CA . GLU A 1 770 ? 26.490 22.241 -7.730 1.00 87.69 770 GLU A CA 1
ATOM 5807 C C . GLU A 1 770 ? 27.418 21.077 -7.351 1.00 87.69 770 GLU A C 1
ATOM 5809 O O . GLU A 1 770 ? 28.429 20.870 -8.014 1.00 87.69 770 GLU A O 1
ATOM 5814 N N . ALA A 1 771 ? 27.070 20.280 -6.335 1.00 87.69 771 ALA A N 1
ATOM 5815 C CA . ALA A 1 771 ? 27.843 19.092 -5.958 1.00 87.69 771 ALA A CA 1
ATOM 5816 C C . ALA A 1 771 ? 27.714 17.972 -7.006 1.00 87.69 771 ALA A C 1
ATOM 5818 O O . ALA A 1 771 ? 28.696 17.316 -7.341 1.00 87.69 771 ALA A O 1
ATOM 5819 N N . ILE A 1 772 ? 26.519 17.799 -7.577 1.00 89.44 772 ILE A N 1
ATOM 5820 C CA . ILE A 1 772 ? 26.255 16.912 -8.721 1.00 89.44 772 ILE A CA 1
ATOM 5821 C C . ILE A 1 772 ? 27.140 17.294 -9.908 1.00 89.44 772 ILE A C 1
ATOM 5823 O O . ILE A 1 772 ? 27.825 16.443 -10.471 1.00 89.44 772 ILE A O 1
ATOM 5827 N N . ARG A 1 773 ? 27.181 18.585 -10.249 1.00 88.75 773 ARG A N 1
ATOM 5828 C CA . ARG A 1 773 ? 28.036 19.100 -11.319 1.00 88.75 773 ARG A CA 1
ATOM 5829 C C . ARG A 1 773 ? 29.518 18.842 -11.029 1.00 88.75 773 ARG A C 1
ATOM 5831 O O . ARG A 1 773 ? 30.223 18.353 -11.899 1.00 88.75 773 ARG A O 1
ATOM 5838 N N . GLN A 1 774 ? 29.970 19.097 -9.799 1.00 89.69 774 GLN A 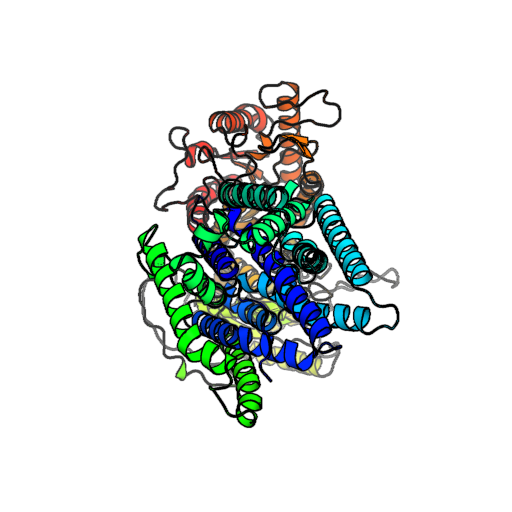N 1
ATOM 5839 C CA . GLN A 1 774 ? 31.349 18.818 -9.375 1.00 89.69 774 GLN A CA 1
ATOM 5840 C C . GLN A 1 774 ? 31.705 17.325 -9.449 1.00 89.69 774 GLN A C 1
ATOM 5842 O O . GLN A 1 774 ? 32.832 16.995 -9.809 1.00 89.69 774 GLN A O 1
ATOM 5847 N N . LEU A 1 775 ? 30.763 16.418 -9.161 1.00 90.38 775 LEU A N 1
ATOM 5848 C CA . LEU A 1 775 ? 30.976 14.979 -9.342 1.00 90.38 775 LEU A CA 1
ATOM 5849 C C . LEU A 1 775 ? 31.156 14.622 -10.818 1.00 90.38 775 LEU A C 1
ATOM 5851 O O . LEU A 1 775 ? 32.041 13.840 -11.154 1.00 90.38 775 LEU A O 1
ATOM 5855 N N . GLY A 1 776 ? 30.326 15.199 -11.690 1.00 91.50 776 GLY A N 1
ATOM 5856 C CA . GLY A 1 776 ? 30.456 15.047 -13.138 1.00 91.50 776 GLY A CA 1
ATOM 5857 C C . GLY A 1 776 ? 31.817 15.528 -13.643 1.00 91.50 776 GLY A C 1
ATOM 5858 O O . GLY A 1 776 ? 32.510 14.769 -14.318 1.00 91.50 776 GLY A O 1
ATOM 5859 N N . ASP A 1 777 ? 32.230 16.733 -13.238 1.00 91.31 777 ASP A N 1
ATOM 5860 C CA . ASP A 1 777 ? 33.544 17.300 -13.569 1.00 91.31 777 ASP A CA 1
ATOM 5861 C C . ASP A 1 777 ? 34.680 16.375 -13.093 1.00 91.31 777 ASP A C 1
ATOM 5863 O O . ASP A 1 777 ? 35.591 16.079 -13.857 1.00 91.31 777 ASP A O 1
ATOM 5867 N N . MET A 1 778 ? 34.604 15.843 -11.866 1.00 89.75 778 MET A N 1
ATOM 5868 C CA . MET A 1 778 ? 35.601 14.908 -11.322 1.00 89.75 778 MET A CA 1
ATOM 5869 C C . MET A 1 778 ? 35.696 13.612 -12.144 1.00 89.75 778 MET A C 1
ATOM 5871 O O . MET A 1 778 ? 36.793 13.124 -12.421 1.00 89.75 778 MET A O 1
ATOM 5875 N N . VAL A 1 779 ? 34.562 13.048 -12.572 1.00 91.19 779 VAL A N 1
ATOM 5876 C CA . VAL A 1 779 ? 34.557 11.860 -13.439 1.00 91.19 779 VAL A CA 1
ATOM 5877 C C . VAL A 1 779 ? 35.219 12.165 -14.787 1.00 91.19 779 VAL A C 1
ATOM 5879 O O . VAL A 1 779 ? 36.024 11.362 -15.262 1.00 91.19 779 VAL A O 1
ATOM 5882 N N . ILE A 1 780 ? 34.914 13.318 -15.387 1.00 91.56 780 ILE A N 1
ATOM 5883 C CA . ILE A 1 780 ? 35.456 13.738 -16.687 1.00 91.56 780 ILE A CA 1
ATOM 5884 C C . ILE A 1 780 ? 36.957 14.042 -16.603 1.00 91.56 780 ILE A C 1
ATOM 5886 O O . ILE A 1 780 ? 37.725 13.576 -17.446 1.00 91.56 780 ILE A O 1
ATOM 5890 N N . ASP A 1 781 ? 37.375 14.819 -15.606 1.00 91.56 781 ASP A N 1
ATOM 5891 C CA . ASP A 1 781 ? 38.716 15.403 -15.538 1.00 91.56 781 ASP A CA 1
ATOM 5892 C C . ASP A 1 781 ? 39.735 14.489 -14.842 1.00 91.56 781 ASP A C 1
ATOM 5894 O O . ASP A 1 781 ? 40.931 14.567 -15.141 1.00 91.56 781 ASP A O 1
ATOM 5898 N N . GLU A 1 782 ? 39.292 13.612 -13.933 1.00 89.00 782 GLU A N 1
ATOM 5899 C CA . GLU A 1 782 ? 40.186 12.791 -13.104 1.00 89.00 782 GLU A CA 1
ATOM 5900 C C . GLU A 1 782 ? 40.052 11.290 -13.387 1.00 89.00 782 GLU A C 1
ATOM 5902 O O . GLU A 1 782 ? 41.059 10.609 -13.597 1.00 89.00 782 GLU A O 1
ATOM 5907 N N . VAL A 1 783 ? 38.827 10.758 -13.452 1.00 89.31 783 VAL A N 1
ATOM 5908 C CA . VAL A 1 783 ? 38.606 9.308 -13.603 1.00 89.31 783 VAL A CA 1
ATOM 5909 C C . VAL A 1 783 ? 38.803 8.865 -15.051 1.00 89.31 783 VAL A C 1
ATOM 5911 O O . VAL A 1 783 ? 39.642 8.002 -15.330 1.00 89.31 783 VAL A O 1
ATOM 5914 N N . ALA A 1 784 ? 38.097 9.488 -15.993 1.00 90.06 784 ALA A N 1
ATOM 5915 C CA . ALA A 1 784 ? 38.105 9.087 -17.397 1.00 90.06 784 ALA A CA 1
ATOM 5916 C C . ALA A 1 784 ? 39.503 9.075 -18.048 1.00 90.06 784 ALA A C 1
ATOM 5918 O O . ALA A 1 784 ? 39.832 8.087 -18.714 1.00 90.06 784 ALA A O 1
ATOM 5919 N N . PRO A 1 785 ? 40.394 10.068 -17.828 1.00 90.94 785 PRO A N 1
ATOM 5920 C CA . PRO A 1 785 ? 41.719 10.070 -18.449 1.00 90.94 785 PRO A CA 1
ATOM 5921 C C . PRO A 1 785 ? 42.594 8.902 -18.001 1.00 90.94 785 PRO A C 1
ATOM 5923 O O . PRO A 1 785 ? 43.452 8.445 -18.757 1.00 90.94 785 PRO A O 1
ATOM 5926 N N . THR A 1 786 ? 42.379 8.391 -16.785 1.00 89.00 786 THR A N 1
ATOM 5927 C CA . THR A 1 786 ? 43.149 7.249 -16.283 1.00 89.00 786 THR A CA 1
ATOM 5928 C C . THR A 1 786 ? 42.730 5.935 -16.949 1.00 89.00 786 THR A C 1
ATOM 5930 O O . THR A 1 786 ? 43.543 5.013 -17.011 1.00 89.00 786 THR A O 1
ATOM 5933 N N . ARG A 1 787 ? 41.493 5.844 -17.472 1.00 89.62 787 ARG A N 1
ATOM 5934 C CA . ARG A 1 787 ? 40.831 4.617 -17.978 1.00 89.62 787 ARG A CA 1
ATOM 5935 C C . ARG A 1 787 ? 40.358 4.739 -19.437 1.00 89.62 787 ARG A C 1
ATOM 5937 O O . ARG A 1 787 ? 39.586 3.911 -19.907 1.00 89.62 787 ARG A O 1
ATOM 5944 N N . ALA A 1 788 ? 40.904 5.691 -20.195 1.00 84.12 788 ALA A N 1
ATOM 5945 C CA . ALA A 1 788 ? 40.506 6.008 -21.575 1.00 84.12 788 ALA A CA 1
ATOM 5946 C C . ALA A 1 788 ? 40.582 4.844 -22.593 1.00 84.12 788 ALA A C 1
ATOM 5948 O O . ALA A 1 788 ? 40.101 4.980 -23.712 1.00 84.12 788 ALA A O 1
ATOM 5949 N N . GLY A 1 789 ? 41.215 3.716 -22.245 1.00 85.25 789 GLY A N 1
ATOM 5950 C CA . GLY A 1 789 ? 41.256 2.516 -23.089 1.00 85.25 789 GLY A CA 1
ATOM 5951 C C . GLY A 1 789 ? 40.060 1.573 -22.930 1.00 85.25 789 GLY A C 1
ATOM 5952 O O . GLY A 1 789 ? 39.909 0.678 -23.752 1.00 85.25 789 GLY A O 1
ATOM 5953 N N . VAL A 1 790 ? 39.252 1.742 -21.880 1.00 90.19 790 VAL A N 1
ATOM 5954 C CA . VAL A 1 790 ? 38.128 0.847 -21.542 1.00 90.19 790 VAL A CA 1
ATOM 5955 C C . VAL A 1 790 ? 36.847 1.596 -21.167 1.00 90.19 790 VAL A C 1
ATOM 5957 O O . VAL A 1 790 ? 35.814 0.973 -20.944 1.00 90.19 790 VAL A O 1
ATOM 5960 N N . MET A 1 791 ? 36.905 2.926 -21.081 1.00 92.50 791 MET A N 1
ATOM 5961 C CA . MET A 1 791 ? 35.811 3.772 -20.618 1.00 92.50 791 MET A CA 1
ATOM 5962 C C . MET A 1 791 ? 35.594 4.963 -21.556 1.00 92.50 791 MET A C 1
ATOM 5964 O O . MET A 1 791 ? 36.555 5.597 -21.994 1.00 92.50 791 MET A O 1
ATOM 5968 N N . THR A 1 792 ? 34.328 5.306 -21.789 1.00 93.69 792 THR A N 1
ATOM 5969 C CA . THR A 1 792 ? 33.876 6.548 -22.430 1.00 93.69 792 THR A CA 1
ATOM 5970 C C . THR A 1 792 ? 32.933 7.287 -21.483 1.00 93.69 792 THR A C 1
ATOM 5972 O O . THR A 1 792 ? 32.110 6.656 -20.827 1.00 93.69 792 THR A O 1
ATOM 5975 N N . VAL A 1 793 ? 33.029 8.617 -21.406 1.00 94.69 793 VAL A N 1
ATOM 5976 C CA . VAL A 1 793 ? 32.089 9.435 -20.620 1.00 94.69 793 VAL A CA 1
ATOM 5977 C C . VAL A 1 793 ? 31.062 10.084 -21.535 1.00 94.69 793 VAL A C 1
ATOM 5979 O O . VAL A 1 793 ? 31.432 10.689 -22.540 1.00 94.69 793 VAL A O 1
ATOM 5982 N N . ILE A 1 794 ? 29.789 10.003 -21.151 1.00 94.94 794 ILE A N 1
ATOM 5983 C CA . ILE A 1 794 ? 28.697 10.770 -21.756 1.00 94.94 794 ILE A CA 1
ATOM 5984 C C . ILE A 1 794 ? 28.215 11.799 -20.737 1.00 94.94 794 ILE A C 1
ATOM 5986 O O . ILE A 1 794 ? 27.735 11.448 -19.654 1.00 94.94 794 ILE A O 1
ATOM 5990 N N . ASP A 1 795 ? 28.330 13.081 -21.089 1.00 92.00 795 ASP A N 1
ATOM 5991 C CA . ASP A 1 795 ? 27.911 14.178 -20.219 1.00 92.00 795 ASP A CA 1
ATOM 5992 C C . ASP A 1 795 ? 26.384 14.356 -20.235 1.00 92.00 795 ASP A C 1
ATOM 5994 O O . ASP A 1 795 ? 25.818 15.218 -20.908 1.00 92.00 795 ASP A O 1
ATOM 5998 N N . THR A 1 796 ? 25.711 13.487 -19.487 1.00 92.62 796 THR A N 1
ATOM 5999 C CA . THR A 1 796 ? 24.253 13.460 -19.343 1.00 92.62 796 THR A CA 1
ATOM 6000 C C . THR A 1 796 ? 23.740 14.672 -18.565 1.00 92.62 796 THR A C 1
ATOM 6002 O O . THR A 1 796 ? 22.624 15.134 -18.804 1.00 92.62 796 THR A O 1
ATOM 6005 N N . ASN A 1 797 ? 24.561 15.250 -17.682 1.00 90.94 797 ASN A N 1
ATOM 6006 C CA . ASN A 1 797 ? 24.240 16.511 -17.020 1.00 90.94 797 ASN A CA 1
ATOM 6007 C C . ASN A 1 797 ? 24.041 17.638 -18.042 1.00 90.94 797 ASN A C 1
ATOM 6009 O O . ASN A 1 797 ? 23.028 18.331 -17.985 1.00 90.94 797 ASN A O 1
ATOM 6013 N N . ALA A 1 798 ? 24.945 17.785 -19.013 1.00 89.69 798 ALA A N 1
ATOM 6014 C CA . ALA A 1 798 ? 24.821 18.819 -20.040 1.00 89.69 798 ALA A CA 1
ATOM 6015 C C . ALA A 1 798 ? 23.547 18.680 -20.897 1.00 89.69 798 ALA A C 1
ATOM 6017 O O . ALA A 1 798 ? 22.965 19.697 -21.279 1.00 89.69 798 ALA A O 1
ATOM 6018 N N . GLU A 1 799 ? 23.102 17.449 -21.164 1.00 92.69 799 GLU A N 1
ATOM 6019 C CA . GLU A 1 799 ? 21.874 17.173 -21.923 1.00 92.69 799 GLU A CA 1
ATOM 6020 C C . GLU A 1 799 ? 20.607 17.462 -21.103 1.00 92.69 799 GLU A C 1
ATOM 6022 O O . GLU A 1 799 ? 19.689 18.134 -21.573 1.00 92.69 799 GLU A O 1
ATOM 6027 N N . LEU A 1 800 ? 20.549 16.980 -19.859 1.00 92.06 800 LEU A N 1
ATOM 6028 C CA . LEU A 1 800 ? 19.331 17.024 -19.039 1.00 92.06 800 LEU A CA 1
ATOM 6029 C C . LEU A 1 800 ? 19.189 18.293 -18.193 1.00 92.06 800 LEU A C 1
ATOM 6031 O O . LEU A 1 800 ? 18.151 18.499 -17.556 1.00 92.06 800 LEU A O 1
ATOM 6035 N N . CYS A 1 801 ? 20.229 19.126 -18.150 1.00 89.31 801 CYS A N 1
ATOM 6036 C CA . CYS A 1 801 ? 20.317 20.289 -17.268 1.00 89.31 801 CYS A CA 1
ATOM 6037 C C . CYS A 1 801 ? 20.823 21.527 -18.007 1.00 89.31 801 CYS A C 1
ATOM 6039 O O . CYS A 1 801 ? 21.856 22.102 -17.636 1.00 89.31 801 CYS A O 1
ATOM 6041 N N . PRO A 1 802 ? 20.113 21.990 -19.050 1.00 83.31 802 PRO A N 1
ATOM 6042 C CA . PRO A 1 802 ? 20.525 23.175 -19.784 1.00 83.31 802 PRO A CA 1
ATOM 6043 C C . PRO A 1 802 ? 20.590 24.384 -18.838 1.00 83.31 802 PRO A C 1
ATOM 6045 O O . PRO A 1 802 ? 19.619 24.761 -18.185 1.00 83.31 802 PRO A O 1
ATOM 6048 N N . GLY A 1 803 ? 21.771 25.001 -18.743 1.00 77.75 803 GLY A N 1
ATOM 6049 C CA . GLY A 1 803 ? 22.024 26.102 -17.804 1.00 77.75 803 GLY A CA 1
ATOM 6050 C C . GLY A 1 803 ? 22.275 25.670 -16.352 1.00 77.75 803 GLY A C 1
ATOM 6051 O O . GLY A 1 803 ? 22.225 26.517 -15.461 1.00 77.75 803 GLY A O 1
ATOM 6052 N N . GLY A 1 804 ? 22.550 24.385 -16.104 1.00 79.31 804 GLY A N 1
ATOM 6053 C CA . GLY A 1 804 ? 22.907 23.838 -14.790 1.00 79.31 804 GLY A CA 1
ATOM 6054 C C . GLY A 1 804 ? 21.732 23.720 -13.818 1.00 79.31 804 GLY A C 1
ATOM 6055 O O . GLY A 1 804 ? 21.936 23.641 -12.610 1.00 79.31 804 GLY A O 1
ATOM 6056 N N . SER A 1 805 ? 20.501 23.767 -14.328 1.00 81.69 805 SER A N 1
ATOM 6057 C CA . SER A 1 805 ? 19.275 23.708 -13.531 1.00 81.69 805 SER A CA 1
ATOM 6058 C C . SER A 1 805 ? 18.368 22.593 -14.023 1.00 81.69 805 SER A C 1
ATOM 6060 O O . SER A 1 805 ? 18.321 22.302 -15.217 1.00 81.69 805 SER A O 1
ATOM 6062 N N . TYR A 1 806 ? 17.630 22.001 -13.089 1.00 86.88 806 TYR A N 1
ATOM 6063 C CA . TYR A 1 806 ? 16.611 21.008 -13.391 1.00 86.88 806 TYR A CA 1
ATOM 6064 C C . TYR A 1 806 ? 15.464 21.609 -14.204 1.00 86.88 806 TYR A C 1
ATOM 6066 O O . TYR A 1 806 ? 14.974 22.697 -13.887 1.00 86.88 806 TYR A O 1
ATOM 6074 N N . LEU A 1 807 ? 15.026 20.865 -15.220 1.00 85.06 807 LEU A N 1
ATOM 6075 C CA . LEU A 1 807 ? 13.803 21.121 -15.967 1.00 85.06 807 LEU A CA 1
ATOM 6076 C C . LEU A 1 807 ? 12.866 19.909 -15.848 1.00 85.06 807 LEU A C 1
ATOM 6078 O O . LEU A 1 807 ? 13.346 18.779 -15.988 1.00 85.06 807 LEU A O 1
ATOM 6082 N N . PRO A 1 808 ? 11.561 20.140 -15.606 1.00 77.94 808 PRO A N 1
ATOM 6083 C CA . PRO A 1 808 ? 10.566 19.071 -15.562 1.00 77.94 808 PRO A CA 1
ATOM 6084 C C . PRO A 1 808 ? 10.317 18.464 -16.946 1.00 77.94 808 PRO A C 1
ATOM 6086 O O . PRO A 1 808 ? 10.208 17.249 -17.072 1.00 77.94 808 PRO A O 1
ATOM 6089 N N . ASP A 1 809 ? 10.300 19.292 -17.989 1.00 85.31 809 ASP A N 1
ATOM 6090 C CA . ASP A 1 809 ? 10.083 18.853 -19.366 1.00 85.31 809 ASP A CA 1
ATOM 6091 C C . ASP A 1 809 ? 11.419 18.487 -20.028 1.00 85.31 809 ASP A C 1
ATOM 6093 O O . ASP A 1 809 ? 12.426 19.182 -19.843 1.00 85.31 809 ASP A O 1
ATOM 6097 N N . TYR A 1 810 ? 11.423 17.428 -20.837 1.00 86.88 810 TYR A N 1
ATOM 6098 C CA . TYR A 1 810 ? 12.566 17.036 -21.661 1.00 86.88 810 TYR A CA 1
ATOM 6099 C C . TYR A 1 810 ? 12.105 16.843 -23.103 1.00 86.88 810 TYR A C 1
ATOM 6101 O O . TYR A 1 810 ? 11.289 15.971 -23.396 1.00 86.88 810 TYR A O 1
ATOM 6109 N N . ARG A 1 811 ? 12.636 17.679 -24.004 1.00 87.44 811 ARG A N 1
ATOM 6110 C CA . ARG A 1 811 ? 12.225 17.746 -25.416 1.00 87.44 811 ARG A CA 1
ATOM 6111 C C . ARG A 1 811 ? 10.711 17.930 -25.548 1.00 87.44 811 ARG A C 1
ATOM 6113 O O . ARG A 1 811 ? 10.194 18.924 -25.043 1.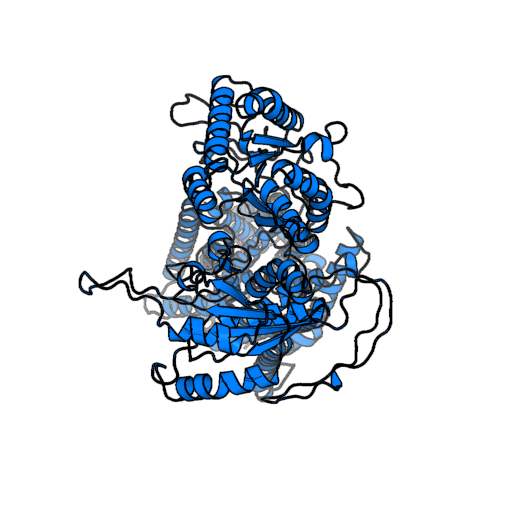00 87.44 811 ARG A O 1
ATOM 6120 N N . ASP A 1 812 ? 10.031 17.003 -26.216 1.00 81.88 812 ASP A N 1
ATOM 6121 C CA . ASP A 1 812 ? 8.586 17.030 -26.436 1.00 81.88 812 ASP A CA 1
ATOM 6122 C C . ASP A 1 812 ? 7.802 16.328 -25.308 1.00 81.88 812 ASP A C 1
ATOM 6124 O O . ASP A 1 812 ? 6.570 16.355 -25.300 1.00 81.88 812 ASP A O 1
ATOM 6128 N N . VAL A 1 813 ? 8.497 15.744 -24.324 1.00 76.12 813 VAL A N 1
ATOM 6129 C CA . VAL A 1 813 ? 7.886 15.063 -23.178 1.00 76.12 813 VAL A CA 1
ATOM 6130 C C . VAL A 1 813 ? 7.708 16.042 -22.021 1.00 76.12 813 VAL A C 1
ATOM 6132 O O . VAL A 1 813 ? 8.673 16.523 -21.420 1.00 76.12 813 VAL A O 1
ATOM 6135 N N . VAL A 1 814 ? 6.445 16.318 -21.699 1.00 80.56 814 VAL A N 1
ATOM 6136 C CA . VAL A 1 814 ? 6.055 17.099 -20.519 1.00 80.56 814 VAL A CA 1
ATOM 6137 C C . VAL A 1 814 ? 6.267 16.258 -19.269 1.00 80.56 814 VAL A C 1
ATOM 6139 O O . VAL A 1 814 ? 5.864 15.098 -19.239 1.00 80.56 814 VAL A O 1
ATOM 6142 N N . ASP A 1 815 ? 6.861 16.857 -18.238 1.00 78.69 815 ASP A N 1
ATOM 6143 C CA . ASP A 1 815 ? 7.124 16.198 -16.954 1.00 78.69 815 ASP A CA 1
ATOM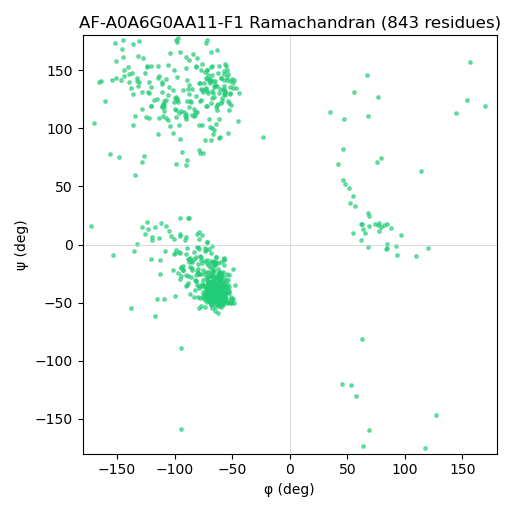 6144 C C . ASP A 1 815 ? 7.855 14.850 -17.111 1.00 78.69 815 ASP A C 1
ATOM 6146 O O . ASP A 1 815 ? 7.474 13.811 -16.569 1.00 78.69 815 ASP A O 1
ATOM 6150 N N . ALA A 1 816 ? 8.927 14.864 -17.906 1.00 76.44 816 ALA A N 1
ATOM 6151 C CA . ALA A 1 816 ? 9.726 13.688 -18.227 1.00 76.44 816 ALA A CA 1
ATOM 6152 C C . ALA A 1 816 ? 10.357 13.042 -16.986 1.00 76.44 816 ALA A C 1
ATOM 6154 O O . ALA A 1 816 ? 10.676 11.854 -17.024 1.00 76.44 816 ALA A O 1
ATOM 6155 N N . ARG A 1 817 ? 10.538 13.804 -15.896 1.00 82.19 817 ARG A N 1
ATOM 6156 C CA . ARG A 1 817 ? 11.030 13.312 -14.602 1.00 82.19 817 ARG A CA 1
ATOM 6157 C C . ARG A 1 817 ? 10.084 13.700 -13.452 1.00 82.19 817 ARG A C 1
ATOM 6159 O O . ARG A 1 817 ? 10.400 14.601 -12.679 1.00 82.19 817 ARG A O 1
ATOM 6166 N N . PRO A 1 818 ? 8.932 13.028 -13.294 1.00 77.31 818 PRO A N 1
ATOM 6167 C CA . PRO A 1 818 ? 7.815 13.519 -12.474 1.00 77.31 818 PRO A CA 1
ATOM 6168 C C . PRO A 1 818 ? 8.101 13.629 -10.969 1.00 77.31 818 PRO A C 1
ATOM 6170 O O . PRO A 1 818 ? 7.378 14.305 -10.236 1.00 77.31 818 PRO A O 1
ATOM 6173 N N . ASP A 1 819 ? 9.143 12.961 -10.474 1.00 71.31 819 ASP A N 1
ATOM 6174 C CA . ASP A 1 819 ? 9.568 13.035 -9.073 1.00 71.31 819 ASP A CA 1
ATOM 6175 C C . ASP A 1 819 ? 10.808 13.917 -8.845 1.00 71.31 819 ASP A C 1
ATOM 6177 O O . ASP A 1 819 ? 11.353 13.956 -7.736 1.00 71.31 819 ASP A O 1
ATOM 6181 N N . GLY A 1 820 ? 11.256 14.617 -9.891 1.00 77.75 820 GLY A N 1
ATOM 6182 C CA . GLY A 1 820 ? 12.423 15.487 -9.857 1.00 77.75 820 GLY A CA 1
ATOM 6183 C C . GLY A 1 820 ? 13.761 14.779 -10.082 1.00 77.75 820 GLY A C 1
ATOM 6184 O O . GLY A 1 820 ? 14.795 15.451 -10.039 1.00 77.75 820 GLY A O 1
ATOM 6185 N N . VAL A 1 821 ? 13.779 13.455 -10.301 1.00 78.50 821 VAL A N 1
ATOM 6186 C CA . VAL A 1 821 ? 15.011 12.655 -10.472 1.00 78.50 821 VAL A CA 1
ATOM 6187 C C . VAL A 1 821 ? 14.896 11.628 -11.587 1.00 78.50 821 VAL A C 1
ATOM 6189 O O . VAL A 1 821 ? 15.756 11.588 -12.465 1.00 78.50 821 VAL A O 1
ATOM 6192 N N . HIS A 1 822 ? 13.879 10.775 -11.532 1.00 85.31 822 HIS A N 1
ATOM 6193 C CA . HIS A 1 822 ? 13.760 9.577 -12.353 1.00 85.31 822 HIS A CA 1
ATOM 6194 C C . HIS A 1 822 ? 12.874 9.834 -13.554 1.00 85.31 822 HIS A C 1
ATOM 6196 O O . HIS A 1 822 ? 11.865 10.525 -13.444 1.00 85.31 822 HIS A O 1
ATOM 6202 N N . PHE A 1 823 ? 13.218 9.227 -14.687 1.00 81.62 823 PHE A N 1
ATOM 6203 C CA . PHE A 1 823 ? 12.382 9.308 -15.875 1.00 81.62 823 PHE A CA 1
ATOM 6204 C C . PHE A 1 823 ? 11.041 8.585 -15.697 1.00 81.62 823 PHE A C 1
ATOM 6206 O O . PHE A 1 823 ? 10.999 7.483 -15.141 1.00 81.62 823 PHE A O 1
ATOM 6213 N N . SER A 1 824 ? 9.966 9.171 -16.231 1.00 75.25 824 SER A N 1
ATOM 6214 C CA . SER A 1 824 ? 8.766 8.420 -16.621 1.00 75.25 824 SER A CA 1
ATOM 6215 C C . SER A 1 824 ? 9.109 7.433 -17.746 1.00 75.25 824 SER A C 1
ATOM 6217 O O . SER A 1 824 ? 10.187 7.522 -18.330 1.00 75.25 824 SER A O 1
ATOM 6219 N N . ASP A 1 825 ? 8.226 6.489 -18.069 1.00 68.88 825 ASP A N 1
ATOM 6220 C CA . ASP A 1 825 ? 8.509 5.520 -19.142 1.00 68.88 825 ASP A CA 1
ATOM 6221 C C . ASP A 1 825 ? 8.706 6.237 -20.488 1.00 68.88 825 ASP A C 1
ATOM 6223 O O . ASP A 1 825 ? 9.745 6.087 -21.128 1.00 68.88 825 ASP A O 1
ATOM 6227 N N . VAL A 1 826 ? 7.803 7.166 -20.819 1.00 63.97 826 VAL A N 1
ATOM 6228 C CA . VAL A 1 826 ? 7.892 8.013 -22.022 1.00 63.97 826 VAL A CA 1
ATOM 6229 C C . VAL A 1 826 ? 9.149 8.891 -22.016 1.00 63.97 826 VAL A C 1
ATOM 6231 O O . VAL A 1 826 ? 9.838 9.005 -23.027 1.00 63.97 826 VAL A O 1
ATOM 6234 N N . GLY A 1 827 ? 9.480 9.505 -20.874 1.00 72.75 827 GLY A N 1
ATOM 6235 C CA . GLY A 1 827 ? 10.692 10.318 -20.747 1.00 72.75 827 GLY A CA 1
ATOM 6236 C C . GLY A 1 827 ? 11.972 9.492 -20.894 1.00 72.75 827 GLY A C 1
ATOM 6237 O O . GLY A 1 827 ? 12.956 9.975 -21.450 1.00 72.75 827 GLY A O 1
ATOM 6238 N N . SER A 1 828 ? 11.948 8.244 -20.423 1.00 82.62 828 SER A N 1
ATOM 6239 C CA . SER A 1 828 ? 13.071 7.313 -20.507 1.00 82.62 828 SER A CA 1
ATOM 6240 C C . SER A 1 828 ? 13.300 6.848 -21.937 1.00 82.62 828 SER A C 1
ATOM 6242 O O . SER A 1 828 ? 14.435 6.884 -22.409 1.00 82.62 828 SER A O 1
ATOM 6244 N N . TYR A 1 829 ? 12.233 6.474 -22.646 1.00 79.75 829 TYR A N 1
ATOM 6245 C CA . TYR A 1 829 ? 12.309 6.125 -24.060 1.00 79.75 829 TYR A CA 1
ATOM 6246 C C . TYR A 1 829 ? 12.821 7.307 -24.895 1.00 79.75 829 TYR A C 1
ATOM 6248 O O . TYR A 1 829 ? 13.790 7.161 -25.641 1.00 79.75 829 TYR A O 1
ATOM 6256 N N . GLU A 1 830 ? 12.267 8.512 -24.706 1.00 88.94 830 GLU A N 1
ATOM 6257 C CA . GLU A 1 830 ? 12.728 9.710 -25.421 1.00 88.94 830 GLU A CA 1
ATOM 6258 C C . GLU A 1 830 ? 14.218 9.984 -25.164 1.00 88.94 830 GLU A C 1
ATOM 6260 O O . GLU A 1 830 ? 14.972 10.294 -26.089 1.00 88.94 830 GLU A O 1
ATOM 6265 N N . PHE A 1 831 ? 14.683 9.808 -23.925 1.00 93.31 831 PHE A N 1
ATOM 6266 C CA . PHE A 1 831 ? 16.103 9.904 -23.595 1.00 93.31 831 PHE A CA 1
ATOM 6267 C C . PHE A 1 831 ? 16.940 8.786 -24.240 1.00 93.31 831 PHE A C 1
ATOM 6269 O O . PHE A 1 831 ? 18.053 9.034 -24.710 1.00 93.31 831 PHE A O 1
ATOM 6276 N N . ALA A 1 832 ? 16.409 7.568 -24.341 1.00 88.75 832 ALA A N 1
ATOM 6277 C CA . ALA A 1 832 ? 17.066 6.456 -25.017 1.00 88.75 832 ALA A CA 1
ATOM 6278 C C . ALA A 1 832 ? 17.249 6.704 -26.523 1.00 88.75 832 ALA A C 1
ATOM 6280 O O . ALA A 1 832 ? 18.303 6.354 -27.054 1.00 88.75 832 ALA A O 1
ATOM 6281 N N . THR A 1 833 ? 16.325 7.405 -27.196 1.00 90.25 833 THR A N 1
ATOM 6282 C CA . THR A 1 833 ? 16.505 7.788 -28.615 1.00 90.25 833 THR A CA 1
ATOM 6283 C C . THR A 1 833 ? 17.737 8.673 -28.845 1.00 90.25 833 THR A C 1
ATOM 6285 O O . THR A 1 833 ? 18.334 8.669 -29.923 1.00 90.25 833 THR A O 1
ATOM 6288 N N . TRP A 1 834 ? 18.146 9.427 -27.822 1.00 94.75 834 TRP A N 1
ATOM 6289 C CA . TRP A 1 834 ? 19.356 10.242 -27.830 1.00 94.75 834 TRP A CA 1
ATOM 6290 C C . TRP A 1 834 ? 20.602 9.470 -27.406 1.00 94.75 834 TRP A C 1
ATOM 6292 O O . TRP A 1 834 ? 21.677 9.644 -27.987 1.00 94.75 834 TRP A O 1
ATOM 6302 N N . LEU A 1 835 ? 20.471 8.648 -26.366 1.00 95.88 835 LEU A N 1
ATOM 6303 C CA . LEU A 1 835 ? 21.582 7.920 -25.769 1.00 95.88 835 LEU A CA 1
ATOM 6304 C C . LEU A 1 835 ? 22.023 6.739 -26.647 1.00 95.88 835 LEU A C 1
ATOM 6306 O O . LEU A 1 835 ? 23.218 6.547 -26.863 1.00 95.88 835 LEU A O 1
ATOM 6310 N N . GLY A 1 836 ? 21.078 5.984 -27.204 1.00 90.56 836 GLY A N 1
ATOM 6311 C CA . GLY A 1 836 ? 21.312 4.764 -27.980 1.00 90.56 836 GLY A CA 1
ATOM 6312 C C . GLY A 1 836 ? 22.348 4.898 -29.108 1.00 90.56 836 GLY A C 1
ATOM 6313 O O . GLY A 1 836 ? 23.307 4.123 -29.133 1.00 90.56 836 GLY A O 1
ATOM 6314 N N . PRO A 1 837 ? 22.263 5.913 -29.994 1.00 91.38 837 PRO A N 1
ATOM 6315 C CA . PRO A 1 837 ? 23.275 6.147 -31.032 1.00 91.38 837 PRO A CA 1
ATOM 6316 C C . PRO A 1 837 ? 24.702 6.348 -30.495 1.00 91.38 837 PRO A C 1
ATOM 6318 O O . PRO A 1 837 ? 25.684 5.960 -31.133 1.00 91.38 837 PRO A O 1
ATOM 6321 N N . GLN A 1 838 ? 24.834 6.936 -29.305 1.00 94.31 838 GLN A N 1
ATOM 6322 C CA . GLN A 1 838 ? 26.130 7.138 -28.656 1.00 94.31 838 GLN A CA 1
ATOM 6323 C C . GLN A 1 838 ? 26.677 5.819 -28.093 1.00 94.31 838 GLN A C 1
ATOM 6325 O O . GLN A 1 838 ? 27.879 5.571 -28.180 1.00 94.31 838 GLN A O 1
ATOM 6330 N N . LEU A 1 839 ? 25.801 4.944 -27.585 1.00 93.88 839 LEU A N 1
ATOM 6331 C CA . LEU A 1 839 ? 26.175 3.602 -27.126 1.00 93.88 839 LEU A CA 1
ATOM 6332 C C . LEU A 1 839 ? 26.644 2.710 -28.281 1.00 93.88 839 LEU A C 1
ATOM 6334 O O . LEU A 1 839 ? 27.633 1.998 -28.131 1.00 93.88 839 LEU A O 1
ATOM 6338 N N . LEU A 1 840 ? 26.001 2.802 -29.450 1.00 88.25 840 LEU A N 1
ATOM 6339 C CA . LEU A 1 840 ? 26.446 2.105 -30.665 1.00 88.25 840 LEU A CA 1
ATOM 6340 C C . LEU A 1 840 ? 27.860 2.529 -31.073 1.00 88.25 840 LEU A C 1
ATOM 6342 O O . LEU A 1 840 ? 28.719 1.683 -31.314 1.00 88.25 840 LEU A O 1
ATOM 6346 N N . THR A 1 841 ? 28.125 3.838 -31.042 1.00 89.19 841 THR A N 1
ATOM 6347 C CA . THR A 1 841 ? 29.461 4.384 -31.326 1.00 89.19 841 THR A CA 1
ATOM 6348 C C . THR A 1 841 ? 30.497 3.864 -30.319 1.00 89.19 841 THR A C 1
ATOM 6350 O O . THR A 1 841 ? 31.616 3.514 -30.696 1.00 89.19 841 THR A O 1
ATOM 6353 N N . ALA A 1 842 ? 30.135 3.779 -29.033 1.00 86.56 842 ALA A N 1
ATOM 6354 C CA . ALA A 1 842 ? 31.013 3.256 -27.984 1.00 86.56 842 ALA A CA 1
ATOM 6355 C C . ALA A 1 842 ? 31.315 1.755 -28.148 1.00 86.56 842 ALA A C 1
ATOM 6357 O O . ALA A 1 842 ? 32.408 1.317 -27.800 1.00 86.56 842 ALA A O 1
ATOM 6358 N N . ALA A 1 843 ? 30.392 0.981 -28.727 1.00 82.06 843 ALA A N 1
ATOM 6359 C CA . ALA A 1 843 ? 30.593 -0.432 -29.052 1.00 82.06 843 ALA A CA 1
ATOM 6360 C C . ALA A 1 843 ? 31.535 -0.666 -30.255 1.00 82.06 843 ALA A C 1
ATOM 6362 O O . ALA A 1 843 ? 31.852 -1.813 -30.568 1.00 82.06 843 ALA A O 1
ATOM 6363 N N . GLY A 1 844 ? 31.985 0.398 -30.934 1.00 72.25 844 GLY A N 1
ATOM 6364 C CA . GLY A 1 844 ? 32.788 0.318 -32.157 1.00 72.25 844 GLY A CA 1
ATOM 6365 C C . GLY A 1 844 ? 31.970 0.144 -33.443 1.00 72.25 844 GLY A C 1
ATOM 6366 O O . GLY A 1 844 ? 32.543 -0.287 -34.447 1.00 72.25 844 GLY A O 1
ATOM 6367 N N . GLY A 1 845 ? 30.665 0.449 -33.394 1.00 44.03 845 GLY A N 1
ATOM 6368 C CA . GLY A 1 845 ? 29.713 0.406 -34.514 1.00 44.03 845 GLY A CA 1
ATOM 6369 C C . GLY A 1 845 ? 29.611 1.698 -35.314 1.00 44.03 845 GLY A C 1
ATOM 6370 O O . GLY A 1 845 ? 29.834 2.787 -34.734 1.00 44.03 845 GLY A O 1
#

pLDDT: mean 75.53, std 20.72, range [21.28, 98.62]

Foldseek 3Di:
DDDPDQPDQLLLLLLLLVLLVLLLCCLLVNQQSQLSLLSLLLVLLQLLQVLLLVQLVCCVVVVAGDLVVLVLLVCLQAVFLLLVLLVLLLVCLQPPAFLVLLQCQLVQSVCLLVLNNLVVCVVVVPAPVCSPPRDHLNNLSLSVSLSVVCSVVVSVVQRVQSVDPPRDLVVVLVVLVCQLVQLLVVLLVCLVVVHDLSCCSSPSSNSSNSSSLSNNLNSVCSSVLEDPDPVVLVVLLVLLVVLVVVVSNSSNPDHSPDSVCSNCVSNVNSNSSSSVVSNLSYPPGPSVVNSSDPSSSLSSLLSSSLSSNLRSLLSRLDCVVPVDDDPVSSVVSNCVSSVRSVCCVPPPSVCSSVVNVDDPVVVVVVSVVSSVCSSVSSCVSNVPRPDRPPDPPDDDDDDDDPPPDDPDDDDDDDDDDDDDDDDDDDDPAQFEEEEEDEEQSVLLVLLQVVVCVVPVNHHYHYDYDHVFQDLDALVPTPDPVNSVCNVCLLVVLVVRLGQEYEYEHADAQVDDDDDDDPDDRDQDPPVVLVCCVSSCVPHQYAYEYFQLHDDFVCV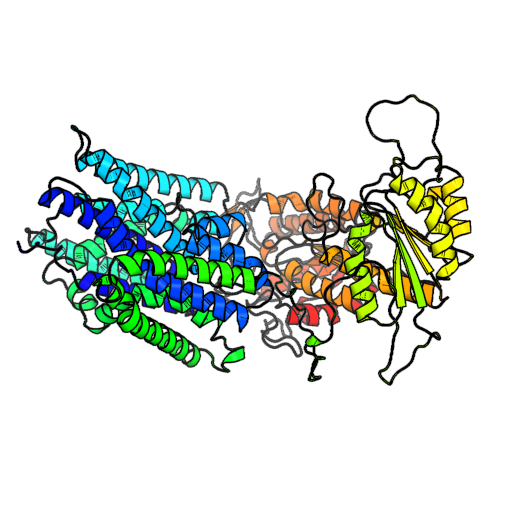SNVHDPQRYHYCQLADLDDCQQFDDDPRSRHGDSVVSNLVVLLCPQQSSCSSSVHRGDPHAFEEEFEAAQQSQLLQLLLCVLCSVVSRHHYDYPYYHPQGLQAWFWFQWPVGIDTDDVVSRCVLVVLLVVCVRNVGLEYEYEGALSLQTFGDHVPRPDTHGPPPPVSLVSSLVSVLSVLVSNCPNNHAYEYEQYAAFAQQLVPDRRHPHCRNDLVSSVVSSVCCVPPNCVVVVVRYDYDHVNVQQPPVSHHDLDHDPRHRQPVSRHGGDSVSSNVVSVVVVVVRSVSSVD

Solvent-accessible surface area (backbone atoms only — not comparable to full-atom values): 45205 Å² total; per-residue (Å²): 134,88,76,88,64,78,81,82,58,56,23,60,30,5,50,41,18,52,38,42,51,38,35,55,37,25,77,66,69,38,74,64,21,59,19,15,72,55,37,55,42,47,50,34,14,50,49,20,22,50,53,39,41,49,49,54,48,39,28,71,74,66,76,46,72,60,62,70,64,49,51,53,54,49,47,36,62,46,49,58,48,48,56,53,29,52,42,50,36,43,50,37,49,75,76,67,47,54,29,70,48,33,66,47,40,44,63,48,52,54,25,41,75,69,39,42,22,21,54,53,34,49,78,67,69,54,51,66,86,41,66,82,73,83,53,57,67,58,56,78,38,24,62,53,9,44,52,49,50,44,66,63,49,49,59,53,54,53,45,53,44,60,66,38,96,85,38,42,73,66,55,54,41,51,54,32,51,50,45,24,51,51,12,35,51,49,27,26,51,42,52,73,68,69,50,56,66,38,52,52,68,44,26,57,65,34,48,43,19,18,27,24,44,10,26,41,52,25,59,73,42,64,86,54,65,61,65,86,50,65,68,60,38,49,52,42,25,50,53,13,35,55,37,45,52,47,57,59,51,40,16,54,71,41,60,87,85,44,67,63,42,48,64,40,37,55,50,53,50,17,52,44,42,44,40,28,52,56,18,34,59,32,81,95,26,70,51,20,60,62,26,47,30,73,64,31,27,54,44,20,74,30,28,66,39,27,66,54,39,35,56,43,46,45,69,60,61,34,48,86,80,64,76,35,56,75,70,60,35,50,50,49,45,50,49,53,23,50,48,51,15,50,49,42,45,64,74,46,32,46,30,48,54,73,56,73,66,49,60,74,78,53,48,69,49,50,54,58,49,55,52,49,47,47,52,50,48,34,44,63,72,38,72,70,41,57,69,67,71,79,75,72,92,68,84,86,76,86,80,80,78,77,86,74,71,80,86,83,76,81,88,81,91,83,86,88,86,90,86,87,88,88,86,89,84,79,63,89,66,56,27,38,31,31,37,42,26,20,26,54,50,51,37,35,49,64,10,48,54,51,50,29,70,73,62,63,60,36,44,71,50,76,49,72,51,68,91,44,41,60,81,48,55,52,89,70,37,96,43,73,66,39,23,49,48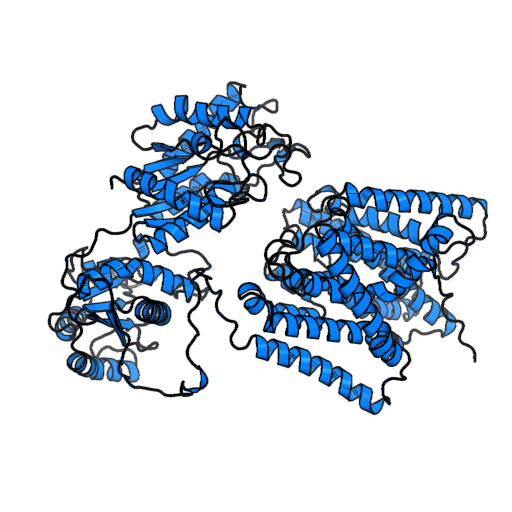,48,62,48,46,60,60,55,44,72,72,62,74,45,44,22,36,37,39,31,41,69,52,77,53,89,78,84,85,85,88,82,79,94,85,73,86,79,66,75,63,71,59,44,58,54,41,51,58,63,52,42,72,80,35,56,58,38,40,38,40,43,68,87,34,68,66,65,63,40,74,75,62,72,54,55,78,91,37,38,47,59,49,52,66,59,55,67,85,46,84,79,25,30,42,91,56,102,77,58,62,32,45,25,66,63,32,13,29,54,55,37,61,68,44,39,64,42,53,52,27,43,34,63,73,42,80,59,62,82,79,49,45,35,33,36,25,31,34,16,43,53,33,35,27,45,25,54,8,36,32,53,46,12,65,74,66,60,58,30,47,47,44,65,68,29,42,70,85,25,30,78,60,57,56,40,29,35,44,38,64,94,45,78,40,71,47,57,70,77,43,49,47,50,69,64,55,45,40,50,50,39,69,49,34,60,32,41,27,32,41,35,41,56,47,42,63,52,42,33,37,30,31,48,92,91,50,94,56,74,38,34,84,90,35,72,71,42,45,56,48,51,52,48,42,51,50,51,49,49,58,42,57,27,44,100,72,11,27,28,37,37,32,31,28,53,48,36,42,80,68,36,93,81,49,70,44,36,86,32,53,32,43,33,42,69,54,33,48,51,50,29,50,44,43,61,74,57,50,40,72,78,40,59,90,42,42,48,78,45,67,41,24,66,72,61,11,71,91,72,39,55,57,50,54,50,93,91,34,76,49,15,24,77,70,36,69,37,43,36,72,69,31,11,34,58,48,20,70,63,47,48,66,55,51,41,48,65,56,75,97

Secondary structure (DSSP, 8-state):
---------HHHHHHHHHHHHHHHHHTTT-GGGGGGGHHHHHHHHHHHHHHHHHHHHHHHHHSS--HHHHHHHHHHHHHHHHHHHHHHHHHHHHHT--HHHHHHHHHHHHHHHTT-HHHHHHHTT--GGGTTSS--TTTTHHHHHHHHHHHHHHHHHHHHHHHSTT--HHHHHHHHHHHHHHHHHHHHHHHHTT--HHHHHH-HHHHHHHHHHHHHHHHHHTT--S-S-HHHHHHHHHHHHHHHHHHHHHHHH--TT-HHIIIIIHHHHHHHHHHHHHHHHSTT-HHHHHHTSHHHHHHHHHHHHHHHHHHHHHHHS-HHHH---HHHHHHHHHHHHHHHHHHHIIIIIHHHHHT-SS-HHHHHHHHHHHHHHHHHHHHHHTSSPPP----------PPP-GGGSPP--SS--------------PPSS-EEEEEEEEGGGGGGHHHHHHHHHHH-SEEEEEEEETT--S---TTT-SSHHHHHHHHHHHHHHHHH--SEEEEEE----S-SSS---S----PPPHHHHHHHHHHSTTS-EEEEE-TTSSS-HHHHHT--TTSEEESGGGT---TTTEE-SSS--EE-HHHHHHHHHHHHHHHHHHHTTPPPPPPPEEEEEESSHHHHHHHHHHHHHHHHHSSEEEEE---TT--SS-SSEEEETTEEEEPPHHHH-HHHHHHHHHHHH--SEEEEE--TTTSS-EE-TT-SS-B-TTSHHHHHHHHHHHHHHHHHHTGGG-EEEEEPPPP--TT-TT-TTTTSGGG-HHHHHHHHHHIIIIIHHHHTTTEEEE-HHHHH-TTSS--S-BTTBTTSSTTSSSPPHHHHHHHHHHHHHHHHHHTT-

Mean predicted aligned error: 19.3 Å

Sequence (845 aa):
MRHDRIPYFPALDGIRGVGVLIVLFGHAGVSWAQGGFLFVSLFFTLSGFLITSLLLREREQRGRIDLKAFWSRRFRRLMPAALVGLGLVVVFGVFAADATQLQNLRGDVLSALAYVANWRFIFSGQAYEYLFADPSPVLHFWSLAIEEQFYLIFPLVVFAILGWRRGSRRAVFVVLALVAVASTVWMAHLAVGGADISRLYYGTDTRMAELAVGALLAVLIAGRFDIENDKVRTVVTWAGGVGFAFVIYLTATVRLAQPGLYRGGFLAFSILVALVILAAIQKDGPLRRTVDSRACRWVGLLSYGAYVYHWPIYLWLDPERTGLDGFWLLALRLSVTIGLAWISLRLIETPVRRGDALPKRKALVVAPTAFAVVAVSVIAVTVDPPQPAIVFDTSTAEPPDLSELPESTSSGLLPSEEADLVTEVTPDSPADVMAVLGGNAASLVPGLQRWAAETELIDVQVITDVPCGEVAAVEDAPNLSCRQWNGEFPGEMAASDPDVVVVMSEYEIAGAGAGVVEGESAAPPSSFADQLATVAGGSPVIVIDHPATAGSSAAALGLTSAQSIDLRDQYFWRDDLVASDAEGSRFTAEGAYEVVSWLAPQLTALAGGAEAPPLPIRLLVVGDSFSHSVGRGLVEWGLESGLAFAVNAAIPGCGIARGGEVMLADGPVAVDPACGGWADAWAELISDFQPHVVVVTSGGWDLGRRRQPGWDDFKSMGDPVFDEWLMGEYGEAIDVLAAQGATVVWMTPPCSEEGMAHNPLSGTDGTNNEAIRQLGDMVIDEVAPTRAGVMTVIDTNAELCPGGSYLPDYRDVVDARPDGVHFSDVGSYEFATWLGPQLLTAAGG

Nearest PDB structures (foldseek):
  8gr2-assembly1_A  TM=8.268E-01  e=2.171E-06  Campylobacter jejuni
  8tlb-assembly1_A  TM=8.228E-01  e=2.575E-06  Campylobacter jejuni
  7tlv-assembly1_A  TM=8.076E-01  e=6.048E-06  Neisseria gonorrhoeae FA 1090
  7trr-assembly1_A  TM=8.130E-01  e=9.269E-06  Neisseria gonorrhoeae FA 1090
  6zlj-assembly1_B-2  TM=2.434E-01  e=4.368E+00  Bacillus cereus

Radius of gyration: 32.8 Å; Cα contacts (8 Å, |Δi|>4): 1349; chains: 1; bounding box: 81×73×93 Å